Protein AF-A0A162DDJ5-F1 (afdb_monomer_lite)

Radius of gyration: 38.47 Å; chains: 1; bounding box: 105×90×120 Å

Foldseek 3Di:
DVVVVVVVVVPVVDDDPVVQWDDDPVQQWIAGNVQRDIWHWDQDPVPRDIDTDPVVVVVVSVVVVCVVDDDDDDDPVPPVVPPPDDDDDDDDDDDDDDDDDDDDDDDDDDDDDDDDDDDDDDDDDDDDDDDDDDDDDDDDDDDDDDPDDDDDDDCPDPVNVVVVVVVVVQPDPPFDAPLVVVVVVVVLVVVLVVDVVSVVVVVVVVVVVVVVVVVVVPPPDDVFQDALVVLQVVQLVVPSVDDLVPQDQPQVLLVLVLLLCCQQVHPVSSVVCCSRSPSRHDDNVVSVVVLCVLQPQAFAQGFQLVVVVVVCVVVVADLEWAKEKEKAFFFQAWFADFVQCFIAFWAADADLLLTHDRVLGRFLFLLSVLCCLLPTHGFGIKMWMWIGGLFWLGAIFTTHMGGHVPPDALSSVLSNLVNNQVSSVVVVRAHAAYEYQQDVSVLLNLLVQFLAQPDDPDQVQDPDGDVLPVLQGTGHDPSRHQYAYALLSLLLLLLLQQLQLLAWAALFLATRHLLLVVQLPLVDPCVQLVDDQCLSPNVPSNPSVSSVSLLDPSNLVSSLARPPRCLRNSVSSLLSNLSRLLQQALLDFLLVSLLSLLLSLLLLLLSVLLLVVAPQRDCLRHPGAPSSNSNSSSNSNSSVVSLVVCVVVVNNLSSRSNSNYNVSVVVLLQQLLSSDRPPDQQSGHGRCCCSPPRVSSSSSSSVSVSCCVVNNHDDPVSLCVSCVNHDISVSVPPGDRDDPVSSSVSSVVSNVVSVVSSVVSNSDDPDDPCPSSHDDSVPRDDPDPVVCVVPDPDDPNPDDDDPDPDDDDDDDPDPVSVVVSVVLLVVVLADDADFCPVVQVVPPDDDDDDRPVVDSCSSGQWHWHQHPVRDTGIGGPRVSSVVSRPDDDIDDSHPVPDDDDDDDPVVCSVPFDPAKFQFWDFQQFWFKFADDPPDPDPAGIKIWGFHAKAFQDDDPVRRSDGDGIHGPPLPCQGMFTQTSIWDFDQDPPVLFTDFWIDGDRDSDRPRHGPNRTQITFGAFDADPPPRTTGDDPNSRVRVSVSCVVVDDD

Organism: NCBI:txid35525

pLDDT: mean 70.68, std 22.0, range [21.98, 98.5]

Secondary structure (DSSP, 8-state):
-HHHHHHHHT-TTS---GGGEEEEGGGTEEEETTT--EEEEEEETTTTEEEE-SHHHHHHHHHHHGGGS------GGGGGGS---PPP------------------------------------PPPPP-----------------------S-TT-HHHHHHHHHHHTS--TT---HHHHHHHHHHHHHHHHH-HHHHHHHHHHHHHHHHHHHHTTSS--------HHHHHHHHHHHHHTS-GGG-----HHHHHHHHHHHHHSHHHHHHHHHHHSTTTSPPHHHHHHHHTTS-----TT---HHHHHHHHHHTT--SEEEEEEEEEE-----EEETTTTEEESB-PPBPTTS-B-GGGGB-SSHHHHHHHHHHSPBPSEEEEEEEEESSSSPPPEEEEEEEE-S---HHHHHHHHHHHHHHHHTTT-EEEEEEES--HHHHHHHHHHTTTT---S-STT-SS-TTSSTT------TTPPEEEE-HHHHHHHHHHHHT-TTS-EEETTEEE-SHHHHHHHHHS-HHHH---GGGG-TT-TT-HHHHHHHT-HHHHHHHHHH-TT-HHHHHHHHHHHHHHHHHH-SSS-HHHHHHHHHHHHHHHHHHHHHHHH-SSS-HHHHS--HHHHHHHHHHHHHHHHHHHHHHHHT-GGG--GGGSSSHHHHHHHHHHHH-PPTT-------HHHIIIIIHHHHHHHHHHHHHHHHTT---HHHHHHHGGGTS-GGGGTTPPPPPHHHHHHHHHHHHHHHHHHHHHHT----S-HHHHTSPPGGGS--S-GGGHHHH-S-----PPPP-----------SHHHHHHHHHHHHHHHSS-PPP-HHHHHGGGSSS----TTSS-GGGTTEEEEE-TTS-EEEEEHHHHHHHHT-S-----S-------PPPPGGGGGG----S-B---EETT-EEEEEPPTT-SSS-SEEEEEEEEEEESS--HHHHTS---EE---S--TTEEEEEEEEE--EETTTTEE-SEEEE---S----EEGGGEEEEEPPPEEPTTT--EE--HHHHHHHHHHHHTTS--

Sequence (1049 aa):
MTILTEWLEKHEEINFDKTKWTFDESKGFVNCGQCKVKINISLNEQSGQFRISNVTRHLSNMHNKTKENSQGRGKGSKLLMERFATKQQTGENTKNTSMDSAEGSSYIEEVDLLDSAEIPAEITPMQPMQTMDPLSKGFLIADGPSPYGSISKNWNSREIRRKIKLCNSASDVSQTTIEMYFDAIDQFSQLAKTNVILSNQLLALCEKYRSLKAIANNSPTSEEAGSLLKKMLQQSISHSKKKAKGYRYMDEGLNNFCLNTYILGGRRMYEIFHANFKGVFPSPRTMGERLAKFQTFVPEGCVNVNGLVDYLLSHKLPMVVSLSEDATAIVGKREYNSTSNSIYGFSLPLKSNGLPNWEDSVMKNTLDAVRMFSTYKRATVIIVVMAQPLGDGIPPMRICSFGSDNSFTATDVKNRLDTIVSLLKEKGISVLTYSADGDSRELKSMRVMLQLGYVQRNNADKVFPGNTCPWFVATIAKDAPIPVQDTIHEGAKMRTRLLKDHRPMPFGNKIACRENLETLCGLVTKDQHLLQERDLLPEDKMNYDAVSRLIRPGLRELLKKHVPGSEGTIFYLKLMEYATTSFLDKQMSPLERIFRLWFAVFSVRYWRYWMMCDQAYPLAKHFFTSNAYQCLELNAHSLVLTELRLQEAKMTEMFLPWCFGSQQCESYFKALRSFTPVGSTQTNFTVGEVITSRGWKVDANLIATAEGDTHGIIYPRHIAQLERCGGTKRAMEDVEHPSKSQIVSIIKRALQEAKSELNQLGVLVNAADSECFKYDPRLAVTSTLSELENIAGPIVDDCDEPDIEGVSEIDDQLDERDRQDIEMLNLLFDAEFTDFTNRLSASKTNKKTLDPLSVPLELTPFVKIADKNSRLRVVKKSAIIWFLEHGVRRLSNDRTYRVRATSPYVQRQHLIVKTVEKRIVRIGDWCIFKTDEDCPLPNKFLLGRVLSFSLRVGSKKELGKRVLEWAYDGDQNNLGALCIWYEVVWNSTKKEIQSELKDIIVSSHGFHPCETYVCSIPPPTIDPSNSRLFLLRHIISDLYSFVNELLPS

Structure (mmCIF, N/CA/C/O backbone):
data_AF-A0A162DDJ5-F1
#
_entry.id   AF-A0A162DDJ5-F1
#
loop_
_atom_site.group_PDB
_atom_site.id
_atom_site.type_symbol
_atom_site.label_atom_id
_atom_site.label_alt_id
_atom_site.label_comp_id
_atom_site.label_asym_id
_atom_site.label_entity_id
_atom_site.label_seq_id
_atom_site.pdbx_PDB_ins_code
_atom_site.Cartn_x
_atom_site.Cartn_y
_atom_site.Cartn_z
_atom_site.occupancy
_atom_site.B_iso_or_equiv
_atom_site.auth_seq_id
_atom_site.auth_comp_id
_atom_site.auth_asym_id
_atom_site.auth_atom_id
_atom_site.pdbx_PDB_model_num
ATOM 1 N N . MET A 1 1 ? 18.548 -56.552 25.429 1.00 55.31 1 MET A N 1
ATOM 2 C CA . MET A 1 1 ? 17.127 -56.853 25.105 1.00 55.31 1 MET A CA 1
ATOM 3 C C . MET A 1 1 ? 16.174 -56.734 26.300 1.00 55.31 1 MET A C 1
ATOM 5 O O . MET A 1 1 ? 15.207 -55.995 26.180 1.00 55.31 1 MET A O 1
ATOM 9 N N . THR A 1 2 ? 16.419 -57.403 27.435 1.00 60.97 2 THR A N 1
ATOM 10 C CA . THR A 1 2 ? 15.464 -57.570 28.562 1.00 60.97 2 THR A CA 1
ATOM 11 C C . THR A 1 2 ? 14.771 -56.287 29.040 1.00 60.97 2 THR A C 1
ATOM 13 O O . THR A 1 2 ? 13.551 -56.254 29.120 1.00 60.97 2 THR A O 1
ATOM 16 N N . ILE A 1 3 ? 15.508 -55.192 29.242 1.00 63.19 3 ILE A N 1
ATOM 17 C CA . ILE A 1 3 ? 14.940 -53.910 29.707 1.00 63.19 3 ILE A CA 1
ATOM 18 C C . ILE A 1 3 ? 13.917 -53.320 28.714 1.00 63.19 3 ILE A C 1
ATOM 20 O O . ILE A 1 3 ? 12.920 -52.733 29.128 1.00 63.19 3 ILE A O 1
ATOM 24 N N . LEU A 1 4 ? 14.120 -53.492 27.399 1.00 61.75 4 LEU A N 1
ATOM 25 C CA . LEU A 1 4 ? 13.131 -53.072 26.397 1.00 61.75 4 LEU A CA 1
ATOM 26 C C . LEU A 1 4 ? 11.903 -53.992 26.415 1.00 61.75 4 LEU A C 1
ATOM 28 O O . LEU A 1 4 ? 10.790 -53.510 26.239 1.00 61.75 4 LEU A O 1
ATOM 32 N N . THR A 1 5 ? 12.103 -55.289 26.660 1.00 61.19 5 THR A N 1
ATOM 33 C CA . THR A 1 5 ? 11.022 -56.266 26.838 1.00 61.19 5 THR A CA 1
ATOM 34 C C . THR A 1 5 ? 10.127 -55.882 28.017 1.00 61.19 5 THR A C 1
ATOM 36 O O . THR A 1 5 ? 8.938 -55.672 27.811 1.00 61.19 5 THR A O 1
ATOM 39 N N . GLU A 1 6 ? 10.691 -55.666 29.207 1.00 63.25 6 GLU A N 1
ATOM 40 C CA . GLU A 1 6 ? 9.943 -55.230 30.399 1.00 63.25 6 GLU A CA 1
ATOM 41 C C . GLU A 1 6 ? 9.261 -53.866 30.213 1.00 63.25 6 GLU A C 1
ATOM 43 O O . GLU A 1 6 ? 8.170 -53.627 30.737 1.00 63.25 6 GLU A O 1
ATOM 48 N N . TRP A 1 7 ? 9.894 -52.948 29.473 1.00 64.06 7 TRP A N 1
ATOM 49 C CA . TRP A 1 7 ? 9.300 -51.650 29.163 1.00 64.06 7 TRP A CA 1
ATOM 50 C C . TRP A 1 7 ? 8.090 -51.789 28.231 1.00 64.06 7 TRP A C 1
ATOM 52 O O . TRP A 1 7 ? 7.083 -51.122 28.455 1.00 64.06 7 TRP A O 1
ATOM 62 N N . LEU A 1 8 ? 8.158 -52.661 27.220 1.00 59.47 8 LEU A N 1
ATOM 63 C CA . LEU A 1 8 ? 7.054 -52.920 26.290 1.00 59.47 8 LEU A CA 1
ATOM 64 C C . LEU A 1 8 ? 5.932 -53.747 26.931 1.00 59.47 8 LEU A C 1
ATOM 66 O O . LEU A 1 8 ? 4.766 -53.429 26.737 1.00 59.47 8 LEU A O 1
ATOM 70 N N . GLU A 1 9 ? 6.262 -54.737 27.759 1.00 57.81 9 GLU A N 1
ATOM 71 C CA . GLU A 1 9 ? 5.284 -55.554 28.496 1.00 57.81 9 GLU A CA 1
ATOM 72 C C . GLU A 1 9 ? 4.512 -54.727 29.549 1.00 57.81 9 GLU A C 1
ATOM 74 O O . GLU A 1 9 ? 3.372 -55.050 29.869 1.00 57.81 9 GLU A O 1
ATOM 79 N N . LYS A 1 10 ? 5.058 -53.587 30.005 1.00 55.25 10 LYS A N 1
ATOM 80 C CA . LYS A 1 10 ? 4.334 -52.565 30.796 1.00 55.25 10 LYS A CA 1
ATOM 81 C C . LYS A 1 10 ? 3.438 -51.619 29.973 1.00 55.25 10 LYS A C 1
ATOM 83 O O . LYS A 1 10 ? 2.792 -50.750 30.559 1.00 55.25 10 LYS A O 1
ATOM 88 N N . HIS A 1 11 ? 3.396 -51.747 28.645 1.00 54.66 11 HIS A N 1
ATOM 89 C CA . HIS A 1 11 ? 2.633 -50.886 27.734 1.00 54.66 11 HIS A CA 1
ATOM 90 C C . HIS A 1 11 ? 1.840 -51.732 26.717 1.00 54.66 11 HIS A C 1
ATOM 92 O O . HIS A 1 11 ? 2.175 -51.792 25.534 1.00 54.66 11 HIS A O 1
ATOM 98 N N . GLU A 1 12 ? 0.752 -52.346 27.195 1.00 45.12 12 GLU A N 1
ATOM 99 C CA . GLU A 1 12 ? -0.093 -53.355 26.517 1.00 45.12 12 GLU A CA 1
ATOM 100 C C . GLU A 1 12 ? -0.593 -52.995 25.098 1.00 45.12 12 GLU A C 1
ATOM 102 O O . GLU A 1 12 ? -0.982 -53.878 24.338 1.00 45.12 12 GLU A O 1
ATOM 107 N N . GLU A 1 13 ? -0.566 -51.720 24.697 1.00 49.75 13 GLU A N 1
ATOM 108 C CA . GLU A 1 13 ? -0.973 -51.263 23.357 1.00 49.75 13 GLU A CA 1
ATOM 109 C C . GLU A 1 13 ? 0.053 -51.590 22.241 1.00 49.75 13 GLU A C 1
ATOM 111 O O . GLU A 1 13 ? -0.204 -51.310 21.066 1.00 49.75 13 GLU A O 1
ATOM 116 N N . ILE A 1 14 ? 1.223 -52.165 22.565 1.00 54.22 14 ILE A N 1
ATOM 117 C CA . ILE A 1 14 ? 2.324 -52.398 21.614 1.00 54.22 14 ILE A CA 1
ATOM 118 C C . ILE A 1 14 ? 2.515 -53.899 21.339 1.00 54.22 14 ILE A C 1
ATOM 120 O O . ILE A 1 14 ? 3.109 -54.626 22.130 1.00 54.22 14 ILE A O 1
ATOM 124 N N . ASN A 1 15 ? 2.067 -54.360 20.167 1.00 50.47 15 ASN A N 1
ATOM 125 C CA . ASN A 1 15 ? 2.169 -55.765 19.750 1.00 50.47 15 ASN A CA 1
ATOM 126 C C . ASN A 1 15 ? 3.641 -56.197 19.528 1.00 50.47 15 ASN A C 1
ATOM 128 O O . ASN A 1 15 ? 4.243 -55.902 18.489 1.00 50.47 15 ASN A O 1
ATOM 132 N N . PHE A 1 16 ? 4.232 -56.863 20.527 1.00 54.19 16 PHE A N 1
ATOM 133 C CA . PHE A 1 16 ? 5.673 -57.115 20.613 1.00 54.19 16 PHE A CA 1
ATOM 134 C C . PHE A 1 16 ? 6.094 -58.510 20.123 1.00 54.19 16 PHE A C 1
ATOM 136 O O . PHE A 1 16 ? 6.450 -59.405 20.891 1.00 54.19 16 PHE A O 1
ATOM 143 N N . ASP A 1 17 ? 6.126 -58.675 18.802 1.00 61.16 17 ASP A N 1
ATOM 144 C CA . ASP A 1 17 ? 6.723 -59.848 18.159 1.00 61.16 17 ASP A CA 1
ATOM 145 C C . ASP A 1 17 ? 8.261 -59.825 18.270 1.00 61.16 17 ASP A C 1
ATOM 147 O O . ASP A 1 17 ? 8.955 -59.229 17.438 1.00 61.16 17 ASP A O 1
ATOM 151 N N . LYS A 1 18 ? 8.787 -60.505 19.298 1.00 56.62 18 LYS A N 1
ATOM 152 C CA . LYS A 1 18 ? 10.225 -60.639 19.598 1.00 56.62 18 LYS A CA 1
ATOM 153 C C . LYS A 1 18 ? 11.053 -61.192 18.424 1.00 56.62 18 LYS A C 1
ATOM 155 O O . LYS A 1 18 ? 12.240 -60.887 18.354 1.00 56.62 18 LYS A O 1
ATOM 160 N N . THR A 1 19 ? 10.461 -61.928 17.475 1.00 59.38 19 THR A N 1
ATOM 161 C CA . THR A 1 19 ? 11.192 -62.513 16.327 1.00 59.38 19 THR A CA 1
ATOM 162 C C . THR A 1 19 ? 11.610 -61.481 15.275 1.00 59.38 19 THR A C 1
ATOM 164 O O . THR A 1 19 ? 12.520 -61.730 14.488 1.00 59.38 19 THR A O 1
ATOM 167 N N . LYS A 1 20 ? 10.971 -60.302 15.254 1.00 64.44 20 LYS A N 1
ATOM 168 C CA . LYS A 1 20 ? 11.159 -59.270 14.214 1.00 64.44 20 LYS A CA 1
ATOM 169 C C . LYS A 1 20 ? 12.028 -58.093 14.668 1.00 64.44 20 LYS A C 1
ATOM 171 O O . LYS A 1 20 ? 11.932 -57.004 14.094 1.00 64.44 20 LYS A O 1
ATOM 176 N N . TRP A 1 21 ? 12.883 -58.299 15.671 1.00 65.44 21 TRP A N 1
ATOM 177 C CA . TRP A 1 21 ? 13.825 -57.297 16.177 1.00 65.44 21 TRP A CA 1
ATOM 178 C C . TRP A 1 21 ? 15.245 -57.857 16.254 1.00 65.44 21 TRP A C 1
ATOM 180 O O . TRP A 1 21 ? 15.453 -58.947 16.778 1.00 65.44 21 TRP A O 1
ATOM 190 N N . THR A 1 22 ? 16.229 -57.091 15.781 1.00 70.69 22 THR A N 1
ATOM 191 C CA . THR A 1 22 ? 17.655 -57.432 15.911 1.00 70.69 22 THR A CA 1
ATOM 192 C C . THR A 1 22 ? 18.361 -56.422 16.808 1.00 70.69 22 THR A C 1
ATOM 194 O O . THR A 1 22 ? 18.192 -55.211 16.652 1.00 70.69 22 THR A O 1
ATOM 197 N N . PHE A 1 23 ? 19.134 -56.917 17.774 1.00 70.88 23 PHE A N 1
ATOM 198 C CA . PHE A 1 23 ? 19.874 -56.107 18.742 1.00 70.88 23 PHE A CA 1
ATOM 199 C C . PHE A 1 23 ? 21.347 -56.030 18.328 1.00 70.88 23 PHE A C 1
ATOM 201 O O . PHE A 1 23 ? 21.952 -57.058 18.043 1.00 70.88 23 PHE A O 1
ATOM 208 N N . ASP A 1 24 ? 21.911 -54.822 18.274 1.00 70.56 24 ASP A N 1
ATOM 209 C CA . ASP A 1 24 ? 23.344 -54.597 18.064 1.00 70.56 24 ASP A CA 1
ATOM 210 C C . ASP A 1 24 ? 23.966 -54.194 19.408 1.00 70.56 24 ASP A C 1
ATOM 212 O O . ASP A 1 24 ? 23.951 -53.019 19.790 1.00 70.56 24 ASP A O 1
ATOM 216 N N . GLU A 1 25 ? 24.473 -55.184 20.149 1.00 57.66 25 GLU A N 1
ATOM 217 C CA . GLU A 1 25 ? 25.090 -54.977 21.468 1.00 57.66 25 GLU A CA 1
ATOM 218 C C . GLU A 1 25 ? 26.313 -54.062 21.396 1.00 57.66 25 GLU A C 1
ATOM 220 O O . GLU A 1 25 ? 26.492 -53.222 22.274 1.00 57.66 25 GLU A O 1
ATOM 225 N N . SER A 1 26 ? 27.075 -54.114 20.297 1.00 57.00 26 SER A N 1
ATOM 226 C CA . SER A 1 26 ? 28.247 -53.253 20.091 1.00 57.00 26 SER A CA 1
ATOM 227 C C . SER A 1 26 ? 27.912 -51.762 19.942 1.00 57.00 26 SER A C 1
ATOM 229 O O . SER A 1 26 ? 28.816 -50.930 19.975 1.00 57.00 26 SER A O 1
ATOM 231 N N . LYS A 1 27 ? 26.633 -51.405 19.733 1.00 60.56 27 LYS A N 1
ATOM 232 C CA . LYS A 1 27 ? 26.191 -50.025 19.443 1.00 60.56 27 LYS A CA 1
ATOM 233 C C . LYS A 1 27 ? 24.938 -49.587 20.213 1.00 60.56 27 LYS A C 1
ATOM 235 O O . LYS A 1 27 ? 24.384 -48.529 19.914 1.00 60.56 27 LYS A O 1
ATOM 240 N N . GLY A 1 28 ? 24.470 -50.377 21.181 1.00 64.88 28 GLY A N 1
ATOM 241 C CA . GLY A 1 28 ? 23.385 -49.992 22.091 1.00 64.88 28 GLY A CA 1
ATOM 242 C C . GLY A 1 28 ? 22.040 -49.674 21.419 1.00 64.88 28 GLY A C 1
ATOM 243 O O . GLY A 1 28 ? 21.296 -48.826 21.913 1.00 64.88 28 GLY A O 1
ATOM 244 N N . PHE A 1 29 ? 21.693 -50.307 20.291 1.00 75.31 29 PHE A N 1
ATOM 245 C CA . PHE A 1 29 ? 20.392 -50.085 19.639 1.00 75.31 29 PHE A CA 1
ATOM 246 C C . PHE A 1 29 ? 19.701 -51.372 19.184 1.00 75.31 29 PHE A C 1
ATOM 248 O O . PHE A 1 29 ? 20.336 -52.357 18.812 1.00 75.31 29 PHE A O 1
ATOM 255 N N . VAL A 1 30 ? 18.367 -51.331 19.158 1.00 74.12 30 VAL A N 1
ATOM 256 C CA . VAL A 1 30 ? 17.513 -52.385 18.598 1.00 74.12 30 VAL A CA 1
ATOM 257 C C . VAL A 1 30 ? 16.897 -51.896 17.285 1.00 74.12 30 VAL A C 1
ATOM 259 O O . VAL A 1 30 ? 16.272 -50.834 17.233 1.00 74.12 30 VAL A O 1
ATOM 262 N N . ASN A 1 31 ? 17.062 -52.665 16.211 1.00 74.94 31 ASN A N 1
ATOM 263 C CA . ASN A 1 31 ? 16.365 -52.466 14.941 1.00 74.94 31 ASN A CA 1
ATOM 264 C C . ASN A 1 31 ? 14.994 -53.147 14.986 1.00 74.94 31 ASN A C 1
ATOM 266 O O . ASN A 1 31 ? 14.914 -54.345 15.253 1.00 74.94 31 ASN A O 1
ATOM 270 N N . CYS A 1 32 ? 13.932 -52.436 14.605 1.00 73.50 32 CYS A N 1
ATOM 271 C CA . CYS A 1 32 ? 12.665 -53.078 14.250 1.00 73.50 32 CYS A CA 1
ATOM 272 C C . CYS A 1 32 ? 12.674 -53.504 12.774 1.00 73.50 32 CYS A C 1
ATOM 274 O O . CYS A 1 32 ? 12.679 -52.647 11.888 1.00 73.50 32 CYS A O 1
ATOM 276 N N . GLY A 1 33 ? 12.589 -54.803 12.485 1.00 65.12 33 GLY A N 1
ATOM 277 C CA . GLY A 1 33 ? 12.521 -55.323 11.115 1.00 65.12 33 GLY A CA 1
ATOM 278 C C . GLY A 1 33 ? 11.272 -54.871 10.344 1.00 65.12 33 GLY A C 1
ATOM 279 O O . GLY A 1 33 ? 11.342 -54.650 9.137 1.00 65.12 33 GLY A O 1
ATOM 280 N N . GLN A 1 34 ? 10.144 -54.647 11.031 1.00 68.06 34 GLN A N 1
ATOM 281 C CA . GLN A 1 34 ? 8.873 -54.274 10.387 1.00 68.06 34 GLN A CA 1
ATOM 282 C C . GLN A 1 34 ? 8.834 -52.830 9.855 1.00 68.06 34 GLN A C 1
ATOM 284 O O . GLN A 1 34 ? 8.157 -52.554 8.857 1.00 68.06 34 GLN A O 1
ATOM 289 N N . CYS A 1 35 ? 9.524 -51.892 10.514 1.00 73.25 35 CYS A N 1
ATOM 290 C CA . CYS A 1 35 ? 9.492 -50.463 10.166 1.00 73.25 35 CYS A CA 1
ATOM 291 C C . CYS A 1 35 ? 10.875 -49.814 9.975 1.00 73.25 35 CYS A C 1
ATOM 293 O O . CYS A 1 35 ? 10.943 -48.614 9.715 1.00 73.25 35 CYS A O 1
ATOM 295 N N . LYS A 1 36 ? 11.961 -50.594 10.088 1.00 76.19 36 LYS A N 1
ATOM 296 C CA . LYS A 1 36 ? 13.374 -50.192 9.932 1.00 76.19 36 LYS A CA 1
ATOM 297 C C . LYS A 1 36 ? 13.820 -49.020 10.827 1.00 76.19 36 LYS A C 1
ATOM 299 O O . LYS A 1 36 ? 14.813 -48.356 10.541 1.00 76.19 36 LYS A O 1
ATOM 304 N N . VAL A 1 37 ? 13.110 -48.767 11.931 1.00 77.56 37 VAL A N 1
ATOM 305 C CA . VAL A 1 37 ? 13.485 -47.753 12.933 1.00 77.56 37 VAL A CA 1
ATOM 306 C C . VAL A 1 37 ? 14.495 -48.339 13.923 1.00 77.56 37 VAL A C 1
ATOM 308 O O . VAL A 1 37 ? 14.258 -49.407 14.489 1.00 77.56 37 VAL A O 1
ATOM 311 N N . LYS A 1 38 ? 15.586 -47.599 14.160 1.00 79.50 38 LYS A N 1
ATOM 312 C CA . LYS A 1 38 ? 16.549 -47.830 15.248 1.00 79.50 38 LYS A CA 1
ATOM 313 C C . LYS A 1 38 ? 16.060 -47.189 16.544 1.00 79.50 38 LYS A C 1
ATOM 315 O O . LYS A 1 38 ? 15.889 -45.967 16.599 1.00 79.50 38 LYS A O 1
ATOM 320 N N . ILE A 1 39 ? 15.851 -48.007 17.570 1.00 74.81 39 ILE A N 1
ATOM 321 C CA . ILE A 1 39 ? 15.570 -47.589 18.946 1.00 74.81 39 ILE A CA 1
ATOM 322 C C . ILE A 1 39 ? 16.879 -47.679 19.729 1.00 74.81 39 ILE A C 1
ATOM 324 O O . ILE A 1 39 ? 17.364 -48.778 19.993 1.00 74.81 39 ILE A O 1
ATOM 328 N N . ASN A 1 40 ? 17.462 -46.531 20.076 1.00 75.38 40 ASN A N 1
ATOM 329 C CA . ASN A 1 40 ? 18.722 -46.485 20.820 1.00 75.38 40 ASN A CA 1
ATOM 330 C C . ASN A 1 40 ? 18.424 -46.519 22.325 1.00 75.38 40 ASN A C 1
ATOM 332 O O . ASN A 1 40 ? 17.509 -45.824 22.786 1.00 75.38 40 ASN A O 1
ATOM 336 N N . ILE A 1 41 ? 19.212 -47.291 23.070 1.00 71.94 41 ILE A N 1
ATOM 337 C CA . ILE A 1 41 ? 19.128 -47.484 24.518 1.00 71.94 41 ILE A CA 1
ATOM 338 C C . ILE A 1 41 ? 20.483 -47.080 25.107 1.00 71.94 41 ILE A C 1
ATOM 340 O O . ILE A 1 41 ? 21.471 -47.783 24.921 1.00 71.94 41 ILE A O 1
ATOM 344 N N . SER A 1 42 ? 20.533 -45.955 25.818 1.00 69.56 42 SER A N 1
ATOM 345 C CA . SER A 1 42 ? 21.752 -45.457 26.465 1.00 69.56 42 SER A CA 1
ATOM 346 C C . SER A 1 42 ? 21.564 -45.395 27.978 1.00 69.56 42 SER A C 1
ATOM 348 O O . SER A 1 42 ? 20.571 -44.831 28.442 1.00 69.56 42 SER A O 1
ATOM 350 N N . LEU A 1 43 ? 22.508 -45.918 28.755 1.00 63.09 43 LEU A N 1
ATOM 351 C CA . LEU A 1 43 ? 22.540 -45.690 30.200 1.00 63.09 43 LEU A CA 1
ATOM 352 C C . LEU A 1 43 ? 22.903 -44.222 30.483 1.00 63.09 43 LEU A C 1
ATOM 354 O O . LEU A 1 43 ? 23.774 -43.667 29.820 1.00 63.09 43 LEU A O 1
ATOM 358 N N . ASN A 1 44 ? 22.237 -43.584 31.447 1.00 66.38 44 ASN A N 1
ATOM 359 C CA . ASN A 1 44 ? 22.730 -42.350 32.050 1.00 66.38 44 ASN A CA 1
ATOM 360 C C . ASN A 1 44 ? 23.584 -42.711 33.269 1.00 66.38 44 ASN A C 1
ATOM 362 O O . ASN A 1 44 ? 23.043 -43.040 34.324 1.00 66.38 44 ASN A O 1
ATOM 366 N N . GLU A 1 45 ? 24.901 -42.638 33.119 1.00 59.25 45 GLU A N 1
ATOM 367 C CA . GLU A 1 45 ? 25.883 -42.995 34.151 1.00 59.25 45 GLU A CA 1
ATOM 368 C C . GLU A 1 45 ? 25.694 -42.188 35.447 1.00 59.25 45 GLU A C 1
ATOM 370 O O . GLU A 1 45 ? 25.845 -42.732 36.535 1.00 59.25 45 GLU A O 1
ATOM 375 N N . GLN A 1 46 ? 25.245 -40.930 35.352 1.00 54.78 46 GLN A N 1
ATOM 376 C CA . GLN A 1 46 ? 25.004 -40.064 36.515 1.00 54.78 46 GLN A CA 1
ATOM 377 C C . GLN A 1 46 ? 23.730 -40.402 37.309 1.00 54.78 46 GLN A C 1
ATOM 379 O O . GLN A 1 46 ? 23.550 -39.886 38.410 1.00 54.78 46 GLN A O 1
ATOM 384 N N . SER A 1 47 ? 22.812 -41.214 36.768 1.00 62.28 47 SER A N 1
ATOM 385 C CA . SER A 1 47 ? 21.552 -41.559 37.451 1.00 62.28 47 SER A CA 1
ATOM 386 C C . SER A 1 47 ? 21.200 -43.048 37.453 1.00 62.28 47 SER A C 1
ATOM 388 O O . SER A 1 47 ? 20.147 -43.414 37.972 1.00 62.28 47 SER A O 1
ATOM 390 N N . GLY A 1 48 ? 22.024 -43.905 36.843 1.00 55.53 48 GLY A N 1
ATOM 391 C CA . GLY A 1 48 ? 21.759 -45.338 36.673 1.00 55.53 48 GLY A CA 1
ATOM 392 C C . GLY A 1 48 ? 20.547 -45.669 35.787 1.00 55.53 48 GLY A C 1
ATOM 393 O O . GLY A 1 48 ? 20.143 -46.827 35.706 1.00 55.53 48 GLY A O 1
ATOM 394 N N . GLN A 1 49 ? 19.930 -44.680 35.128 1.00 61.66 49 GLN A N 1
ATOM 395 C CA . GLN A 1 49 ? 18.676 -44.868 34.389 1.00 61.66 49 GLN A CA 1
ATOM 396 C C . GLN A 1 49 ? 18.907 -45.074 32.891 1.00 61.66 49 GLN A C 1
ATOM 398 O O . GLN A 1 49 ? 19.571 -44.277 32.229 1.00 61.66 49 GLN A O 1
ATOM 403 N N . PHE A 1 50 ? 18.284 -46.109 32.328 1.00 60.16 50 PHE A N 1
ATOM 404 C CA . PHE A 1 50 ? 18.288 -46.356 30.887 1.00 60.16 50 PHE A CA 1
ATOM 405 C C . PHE A 1 50 ? 17.346 -45.396 30.152 1.00 60.16 50 PHE A C 1
ATOM 407 O O . PHE A 1 50 ? 16.131 -45.396 30.353 1.00 60.16 50 PHE A O 1
ATOM 414 N N . ARG A 1 51 ? 17.907 -44.603 29.237 1.00 66.12 51 ARG A N 1
ATOM 415 C CA . ARG A 1 51 ? 17.181 -43.713 28.332 1.00 66.12 51 ARG A CA 1
ATOM 416 C C . ARG A 1 51 ? 16.935 -44.420 27.001 1.00 66.12 51 ARG A C 1
ATOM 418 O O . ARG A 1 51 ? 17.861 -44.652 26.227 1.00 66.12 51 ARG A O 1
ATOM 425 N N . ILE A 1 52 ? 15.670 -44.716 26.714 1.00 69.12 52 ILE A N 1
ATOM 426 C CA . ILE A 1 52 ? 15.226 -45.280 25.431 1.00 69.12 52 ILE A CA 1
ATOM 427 C C . ILE A 1 52 ? 14.769 -44.131 24.516 1.00 69.12 52 ILE A C 1
ATOM 429 O O . ILE A 1 52 ? 14.071 -43.216 24.954 1.00 69.12 52 ILE A O 1
ATOM 433 N N . SER A 1 53 ? 15.166 -44.148 23.242 1.00 67.69 53 SER A N 1
ATOM 434 C CA . SER A 1 53 ? 14.900 -43.066 22.278 1.00 67.69 53 SER A CA 1
ATOM 435 C C . SER A 1 53 ? 14.366 -43.578 20.931 1.00 67.69 53 SER A C 1
ATOM 437 O O . SER A 1 53 ? 14.372 -44.773 20.660 1.00 67.69 53 SER A O 1
ATOM 439 N N . ASN A 1 54 ? 13.834 -42.678 20.092 1.00 64.31 54 ASN A N 1
ATOM 440 C CA . ASN A 1 54 ? 13.130 -42.968 18.825 1.00 64.31 54 ASN A CA 1
ATOM 441 C C . ASN A 1 54 ? 11.840 -43.818 18.912 1.00 64.31 54 ASN A C 1
ATOM 443 O O . ASN A 1 54 ? 11.179 -43.996 17.886 1.00 64.31 54 ASN A O 1
ATOM 447 N N . VAL A 1 55 ? 11.413 -44.271 20.098 1.00 64.06 55 VAL A N 1
ATOM 448 C CA . VAL A 1 55 ? 10.197 -45.094 20.284 1.00 64.06 55 VAL A CA 1
ATOM 449 C C . VAL A 1 55 ? 8.955 -44.459 19.643 1.00 64.06 55 VAL A C 1
ATOM 451 O O . VAL A 1 55 ? 8.235 -45.121 18.903 1.00 64.06 55 VAL A O 1
ATOM 454 N N . THR A 1 56 ? 8.742 -43.151 19.811 1.00 62.91 56 THR A N 1
ATOM 455 C CA . THR A 1 56 ? 7.594 -42.430 19.225 1.00 62.91 56 THR A CA 1
ATOM 456 C C . THR A 1 56 ? 7.572 -42.475 17.690 1.00 62.91 56 THR A C 1
ATOM 458 O O . THR A 1 56 ? 6.500 -42.486 17.086 1.00 62.91 56 THR A O 1
ATOM 461 N N . ARG A 1 57 ? 8.744 -42.549 17.038 1.00 64.12 57 ARG A N 1
ATOM 462 C CA . ARG A 1 57 ? 8.864 -42.718 15.578 1.00 64.12 57 ARG A CA 1
ATOM 463 C C . ARG A 1 57 ? 8.5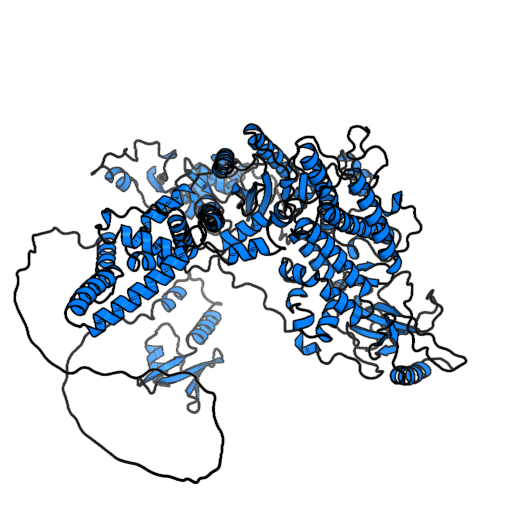37 -44.152 15.158 1.00 64.12 57 ARG A C 1
ATOM 465 O O . ARG A 1 57 ? 7.862 -44.336 14.151 1.00 64.12 57 ARG A O 1
ATOM 472 N N . HIS A 1 58 ? 8.960 -45.149 15.938 1.00 66.38 58 HIS A N 1
ATOM 473 C CA . HIS A 1 58 ? 8.539 -46.538 15.738 1.00 66.38 58 HIS A CA 1
ATOM 474 C C . HIS A 1 58 ? 7.008 -46.664 15.845 1.00 66.38 58 HIS A C 1
ATOM 476 O O . HIS A 1 58 ? 6.380 -47.123 14.894 1.00 66.38 58 HIS A O 1
ATOM 482 N N . LEU A 1 59 ? 6.400 -46.164 16.928 1.00 61.50 59 LEU A N 1
ATOM 483 C CA . LEU A 1 59 ? 4.949 -46.225 17.154 1.00 61.50 59 LEU A CA 1
ATOM 484 C C . LEU A 1 59 ? 4.146 -45.517 16.054 1.00 61.50 59 LEU A C 1
ATOM 486 O O . LEU A 1 59 ? 3.189 -46.086 15.535 1.00 61.50 59 LEU A O 1
ATOM 490 N N . SER A 1 60 ? 4.566 -44.319 15.629 1.00 62.59 60 SER A N 1
ATOM 491 C CA . SER A 1 60 ? 3.927 -43.600 14.515 1.00 62.59 60 SER A CA 1
ATOM 492 C C . SER A 1 60 ? 3.977 -44.392 13.199 1.00 62.59 60 SER A C 1
ATOM 494 O O . SER A 1 60 ? 2.983 -44.472 12.476 1.00 62.59 60 SER A O 1
ATOM 496 N N . ASN A 1 61 ? 5.108 -45.038 12.897 1.00 59.31 61 ASN A N 1
ATOM 497 C CA . ASN A 1 61 ? 5.246 -45.858 11.693 1.00 59.31 61 ASN A CA 1
ATOM 498 C C . ASN A 1 61 ? 4.407 -47.148 11.766 1.00 59.31 61 ASN A C 1
ATOM 500 O O . ASN A 1 61 ? 3.841 -47.555 10.753 1.00 59.31 61 ASN A O 1
ATOM 504 N N . MET A 1 62 ? 4.282 -47.763 12.947 1.00 59.41 62 MET A N 1
ATOM 505 C CA . MET A 1 62 ? 3.428 -48.938 13.160 1.00 59.41 62 MET A CA 1
ATOM 506 C C . MET A 1 62 ? 1.939 -48.584 13.019 1.00 59.41 62 MET A C 1
ATOM 508 O O . MET A 1 62 ? 1.234 -49.227 12.244 1.00 59.41 62 MET A O 1
ATOM 512 N N . HIS A 1 63 ? 1.474 -47.501 13.655 1.00 55.00 63 HIS A N 1
ATOM 513 C CA . HIS A 1 63 ? 0.084 -47.037 13.541 1.00 55.00 63 HIS A CA 1
ATOM 514 C C . HIS A 1 63 ? -0.320 -46.620 12.121 1.00 55.00 63 HIS A C 1
ATOM 516 O O . HIS A 1 63 ? -1.492 -46.733 11.764 1.00 55.00 63 HIS A O 1
ATOM 522 N N . ASN A 1 64 ? 0.612 -46.126 11.301 1.00 47.12 64 ASN A N 1
ATOM 523 C CA . ASN A 1 64 ? 0.310 -45.812 9.904 1.00 47.12 64 ASN A CA 1
ATOM 524 C C . ASN A 1 64 ? 0.255 -47.061 9.007 1.00 47.12 64 ASN A C 1
ATOM 526 O O . ASN A 1 64 ? -0.463 -47.026 8.014 1.00 47.12 64 ASN A O 1
ATOM 530 N N . LYS A 1 65 ? 0.922 -48.169 9.370 1.00 47.31 65 LYS A N 1
ATOM 531 C CA . LYS A 1 65 ? 0.795 -49.456 8.660 1.00 47.31 65 LYS A CA 1
ATOM 532 C C . LYS A 1 65 ? -0.491 -50.222 8.987 1.00 47.31 65 LYS A C 1
ATOM 534 O O . LYS A 1 65 ? -0.951 -50.991 8.157 1.00 47.31 65 LYS A O 1
ATOM 539 N N . THR A 1 66 ? -1.107 -50.003 10.148 1.00 44.53 66 THR A N 1
ATOM 540 C CA . THR A 1 66 ? -2.377 -50.660 10.525 1.00 44.53 66 THR A CA 1
ATOM 541 C C . THR A 1 66 ? -3.638 -49.954 10.000 1.00 44.53 66 THR A C 1
ATOM 543 O O . THR A 1 66 ? -4.746 -50.363 10.330 1.00 44.53 66 THR A O 1
ATOM 546 N N . LYS A 1 67 ? -3.508 -48.890 9.193 1.00 37.16 67 LYS A N 1
ATOM 547 C CA . LYS A 1 67 ? -4.647 -48.074 8.723 1.00 37.16 67 LYS A CA 1
ATOM 548 C C . LYS A 1 67 ? -5.505 -48.694 7.620 1.00 37.16 67 LYS A C 1
ATOM 550 O O . LYS A 1 67 ? -6.598 -48.191 7.390 1.00 37.16 67 LYS A O 1
ATOM 555 N N . GLU A 1 68 ? -5.053 -49.758 6.965 1.00 34.28 68 GLU A N 1
ATOM 556 C CA . GLU A 1 68 ? -5.830 -50.410 5.898 1.00 34.28 68 GLU A CA 1
ATOM 557 C C . GLU A 1 68 ? -6.983 -51.281 6.432 1.00 34.28 68 GLU A C 1
ATOM 559 O O . GLU A 1 68 ? -7.862 -51.648 5.664 1.00 34.28 68 GLU A O 1
ATOM 564 N N . ASN A 1 69 ? -7.034 -51.572 7.742 1.00 33.38 69 ASN A N 1
ATOM 565 C CA . ASN A 1 69 ? -8.104 -52.371 8.352 1.00 33.38 69 ASN A CA 1
ATOM 566 C C . ASN A 1 69 ? -8.525 -51.866 9.747 1.00 33.38 69 ASN A C 1
ATOM 568 O O . ASN A 1 69 ? -8.105 -52.409 10.768 1.00 33.38 69 ASN A O 1
ATOM 572 N N . SER A 1 70 ? -9.376 -50.832 9.803 1.00 32.41 70 SER A N 1
ATOM 573 C CA . SER A 1 70 ? -10.505 -50.723 10.762 1.00 32.41 70 SER A CA 1
ATOM 574 C C . SER A 1 70 ? -11.230 -49.371 10.682 1.00 32.41 70 SER A C 1
ATOM 576 O O . SER A 1 70 ? -10.615 -48.305 10.659 1.00 32.41 70 SER A O 1
ATOM 578 N N . GLN A 1 71 ? -12.566 -49.400 10.719 1.00 37.12 71 GLN A N 1
ATOM 579 C CA . GLN A 1 71 ? -13.381 -48.211 10.983 1.00 37.12 71 GLN A CA 1
ATOM 580 C C . GLN A 1 71 ? -13.496 -48.003 12.503 1.00 37.12 71 GLN A C 1
ATOM 582 O O . GLN A 1 71 ? -14.133 -48.795 13.193 1.00 37.12 71 GLN A O 1
ATOM 587 N N . GLY A 1 72 ? -12.903 -46.934 13.043 1.00 31.84 72 GLY A N 1
ATOM 588 C CA . GLY A 1 72 ? -12.976 -46.624 14.477 1.00 31.84 72 GLY A CA 1
ATOM 589 C C . GLY A 1 72 ? -12.618 -45.170 14.791 1.00 31.84 72 GLY A C 1
ATOM 590 O O . GLY A 1 72 ? -11.608 -44.650 14.320 1.00 31.84 72 GLY A O 1
ATOM 591 N N . ARG A 1 73 ? -13.451 -44.477 15.583 1.00 31.98 73 ARG A N 1
ATOM 592 C CA . ARG A 1 73 ? -13.224 -43.061 15.938 1.00 31.98 73 ARG A CA 1
ATOM 593 C C . ARG A 1 73 ? -12.076 -42.905 16.943 1.00 31.98 73 ARG A C 1
ATOM 595 O O . ARG A 1 73 ? -11.980 -43.638 17.923 1.00 31.98 73 ARG A O 1
ATOM 602 N N . GLY A 1 74 ? -11.229 -41.899 16.724 1.00 38.47 74 GLY A N 1
ATOM 603 C CA . GLY A 1 74 ? -10.001 -41.702 17.496 1.00 38.47 74 GLY A CA 1
ATOM 604 C C . GLY A 1 74 ? -10.199 -41.283 18.960 1.00 38.47 74 GLY A C 1
ATOM 605 O O . GLY A 1 74 ? -10.964 -40.367 19.262 1.00 38.47 74 GLY A O 1
ATOM 606 N N . LYS A 1 75 ? -9.411 -41.900 19.853 1.00 31.84 75 LYS A N 1
ATOM 607 C CA . LYS A 1 75 ? -9.120 -41.423 21.225 1.00 31.84 75 LYS A CA 1
ATOM 608 C C . LYS A 1 75 ? -7.630 -41.504 21.610 1.00 31.84 75 LYS A C 1
ATOM 610 O O . LYS A 1 75 ? -7.165 -40.645 22.354 1.00 31.84 75 LYS A O 1
ATOM 615 N N . GLY A 1 76 ? -6.872 -42.476 21.083 1.00 30.19 76 GLY A N 1
ATOM 616 C CA . GLY A 1 76 ? -5.500 -42.778 21.533 1.00 30.19 76 GLY A CA 1
ATOM 617 C C . GLY A 1 76 ? -4.474 -41.643 21.392 1.00 30.19 76 GLY A C 1
ATOM 618 O O . GLY A 1 76 ? -3.678 -41.417 22.301 1.00 30.19 76 GLY A O 1
ATOM 619 N N . SER A 1 77 ? -4.531 -40.848 20.315 1.00 31.28 77 SER A N 1
ATOM 620 C CA . SER A 1 77 ? -3.528 -39.801 20.030 1.00 31.28 77 SER A CA 1
ATOM 621 C C . SER A 1 77 ? -3.446 -38.672 21.067 1.00 31.28 77 SER A C 1
ATOM 623 O O . SER A 1 77 ? -2.502 -37.883 21.025 1.00 31.28 77 SER A O 1
ATOM 625 N N . LYS A 1 78 ? -4.404 -38.582 22.000 1.00 30.84 78 LYS A N 1
ATOM 626 C CA . LYS A 1 78 ? -4.421 -37.559 23.051 1.00 30.84 78 LYS A CA 1
ATOM 627 C C . LYS A 1 78 ? -3.811 -38.020 24.382 1.00 30.84 78 LYS A C 1
ATOM 629 O O . LYS A 1 78 ? -3.310 -37.176 25.117 1.00 30.84 78 LYS A O 1
ATOM 634 N N . LEU A 1 79 ? -3.793 -39.325 24.679 1.00 31.83 79 LEU A N 1
ATOM 635 C CA . LEU A 1 79 ? -3.267 -39.846 25.955 1.00 31.83 79 LEU A CA 1
ATOM 636 C C . LEU A 1 79 ? -1.732 -39.795 26.039 1.00 31.83 79 LEU A C 1
ATOM 638 O O . LEU A 1 79 ? -1.178 -39.545 27.108 1.00 31.83 79 LEU A O 1
ATOM 642 N N . LEU A 1 80 ? -1.045 -39.991 24.909 1.00 30.34 80 LEU A N 1
ATOM 643 C CA . LEU A 1 80 ? 0.422 -40.078 24.837 1.00 30.34 80 LEU A CA 1
ATOM 644 C C . LEU A 1 80 ? 1.159 -38.762 25.161 1.00 30.34 80 LEU A C 1
ATOM 646 O O . LEU A 1 80 ? 2.355 -38.791 25.434 1.00 30.34 80 LEU A O 1
ATOM 650 N N . MET A 1 81 ? 0.458 -37.621 25.168 1.00 29.14 81 MET A N 1
ATOM 651 C CA . MET A 1 81 ? 1.006 -36.312 25.560 1.00 29.14 81 MET A CA 1
ATOM 652 C C . MET A 1 81 ? 0.883 -36.011 27.066 1.00 29.14 81 MET A C 1
ATOM 654 O O . MET A 1 81 ? 1.590 -35.139 27.562 1.00 29.14 81 MET A O 1
ATOM 658 N N . GLU A 1 82 ? 0.007 -36.698 27.812 1.00 31.02 82 GLU A N 1
ATOM 659 C CA . GLU A 1 82 ? -0.338 -36.320 29.199 1.00 31.02 82 GLU A CA 1
ATOM 660 C C . GLU A 1 82 ? 0.334 -37.188 30.287 1.00 31.02 82 GLU A C 1
ATOM 662 O O . GLU A 1 82 ? 0.127 -36.948 31.475 1.00 31.02 82 GLU A O 1
ATOM 667 N N . ARG A 1 83 ? 1.178 -38.168 29.919 1.00 32.03 83 ARG A N 1
ATOM 668 C CA . ARG A 1 83 ? 1.848 -39.093 30.867 1.00 32.03 83 ARG A CA 1
ATOM 669 C C . ARG A 1 83 ? 3.331 -38.806 31.174 1.00 32.03 83 ARG A C 1
ATOM 671 O O . ARG A 1 83 ? 3.996 -39.648 31.765 1.00 32.03 83 ARG A O 1
ATOM 678 N N . PHE A 1 84 ? 3.834 -37.602 30.888 1.00 28.36 84 PHE A N 1
ATOM 679 C CA . PHE A 1 84 ? 5.159 -37.133 31.348 1.00 28.36 84 PHE A CA 1
ATOM 680 C C . PHE A 1 84 ? 5.067 -36.132 32.515 1.00 28.36 84 PHE A C 1
ATOM 682 O O . PHE A 1 84 ? 5.650 -35.051 32.491 1.00 28.36 84 PHE A O 1
ATOM 689 N N . ALA A 1 85 ? 4.321 -36.508 33.556 1.00 25.84 85 ALA A N 1
ATOM 690 C CA . ALA A 1 85 ? 4.251 -35.786 34.825 1.00 25.84 85 ALA A CA 1
ATOM 691 C C . ALA A 1 85 ? 4.218 -36.785 35.993 1.00 25.84 85 ALA A C 1
ATOM 693 O O . ALA A 1 85 ? 3.151 -37.221 36.432 1.00 25.84 85 ALA A O 1
ATOM 694 N N . THR A 1 86 ? 5.393 -37.175 36.489 1.00 26.80 86 THR A N 1
ATOM 695 C CA . THR A 1 86 ? 5.526 -38.036 37.669 1.00 26.80 86 THR A CA 1
ATOM 696 C C . THR A 1 86 ? 5.017 -37.319 38.919 1.00 26.80 86 THR A C 1
ATOM 698 O O . THR A 1 86 ? 5.481 -36.236 39.275 1.00 26.80 86 THR A O 1
ATOM 701 N N . LYS A 1 87 ? 4.054 -37.936 39.611 1.00 26.55 87 LYS A N 1
ATOM 702 C CA . LYS A 1 87 ? 3.708 -37.567 40.988 1.00 26.55 87 LYS A CA 1
ATOM 703 C C . LYS A 1 87 ? 4.650 -38.261 41.969 1.00 26.55 87 LYS A C 1
ATOM 705 O O . LYS A 1 87 ? 5.155 -39.343 41.693 1.00 26.55 87 LYS A O 1
ATOM 710 N N . GLN A 1 88 ? 4.840 -37.622 43.118 1.00 28.66 88 GLN A N 1
ATOM 711 C CA . GLN A 1 88 ? 5.613 -38.143 44.242 1.00 28.66 88 GLN A CA 1
ATOM 712 C C . GLN A 1 88 ? 5.000 -39.439 44.800 1.00 28.66 88 GLN A C 1
ATOM 714 O O . GLN A 1 88 ? 3.776 -39.572 44.856 1.00 28.66 88 GLN A O 1
ATOM 719 N N . GLN A 1 89 ? 5.855 -40.317 45.323 1.00 26.38 89 GLN A N 1
ATOM 720 C CA . GLN A 1 89 ? 5.522 -41.186 46.452 1.00 26.38 89 GLN A CA 1
ATOM 721 C C . GLN A 1 89 ? 6.390 -40.789 47.649 1.00 26.38 89 GLN A C 1
ATOM 723 O O . GLN A 1 89 ? 7.508 -40.300 47.483 1.00 26.38 89 GLN A O 1
ATOM 728 N N . THR A 1 90 ? 5.845 -40.952 48.849 1.00 25.69 90 THR A N 1
ATOM 729 C CA . THR A 1 90 ? 6.451 -40.523 50.113 1.00 25.69 90 THR A CA 1
ATOM 730 C C . THR A 1 90 ? 6.888 -41.727 50.939 1.00 25.69 90 THR A C 1
ATOM 732 O O . THR A 1 90 ? 6.024 -42.448 51.418 1.00 25.69 90 THR A O 1
ATOM 735 N N . GLY A 1 91 ? 8.209 -41.871 51.095 1.00 25.64 91 GLY A N 1
ATOM 736 C CA . GLY A 1 91 ? 8.952 -42.439 52.232 1.00 25.64 91 GLY A CA 1
ATOM 737 C C . GLY A 1 91 ? 8.492 -43.723 52.939 1.00 25.64 91 GLY A C 1
ATOM 738 O O . GLY A 1 91 ? 7.422 -43.769 53.529 1.00 25.64 91 GLY A O 1
ATOM 739 N N . GLU A 1 92 ? 9.432 -44.662 53.084 1.00 24.22 92 GLU A N 1
ATOM 740 C CA . GLU A 1 92 ? 9.591 -45.453 54.315 1.00 24.22 92 GLU A CA 1
ATOM 741 C C . GLU A 1 92 ? 11.087 -45.777 54.558 1.00 24.22 92 GLU A C 1
ATOM 743 O O . GLU A 1 92 ? 11.929 -45.464 53.713 1.00 24.22 92 GLU A O 1
ATOM 748 N N . ASN A 1 93 ? 11.451 -46.281 55.745 1.00 25.58 93 ASN A N 1
ATOM 749 C CA . ASN A 1 93 ? 12.831 -46.258 56.276 1.00 25.58 93 ASN A CA 1
ATOM 750 C C . ASN A 1 93 ? 13.596 -47.592 56.156 1.00 25.58 93 ASN A C 1
ATOM 752 O O . ASN A 1 93 ? 13.024 -48.605 56.535 1.00 25.58 93 ASN A O 1
ATOM 756 N N . THR A 1 94 ? 14.924 -47.559 55.915 1.00 24.77 94 THR A N 1
ATOM 757 C CA . THR A 1 94 ? 15.911 -48.415 56.641 1.00 24.77 94 THR A CA 1
ATOM 758 C C . THR A 1 94 ? 17.388 -47.962 56.536 1.00 24.77 94 THR A C 1
ATOM 760 O O . THR A 1 94 ? 17.973 -47.957 55.463 1.00 24.77 94 THR A O 1
ATOM 763 N N . LYS A 1 95 ? 17.972 -47.655 57.705 1.00 25.00 95 LYS A N 1
ATOM 764 C CA . LYS A 1 95 ? 19.359 -47.829 58.228 1.00 25.00 95 LYS A CA 1
ATOM 765 C C . LYS A 1 95 ? 20.588 -48.189 57.330 1.00 25.00 95 LYS A C 1
ATOM 767 O O . LYS A 1 95 ? 20.681 -49.306 56.843 1.00 25.00 95 LYS A O 1
ATOM 772 N N . ASN A 1 96 ? 21.632 -47.350 57.488 1.00 23.58 96 ASN A N 1
ATOM 773 C CA . ASN A 1 96 ? 23.034 -47.653 57.914 1.00 23.58 96 ASN A CA 1
ATOM 774 C C . ASN A 1 96 ? 24.173 -48.144 56.963 1.00 23.58 96 ASN A C 1
ATOM 776 O O . ASN A 1 96 ? 23.964 -48.808 55.958 1.00 23.58 96 ASN A O 1
ATOM 780 N N . THR A 1 97 ? 25.406 -47.874 57.459 1.00 24.45 97 THR A N 1
ATOM 781 C CA . THR A 1 97 ? 26.738 -48.526 57.254 1.00 24.45 97 THR A CA 1
ATOM 782 C C . THR A 1 97 ? 27.594 -48.258 55.991 1.00 24.45 97 THR A C 1
ATOM 784 O O . THR A 1 97 ? 27.579 -49.037 55.052 1.00 24.45 97 THR A O 1
ATOM 787 N N . SER A 1 98 ? 28.372 -47.157 56.037 1.00 21.98 98 SER A N 1
ATOM 788 C CA . SER A 1 98 ? 29.864 -47.066 56.160 1.00 21.98 98 SER A CA 1
ATOM 789 C C . SER A 1 98 ? 30.861 -47.969 55.385 1.00 21.98 98 SER A C 1
ATOM 791 O O . SER A 1 98 ? 30.610 -49.156 55.222 1.00 21.98 98 SER A O 1
ATOM 793 N N . MET A 1 99 ? 32.085 -47.418 55.199 1.00 22.97 99 MET A N 1
ATOM 794 C CA . MET A 1 99 ? 33.372 -48.024 54.743 1.00 22.97 99 MET A CA 1
ATOM 795 C C . MET A 1 99 ? 33.513 -48.249 53.218 1.00 22.97 99 MET A C 1
ATOM 797 O O . MET A 1 99 ? 32.517 -48.526 52.560 1.00 22.97 99 MET A O 1
ATOM 801 N N . ASP A 1 100 ? 34.697 -48.188 52.581 1.00 23.45 100 ASP A N 1
ATOM 802 C CA . ASP A 1 100 ? 35.979 -47.489 52.868 1.00 23.45 100 ASP A CA 1
ATOM 803 C C . ASP A 1 100 ? 36.876 -47.469 51.597 1.00 23.45 100 ASP A C 1
ATOM 805 O O . ASP A 1 100 ? 36.776 -48.401 50.807 1.00 23.45 100 ASP A O 1
ATOM 809 N N . SER A 1 101 ? 37.764 -46.457 51.475 1.00 24.16 101 SER A N 1
ATOM 810 C CA . SER A 1 101 ? 39.050 -46.408 50.704 1.00 24.16 101 SER A CA 1
ATOM 811 C C . SER A 1 101 ? 39.073 -46.882 49.207 1.00 24.16 101 SER A C 1
ATOM 813 O O . SER A 1 101 ? 38.030 -47.191 48.645 1.00 24.16 101 SER A O 1
ATOM 815 N N . ALA A 1 102 ? 40.155 -46.848 48.395 1.00 24.34 102 ALA A N 1
ATOM 816 C CA . ALA A 1 102 ? 41.538 -46.335 48.501 1.00 24.34 102 ALA A CA 1
ATOM 817 C C . ALA A 1 102 ? 42.145 -45.963 47.103 1.00 24.34 102 ALA A C 1
ATOM 819 O O . ALA A 1 102 ? 41.703 -46.497 46.093 1.00 24.34 102 ALA A O 1
ATOM 820 N N . GLU A 1 103 ? 43.224 -45.153 47.102 1.00 24.14 103 GLU A N 1
ATOM 821 C CA . GLU A 1 103 ? 44.442 -45.219 46.232 1.00 24.14 103 GLU A CA 1
ATOM 822 C C . GLU A 1 103 ? 44.464 -44.990 44.685 1.00 24.14 103 GLU A C 1
ATOM 824 O O . GLU A 1 103 ? 43.510 -45.236 43.960 1.00 24.14 103 GLU A O 1
ATOM 829 N N . GLY A 1 104 ? 45.655 -44.567 44.191 1.00 24.25 104 GLY A N 1
ATOM 830 C CA . GLY A 1 104 ? 46.132 -44.633 42.783 1.00 24.25 104 GLY A CA 1
ATOM 831 C C . GLY A 1 104 ? 45.832 -43.418 41.874 1.00 24.25 104 GLY A C 1
ATOM 832 O O . GLY A 1 104 ? 44.733 -43.337 41.347 1.00 24.25 104 GLY A O 1
ATOM 833 N N . SER A 1 105 ? 46.671 -42.398 41.609 1.00 24.42 105 SER A N 1
ATOM 834 C CA . SER A 1 105 ? 48.137 -42.147 41.628 1.00 24.42 105 SER A CA 1
ATOM 835 C C . SER A 1 105 ? 48.875 -42.277 40.270 1.00 24.42 105 SER A C 1
ATOM 837 O O . SER A 1 105 ? 48.830 -43.327 39.638 1.00 24.42 105 SER A O 1
ATOM 839 N N . SER A 1 106 ? 49.675 -41.242 39.942 1.00 24.58 106 SER A N 1
ATOM 840 C CA . SER A 1 106 ? 50.860 -41.202 39.038 1.00 24.58 106 SER A CA 1
ATOM 841 C C . SER A 1 106 ? 50.712 -41.066 37.499 1.00 24.58 106 SER A C 1
ATOM 843 O O . SER A 1 106 ? 49.727 -41.540 36.947 1.00 24.58 106 SER A O 1
ATOM 845 N N . TYR A 1 107 ? 51.636 -40.424 36.740 1.00 25.06 107 TYR A N 1
ATOM 846 C CA . TYR A 1 107 ? 52.771 -39.503 37.057 1.00 25.06 107 TYR A CA 1
ATOM 847 C C . TYR A 1 107 ? 53.163 -38.617 35.823 1.00 25.06 107 TYR A C 1
ATOM 849 O O . TYR A 1 107 ? 53.075 -39.082 34.693 1.00 25.06 107 TYR A O 1
ATOM 857 N N . ILE A 1 108 ? 53.568 -37.363 36.095 1.00 26.47 108 ILE A N 1
ATOM 858 C CA . ILE A 1 108 ? 54.661 -36.488 35.556 1.00 26.47 108 ILE A CA 1
ATOM 859 C C . ILE A 1 108 ? 55.284 -36.712 34.142 1.00 26.47 108 ILE A C 1
ATOM 861 O O . ILE A 1 108 ? 55.714 -37.820 33.849 1.00 26.47 108 ILE A O 1
ATOM 865 N N . GLU A 1 109 ? 55.446 -35.625 33.347 1.00 24.56 109 GLU A N 1
ATOM 866 C CA . GLU A 1 109 ? 56.723 -35.067 32.777 1.00 24.56 109 GLU A CA 1
ATOM 867 C C . GLU A 1 109 ? 56.481 -33.851 31.820 1.00 24.56 109 GLU A C 1
ATOM 869 O O . GLU A 1 109 ? 55.366 -33.669 31.333 1.00 24.56 109 GLU A O 1
ATOM 874 N N . GLU A 1 110 ? 57.494 -33.035 31.464 1.00 25.58 110 GLU A N 1
ATOM 875 C CA . GLU A 1 110 ? 57.902 -31.748 32.100 1.00 25.58 110 GLU A CA 1
ATOM 876 C C . GLU A 1 110 ? 58.618 -30.819 31.047 1.00 25.58 110 GLU A C 1
ATOM 878 O O . GLU A 1 110 ? 58.575 -31.133 29.858 1.00 25.58 110 GLU A O 1
ATOM 883 N N . VAL A 1 111 ? 59.307 -29.736 31.472 1.00 24.11 111 VAL A N 1
ATOM 884 C CA . VAL A 1 111 ? 60.358 -28.929 30.766 1.00 24.11 111 VAL A CA 1
ATOM 885 C C . VAL A 1 111 ? 59.942 -27.713 29.877 1.00 24.11 111 VAL A C 1
ATOM 887 O O . VAL A 1 111 ? 59.724 -27.849 28.676 1.00 24.11 111 VAL A O 1
ATOM 890 N N . ASP A 1 112 ? 59.871 -26.507 30.477 1.00 25.09 112 ASP A N 1
ATOM 891 C CA . ASP A 1 112 ? 60.890 -25.407 30.471 1.00 25.09 112 ASP A CA 1
ATOM 892 C C . ASP A 1 112 ? 61.559 -24.887 29.155 1.00 25.09 112 ASP A C 1
ATOM 894 O O . ASP A 1 112 ? 61.788 -25.661 28.234 1.00 25.09 112 ASP A O 1
ATOM 898 N N . LEU A 1 113 ? 62.010 -23.614 28.979 1.00 26.39 113 LEU A N 1
ATOM 899 C CA . LEU A 1 113 ? 62.014 -22.338 29.764 1.00 26.39 113 LEU A CA 1
ATOM 900 C C . LEU A 1 113 ? 62.397 -21.109 28.859 1.00 26.39 113 LEU A C 1
ATOM 902 O O . LEU A 1 113 ? 63.229 -21.283 27.976 1.00 26.39 113 LEU A O 1
ATOM 906 N N . LEU A 1 114 ? 61.909 -19.886 29.194 1.00 25.83 114 LEU A N 1
ATOM 907 C CA . LEU A 1 114 ? 62.482 -18.507 28.964 1.00 25.83 114 LEU A CA 1
ATOM 908 C C . LEU A 1 114 ? 62.788 -18.016 27.509 1.00 25.83 114 LEU A C 1
ATOM 910 O O . LEU A 1 114 ? 63.003 -18.817 26.611 1.00 25.83 114 LEU A O 1
ATOM 914 N N . ASP A 1 115 ? 62.846 -16.718 27.137 1.00 26.53 115 ASP A N 1
ATOM 915 C CA . ASP A 1 115 ? 62.656 -15.375 27.766 1.00 26.53 115 ASP A CA 1
ATOM 916 C C . ASP A 1 115 ? 62.433 -14.313 26.630 1.00 26.53 115 ASP A C 1
ATOM 918 O O . ASP A 1 115 ? 62.544 -14.688 25.463 1.00 26.53 115 ASP A O 1
ATOM 922 N N . SER A 1 116 ? 62.188 -12.990 26.773 1.00 25.38 116 SER A N 1
ATOM 923 C CA . SER A 1 116 ? 61.868 -12.035 27.870 1.00 25.38 116 SER A CA 1
ATOM 924 C C . SER A 1 116 ? 61.210 -10.748 27.275 1.00 25.38 116 SER A C 1
ATOM 926 O O . SER A 1 116 ? 61.238 -10.583 26.058 1.00 25.38 116 SER A O 1
ATOM 928 N N . ALA A 1 117 ? 60.728 -9.817 28.131 1.00 25.14 117 ALA A N 1
ATOM 929 C CA . ALA A 1 117 ? 60.489 -8.361 27.890 1.00 25.14 117 ALA A CA 1
ATOM 930 C C . ALA A 1 117 ? 59.459 -7.901 26.804 1.00 25.14 117 ALA A C 1
ATOM 932 O O . ALA A 1 117 ? 59.334 -8.517 25.756 1.00 25.14 117 ALA A O 1
ATOM 933 N N . GLU A 1 118 ? 58.717 -6.775 26.880 1.00 25.58 118 GLU A N 1
ATOM 934 C CA . GLU A 1 118 ? 58.323 -5.777 27.916 1.00 25.58 118 GLU A CA 1
ATOM 935 C C . GLU A 1 118 ? 57.294 -4.780 27.263 1.00 25.58 118 GLU A C 1
ATOM 937 O O . GLU A 1 118 ? 57.449 -4.474 26.084 1.00 25.58 118 GLU A O 1
ATOM 942 N N . ILE A 1 119 ? 56.244 -4.174 27.866 1.00 26.91 119 ILE A N 1
ATOM 943 C CA . ILE A 1 119 ? 55.517 -4.406 29.139 1.00 26.91 119 ILE A CA 1
ATOM 944 C C . ILE A 1 119 ? 53.966 -4.624 28.897 1.00 26.91 119 ILE A C 1
ATOM 946 O O . ILE A 1 119 ? 53.651 -5.786 28.653 1.00 26.91 119 ILE A O 1
ATOM 950 N N . PRO A 1 120 ? 52.960 -3.682 28.953 1.00 30.94 120 PRO A N 1
ATOM 951 C CA . PRO A 1 120 ? 51.551 -4.085 29.249 1.00 30.94 120 PRO A CA 1
ATOM 952 C C . PRO A 1 120 ? 50.372 -3.456 28.436 1.00 30.94 120 PRO A C 1
ATOM 954 O O . PRO A 1 120 ? 50.398 -2.277 28.092 1.00 30.94 120 PRO A O 1
ATOM 957 N N . ALA A 1 121 ? 49.240 -4.174 28.304 1.00 24.09 121 ALA A N 1
ATOM 958 C CA . ALA A 1 121 ? 47.867 -3.610 28.360 1.00 24.09 121 ALA A CA 1
ATOM 959 C C . ALA A 1 121 ? 46.769 -4.708 28.353 1.00 24.09 121 ALA A C 1
ATOM 961 O O . ALA A 1 121 ? 46.282 -5.085 27.290 1.00 24.09 121 ALA A O 1
ATOM 962 N N . GLU A 1 122 ? 46.306 -5.170 29.522 1.00 24.16 122 GLU A N 1
ATOM 963 C CA . GLU A 1 122 ? 45.157 -6.092 29.631 1.00 24.16 122 GLU A CA 1
ATOM 964 C C . GLU A 1 122 ? 44.210 -5.737 30.789 1.00 24.16 122 GLU A C 1
ATOM 966 O O . GLU A 1 122 ? 44.659 -5.540 31.915 1.00 24.16 122 GLU A O 1
ATOM 971 N N . ILE A 1 123 ? 42.892 -5.753 30.529 1.00 25.56 123 ILE A N 1
ATOM 972 C CA . ILE A 1 123 ? 41.839 -6.036 31.526 1.00 25.56 123 ILE A CA 1
ATOM 973 C C . ILE A 1 123 ? 40.694 -6.788 30.824 1.00 25.56 123 ILE A C 1
ATOM 975 O O . ILE A 1 123 ? 39.897 -6.179 30.111 1.00 25.56 123 ILE A O 1
ATOM 979 N N . THR A 1 124 ? 40.564 -8.096 31.073 1.00 23.66 124 THR A N 1
ATOM 980 C CA . THR A 1 124 ? 39.353 -8.885 30.746 1.00 23.66 124 THR A CA 1
ATOM 981 C C . THR A 1 124 ? 39.109 -9.962 31.840 1.00 23.66 124 THR A C 1
ATOM 983 O O . THR A 1 124 ? 39.761 -9.891 32.881 1.00 23.66 124 THR A O 1
ATOM 986 N N . PRO A 1 125 ? 38.053 -10.802 31.795 1.00 29.03 125 PRO A N 1
ATOM 987 C CA . PRO A 1 125 ? 37.003 -10.765 32.810 1.00 29.03 125 PRO A CA 1
ATOM 988 C C . PRO A 1 125 ? 37.118 -11.847 33.900 1.00 29.03 125 PRO A C 1
ATOM 990 O O . PRO A 1 125 ? 37.487 -12.989 33.632 1.00 29.03 125 PRO A O 1
ATOM 993 N N . MET A 1 126 ? 36.673 -11.533 35.122 1.00 24.05 126 MET A N 1
ATOM 994 C CA . MET A 1 126 ? 36.551 -12.531 36.194 1.00 24.05 126 MET A CA 1
ATOM 995 C C . MET A 1 126 ? 35.340 -13.460 36.008 1.00 24.05 126 MET A C 1
ATOM 997 O O . MET A 1 126 ? 34.223 -13.013 35.739 1.00 24.05 126 MET A O 1
ATOM 1001 N N . GLN A 1 127 ? 35.568 -14.758 36.220 1.00 24.45 127 GLN A N 1
ATOM 1002 C CA . GLN A 1 127 ? 34.545 -15.806 36.318 1.00 24.45 127 GLN A CA 1
ATOM 1003 C C . GLN A 1 127 ? 33.989 -15.955 37.756 1.00 24.45 127 GLN A C 1
ATOM 1005 O O . GLN A 1 127 ? 34.571 -15.411 38.698 1.00 24.45 127 GLN A O 1
ATOM 1010 N N . PRO A 1 128 ? 32.843 -16.643 37.953 1.00 26.39 128 PRO A N 1
ATOM 1011 C CA . PRO A 1 128 ? 32.159 -16.694 39.248 1.00 26.39 128 PRO A CA 1
ATOM 1012 C C . PRO A 1 128 ? 32.826 -17.640 40.259 1.00 26.39 128 PRO A C 1
ATOM 1014 O O . PRO A 1 128 ? 33.221 -18.753 39.918 1.00 26.39 128 PRO A O 1
ATOM 1017 N N . MET A 1 129 ? 32.864 -17.223 41.529 1.00 24.53 129 MET A N 1
ATOM 1018 C CA . MET A 1 129 ? 33.277 -18.075 42.651 1.00 24.53 129 MET A CA 1
ATOM 1019 C C . MET A 1 129 ? 32.140 -18.974 43.166 1.00 24.53 129 MET A C 1
ATOM 1021 O O . MET A 1 129 ? 30.961 -18.747 42.893 1.00 24.53 129 MET A O 1
ATOM 1025 N N . GLN A 1 130 ? 32.528 -20.027 43.886 1.00 25.92 130 GLN A N 1
ATOM 1026 C CA . GLN A 1 130 ? 31.703 -21.201 44.180 1.00 25.92 130 GLN A CA 1
ATOM 1027 C C . GLN A 1 130 ? 30.868 -21.097 45.473 1.00 25.92 130 GLN A C 1
ATOM 1029 O O . GLN A 1 130 ? 30.965 -20.154 46.255 1.00 25.92 130 GLN A O 1
ATOM 1034 N N . THR A 1 131 ? 30.030 -22.115 45.668 1.00 25.80 131 THR A N 1
ATOM 1035 C CA . THR A 1 131 ? 29.166 -22.379 46.828 1.00 25.80 131 THR A CA 1
ATOM 1036 C C . THR A 1 131 ? 29.905 -22.468 48.167 1.00 25.80 131 THR A C 1
ATOM 1038 O O . THR A 1 131 ? 30.996 -23.029 48.237 1.00 25.80 131 THR A O 1
ATOM 1041 N N . MET A 1 132 ? 29.229 -22.069 49.250 1.00 24.88 132 MET A N 1
ATOM 1042 C CA . MET A 1 132 ? 29.518 -22.526 50.617 1.00 24.88 132 MET A CA 1
ATOM 1043 C C . MET A 1 132 ? 28.273 -23.180 51.227 1.00 24.88 132 MET A C 1
ATOM 1045 O O . MET A 1 132 ? 27.166 -22.671 51.050 1.00 24.88 132 MET A O 1
ATOM 1049 N N . ASP A 1 133 ? 28.475 -24.286 51.945 1.00 24.22 133 ASP A N 1
ATOM 1050 C CA . ASP A 1 133 ? 27.434 -25.046 52.654 1.00 24.22 133 ASP A CA 1
ATOM 1051 C C . ASP A 1 133 ? 27.335 -24.640 54.151 1.00 24.22 133 ASP A C 1
ATOM 1053 O O . ASP A 1 133 ? 28.242 -23.984 54.677 1.00 24.22 133 ASP A O 1
ATOM 1057 N N . PRO A 1 134 ? 26.235 -24.968 54.861 1.00 39.97 134 PRO A N 1
ATOM 1058 C CA . PRO A 1 134 ? 25.870 -24.318 56.125 1.00 39.97 134 PRO A CA 1
ATOM 1059 C C . PRO A 1 134 ? 26.390 -25.015 57.396 1.00 39.97 134 PRO A C 1
ATOM 1061 O O . PRO A 1 134 ? 26.373 -26.241 57.499 1.00 39.97 134 PRO A O 1
ATOM 1064 N N . LEU A 1 135 ? 26.709 -24.233 58.442 1.00 24.77 135 LEU A N 1
ATOM 1065 C CA . LEU A 1 135 ? 27.073 -24.765 59.767 1.00 24.77 135 LEU A CA 1
ATOM 1066 C C . LEU A 1 135 ? 26.386 -24.087 60.977 1.00 24.77 135 LEU A C 1
ATOM 1068 O O . LEU A 1 135 ? 26.930 -23.205 61.634 1.00 24.77 135 LEU A O 1
ATOM 1072 N N . SER A 1 136 ? 25.281 -24.717 61.390 1.00 24.98 136 SER A N 1
ATOM 1073 C CA . SER A 1 136 ? 24.911 -24.995 62.795 1.00 24.98 136 SER A CA 1
ATOM 1074 C C . SER A 1 136 ? 24.265 -23.918 63.700 1.00 24.98 136 SER A C 1
ATOM 1076 O O . SER A 1 136 ? 24.696 -22.775 63.767 1.00 24.98 136 SER A O 1
ATOM 1078 N N . LYS A 1 137 ? 23.324 -24.420 64.530 1.00 25.66 137 LYS A N 1
ATOM 1079 C CA . LYS A 1 137 ? 22.711 -23.841 65.753 1.00 25.66 137 LYS A CA 1
ATOM 1080 C C . LYS A 1 137 ? 21.791 -22.612 65.553 1.00 25.66 137 LYS A C 1
ATOM 1082 O O . LYS A 1 137 ? 22.060 -21.749 64.737 1.00 25.66 137 LYS A O 1
ATOM 1087 N N . GLY A 1 138 ? 20.687 -22.463 66.294 1.00 23.67 138 GLY A N 1
ATOM 1088 C CA . GLY A 1 138 ? 20.054 -23.373 67.265 1.00 23.67 138 GLY A CA 1
ATOM 1089 C C . GLY A 1 138 ? 19.411 -22.610 68.431 1.00 23.67 138 GLY A C 1
ATOM 1090 O O . GLY A 1 138 ? 20.100 -21.806 69.049 1.00 23.67 138 GLY A O 1
ATOM 1091 N N . PHE A 1 139 ? 18.143 -22.913 68.759 1.00 23.94 139 PHE A N 1
ATOM 1092 C CA . PHE A 1 139 ? 17.259 -22.122 69.651 1.00 23.94 139 PHE A CA 1
ATOM 1093 C C . PHE A 1 139 ? 16.925 -20.725 69.059 1.00 23.94 139 PHE A C 1
ATOM 1095 O O . PHE A 1 139 ? 17.671 -20.198 68.244 1.00 23.94 139 PHE A O 1
ATOM 1102 N N . LEU A 1 140 ? 15.774 -20.096 69.322 1.00 26.30 140 LEU A N 1
ATOM 1103 C CA . LEU A 1 140 ? 14.827 -20.219 70.442 1.00 26.30 140 LEU A CA 1
ATOM 1104 C C . LEU A 1 140 ? 13.412 -20.671 70.032 1.00 26.30 140 LEU A C 1
ATOM 1106 O O . LEU A 1 140 ? 12.964 -20.435 68.913 1.00 26.30 140 LEU A O 1
ATOM 1110 N N . ILE A 1 141 ? 12.692 -21.248 70.999 1.00 28.12 141 ILE A N 1
ATOM 1111 C CA . ILE A 1 141 ? 11.226 -21.385 71.004 1.00 28.12 141 ILE A CA 1
ATOM 1112 C C . ILE A 1 141 ? 10.671 -20.294 71.932 1.00 28.12 141 ILE A C 1
ATOM 1114 O O . ILE A 1 141 ? 11.241 -20.065 72.998 1.00 28.12 141 ILE A O 1
ATOM 1118 N N . ALA A 1 142 ? 9.568 -19.650 71.549 1.00 26.72 142 ALA A N 1
ATOM 1119 C CA . ALA A 1 142 ? 8.753 -18.822 72.438 1.00 26.72 142 ALA A CA 1
ATOM 1120 C C . ALA A 1 142 ? 7.290 -18.838 71.962 1.00 26.72 142 ALA A C 1
ATOM 1122 O O . ALA A 1 142 ? 7.013 -18.536 70.800 1.00 26.72 142 ALA A O 1
ATOM 1123 N N . ASP A 1 143 ? 6.367 -19.215 72.845 1.00 27.80 143 ASP A N 1
ATOM 1124 C CA . ASP A 1 143 ? 4.952 -19.407 72.515 1.00 27.80 143 ASP A CA 1
ATOM 1125 C C . ASP A 1 143 ? 4.151 -18.096 72.414 1.00 27.80 143 ASP A C 1
ATOM 1127 O O . ASP A 1 143 ? 4.398 -17.122 73.125 1.00 27.80 143 ASP A O 1
ATOM 1131 N N . GLY A 1 144 ? 3.124 -18.095 71.557 1.00 26.17 144 GLY A N 1
ATOM 1132 C CA . GLY A 1 144 ? 2.161 -17.000 71.401 1.00 26.17 144 GLY A CA 1
ATOM 1133 C C . GLY A 1 144 ? 0.852 -17.500 70.763 1.00 26.17 144 GLY A C 1
ATOM 1134 O O . GLY A 1 144 ? 0.907 -18.296 69.825 1.00 26.17 144 GLY A O 1
ATOM 1135 N N . PRO A 1 145 ? -0.337 -17.110 71.265 1.00 29.02 145 PRO A N 1
ATOM 1136 C CA . PRO A 1 145 ? -1.569 -17.867 71.023 1.00 29.02 145 PRO A CA 1
ATOM 1137 C C . PRO A 1 145 ? -2.223 -17.637 69.650 1.00 29.02 145 PRO A C 1
ATOM 1139 O O . PRO A 1 145 ? -2.251 -16.531 69.111 1.00 29.02 145 PRO A O 1
ATOM 1142 N N . SER A 1 146 ? -2.850 -18.695 69.125 1.00 32.50 146 SER A N 1
ATOM 1143 C CA . SER A 1 146 ? -3.621 -18.682 67.873 1.00 32.50 146 SER A CA 1
ATOM 1144 C C . SER A 1 146 ? -5.035 -18.089 68.060 1.00 32.50 146 SER A C 1
ATOM 1146 O O . SER A 1 146 ? -5.806 -18.631 68.857 1.00 32.50 146 SER A O 1
ATOM 1148 N N . PRO A 1 147 ? -5.453 -17.080 67.268 1.00 30.17 147 PRO A N 1
ATOM 1149 C CA . PRO A 1 147 ? -6.816 -16.546 67.276 1.00 30.17 147 PRO A CA 1
ATOM 1150 C C . PRO A 1 147 ? -7.701 -17.166 66.171 1.00 30.17 147 PRO A C 1
ATOM 1152 O O . PRO A 1 147 ? -8.250 -16.458 65.325 1.00 30.17 147 PRO A O 1
ATOM 1155 N N . TYR A 1 148 ? -7.864 -18.495 66.156 1.00 29.22 148 TYR A N 1
ATOM 1156 C CA . TYR A 1 148 ? -8.778 -19.168 65.217 1.00 29.22 148 TYR A CA 1
ATOM 1157 C C . TYR A 1 148 ? -10.246 -19.102 65.677 1.00 29.22 148 TYR A C 1
ATOM 1159 O O . TYR A 1 148 ? -10.816 -20.060 66.194 1.00 29.22 148 TYR A O 1
ATOM 1167 N N . GLY A 1 149 ? -10.881 -17.951 65.438 1.00 29.23 149 GLY A N 1
ATOM 1168 C CA . GLY A 1 149 ? -12.340 -17.824 65.469 1.00 29.23 149 GLY A CA 1
ATOM 1169 C C . GLY A 1 149 ? -13.000 -18.596 64.316 1.00 29.23 149 GLY A C 1
ATOM 1170 O O . GLY A 1 149 ? -12.496 -18.616 63.192 1.00 29.23 149 GLY A O 1
ATOM 1171 N N . SER A 1 150 ? -14.134 -19.246 64.585 1.00 40.91 150 SER A N 1
ATOM 1172 C CA . SER A 1 150 ? -14.792 -20.168 63.649 1.00 40.91 150 SER A CA 1
ATOM 1173 C C . SER A 1 150 ? -15.286 -19.497 62.358 1.00 40.91 150 SER A C 1
ATOM 1175 O O . SER A 1 150 ? -16.101 -18.576 62.411 1.00 40.91 150 SER A O 1
ATOM 1177 N N . ILE A 1 151 ? -14.897 -20.033 61.195 1.00 32.28 151 ILE A N 1
ATOM 1178 C CA . ILE A 1 151 ? -15.469 -19.682 59.881 1.00 32.28 151 ILE A CA 1
ATOM 1179 C C . ILE A 1 151 ? -15.975 -20.952 59.184 1.00 32.28 151 ILE A C 1
ATOM 1181 O O . ILE A 1 151 ? -15.353 -22.012 59.245 1.00 32.28 151 ILE A O 1
ATOM 1185 N N . SER A 1 152 ? -17.141 -20.853 58.545 1.00 35.53 152 SER A N 1
ATOM 1186 C CA . SER A 1 152 ? -17.923 -21.994 58.065 1.00 35.53 152 SER A CA 1
ATOM 1187 C C . SER A 1 152 ? -17.467 -22.584 56.718 1.00 35.53 152 SER A C 1
ATOM 1189 O O . SER A 1 152 ? -16.701 -22.005 55.945 1.00 35.53 152 SER A O 1
ATOM 1191 N N . LYS A 1 153 ? -17.965 -23.797 56.447 1.00 41.75 153 LYS A N 1
ATOM 1192 C CA . LYS A 1 153 ? -17.649 -24.668 55.302 1.00 41.75 153 LYS A CA 1
ATOM 1193 C C . LYS A 1 153 ? -17.838 -23.985 53.931 1.00 41.75 153 LYS A C 1
ATOM 1195 O O . LYS A 1 153 ? -18.944 -24.006 53.400 1.00 41.75 153 LYS A O 1
ATOM 1200 N N . ASN A 1 154 ? -16.768 -23.484 53.297 1.00 40.25 154 ASN A N 1
ATOM 1201 C CA . ASN A 1 154 ? -16.722 -23.322 51.825 1.00 40.25 154 ASN A CA 1
ATOM 1202 C C . ASN A 1 154 ? -15.305 -23.184 51.207 1.00 40.25 154 ASN A C 1
ATOM 1204 O O . ASN A 1 154 ? -15.046 -22.371 50.319 1.00 40.25 154 ASN A O 1
ATOM 1208 N N . TRP A 1 155 ? -14.357 -24.013 51.657 1.00 34.50 155 TRP A N 1
ATOM 1209 C CA . TRP A 1 155 ? -12.925 -23.931 51.303 1.00 34.50 155 TRP A CA 1
ATOM 1210 C C . TRP A 1 155 ? -12.561 -24.156 49.816 1.00 34.50 155 TRP A C 1
ATOM 1212 O O . TRP A 1 155 ? -11.415 -23.947 49.424 1.00 34.50 155 TRP A O 1
ATOM 1222 N N . ASN A 1 156 ? -13.495 -24.598 48.964 1.00 39.97 156 ASN A N 1
ATOM 1223 C CA . ASN A 1 156 ? -13.154 -25.180 47.657 1.00 39.97 156 ASN A CA 1
ATOM 1224 C C . ASN A 1 156 ? -13.265 -24.219 46.448 1.00 39.97 156 ASN A C 1
ATOM 1226 O O . ASN A 1 156 ? -12.951 -24.607 45.317 1.00 39.97 156 ASN A O 1
ATOM 1230 N N . SER A 1 157 ? -13.652 -22.954 46.662 1.00 50.00 157 SER A N 1
ATOM 1231 C CA . SER A 1 157 ? -13.752 -21.947 45.591 1.00 50.00 157 SER A CA 1
ATOM 1232 C C . SER A 1 157 ? -12.424 -21.748 44.840 1.00 50.00 157 SER A C 1
ATOM 1234 O O . SER A 1 157 ? -11.355 -21.557 45.431 1.00 50.00 157 SER A O 1
ATOM 1236 N N . ARG A 1 158 ? -12.500 -21.735 43.500 1.00 41.38 158 ARG A N 1
ATOM 1237 C CA . ARG A 1 158 ? -11.365 -21.441 42.602 1.00 41.38 158 ARG A CA 1
ATOM 1238 C C . ARG A 1 158 ? -10.830 -20.018 42.803 1.00 41.38 158 ARG A C 1
ATOM 1240 O O . ARG A 1 158 ? -9.654 -19.764 42.562 1.00 41.38 158 ARG A O 1
ATOM 1247 N N . GLU A 1 159 ? -11.686 -19.111 43.262 1.00 45.94 159 GLU A N 1
ATOM 1248 C CA . GLU A 1 159 ? -11.369 -17.711 43.532 1.00 45.94 159 GLU A CA 1
ATOM 1249 C C . GLU A 1 159 ? -10.613 -17.550 44.858 1.00 45.94 159 GLU A C 1
ATOM 1251 O O . GLU A 1 159 ? -9.588 -16.872 44.890 1.00 45.94 159 GLU A O 1
ATOM 1256 N N . ILE A 1 160 ? -11.023 -18.272 45.911 1.00 47.06 160 ILE A N 1
ATOM 1257 C CA . ILE A 1 160 ? -10.299 -18.327 47.194 1.00 47.06 160 ILE A CA 1
ATOM 1258 C C . ILE A 1 160 ? -8.890 -18.894 46.983 1.00 47.06 160 ILE A C 1
ATOM 1260 O O . ILE A 1 160 ? -7.916 -18.257 47.377 1.00 47.06 160 ILE A O 1
ATOM 1264 N N . ARG A 1 161 ? -8.750 -20.021 46.269 1.00 47.84 161 ARG A N 1
ATOM 1265 C CA . ARG A 1 161 ? -7.427 -20.586 45.936 1.00 47.84 161 ARG A CA 1
ATOM 1266 C C . ARG A 1 161 ? -6.557 -19.634 45.108 1.00 47.84 161 ARG A C 1
ATOM 1268 O O . ARG A 1 161 ? -5.349 -19.587 45.319 1.00 47.84 161 ARG A O 1
ATOM 1275 N N . ARG A 1 162 ? -7.145 -18.836 44.208 1.00 47.25 162 ARG A N 1
ATOM 1276 C CA . ARG A 1 162 ? -6.418 -17.800 43.449 1.00 47.25 162 ARG A CA 1
ATOM 1277 C C . ARG A 1 162 ? -5.974 -16.639 44.343 1.00 47.25 162 ARG A C 1
ATOM 1279 O O . ARG A 1 162 ? -4.868 -16.143 44.167 1.00 47.25 162 ARG A O 1
ATOM 1286 N N . LYS A 1 163 ? -6.805 -16.243 45.312 1.00 47.53 163 LYS A N 1
ATOM 1287 C CA . LYS A 1 163 ? -6.515 -15.188 46.292 1.00 47.53 163 LYS A CA 1
ATOM 1288 C C . LYS A 1 163 ? -5.403 -15.605 47.258 1.00 47.53 163 LYS A C 1
ATOM 1290 O O . LYS A 1 163 ? -4.458 -14.850 47.425 1.00 47.53 163 LYS A O 1
ATOM 1295 N N . ILE A 1 164 ? -5.456 -16.830 47.789 1.00 49.00 164 ILE A N 1
ATOM 1296 C CA . ILE A 1 164 ? -4.381 -17.418 48.608 1.00 49.00 164 ILE A CA 1
ATOM 1297 C C . ILE A 1 164 ? -3.080 -17.480 47.802 1.00 49.00 164 ILE A C 1
ATOM 1299 O O . ILE A 1 164 ? -2.057 -16.999 48.270 1.00 49.00 164 ILE A O 1
ATOM 1303 N N . LYS A 1 165 ? -3.107 -17.976 46.555 1.00 44.47 165 LYS A N 1
ATOM 1304 C CA . LYS A 1 165 ? -1.882 -18.053 45.742 1.00 44.47 165 LYS A CA 1
ATOM 1305 C C . LYS A 1 165 ? -1.277 -16.676 45.415 1.00 44.47 165 LYS A C 1
ATOM 1307 O O . LYS A 1 165 ? -0.065 -16.597 45.292 1.00 44.47 165 LYS A O 1
ATOM 1312 N N . LEU A 1 166 ? -2.096 -15.621 45.327 1.00 45.62 166 LEU A N 1
ATOM 1313 C CA . LEU A 1 166 ? -1.651 -14.224 45.185 1.00 45.62 166 LEU A CA 1
ATOM 1314 C C . LEU A 1 166 ? -1.117 -13.612 46.491 1.00 45.62 166 LEU A C 1
ATOM 1316 O O . LEU A 1 166 ? -0.209 -12.790 46.440 1.00 45.62 166 LEU A O 1
ATOM 1320 N N . CYS A 1 167 ? -1.663 -13.989 47.651 1.00 45.47 167 CYS A N 1
ATOM 1321 C CA . CYS A 1 167 ? -1.130 -13.570 48.950 1.00 45.47 167 CYS A CA 1
ATOM 1322 C C . CYS A 1 167 ? 0.223 -14.233 49.230 1.00 45.47 167 CYS A C 1
ATOM 1324 O O . CYS A 1 167 ? 1.184 -13.538 49.539 1.00 45.47 167 CYS A O 1
ATOM 1326 N N . ASN A 1 168 ? 0.321 -15.551 49.035 1.00 43.88 168 ASN A N 1
ATOM 1327 C CA . ASN A 1 168 ? 1.547 -16.313 49.270 1.00 43.88 168 ASN A CA 1
ATOM 1328 C C . ASN A 1 168 ? 2.677 -15.935 48.292 1.00 43.88 168 ASN A C 1
ATOM 1330 O O . ASN A 1 168 ? 3.841 -16.101 48.626 1.00 43.88 168 ASN A O 1
ATOM 1334 N N . SER A 1 169 ? 2.360 -15.404 47.102 1.00 43.28 169 SER A N 1
ATOM 1335 C CA . SER A 1 169 ? 3.350 -14.841 46.167 1.00 43.28 169 SER A CA 1
ATOM 1336 C C . SER A 1 169 ? 3.690 -13.366 46.431 1.00 43.28 169 SER A C 1
ATOM 1338 O O . SER A 1 169 ? 4.307 -12.728 45.584 1.00 43.28 169 SER A O 1
ATOM 1340 N N . ALA A 1 170 ? 3.221 -12.793 47.541 1.00 42.22 170 ALA A N 1
ATOM 1341 C CA . ALA A 1 170 ? 3.444 -11.398 47.930 1.00 42.22 170 ALA A CA 1
ATOM 1342 C C . ALA A 1 170 ? 3.923 -11.255 49.389 1.00 42.22 170 ALA A C 1
ATOM 1344 O O . ALA A 1 170 ? 4.010 -10.136 49.897 1.00 42.22 170 ALA A O 1
ATOM 1345 N N . SER A 1 171 ? 4.206 -12.381 50.054 1.00 41.44 171 SER A N 1
ATOM 1346 C CA . SER A 1 171 ? 4.570 -12.489 51.470 1.00 41.44 171 SER A CA 1
ATOM 1347 C C . SER A 1 171 ? 5.909 -13.203 51.678 1.00 41.44 171 SER A C 1
ATOM 1349 O O . SER A 1 171 ? 6.081 -13.899 52.678 1.00 41.44 171 SER A O 1
ATOM 1351 N N . ASP A 1 172 ? 6.832 -13.080 50.724 1.00 43.44 172 ASP A N 1
ATOM 1352 C CA . ASP A 1 172 ? 8.205 -13.536 50.911 1.00 43.44 172 ASP A CA 1
ATOM 1353 C C . ASP A 1 172 ? 9.015 -12.412 51.570 1.00 43.44 172 ASP A C 1
ATOM 1355 O O . ASP A 1 172 ? 9.200 -11.339 50.993 1.00 43.44 172 ASP A O 1
ATOM 1359 N N . VAL A 1 173 ? 9.443 -12.640 52.813 1.00 46.53 173 VAL A N 1
ATOM 1360 C CA . VAL A 1 173 ? 10.145 -11.644 53.644 1.00 46.53 173 VAL A CA 1
ATOM 1361 C C . VAL A 1 173 ? 11.564 -11.374 53.115 1.00 46.53 173 VAL A C 1
ATOM 1363 O O . VAL A 1 173 ? 12.178 -10.374 53.473 1.00 46.53 173 VAL A O 1
ATOM 1366 N N . SER A 1 174 ? 12.068 -12.223 52.212 1.00 45.94 174 SER A N 1
ATOM 1367 C CA . SER A 1 174 ? 13.364 -12.052 51.549 1.00 45.94 174 SER A CA 1
ATOM 1368 C C . SER A 1 174 ? 13.379 -10.993 50.435 1.00 45.94 174 SER A C 1
ATOM 1370 O O . SER A 1 174 ? 14.458 -10.569 50.019 1.00 45.94 174 SER A O 1
ATOM 1372 N N . GLN A 1 175 ? 12.219 -10.552 49.927 1.00 42.25 175 GLN A N 1
ATOM 1373 C CA . GLN A 1 175 ? 12.177 -9.702 48.735 1.00 42.25 175 GLN A CA 1
ATOM 1374 C C . GLN A 1 175 ? 12.332 -8.205 49.058 1.00 42.25 175 GLN A C 1
ATOM 1376 O O . GLN A 1 175 ? 11.378 -7.536 49.460 1.00 42.25 175 GLN A O 1
ATOM 1381 N N . THR A 1 176 ? 13.519 -7.656 48.785 1.00 43.47 176 THR A N 1
ATOM 1382 C CA . THR A 1 176 ? 13.823 -6.224 48.917 1.00 43.47 176 THR A CA 1
ATOM 1383 C C . THR A 1 176 ? 12.921 -5.353 48.040 1.00 43.47 176 THR A C 1
ATOM 1385 O O . THR A 1 176 ? 12.942 -5.416 46.810 1.00 43.47 176 THR A O 1
ATOM 1388 N N . THR A 1 177 ? 12.127 -4.491 48.677 1.00 46.28 177 THR A N 1
ATOM 1389 C CA . THR A 1 177 ? 11.327 -3.468 47.990 1.00 46.28 177 THR A CA 1
ATOM 1390 C C . THR A 1 177 ? 12.095 -2.148 47.876 1.00 46.28 177 THR A C 1
ATOM 1392 O O . THR A 1 177 ? 13.033 -1.882 48.626 1.00 46.28 177 THR A O 1
ATOM 1395 N N . ILE A 1 178 ? 11.645 -1.259 46.983 1.00 46.78 178 ILE A N 1
ATOM 1396 C CA . ILE A 1 178 ? 12.109 0.142 46.952 1.00 46.78 178 ILE A CA 1
ATOM 1397 C C . ILE A 1 178 ? 11.819 0.866 48.283 1.00 46.78 178 ILE A C 1
ATOM 1399 O O . ILE A 1 178 ? 12.545 1.783 48.650 1.00 46.78 178 ILE A O 1
ATOM 1403 N N . GLU A 1 179 ? 10.798 0.439 49.033 1.00 46.38 179 GLU A N 1
ATOM 1404 C CA . GLU A 1 179 ? 10.473 0.990 50.356 1.00 46.38 179 GLU A CA 1
ATOM 1405 C C . GLU A 1 179 ? 11.558 0.620 51.389 1.00 46.38 179 GLU A C 1
ATOM 1407 O O . GLU A 1 179 ? 12.062 1.509 52.072 1.00 46.38 179 GLU A O 1
ATOM 1412 N N . MET A 1 180 ? 12.049 -0.628 51.386 1.00 52.16 180 MET A N 1
ATOM 1413 C CA . MET A 1 180 ? 13.173 -1.069 52.234 1.00 52.16 180 MET A CA 1
ATOM 1414 C C . MET A 1 180 ? 14.493 -0.343 51.922 1.00 52.16 180 MET A C 1
ATOM 1416 O O . MET A 1 180 ? 15.347 -0.219 52.796 1.00 52.16 180 MET A O 1
ATOM 1420 N N . TYR A 1 181 ? 14.667 0.176 50.702 1.00 54.12 181 TYR A N 1
ATOM 1421 C CA . TYR A 1 181 ? 15.808 1.037 50.368 1.00 54.12 181 TYR A CA 1
ATOM 1422 C C . TYR A 1 181 ? 15.754 2.392 51.094 1.00 54.12 181 TYR A C 1
ATOM 1424 O O . TYR A 1 181 ? 16.804 2.952 51.400 1.00 54.12 181 TYR A O 1
ATOM 1432 N N . PHE A 1 182 ? 14.562 2.912 51.411 1.00 52.84 182 PHE A N 1
ATOM 1433 C CA . PHE A 1 182 ? 14.423 4.117 52.235 1.00 52.84 182 PHE A CA 1
ATOM 1434 C C . PHE A 1 182 ? 14.634 3.812 53.724 1.00 52.84 182 PHE A C 1
ATOM 1436 O O . PHE A 1 182 ? 15.340 4.571 54.385 1.00 52.84 182 PHE A O 1
ATOM 1443 N N . ASP A 1 183 ? 14.147 2.671 54.225 1.00 51.56 183 ASP A N 1
ATOM 1444 C CA . ASP A 1 183 ? 14.450 2.214 55.593 1.00 51.56 183 ASP A CA 1
ATOM 1445 C C . ASP A 1 183 ? 15.966 2.012 55.793 1.00 51.56 183 ASP A C 1
ATOM 1447 O O . ASP A 1 183 ? 16.527 2.389 56.824 1.00 51.56 183 ASP A O 1
ATOM 1451 N N . ALA A 1 184 ? 16.657 1.478 54.778 1.00 54.09 184 ALA A N 1
ATOM 1452 C CA . ALA A 1 184 ? 18.113 1.373 54.762 1.00 54.09 184 ALA A CA 1
ATOM 1453 C C . ALA A 1 184 ? 18.798 2.751 54.745 1.00 54.09 184 ALA A C 1
ATOM 1455 O O . ALA A 1 184 ? 19.788 2.935 55.448 1.00 54.09 184 ALA A O 1
ATOM 1456 N N . ILE A 1 185 ? 18.277 3.739 54.005 1.00 57.09 185 ILE A N 1
ATOM 1457 C CA . ILE A 1 185 ? 18.794 5.121 54.020 1.00 57.09 185 ILE A CA 1
ATOM 1458 C C . ILE A 1 185 ? 18.643 5.760 55.409 1.00 57.09 185 ILE A C 1
ATOM 1460 O O . ILE A 1 185 ? 19.571 6.432 55.864 1.00 57.09 185 ILE A O 1
ATOM 1464 N N . ASP A 1 186 ? 17.539 5.525 56.120 1.00 58.53 186 ASP A N 1
ATOM 1465 C CA . ASP A 1 186 ? 17.369 6.014 57.495 1.00 58.53 186 ASP A CA 1
ATOM 1466 C C . ASP A 1 186 ? 18.319 5.304 58.483 1.00 58.53 186 ASP A C 1
ATOM 1468 O O . ASP A 1 186 ? 18.896 5.962 59.351 1.00 58.53 186 ASP A O 1
ATOM 1472 N N . GLN A 1 187 ? 18.585 4.002 58.312 1.00 60.38 187 GLN A N 1
ATOM 1473 C CA . GLN A 1 187 ? 19.606 3.274 59.088 1.00 60.38 187 GLN A CA 1
ATOM 1474 C C . GLN A 1 187 ? 21.031 3.775 58.792 1.00 60.38 187 GLN A C 1
ATOM 1476 O O . GLN A 1 187 ? 21.792 4.056 59.720 1.00 60.38 187 GLN A O 1
ATOM 1481 N N . PHE A 1 188 ? 21.381 3.991 57.519 1.00 59.06 188 PHE A N 1
ATOM 1482 C CA . PHE A 1 188 ? 22.631 4.652 57.122 1.00 59.06 188 PHE A CA 1
ATOM 1483 C C . PHE A 1 188 ? 22.732 6.068 57.707 1.00 59.06 188 PHE A C 1
ATOM 1485 O O . PHE A 1 188 ? 23.810 6.475 58.129 1.00 59.06 188 PHE A O 1
ATOM 1492 N N . SER A 1 189 ? 21.617 6.793 57.818 1.00 59.69 189 SER A N 1
ATOM 1493 C CA . SER A 1 189 ? 21.556 8.133 58.423 1.00 59.69 189 SER A CA 1
ATOM 1494 C C . SER A 1 189 ? 21.656 8.122 59.956 1.00 59.69 189 SER A C 1
ATOM 1496 O O . SER A 1 189 ? 21.888 9.170 60.562 1.00 59.69 189 SER A O 1
ATOM 1498 N N . GLN A 1 190 ? 21.506 6.962 60.604 1.00 66.06 190 GLN A N 1
ATOM 1499 C CA . GLN A 1 190 ? 21.863 6.752 62.011 1.00 66.06 190 GLN A CA 1
ATOM 1500 C C . GLN A 1 190 ? 23.338 6.349 62.150 1.00 66.06 190 GLN A C 1
ATOM 1502 O O . GLN A 1 190 ? 24.056 6.966 62.933 1.00 66.06 190 GLN A O 1
ATOM 1507 N N . LEU A 1 191 ? 23.827 5.410 61.332 1.00 63.59 191 LEU A N 1
ATOM 1508 C CA . LEU A 1 191 ? 25.243 5.007 61.286 1.00 63.59 191 LEU A CA 1
ATOM 1509 C C . LEU A 1 191 ? 26.186 6.169 60.928 1.00 63.59 191 LEU A C 1
ATOM 1511 O O . LEU A 1 191 ? 27.278 6.277 61.477 1.00 63.59 191 LEU A O 1
ATOM 1515 N N . ALA A 1 192 ? 25.756 7.094 60.070 1.00 63.94 192 ALA A N 1
ATOM 1516 C CA . ALA A 1 192 ? 26.502 8.307 59.736 1.00 63.94 192 ALA A CA 1
ATOM 1517 C C . ALA A 1 192 ? 26.630 9.298 60.911 1.00 63.94 192 ALA A C 1
ATOM 1519 O O . ALA A 1 192 ? 27.495 10.169 60.877 1.00 63.94 192 ALA A O 1
ATOM 1520 N N . LYS A 1 193 ? 25.795 9.191 61.956 1.00 69.19 193 LYS A N 1
ATOM 1521 C CA . LYS A 1 193 ? 25.916 10.020 63.172 1.00 69.19 193 LYS A CA 1
ATOM 1522 C C . LYS A 1 193 ? 26.950 9.465 64.151 1.00 69.19 193 LYS A C 1
ATOM 1524 O O . LYS A 1 193 ? 27.458 10.221 64.970 1.00 69.19 193 LYS A O 1
ATOM 1529 N N . THR A 1 194 ? 27.260 8.169 64.072 1.00 71.19 194 THR A N 1
ATOM 1530 C CA . THR A 1 194 ? 28.246 7.496 64.934 1.00 71.19 194 THR A CA 1
ATOM 1531 C C . THR A 1 194 ? 29.581 7.230 64.235 1.00 71.19 194 THR A C 1
ATOM 1533 O O . THR A 1 194 ? 30.602 7.137 64.908 1.00 71.19 194 THR A O 1
ATOM 1536 N N . ASN A 1 195 ? 29.614 7.161 62.900 1.00 75.69 195 ASN A N 1
ATOM 1537 C CA . ASN A 1 195 ? 30.834 6.994 62.109 1.00 75.69 195 ASN A CA 1
ATOM 1538 C C . ASN A 1 195 ? 31.132 8.252 61.273 1.00 75.69 195 ASN A C 1
ATOM 1540 O O . ASN A 1 195 ? 30.535 8.476 60.220 1.00 75.69 195 ASN A O 1
ATOM 1544 N N . VAL A 1 196 ? 32.103 9.051 61.732 1.00 74.25 196 VAL A N 1
ATOM 1545 C CA . VAL A 1 196 ? 32.515 10.323 61.106 1.00 74.25 196 VAL A CA 1
ATOM 1546 C C . VAL A 1 196 ? 33.056 10.133 59.682 1.00 74.25 196 VAL A C 1
ATOM 1548 O O . VAL A 1 196 ? 32.790 10.962 58.815 1.00 74.25 196 VAL A O 1
ATOM 1551 N N . ILE A 1 197 ? 33.763 9.033 59.401 1.00 75.12 197 ILE A N 1
ATOM 1552 C CA . ILE A 1 197 ? 34.319 8.755 58.064 1.00 75.12 197 ILE A CA 1
ATOM 1553 C C . ILE A 1 197 ? 33.180 8.491 57.072 1.00 75.12 197 ILE A C 1
ATOM 1555 O O . ILE A 1 197 ? 33.140 9.098 56.001 1.00 75.12 197 ILE A O 1
ATOM 1559 N N . LEU A 1 198 ? 32.213 7.654 57.463 1.00 69.19 198 LEU A N 1
ATOM 1560 C CA . LEU A 1 198 ? 31.000 7.397 56.684 1.00 69.19 198 LEU A CA 1
ATOM 1561 C C . LEU A 1 198 ? 30.170 8.679 56.500 1.00 69.19 198 LEU A C 1
ATOM 1563 O O . LEU A 1 198 ? 29.683 8.935 55.402 1.00 69.19 198 LEU A O 1
ATOM 1567 N N . SER A 1 199 ? 30.060 9.511 57.541 1.00 69.00 199 SER A N 1
ATOM 1568 C CA . SER A 1 199 ? 29.401 10.823 57.480 1.00 69.00 199 SER A CA 1
ATOM 1569 C C . SER A 1 199 ? 30.032 11.731 56.427 1.00 69.00 199 SER A C 1
ATOM 1571 O O . SER A 1 199 ? 29.336 12.242 55.553 1.00 69.00 199 SER A O 1
ATOM 1573 N N . ASN A 1 200 ? 31.359 11.871 56.447 1.00 71.56 200 ASN A N 1
ATOM 1574 C CA . ASN A 1 200 ? 32.097 12.723 55.516 1.00 71.56 200 ASN A CA 1
ATOM 1575 C C . ASN A 1 200 ? 32.024 12.196 54.072 1.00 71.56 200 ASN A C 1
ATOM 1577 O O . ASN A 1 200 ? 31.874 12.983 53.140 1.00 71.56 200 ASN A O 1
ATOM 1581 N N . GLN A 1 201 ? 32.056 10.875 53.871 1.00 70.94 201 GLN A N 1
ATOM 1582 C CA . GLN A 1 201 ? 31.860 10.261 52.552 1.00 70.94 201 GLN A CA 1
ATOM 1583 C C . GLN A 1 201 ? 30.430 10.460 52.024 1.00 70.94 201 GLN A C 1
ATOM 1585 O O . GLN A 1 201 ? 30.249 10.781 50.849 1.00 70.94 201 GLN A O 1
ATOM 1590 N N . LEU A 1 202 ? 29.412 10.331 52.882 1.00 66.19 202 LEU A N 1
ATOM 1591 C CA . LEU A 1 202 ? 28.018 10.600 52.522 1.00 66.19 202 LEU A CA 1
ATOM 1592 C C . LEU A 1 202 ? 27.768 12.090 52.260 1.00 66.19 202 LEU A C 1
ATOM 1594 O O . LEU A 1 202 ? 27.033 12.413 51.330 1.00 66.19 202 LEU A O 1
ATOM 1598 N N . LEU A 1 203 ? 28.405 12.995 53.008 1.00 66.38 203 LEU A N 1
ATOM 1599 C CA . LEU A 1 203 ? 28.378 14.437 52.751 1.00 66.38 203 LEU A CA 1
ATOM 1600 C C . LEU A 1 203 ? 29.023 14.769 51.402 1.00 66.38 203 LEU A C 1
ATOM 1602 O O . LEU A 1 203 ? 28.375 15.414 50.583 1.00 66.38 203 LEU A O 1
ATOM 1606 N N . ALA A 1 204 ? 30.216 14.243 51.111 1.00 69.69 204 ALA A N 1
ATOM 1607 C CA . ALA A 1 204 ? 30.879 14.420 49.818 1.00 69.69 204 ALA A CA 1
ATOM 1608 C C . ALA A 1 204 ? 30.050 13.854 48.646 1.00 69.69 204 ALA A C 1
ATOM 1610 O O . ALA A 1 204 ? 29.969 14.472 47.585 1.00 69.69 204 ALA A O 1
ATOM 1611 N N . LEU A 1 205 ? 29.370 12.714 48.831 1.00 63.53 205 LEU A N 1
ATOM 1612 C CA . LEU A 1 205 ? 28.411 12.180 47.855 1.00 63.53 205 LEU A CA 1
ATOM 1613 C C . LEU A 1 205 ? 27.168 13.069 47.711 1.00 63.53 205 LEU A C 1
ATOM 1615 O O . LEU A 1 205 ? 26.716 13.303 46.589 1.00 63.53 205 LEU A O 1
ATOM 1619 N N . CYS A 1 206 ? 26.633 13.607 48.809 1.00 60.84 206 CYS A N 1
ATOM 1620 C CA . CYS A 1 206 ? 25.511 14.546 48.786 1.00 60.84 206 CYS A CA 1
ATOM 1621 C C . CYS A 1 206 ? 25.879 15.867 48.108 1.00 60.84 206 CYS A C 1
ATOM 1623 O O . CYS A 1 206 ? 25.052 16.420 47.391 1.00 60.84 206 CYS A O 1
ATOM 1625 N N . GLU A 1 207 ? 27.098 16.368 48.287 1.00 64.44 207 GLU A N 1
ATOM 1626 C CA . GLU A 1 207 ? 27.608 17.553 47.596 1.00 64.44 207 GLU A CA 1
ATOM 1627 C C . GLU A 1 207 ? 27.853 17.271 46.118 1.00 64.44 207 GLU A C 1
ATOM 1629 O O . GLU A 1 207 ? 27.343 18.006 45.279 1.00 64.44 207 GLU A O 1
ATOM 1634 N N . LYS A 1 208 ? 28.494 16.152 45.766 1.00 61.16 208 LYS A N 1
ATOM 1635 C CA . LYS A 1 208 ? 28.663 15.731 44.366 1.00 61.16 208 LYS A CA 1
ATOM 1636 C C . LYS A 1 208 ? 27.312 15.560 43.657 1.00 61.16 208 LYS A C 1
ATOM 1638 O O . LYS A 1 208 ? 27.158 15.994 42.517 1.00 61.16 208 LYS A O 1
ATOM 1643 N N . TYR A 1 209 ? 26.305 15.018 44.347 1.00 53.00 209 TYR A N 1
ATOM 1644 C CA . TYR A 1 209 ? 24.927 14.932 43.856 1.00 53.00 209 TYR A CA 1
ATOM 1645 C C . TYR A 1 209 ? 24.224 16.297 43.791 1.00 53.00 209 TYR A C 1
ATOM 1647 O O . TYR A 1 209 ? 23.526 16.560 42.816 1.00 53.00 209 TYR A O 1
ATOM 1655 N N . ARG A 1 210 ? 24.421 17.199 44.765 1.00 58.84 210 ARG A N 1
ATOM 1656 C CA . ARG A 1 210 ? 23.914 18.585 44.710 1.00 58.84 210 ARG A CA 1
ATOM 1657 C C . ARG A 1 210 ? 24.522 19.354 43.541 1.00 58.84 210 ARG A C 1
ATOM 1659 O O . ARG A 1 210 ? 23.771 20.031 42.854 1.00 58.84 210 ARG A O 1
ATOM 1666 N N . SER A 1 211 ? 25.815 19.204 43.265 1.00 51.84 211 SER A N 1
ATOM 1667 C CA . SER A 1 211 ? 26.493 19.822 42.120 1.00 51.84 211 SER A CA 1
ATOM 1668 C C . SER A 1 211 ? 25.976 19.270 40.792 1.00 51.84 211 SER A C 1
ATOM 1670 O O . SER A 1 211 ? 25.597 20.048 39.922 1.00 51.84 211 SER A O 1
ATOM 1672 N N . LEU A 1 212 ? 25.839 17.945 40.654 1.00 43.91 212 LEU A N 1
ATOM 1673 C CA . LEU A 1 212 ? 25.190 17.328 39.485 1.00 43.91 212 LEU A CA 1
ATOM 1674 C C . LEU A 1 212 ? 23.739 17.807 39.310 1.00 43.91 212 LEU A C 1
ATOM 1676 O O . LEU A 1 212 ? 23.305 18.084 38.195 1.00 43.91 212 LEU A O 1
ATOM 1680 N N . LYS A 1 213 ? 22.994 17.956 40.410 1.00 46.50 213 LYS A N 1
ATOM 1681 C CA . LYS A 1 213 ? 21.615 18.454 40.402 1.00 46.50 213 LYS A CA 1
ATOM 1682 C C . LYS A 1 213 ? 21.528 19.961 40.134 1.00 46.50 213 LYS A C 1
ATOM 1684 O O . LYS A 1 213 ? 20.548 20.394 39.549 1.00 46.50 213 LYS A O 1
ATOM 1689 N N . ALA A 1 214 ? 22.532 20.749 40.511 1.00 47.66 214 ALA A N 1
ATOM 1690 C CA . ALA A 1 214 ? 22.640 22.161 40.160 1.00 47.66 214 ALA A CA 1
ATOM 1691 C C . ALA A 1 214 ? 22.939 22.325 38.664 1.00 47.66 214 ALA A C 1
ATOM 1693 O O . ALA A 1 214 ? 22.266 23.101 38.000 1.00 47.66 214 ALA A O 1
ATOM 1694 N N . ILE A 1 215 ? 23.846 21.521 38.100 1.00 50.75 215 ILE A N 1
ATOM 1695 C CA . ILE A 1 215 ? 24.097 21.464 36.649 1.00 50.75 215 ILE A CA 1
ATOM 1696 C C . ILE A 1 215 ? 22.806 21.083 35.894 1.00 50.75 215 ILE A C 1
ATOM 1698 O O . ILE A 1 215 ? 22.428 21.754 34.936 1.00 50.75 215 ILE A O 1
ATOM 1702 N N . ALA A 1 216 ? 22.068 20.081 36.384 1.00 39.84 216 ALA A N 1
ATOM 1703 C CA . ALA A 1 216 ? 20.783 19.652 35.817 1.00 39.84 216 ALA A CA 1
ATOM 1704 C C . ALA A 1 216 ? 19.583 20.585 36.111 1.00 39.84 216 ALA A C 1
ATOM 1706 O O . ALA A 1 216 ? 18.508 20.374 35.555 1.00 39.84 216 ALA A O 1
ATOM 1707 N N . ASN A 1 217 ? 19.745 21.595 36.974 1.00 41.59 217 ASN A N 1
ATOM 1708 C CA . ASN A 1 217 ? 18.739 22.629 37.259 1.00 41.59 217 ASN A CA 1
ATOM 1709 C C . ASN A 1 217 ? 19.073 23.975 36.584 1.00 41.59 217 ASN A C 1
ATOM 1711 O O . ASN A 1 217 ? 18.172 24.774 36.363 1.00 41.59 217 ASN A O 1
ATOM 1715 N N . ASN A 1 218 ? 20.350 24.222 36.275 1.00 42.88 218 ASN A N 1
ATOM 1716 C CA . ASN A 1 218 ? 20.840 25.407 35.562 1.00 42.88 218 ASN A CA 1
ATOM 1717 C C . ASN A 1 218 ? 20.862 25.199 34.035 1.00 42.88 218 ASN A C 1
ATOM 1719 O O . ASN A 1 218 ? 21.277 26.084 33.289 1.00 42.88 218 ASN A O 1
ATOM 1723 N N . SER A 1 219 ? 20.414 24.031 33.568 1.00 34.41 219 SER A N 1
ATOM 1724 C CA . SER A 1 219 ? 19.966 23.845 32.187 1.00 34.41 219 SER A CA 1
ATOM 1725 C C . SER A 1 219 ? 18.746 24.754 31.952 1.00 34.41 219 SER A C 1
ATOM 1727 O O . SER A 1 219 ? 17.883 24.805 32.832 1.00 34.41 219 SER A O 1
ATOM 1729 N N . PRO A 1 220 ? 18.644 25.489 30.828 1.00 31.75 220 PRO A N 1
ATOM 1730 C CA . PRO A 1 220 ? 17.517 26.392 30.596 1.00 31.75 220 PRO A CA 1
ATOM 1731 C C . PRO A 1 220 ? 16.196 25.617 30.585 1.00 31.75 220 PRO A C 1
ATOM 1733 O O . PRO A 1 220 ? 16.106 24.540 30.001 1.00 31.75 220 PRO A O 1
ATOM 1736 N N . THR A 1 221 ? 15.167 26.164 31.233 1.00 34.66 221 THR A N 1
ATOM 1737 C CA . THR A 1 221 ? 13.871 25.495 31.396 1.00 34.66 221 THR A CA 1
ATOM 1738 C C . THR A 1 221 ? 13.041 25.514 30.112 1.00 34.66 221 THR A C 1
ATOM 1740 O O . THR A 1 221 ? 12.132 26.330 29.958 1.00 34.66 221 THR A O 1
ATOM 1743 N N . SER A 1 222 ? 13.321 24.572 29.216 1.00 31.95 222 SER A N 1
ATOM 1744 C CA . SER A 1 222 ? 12.283 23.942 28.402 1.00 31.95 222 SER A CA 1
ATOM 1745 C C . SER A 1 222 ? 11.333 23.143 29.311 1.00 31.95 222 SER A C 1
ATOM 1747 O O . SER A 1 222 ? 11.714 22.687 30.393 1.00 31.95 222 SER A O 1
ATOM 1749 N N . GLU A 1 223 ? 10.089 22.925 28.880 1.00 39.91 223 GLU A N 1
ATOM 1750 C CA . GLU A 1 223 ? 9.134 22.047 29.581 1.00 39.91 223 GLU A CA 1
ATOM 1751 C C . GLU A 1 223 ? 9.410 20.556 29.289 1.00 39.91 223 GLU A C 1
ATOM 1753 O O . GLU A 1 223 ? 8.505 19.771 29.010 1.00 39.91 223 GLU A O 1
ATOM 1758 N N . GLU A 1 224 ? 10.683 20.149 29.308 1.00 45.75 224 GLU A N 1
ATOM 1759 C CA . GLU A 1 224 ? 11.103 18.816 28.875 1.00 45.75 224 GLU A CA 1
ATOM 1760 C C . GLU A 1 224 ? 10.513 17.704 29.749 1.00 45.75 224 GLU A C 1
ATOM 1762 O O . GLU A 1 224 ? 10.792 17.570 30.950 1.00 45.75 224 GLU A O 1
ATOM 1767 N N . ALA A 1 225 ? 9.684 16.877 29.105 1.00 55.31 225 ALA A N 1
ATOM 1768 C CA . ALA A 1 225 ? 8.968 15.779 29.723 1.00 55.31 225 ALA A CA 1
ATOM 1769 C C . ALA A 1 225 ? 9.950 14.807 30.394 1.00 55.31 225 ALA A C 1
ATOM 1771 O O . ALA A 1 225 ? 10.690 14.065 29.747 1.00 55.31 225 ALA A O 1
ATOM 1772 N N . GLY A 1 226 ? 9.964 14.835 31.729 1.00 59.88 226 GLY A N 1
ATOM 1773 C CA . GLY A 1 226 ? 10.944 14.109 32.529 1.00 59.88 226 GLY A CA 1
ATOM 1774 C C . GLY A 1 226 ? 10.977 12.615 32.207 1.00 59.88 226 GLY A C 1
ATOM 1775 O O . GLY A 1 226 ? 9.927 11.981 32.127 1.00 59.88 226 GLY A O 1
ATOM 1776 N N . SER A 1 227 ? 12.188 12.063 32.072 1.00 77.19 227 SER A N 1
ATOM 1777 C CA . SER A 1 227 ? 12.414 10.679 31.637 1.00 77.19 227 SER A CA 1
ATOM 1778 C C . SER A 1 227 ? 11.574 9.645 32.396 1.00 77.19 227 SER A C 1
ATOM 1780 O O . SER A 1 227 ? 11.244 9.816 33.572 1.00 77.19 227 SER A O 1
ATOM 1782 N N . LEU A 1 228 ? 11.272 8.518 31.743 1.00 83.44 228 LEU A N 1
ATOM 1783 C CA . LEU A 1 228 ? 10.441 7.449 32.310 1.00 83.44 228 LEU A CA 1
ATOM 1784 C C . LEU A 1 228 ? 10.869 7.034 33.734 1.00 83.44 228 LEU A C 1
ATOM 1786 O O . LEU A 1 228 ? 10.020 6.886 34.612 1.00 83.44 228 LEU A O 1
ATOM 1790 N N . LEU A 1 229 ? 12.177 6.928 33.998 1.00 83.00 229 LEU A N 1
ATOM 1791 C CA . LEU A 1 229 ? 12.701 6.624 35.334 1.00 83.00 229 LEU A CA 1
ATOM 1792 C C . LEU A 1 229 ? 12.400 7.740 36.355 1.00 83.00 229 LEU A C 1
ATOM 1794 O O . LEU A 1 229 ? 12.003 7.441 37.480 1.00 83.00 229 LEU A O 1
ATOM 1798 N N . LYS A 1 230 ? 12.524 9.019 35.969 1.00 82.06 230 LYS A N 1
ATOM 1799 C CA . LYS A 1 230 ? 12.164 10.183 36.801 1.00 82.06 230 LYS A CA 1
ATOM 1800 C C . LYS A 1 230 ? 10.672 10.144 37.162 1.00 82.06 230 LYS A C 1
ATOM 1802 O O . LYS A 1 230 ? 10.349 10.241 38.345 1.00 82.06 230 LYS A O 1
ATOM 1807 N N . LYS A 1 231 ? 9.790 9.878 36.188 1.00 85.44 231 LYS A N 1
ATOM 1808 C CA . LYS A 1 231 ? 8.338 9.688 36.397 1.00 85.44 231 LYS A CA 1
ATOM 1809 C C . LYS A 1 231 ? 8.033 8.524 37.348 1.00 85.44 231 LYS A C 1
ATOM 1811 O O . LYS A 1 231 ? 7.268 8.685 38.300 1.00 85.44 231 LYS A O 1
ATOM 1816 N N . MET A 1 232 ? 8.661 7.363 37.137 1.00 87.19 232 MET A N 1
ATOM 1817 C CA . MET A 1 232 ? 8.496 6.181 37.997 1.00 87.19 232 MET A CA 1
ATOM 1818 C C . MET A 1 232 ? 8.924 6.461 39.445 1.00 87.19 232 MET A C 1
ATOM 1820 O O . MET A 1 232 ? 8.171 6.162 40.374 1.00 87.19 232 MET A O 1
ATOM 1824 N N . LEU A 1 233 ? 10.092 7.082 39.645 1.00 83.56 233 LEU A N 1
ATOM 1825 C CA . LEU A 1 233 ? 10.603 7.452 40.967 1.00 83.56 233 LEU A CA 1
ATOM 1826 C C . LEU A 1 233 ? 9.706 8.487 41.658 1.00 83.56 233 LEU A C 1
ATOM 1828 O O . LEU A 1 233 ? 9.354 8.299 42.822 1.00 83.56 233 LEU A O 1
ATOM 1832 N N . GLN A 1 234 ? 9.275 9.536 40.951 1.00 83.81 234 GLN A N 1
ATOM 1833 C CA . GLN A 1 234 ? 8.348 10.543 41.481 1.00 83.81 234 GLN A CA 1
ATOM 1834 C C . GLN A 1 234 ? 7.027 9.910 41.937 1.00 83.81 234 GLN A C 1
ATOM 1836 O O . GLN A 1 234 ? 6.577 10.173 43.055 1.00 83.81 234 GLN A O 1
ATOM 1841 N N . GLN A 1 235 ? 6.436 9.022 41.129 1.00 86.62 235 GLN A N 1
ATOM 1842 C CA . GLN A 1 235 ? 5.206 8.323 41.505 1.00 86.62 235 GLN A CA 1
ATOM 1843 C C . GLN A 1 235 ? 5.428 7.396 42.713 1.00 86.62 235 GLN A C 1
ATOM 1845 O O . GLN A 1 235 ? 4.619 7.424 43.641 1.00 86.62 235 GLN A O 1
ATOM 1850 N N . SER A 1 236 ? 6.548 6.664 42.769 1.00 83.75 236 SER A N 1
ATOM 1851 C CA . SER A 1 236 ? 6.927 5.830 43.922 1.00 83.75 236 SER A CA 1
ATOM 1852 C C . SER A 1 236 ? 7.068 6.645 45.213 1.00 83.75 236 SER A C 1
ATOM 1854 O O . SER A 1 236 ? 6.480 6.294 46.234 1.00 83.75 236 SER A O 1
ATOM 1856 N N . ILE A 1 237 ? 7.792 7.768 45.174 1.00 79.75 237 ILE A N 1
ATOM 1857 C CA . ILE A 1 237 ? 8.000 8.667 46.325 1.00 79.75 237 ILE A CA 1
ATOM 1858 C C . ILE A 1 237 ? 6.674 9.297 46.773 1.00 79.75 237 ILE A C 1
ATOM 1860 O O . ILE A 1 237 ? 6.420 9.438 47.968 1.00 79.75 237 ILE A O 1
ATOM 1864 N N . SER A 1 238 ? 5.775 9.610 45.834 1.00 82.38 238 SER A N 1
ATOM 1865 C CA . SER A 1 238 ? 4.427 10.092 46.156 1.00 82.38 238 SER A CA 1
ATOM 1866 C C . SER A 1 238 ? 3.553 9.039 46.860 1.00 82.38 238 SER A C 1
ATOM 1868 O O . SER A 1 238 ? 2.501 9.382 47.411 1.00 82.38 238 SER A O 1
ATOM 1870 N N . HIS A 1 239 ? 3.953 7.763 46.823 1.00 85.12 239 HIS A N 1
ATOM 1871 C CA . HIS A 1 239 ? 3.172 6.611 47.265 1.00 85.12 239 HIS A CA 1
ATOM 1872 C C . HIS A 1 239 ? 3.761 5.858 48.466 1.00 85.12 239 HIS A C 1
ATOM 1874 O O . HIS A 1 239 ? 2.968 5.282 49.204 1.00 85.12 239 HIS A O 1
ATOM 1880 N N . SER A 1 240 ? 5.066 5.930 48.747 1.00 75.12 240 SER A N 1
ATOM 1881 C CA . SER A 1 240 ? 5.705 5.212 49.871 1.00 75.12 240 SER A CA 1
ATOM 1882 C C . SER A 1 240 ? 5.068 5.496 51.240 1.00 75.12 240 SER A C 1
ATOM 1884 O O . SER A 1 240 ? 4.932 4.606 52.072 1.00 75.12 240 SER A O 1
ATOM 1886 N N . LYS A 1 241 ? 4.580 6.723 51.470 1.00 75.12 241 LYS A N 1
ATOM 1887 C CA . LYS A 1 241 ? 3.874 7.112 52.710 1.00 75.12 241 LYS A CA 1
ATOM 1888 C C . LYS A 1 241 ? 2.370 6.773 52.719 1.00 75.12 241 LYS A C 1
ATOM 1890 O O . LYS A 1 241 ? 1.640 7.249 53.587 1.00 75.12 241 LYS A O 1
ATOM 1895 N N . LYS A 1 242 ? 1.863 5.997 51.752 1.00 81.38 242 LYS A N 1
ATOM 1896 C CA . LYS A 1 242 ? 0.429 5.689 51.580 1.00 81.38 242 LYS A CA 1
ATOM 1897 C C . LYS A 1 242 ? 0.186 4.180 51.551 1.00 81.38 242 LYS A C 1
ATOM 1899 O O . LYS A 1 242 ? 0.847 3.434 50.842 1.00 81.38 242 LYS A O 1
ATOM 1904 N N . LYS A 1 243 ? -0.863 3.723 52.242 1.00 78.75 243 LYS A N 1
ATOM 1905 C CA . LYS A 1 243 ? -1.366 2.343 52.094 1.00 78.75 243 LYS A CA 1
ATOM 1906 C C . LYS A 1 243 ? -1.922 2.153 50.676 1.00 78.75 243 LYS A C 1
ATOM 1908 O O . LYS A 1 243 ? -2.563 3.064 50.160 1.00 78.75 243 LYS A O 1
ATOM 1913 N N . ALA A 1 244 ? -1.780 0.963 50.088 1.00 72.88 244 ALA A N 1
ATOM 1914 C CA . ALA A 1 244 ? -2.068 0.702 48.666 1.00 72.88 244 ALA A CA 1
ATOM 1915 C C . ALA A 1 244 ? -3.470 1.109 48.148 1.00 72.88 244 ALA A C 1
ATOM 1917 O O . ALA A 1 244 ? -3.634 1.377 46.961 1.00 72.88 244 ALA A O 1
ATOM 1918 N N . LYS A 1 245 ? -4.486 1.221 49.020 1.00 74.00 245 LYS A N 1
ATOM 1919 C CA . LYS A 1 245 ? -5.815 1.767 48.661 1.00 74.00 245 LYS A CA 1
ATOM 1920 C C . LYS A 1 245 ? -5.814 3.277 48.346 1.00 74.00 245 LYS A C 1
ATOM 1922 O O . LYS A 1 245 ? -6.811 3.778 47.840 1.00 74.00 245 LYS A O 1
ATOM 1927 N N . GLY A 1 246 ? -4.746 3.997 48.689 1.00 76.56 246 GLY A N 1
ATOM 1928 C CA . GLY A 1 246 ? -4.583 5.442 48.507 1.00 76.56 246 GLY A CA 1
ATOM 1929 C C . GLY A 1 246 ? -3.628 5.843 47.377 1.00 76.56 246 GLY A C 1
ATOM 1930 O O . GLY A 1 246 ? -3.342 7.033 47.239 1.00 76.56 246 GLY A O 1
ATOM 1931 N N . TYR A 1 247 ? -3.120 4.890 46.588 1.00 84.12 247 TYR A N 1
ATOM 1932 C CA . TYR A 1 247 ? -2.319 5.194 45.400 1.00 84.12 247 TYR A CA 1
ATOM 1933 C C . TYR A 1 247 ? -3.185 5.898 44.335 1.00 84.12 247 TYR A C 1
ATOM 1935 O O . TYR A 1 247 ? -4.318 5.492 44.068 1.00 84.12 247 TYR A O 1
ATOM 1943 N N . ARG A 1 248 ? -2.661 6.972 43.737 1.00 83.62 248 ARG A N 1
ATOM 1944 C CA . ARG A 1 248 ? -3.318 7.820 42.731 1.00 83.62 248 ARG A CA 1
ATOM 1945 C C . ARG A 1 248 ? -2.383 8.009 41.536 1.00 83.62 248 ARG A C 1
ATOM 1947 O O . ARG A 1 248 ? -1.434 8.779 41.599 1.00 83.62 248 ARG A O 1
ATOM 1954 N N . TYR A 1 249 ? -2.667 7.291 40.457 1.00 87.31 249 TYR A N 1
ATOM 1955 C CA . TYR A 1 249 ? -1.812 7.210 39.271 1.00 87.31 249 TYR A CA 1
ATOM 1956 C C . TYR A 1 249 ? -2.113 8.354 38.290 1.00 87.31 249 TYR A C 1
ATOM 1958 O O . TYR A 1 249 ? -2.952 8.192 37.400 1.00 87.31 249 TYR A O 1
ATOM 1966 N N . MET A 1 250 ? -1.480 9.513 38.499 1.00 82.25 250 MET A N 1
ATOM 1967 C CA . MET A 1 250 ? -1.840 10.776 37.829 1.00 82.25 250 MET A CA 1
ATOM 1968 C C . MET A 1 250 ? -0.941 11.180 36.649 1.00 82.25 250 MET A C 1
ATOM 1970 O O . MET A 1 250 ? -1.380 11.986 35.841 1.00 82.25 250 MET A O 1
ATOM 1974 N N . ASP A 1 251 ? 0.274 10.638 36.511 1.00 86.88 251 ASP A N 1
ATOM 1975 C CA . ASP A 1 251 ? 1.146 10.966 35.368 1.00 86.88 251 ASP A CA 1
ATOM 1976 C C . ASP A 1 251 ? 0.655 10.260 34.092 1.00 86.88 251 ASP A C 1
ATOM 1978 O O . ASP A 1 251 ? 0.676 9.030 34.012 1.00 86.88 251 ASP A O 1
ATOM 1982 N N . GLU A 1 252 ? 0.179 11.028 33.110 1.00 85.88 252 GLU A N 1
ATOM 1983 C CA . GLU A 1 252 ? -0.450 10.514 31.884 1.00 85.88 252 GLU A CA 1
ATOM 1984 C C . GLU A 1 252 ? 0.521 9.712 31.005 1.00 85.88 252 GLU A C 1
ATOM 1986 O O . GLU A 1 252 ? 0.213 8.589 30.608 1.00 85.88 252 GLU A O 1
ATOM 1991 N N . GLY A 1 253 ? 1.757 10.186 30.845 1.00 86.25 253 GLY A N 1
ATOM 1992 C CA . GLY A 1 253 ? 2.809 9.446 30.147 1.00 86.25 253 GLY A CA 1
ATOM 1993 C C . GLY A 1 253 ? 3.100 8.085 30.780 1.00 86.25 253 GLY A C 1
ATOM 1994 O O . GLY A 1 253 ? 3.093 7.057 30.104 1.00 86.25 253 GLY A O 1
ATOM 1995 N N . LEU A 1 254 ? 3.298 8.035 32.099 1.00 89.00 254 LEU A N 1
ATOM 1996 C CA . LEU A 1 254 ? 3.522 6.779 32.822 1.00 89.00 254 LEU A CA 1
ATOM 1997 C C . LEU A 1 254 ? 2.269 5.881 32.815 1.00 89.00 254 LEU A C 1
ATOM 1999 O O . LEU A 1 254 ? 2.382 4.653 32.810 1.00 89.00 254 LEU A O 1
ATOM 2003 N N . ASN A 1 255 ? 1.074 6.472 32.760 1.00 90.12 255 ASN A N 1
ATOM 2004 C CA . ASN A 1 255 ? -0.188 5.761 32.579 1.00 90.12 255 ASN A CA 1
ATOM 2005 C C . ASN A 1 255 ? -0.291 5.102 31.189 1.00 90.12 255 ASN A C 1
ATOM 2007 O O . ASN A 1 255 ? -0.723 3.947 31.114 1.00 90.12 255 ASN A O 1
ATOM 2011 N N . ASN A 1 256 ? 0.153 5.784 30.132 1.00 89.25 256 ASN A N 1
ATOM 2012 C CA . ASN A 1 256 ? 0.203 5.283 28.757 1.00 89.25 256 ASN A CA 1
ATOM 2013 C C . ASN A 1 256 ? 1.318 4.251 28.553 1.00 89.25 256 ASN A C 1
ATOM 2015 O O . ASN A 1 256 ? 1.076 3.193 27.974 1.00 89.25 256 ASN A O 1
ATOM 2019 N N . PHE A 1 257 ? 2.500 4.466 29.138 1.00 91.38 257 PHE A N 1
ATOM 2020 C CA . PHE A 1 257 ? 3.552 3.450 29.220 1.00 91.38 257 PHE A CA 1
ATOM 2021 C C . PHE A 1 257 ? 3.049 2.170 29.904 1.00 91.38 257 PHE A C 1
ATOM 2023 O O . PHE A 1 257 ? 3.287 1.061 29.420 1.00 91.38 257 PHE A O 1
ATOM 2030 N N . CYS A 1 258 ? 2.300 2.300 31.005 1.00 92.62 258 CYS A N 1
ATOM 2031 C CA . CYS A 1 258 ? 1.665 1.161 31.666 1.00 92.62 258 CYS A CA 1
ATOM 2032 C C . CYS A 1 258 ? 0.646 0.452 30.761 1.00 92.62 258 CYS A C 1
ATOM 2034 O O . CYS A 1 258 ? 0.626 -0.779 30.733 1.00 92.62 258 CYS A O 1
ATOM 2036 N N . LEU A 1 259 ? -0.170 1.198 30.009 1.00 91.31 259 LEU A N 1
ATOM 2037 C CA . LEU A 1 259 ? -1.140 0.636 29.066 1.00 91.31 259 LEU A CA 1
ATOM 2038 C C . LEU A 1 259 ? -0.438 -0.131 27.933 1.00 91.31 259 LEU A C 1
ATOM 2040 O O . LEU A 1 259 ? -0.752 -1.299 27.707 1.00 91.31 259 LEU A O 1
ATOM 2044 N N . ASN A 1 260 ? 0.577 0.460 27.301 1.00 90.62 260 ASN A N 1
ATOM 2045 C CA . ASN A 1 260 ? 1.384 -0.199 26.273 1.00 90.62 260 ASN A CA 1
ATOM 2046 C C . ASN A 1 260 ? 2.123 -1.428 26.810 1.00 90.62 260 ASN A C 1
ATOM 2048 O O . ASN A 1 260 ? 2.122 -2.473 26.163 1.00 90.62 260 ASN A O 1
ATOM 2052 N N . THR A 1 261 ? 2.672 -1.366 28.024 1.00 90.31 261 THR A N 1
ATOM 2053 C CA . THR A 1 261 ? 3.304 -2.524 28.678 1.00 90.31 261 THR A CA 1
ATOM 2054 C C . THR A 1 261 ? 2.289 -3.647 28.933 1.00 90.31 261 THR A C 1
ATOM 2056 O O . THR A 1 261 ? 2.596 -4.821 28.723 1.00 90.31 261 THR A O 1
ATOM 2059 N N . TYR A 1 262 ? 1.058 -3.307 29.334 1.00 90.88 262 TYR A N 1
ATOM 2060 C CA . TYR A 1 262 ? -0.037 -4.264 29.528 1.00 90.88 262 TYR A CA 1
ATOM 2061 C C . TYR A 1 262 ? -0.530 -4.892 28.213 1.00 90.88 262 TYR A C 1
ATOM 2063 O O . TYR A 1 262 ? -0.910 -6.065 28.211 1.00 90.88 262 TYR A O 1
ATOM 2071 N N . ILE A 1 263 ? -0.511 -4.145 27.105 1.00 88.75 263 ILE A N 1
ATOM 2072 C CA . ILE A 1 263 ? -0.903 -4.632 25.774 1.00 88.75 263 ILE A CA 1
ATOM 2073 C C . ILE A 1 263 ? 0.206 -5.504 25.161 1.00 88.75 263 ILE A C 1
ATOM 2075 O O . ILE A 1 263 ? -0.055 -6.655 24.816 1.00 88.75 263 ILE A O 1
ATOM 2079 N N . LEU A 1 264 ? 1.435 -4.985 25.067 1.00 86.12 264 LEU A N 1
ATOM 2080 C CA . LEU A 1 264 ? 2.560 -5.602 24.350 1.00 86.12 264 LEU A CA 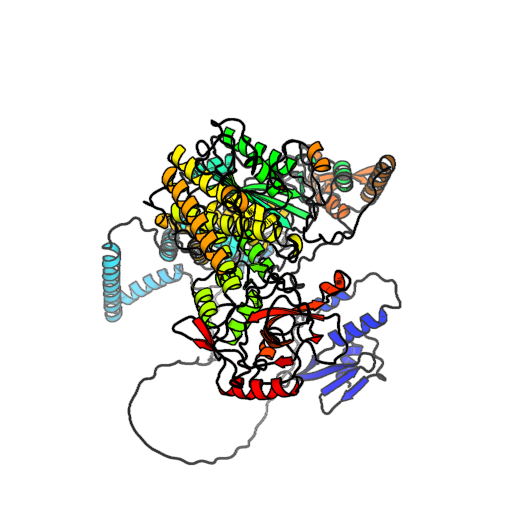1
ATOM 2081 C C . LEU A 1 264 ? 3.205 -6.760 25.129 1.00 86.12 264 LEU A C 1
ATOM 2083 O O . LEU A 1 264 ? 3.425 -7.834 24.575 1.00 86.12 264 LEU A O 1
ATOM 2087 N N . GLY A 1 265 ? 3.480 -6.570 26.424 1.00 83.88 265 GLY A N 1
ATOM 2088 C CA . GLY A 1 265 ? 3.970 -7.638 27.309 1.00 83.88 265 GLY A CA 1
ATOM 2089 C C . GLY A 1 265 ? 2.862 -8.591 27.771 1.00 83.88 265 GLY A C 1
ATOM 2090 O O . GLY A 1 265 ? 3.124 -9.690 28.272 1.00 83.88 265 GLY A O 1
ATOM 2091 N N . GLY A 1 266 ? 1.607 -8.171 27.604 1.00 85.25 266 GLY A N 1
ATOM 2092 C CA . GLY A 1 266 ? 0.426 -8.880 28.059 1.00 85.25 266 GLY A CA 1
ATOM 2093 C C . GLY A 1 266 ? 0.305 -8.963 29.582 1.00 85.25 266 GLY A C 1
ATOM 2094 O O . GLY A 1 266 ? 1.219 -8.687 30.364 1.00 85.25 266 GLY A O 1
ATOM 2095 N N . ARG A 1 267 ? -0.860 -9.445 30.020 1.00 87.25 267 ARG A N 1
ATOM 2096 C CA . ARG A 1 267 ? -1.223 -9.523 31.440 1.00 87.25 267 ARG A CA 1
ATOM 2097 C C . ARG A 1 267 ? -0.200 -10.254 32.324 1.00 87.25 267 ARG A C 1
ATOM 2099 O O . ARG A 1 267 ? -0.026 -9.839 33.461 1.00 87.25 267 ARG A O 1
ATOM 2106 N N . ARG A 1 268 ? 0.474 -11.307 31.836 1.00 87.44 268 ARG A N 1
ATOM 2107 C CA . ARG A 1 268 ? 1.449 -12.072 32.644 1.00 87.44 268 ARG A CA 1
ATOM 2108 C C . ARG A 1 268 ? 2.697 -11.252 32.980 1.00 87.44 268 ARG A C 1
ATOM 2110 O O . ARG A 1 268 ? 3.089 -11.221 34.139 1.00 87.44 268 ARG A O 1
ATOM 2117 N N . MET A 1 269 ? 3.292 -10.574 31.994 1.00 89.12 269 MET A N 1
ATOM 2118 C CA . MET A 1 269 ? 4.444 -9.694 32.225 1.00 89.12 269 MET A CA 1
ATOM 2119 C C . MET A 1 269 ? 4.043 -8.504 33.103 1.00 89.12 269 MET A C 1
ATOM 2121 O O . MET A 1 269 ? 4.743 -8.155 34.049 1.00 89.12 269 MET A O 1
ATOM 2125 N N . TYR A 1 270 ? 2.863 -7.935 32.851 1.00 92.38 270 TYR A N 1
ATOM 2126 C CA . TYR A 1 270 ? 2.352 -6.819 33.638 1.00 92.38 270 TYR A CA 1
ATOM 2127 C C . TYR A 1 270 ? 2.046 -7.191 35.102 1.00 92.38 270 TYR A C 1
ATOM 2129 O O . TYR A 1 270 ? 2.288 -6.393 36.002 1.00 92.38 270 TYR A O 1
ATOM 2137 N N . GLU A 1 271 ? 1.564 -8.411 35.371 1.00 92.06 271 GLU A N 1
ATOM 2138 C CA . GLU A 1 271 ? 1.388 -8.927 36.737 1.00 92.06 271 GLU A CA 1
ATOM 2139 C C . GLU A 1 271 ? 2.732 -9.072 37.480 1.00 92.06 271 GLU A C 1
ATOM 2141 O O . GLU A 1 271 ? 2.774 -8.811 38.681 1.00 92.06 271 GLU A O 1
ATOM 2146 N N . ILE A 1 272 ? 3.836 -9.377 36.780 1.00 91.50 272 ILE A N 1
ATOM 2147 C CA . ILE A 1 272 ? 5.193 -9.360 37.358 1.00 91.50 272 ILE A CA 1
ATOM 2148 C C . ILE A 1 272 ? 5.609 -7.922 37.700 1.00 91.50 272 ILE A C 1
ATOM 2150 O O . ILE A 1 272 ? 6.009 -7.663 38.836 1.00 91.50 272 ILE A O 1
ATOM 2154 N N . PHE A 1 273 ? 5.480 -6.966 36.772 1.00 91.12 273 PHE A N 1
ATOM 2155 C CA . PHE A 1 273 ? 5.850 -5.572 37.053 1.00 91.12 273 PHE A CA 1
ATOM 2156 C C . PHE A 1 273 ? 5.016 -4.960 38.188 1.00 91.12 273 PHE A C 1
ATOM 2158 O O . PHE A 1 273 ? 5.581 -4.326 39.074 1.00 91.12 273 PHE A O 1
ATOM 2165 N N . HIS A 1 274 ? 3.706 -5.216 38.235 1.00 91.38 274 HIS A N 1
ATOM 2166 C CA . HIS A 1 274 ? 2.835 -4.746 39.317 1.00 91.38 274 HIS A CA 1
ATOM 2167 C C . HIS A 1 274 ? 3.200 -5.324 40.697 1.00 91.38 274 HIS A C 1
ATOM 2169 O O . HIS A 1 274 ? 3.078 -4.622 41.699 1.00 91.38 274 HIS A O 1
ATOM 2175 N N . ALA A 1 275 ? 3.665 -6.577 40.766 1.00 88.12 275 ALA A N 1
ATOM 2176 C CA . ALA A 1 275 ? 4.087 -7.195 42.025 1.00 88.12 275 ALA A CA 1
ATOM 2177 C C . ALA A 1 275 ? 5.406 -6.612 42.568 1.00 88.12 275 ALA A C 1
ATOM 2179 O O . ALA A 1 275 ? 5.524 -6.380 43.772 1.00 88.12 275 ALA A O 1
ATOM 2180 N N . ASN A 1 276 ? 6.376 -6.359 41.681 1.00 86.69 276 ASN A N 1
ATOM 2181 C CA . ASN A 1 276 ? 7.725 -5.914 42.047 1.00 86.69 276 ASN A CA 1
ATOM 2182 C C . ASN A 1 276 ? 7.809 -4.387 42.235 1.00 86.69 276 ASN A C 1
ATOM 2184 O O . ASN A 1 276 ? 8.375 -3.905 43.213 1.00 86.69 276 ASN A O 1
ATOM 2188 N N . PHE A 1 277 ? 7.191 -3.610 41.343 1.00 85.44 277 PHE A N 1
ATOM 2189 C CA . PHE A 1 277 ? 7.211 -2.145 41.357 1.00 85.44 277 PHE A CA 1
ATOM 2190 C C . PHE A 1 277 ? 5.939 -1.576 42.010 1.00 85.44 277 PHE A C 1
ATOM 2192 O O . PHE A 1 277 ? 5.133 -0.873 41.381 1.00 85.44 277 PHE A O 1
ATOM 2199 N N . LYS A 1 278 ? 5.759 -1.903 43.298 1.00 80.81 278 LYS A N 1
ATOM 2200 C CA . LYS A 1 278 ? 4.672 -1.393 44.156 1.00 80.81 278 LYS A CA 1
ATOM 2201 C C . LYS A 1 278 ? 4.627 0.140 44.117 1.00 80.81 278 LYS A C 1
ATOM 2203 O O . LYS A 1 278 ? 5.649 0.804 43.984 1.00 80.81 278 LYS A O 1
ATOM 2208 N N . GLY A 1 279 ? 3.423 0.711 44.157 1.00 81.50 279 GLY A N 1
ATOM 2209 C CA . GLY A 1 279 ? 3.200 2.157 44.025 1.00 81.50 279 GLY A CA 1
ATOM 2210 C C . GLY A 1 279 ? 3.416 2.734 42.616 1.00 81.50 279 GLY A C 1
ATOM 2211 O O . GLY A 1 279 ? 2.771 3.725 42.282 1.00 81.50 279 GLY A O 1
ATOM 2212 N N . VAL A 1 280 ? 4.242 2.122 41.760 1.00 86.94 280 VAL A N 1
ATOM 2213 C CA . VAL A 1 280 ? 4.548 2.636 40.412 1.00 86.94 280 VAL A CA 1
ATOM 2214 C C . VAL A 1 280 ? 3.548 2.145 39.369 1.00 86.94 280 VAL A C 1
ATOM 2216 O O . VAL A 1 280 ? 2.954 2.969 38.677 1.00 86.94 280 VAL A O 1
ATOM 2219 N N . PHE A 1 281 ? 3.321 0.830 39.273 1.00 90.75 281 PHE A N 1
ATOM 2220 C CA . PHE A 1 281 ? 2.417 0.250 38.273 1.00 90.75 281 PHE A CA 1
ATOM 2221 C C . PHE A 1 281 ? 0.988 0.084 38.836 1.00 90.75 281 PHE A C 1
ATOM 2223 O O . PHE A 1 281 ? 0.817 -0.523 39.902 1.00 90.75 281 PHE A O 1
ATOM 2230 N N . PRO A 1 282 ? -0.052 0.585 38.138 1.00 91.69 282 PRO A N 1
ATOM 2231 C CA . PRO A 1 282 ? -1.458 0.276 38.403 1.00 91.69 282 PRO A CA 1
ATOM 2232 C C . PRO A 1 282 ? -1.784 -1.222 38.447 1.00 91.69 282 PRO A C 1
ATOM 2234 O O . PRO A 1 282 ? -1.021 -2.064 37.983 1.00 91.69 282 PRO A O 1
ATOM 2237 N N . SER A 1 283 ? -2.971 -1.573 38.952 1.00 90.44 283 SER A N 1
ATOM 2238 C CA . SER A 1 283 ? -3.420 -2.970 38.918 1.00 90.44 283 SER A CA 1
ATOM 2239 C C . SER A 1 283 ? -3.790 -3.424 37.490 1.00 90.44 283 SER A C 1
ATOM 2241 O O . SER A 1 283 ? -4.305 -2.619 36.706 1.00 90.44 283 SER A O 1
ATOM 2243 N N . PRO A 1 284 ? -3.664 -4.724 37.150 1.00 90.12 284 PRO A N 1
ATOM 2244 C CA . PRO A 1 284 ? -4.130 -5.262 35.865 1.00 90.12 284 PRO A CA 1
ATOM 2245 C C . PRO A 1 284 ? -5.629 -5.034 35.608 1.00 90.12 284 PRO A C 1
ATOM 2247 O O . PRO A 1 284 ? -6.059 -4.964 34.459 1.00 90.12 284 PRO A O 1
ATOM 2250 N N . ARG A 1 285 ? -6.437 -4.905 36.673 1.00 90.06 285 ARG A N 1
ATOM 2251 C CA . ARG A 1 285 ? -7.854 -4.527 36.570 1.00 90.06 285 ARG A CA 1
ATOM 2252 C C . ARG A 1 285 ? -7.990 -3.083 36.085 1.00 90.06 285 ARG A C 1
ATOM 2254 O O . ARG A 1 285 ? -8.720 -2.843 35.133 1.00 90.06 285 ARG A O 1
ATOM 2261 N N . THR A 1 286 ? -7.235 -2.164 36.683 1.00 90.25 286 THR A N 1
ATOM 2262 C CA . THR A 1 286 ? -7.197 -0.747 36.299 1.00 90.25 286 THR A CA 1
ATOM 2263 C C . THR A 1 286 ? -6.728 -0.569 34.852 1.00 90.25 286 THR A C 1
ATOM 2265 O O . THR A 1 286 ? -7.224 0.312 34.160 1.00 90.25 286 THR A O 1
ATOM 2268 N N . MET A 1 287 ? -5.817 -1.418 34.354 1.00 90.81 287 MET A N 1
ATOM 2269 C CA . MET A 1 287 ? -5.413 -1.390 32.937 1.00 90.81 287 MET A CA 1
ATOM 2270 C C . MET A 1 287 ? -6.501 -1.925 32.006 1.00 90.81 287 MET A C 1
ATOM 2272 O O . MET A 1 287 ? -6.698 -1.360 30.937 1.00 90.81 287 MET A O 1
ATOM 2276 N N . GLY A 1 288 ? -7.274 -2.932 32.426 1.00 88.06 288 GLY A N 1
ATOM 2277 C CA . GLY A 1 288 ? -8.497 -3.327 31.719 1.00 88.06 288 GLY A CA 1
ATOM 2278 C C . GLY A 1 288 ? -9.548 -2.208 31.677 1.00 88.06 288 GLY A C 1
ATOM 2279 O O . GLY A 1 288 ? -10.108 -1.937 30.622 1.00 88.06 288 GLY A O 1
ATOM 2280 N N . GLU A 1 289 ? -9.764 -1.517 32.799 1.00 88.25 289 GLU A N 1
ATOM 2281 C CA . GLU A 1 289 ? -10.701 -0.387 32.914 1.00 88.25 289 GLU A CA 1
ATOM 2282 C C . GLU A 1 289 ? -10.249 0.844 32.103 1.00 88.25 289 GLU A C 1
ATOM 2284 O O . GLU A 1 289 ? -11.093 1.573 31.589 1.00 88.25 289 GLU A O 1
ATOM 2289 N N . ARG A 1 290 ? -8.936 1.062 31.919 1.00 88.81 290 ARG A N 1
ATOM 2290 C CA . ARG A 1 290 ? -8.408 2.087 30.997 1.00 88.81 290 ARG A CA 1
ATOM 2291 C C . ARG A 1 290 ? -8.476 1.669 29.532 1.00 88.81 290 ARG A C 1
ATOM 2293 O O . ARG A 1 290 ? -8.890 2.479 28.715 1.00 88.81 290 ARG A O 1
ATOM 2300 N N . LEU A 1 291 ? -8.128 0.426 29.198 1.00 87.88 291 LEU A N 1
ATOM 2301 C CA . LEU A 1 291 ? -8.257 -0.102 27.834 1.00 87.88 291 LEU A CA 1
ATOM 2302 C C . LEU A 1 291 ? -9.714 -0.027 27.344 1.00 87.88 291 LEU A C 1
ATOM 2304 O O . LEU A 1 291 ? -9.958 0.305 26.191 1.00 87.88 291 LEU A O 1
ATOM 2308 N N . ALA A 1 292 ? -10.681 -0.239 28.241 1.00 84.44 292 ALA A N 1
ATOM 2309 C CA . ALA A 1 292 ? -12.104 -0.075 27.958 1.00 84.44 292 ALA A CA 1
ATOM 2310 C C . ALA A 1 292 ? -12.534 1.374 27.626 1.00 84.44 292 ALA A C 1
ATOM 2312 O O . ALA A 1 292 ? -13.637 1.556 27.124 1.00 84.44 292 ALA A O 1
ATOM 2313 N N . LYS A 1 293 ? -11.693 2.403 27.827 1.00 80.94 293 LYS A N 1
ATOM 2314 C CA . LYS A 1 293 ? -11.963 3.754 27.292 1.00 80.94 293 LYS A CA 1
ATOM 2315 C C . LYS A 1 293 ? -11.826 3.825 25.769 1.00 80.94 293 LYS A C 1
ATOM 2317 O O . LYS A 1 293 ? -12.531 4.598 25.140 1.00 80.94 293 LYS A O 1
ATOM 2322 N N . PHE A 1 294 ? -10.948 3.004 25.192 1.00 77.31 294 PHE A N 1
ATOM 2323 C CA . PHE A 1 294 ? -10.760 2.872 23.742 1.00 77.31 294 PHE A CA 1
ATOM 2324 C C . PHE A 1 294 ? -11.769 1.888 23.120 1.00 77.31 294 PHE A C 1
ATOM 2326 O O . PHE A 1 294 ? -11.787 1.678 21.909 1.00 77.31 294 PHE A O 1
ATOM 2333 N N . GLN A 1 295 ? -12.632 1.281 23.943 1.00 71.25 295 GLN A N 1
ATOM 2334 C CA . GLN A 1 295 ? -13.714 0.396 23.523 1.00 71.25 295 GLN A CA 1
ATOM 2335 C C . GLN A 1 295 ? -14.961 1.209 23.128 1.00 71.25 295 GLN A C 1
ATOM 2337 O O . GLN A 1 295 ? -16.047 1.036 23.684 1.00 71.25 295 GLN A O 1
ATOM 2342 N N . THR A 1 296 ? -14.826 2.084 22.132 1.00 67.94 296 THR A N 1
ATOM 2343 C CA . THR A 1 296 ? -16.001 2.615 21.430 1.00 67.94 296 THR A CA 1
ATOM 2344 C C . THR A 1 296 ? -16.598 1.470 20.615 1.00 67.94 296 THR A C 1
ATOM 2346 O O . THR A 1 296 ? -15.942 0.914 19.730 1.00 67.94 296 THR A O 1
ATOM 2349 N N . PHE A 1 297 ? -17.826 1.058 20.942 1.00 71.50 297 PHE A N 1
ATOM 2350 C CA . PHE A 1 297 ? -18.513 0.023 20.174 1.00 71.50 297 PHE A CA 1
ATOM 2351 C C . PHE A 1 297 ? -19.010 0.612 18.852 1.00 71.50 297 PHE A C 1
ATOM 2353 O O . PHE A 1 297 ? -19.992 1.350 18.817 1.00 71.50 297 PHE A O 1
ATOM 2360 N N . VAL A 1 298 ? -18.311 0.267 17.774 1.00 83.38 298 VAL A N 1
ATOM 2361 C CA . VAL A 1 298 ? -18.693 0.566 16.393 1.00 83.38 298 VAL A CA 1
ATOM 2362 C C . VAL A 1 298 ? -19.211 -0.742 15.785 1.00 83.38 298 VAL A C 1
ATOM 2364 O O . VAL A 1 298 ? -18.447 -1.714 15.752 1.00 83.38 298 VAL A O 1
ATOM 2367 N N . PRO A 1 299 ? -20.486 -0.820 15.359 1.00 84.81 299 PRO A N 1
ATOM 2368 C CA . PRO A 1 299 ? -21.008 -2.007 14.692 1.00 84.81 299 PRO A CA 1
ATOM 2369 C C . PRO A 1 299 ? -20.354 -2.264 13.330 1.00 84.81 299 PRO A C 1
ATOM 2371 O O . PRO A 1 299 ? -19.674 -1.411 12.759 1.00 84.81 299 PRO A O 1
ATOM 2374 N N . GLU A 1 300 ? -20.596 -3.456 12.795 1.00 89.00 300 GLU A N 1
ATOM 2375 C CA . GLU A 1 300 ? -20.119 -3.865 11.475 1.00 89.00 300 GLU A CA 1
ATOM 2376 C C . GLU A 1 300 ? -20.703 -2.971 10.363 1.00 89.00 300 GLU A C 1
ATOM 2378 O O . GLU A 1 300 ? -21.899 -2.693 10.344 1.00 89.00 300 GLU A O 1
ATOM 2383 N N . GLY A 1 301 ? -19.858 -2.462 9.464 1.00 89.88 301 GLY A N 1
ATOM 2384 C CA . GLY A 1 301 ? -20.280 -1.542 8.395 1.00 89.88 301 GLY A CA 1
ATOM 2385 C C . GLY A 1 301 ? -20.655 -0.120 8.846 1.00 89.88 301 GLY A C 1
ATOM 2386 O O . GLY A 1 301 ? -20.892 0.739 8.000 1.00 89.88 301 GLY A O 1
ATOM 2387 N N . CYS A 1 302 ? -20.675 0.183 10.148 1.00 92.25 302 CYS A N 1
ATOM 2388 C CA . CYS A 1 302 ? -20.930 1.539 10.639 1.00 92.25 302 CYS A CA 1
ATOM 2389 C C . CYS A 1 302 ? -19.671 2.419 10.584 1.00 92.25 302 CYS A C 1
ATOM 2391 O O . CYS A 1 302 ? -18.554 1.947 10.805 1.00 92.25 302 CYS A O 1
ATOM 2393 N N . VAL A 1 303 ? -19.861 3.718 10.326 1.00 95.00 303 VAL A N 1
ATOM 2394 C CA . VAL A 1 303 ? -18.783 4.718 10.253 1.00 95.00 303 VAL A CA 1
ATOM 2395 C C . VAL A 1 303 ? -18.692 5.485 11.575 1.00 95.00 303 VAL A C 1
ATOM 2397 O O . VAL A 1 303 ? -19.651 6.129 11.998 1.00 95.00 303 VAL A O 1
ATOM 2400 N N . ASN A 1 304 ? -17.531 5.453 12.229 1.00 93.94 304 ASN A N 1
ATOM 2401 C CA . ASN A 1 304 ? -17.275 6.109 13.514 1.00 93.94 304 ASN A CA 1
ATOM 2402 C C . ASN A 1 304 ? -16.987 7.617 13.371 1.00 93.94 304 ASN A C 1
ATOM 2404 O O . ASN A 1 304 ? -15.925 8.104 13.761 1.00 93.94 304 ASN A O 1
ATOM 2408 N N . VAL A 1 305 ? -17.932 8.360 12.791 1.00 95.19 305 VAL A N 1
ATOM 2409 C CA . VAL A 1 305 ? -17.777 9.798 12.511 1.00 95.19 305 VAL A CA 1
ATOM 2410 C C . VAL A 1 305 ? -17.535 10.598 13.794 1.00 95.19 305 VAL A C 1
ATOM 2412 O O . VAL A 1 305 ? -16.585 11.370 13.860 1.00 95.19 305 VAL A O 1
ATOM 2415 N N . ASN A 1 306 ? -18.353 10.388 14.832 1.00 93.19 306 ASN A N 1
ATOM 2416 C CA . ASN A 1 306 ? -18.230 11.130 16.092 1.00 93.19 306 ASN A CA 1
ATOM 2417 C C . ASN A 1 306 ? -16.874 10.871 16.770 1.00 93.19 306 ASN A C 1
ATOM 2419 O O . ASN A 1 306 ? -16.225 11.815 17.201 1.00 93.19 306 ASN A O 1
ATOM 2423 N N . GLY A 1 307 ? -16.400 9.618 16.781 1.00 91.31 307 GLY A N 1
ATOM 2424 C CA . GLY A 1 307 ? -15.082 9.296 17.324 1.00 91.31 307 GLY A CA 1
ATOM 2425 C C . GLY A 1 307 ? -13.938 9.976 16.567 1.00 91.31 307 GLY A C 1
ATOM 2426 O O . GLY A 1 307 ? -12.962 10.371 17.197 1.00 91.31 307 GLY A O 1
ATOM 2427 N N . LEU A 1 308 ? -14.057 10.160 15.246 1.00 93.88 308 LEU A N 1
ATOM 2428 C CA . LEU A 1 308 ? -13.073 10.914 14.464 1.00 93.88 308 LEU A CA 1
ATOM 2429 C C . LEU A 1 308 ? -13.134 12.423 14.760 1.00 93.88 308 LEU A C 1
ATOM 2431 O O . LEU A 1 308 ? -12.085 13.052 14.871 1.00 93.88 308 LEU A O 1
ATOM 2435 N N . VAL A 1 309 ? -14.330 12.997 14.941 1.00 95.12 309 VAL A N 1
ATOM 2436 C CA . VAL A 1 309 ? -14.506 14.396 15.382 1.00 95.12 309 VAL A CA 1
ATOM 2437 C C . VAL A 1 309 ? -13.836 14.618 16.743 1.00 95.12 309 VAL A C 1
ATOM 2439 O O . VAL A 1 309 ? -13.019 15.528 16.881 1.00 95.12 309 VAL A O 1
ATOM 2442 N N . ASP A 1 310 ? -14.117 13.756 17.724 1.00 91.88 310 ASP A N 1
ATOM 2443 C CA . ASP A 1 310 ? -13.513 13.814 19.061 1.00 91.88 310 ASP A CA 1
ATOM 2444 C C . ASP A 1 310 ? -11.982 13.651 18.999 1.00 91.88 310 ASP A C 1
ATOM 2446 O O . ASP A 1 310 ? -11.244 14.340 19.711 1.00 91.88 310 ASP A O 1
ATOM 2450 N N . TYR A 1 311 ? -11.484 12.774 18.120 1.00 90.19 311 TYR A N 1
ATOM 2451 C CA . TYR A 1 311 ? -10.053 12.545 17.915 1.00 90.19 311 TYR A CA 1
ATOM 2452 C C . TYR A 1 311 ? -9.342 13.779 17.336 1.00 90.19 311 TYR A C 1
ATOM 2454 O O . TYR A 1 311 ? -8.349 14.239 17.901 1.00 90.19 311 TYR A O 1
ATOM 2462 N N . LEU A 1 312 ? -9.882 14.375 16.268 1.00 92.31 312 LEU A N 1
ATOM 2463 C CA . LEU A 1 312 ? -9.320 15.578 15.644 1.00 92.31 312 LEU A CA 1
ATOM 2464 C C . LEU A 1 312 ? -9.341 16.779 16.605 1.00 92.31 312 LEU A C 1
ATOM 2466 O O . LEU A 1 312 ? -8.325 17.458 16.760 1.00 92.31 312 LEU A O 1
ATOM 2470 N N . LEU A 1 313 ? -10.458 17.005 17.307 1.00 92.38 313 LEU A N 1
ATOM 2471 C CA . LEU A 1 313 ? -10.602 18.115 18.256 1.00 92.38 313 LEU A CA 1
ATOM 2472 C C . LEU A 1 313 ? -9.673 17.981 19.470 1.00 92.38 313 LEU A C 1
ATOM 2474 O O . LEU A 1 313 ? -9.017 18.953 19.844 1.00 92.38 313 LEU A O 1
ATOM 2478 N N . SER A 1 314 ? -9.579 16.791 20.072 1.00 86.31 314 SER A N 1
ATOM 2479 C CA . SER A 1 314 ? -8.700 16.554 21.231 1.00 86.31 314 SER A CA 1
ATOM 2480 C C . SER A 1 314 ? -7.219 16.767 20.905 1.00 86.31 314 SER A C 1
ATOM 2482 O O . SER A 1 314 ? -6.480 17.294 21.736 1.00 86.31 314 SER A O 1
ATOM 2484 N N . HIS A 1 315 ? -6.805 16.441 19.679 1.00 84.25 315 HIS A N 1
ATOM 2485 C CA . HIS A 1 315 ? -5.436 16.621 19.193 1.00 84.25 315 HIS A CA 1
ATOM 2486 C C . HIS A 1 315 ? -5.181 18.012 18.575 1.00 84.25 315 HIS A C 1
ATOM 2488 O O . HIS A 1 315 ? -4.067 18.282 18.128 1.00 84.25 315 HIS A O 1
ATOM 2494 N N . LYS A 1 316 ? -6.181 18.913 18.571 1.00 89.06 316 LYS A N 1
ATOM 2495 C CA . LYS A 1 316 ? -6.134 20.259 17.956 1.00 89.06 316 LYS A CA 1
ATOM 2496 C C . LYS A 1 316 ? -5.791 20.235 16.456 1.00 89.06 316 LYS A C 1
ATOM 2498 O O . LYS A 1 316 ? -5.119 21.132 15.949 1.00 89.06 316 LYS A O 1
ATOM 2503 N N . LEU A 1 317 ? -6.237 19.196 15.756 1.00 89.56 317 LEU A N 1
ATOM 2504 C CA . LEU A 1 317 ? -5.953 18.963 14.343 1.00 89.56 317 LEU A CA 1
ATOM 2505 C C . LEU A 1 317 ? -6.985 19.653 13.434 1.00 89.56 317 LEU A C 1
ATOM 2507 O O . LEU A 1 317 ? -8.128 19.871 13.846 1.00 89.56 317 LEU A O 1
ATOM 2511 N N . PRO A 1 318 ? -6.615 19.980 12.182 1.00 90.31 318 PRO A N 1
ATOM 2512 C CA . PRO A 1 318 ? -7.568 20.460 11.189 1.00 90.31 318 PRO A CA 1
ATOM 2513 C C . PRO A 1 318 ? -8.621 19.392 10.869 1.00 90.31 318 PRO A C 1
ATOM 2515 O O . PRO A 1 318 ? -8.340 18.193 10.896 1.00 90.31 318 PRO A O 1
ATOM 2518 N N . MET A 1 319 ? -9.818 19.826 10.468 1.00 94.12 319 MET A N 1
ATOM 2519 C CA . MET A 1 319 ? -10.901 18.945 10.002 1.00 94.12 319 MET A CA 1
ATOM 2520 C C . MET A 1 319 ? -10.657 18.429 8.570 1.00 94.12 319 MET A C 1
ATOM 2522 O O . MET A 1 319 ? -11.523 18.524 7.702 1.00 94.12 319 MET A O 1
ATOM 2526 N N . VAL A 1 320 ? -9.455 17.908 8.302 1.00 93.94 320 VAL A N 1
ATOM 2527 C CA . VAL A 1 320 ? -9.050 17.348 7.006 1.00 93.94 320 VAL A CA 1
ATOM 2528 C C . VAL A 1 320 ? -8.337 16.016 7.214 1.00 93.94 320 VAL A C 1
ATOM 2530 O O . VAL A 1 320 ? -7.374 15.919 7.978 1.00 93.94 320 VAL A O 1
ATOM 2533 N N . VAL A 1 321 ? -8.799 14.987 6.505 1.00 96.31 321 VAL A N 1
ATOM 2534 C CA . VAL A 1 321 ? -8.227 13.635 6.546 1.00 96.31 321 VAL A CA 1
ATOM 2535 C C . VAL A 1 321 ? -7.958 13.095 5.144 1.00 96.31 321 VAL A C 1
ATOM 2537 O O . VAL A 1 321 ? -8.595 13.493 4.169 1.00 96.31 321 VAL A O 1
ATOM 2540 N N . SER A 1 322 ? -7.032 12.146 5.050 1.00 96.44 322 SER A N 1
ATOM 2541 C CA . SER A 1 322 ? -6.965 11.188 3.942 1.00 96.44 322 SER A CA 1
ATOM 2542 C C . SER A 1 322 ? -7.624 9.884 4.378 1.00 96.44 322 SER A C 1
ATOM 2544 O O . SER A 1 322 ? -7.433 9.450 5.515 1.00 96.44 322 SER A O 1
ATOM 2546 N N . LEU A 1 323 ? -8.413 9.261 3.507 1.00 97.31 323 LEU A N 1
ATOM 2547 C CA . LEU A 1 323 ? -8.977 7.935 3.751 1.00 97.31 323 LEU A CA 1
ATOM 2548 C C . LEU A 1 323 ? -8.123 6.867 3.073 1.00 97.31 323 LEU A C 1
ATOM 2550 O O . LEU A 1 323 ? -7.612 7.077 1.979 1.00 97.31 323 LEU A O 1
ATOM 2554 N N . SER A 1 324 ? -8.027 5.702 3.699 1.00 96.06 324 SER A N 1
ATOM 2555 C CA . SER A 1 324 ? -7.502 4.491 3.072 1.00 96.06 324 SER A CA 1
ATOM 2556 C C . SER A 1 324 ? -8.426 3.315 3.357 1.00 96.06 324 SER A C 1
ATOM 2558 O O . SER A 1 324 ? -9.023 3.232 4.434 1.00 96.06 324 SER A O 1
ATOM 2560 N N . GLU A 1 325 ? -8.556 2.428 2.381 1.00 94.44 325 GLU A N 1
ATOM 2561 C CA . GLU A 1 325 ? -9.339 1.201 2.431 1.00 94.44 325 GLU A CA 1
ATOM 2562 C C . GLU A 1 325 ? -8.475 0.038 1.938 1.00 94.44 325 GLU A C 1
ATOM 2564 O O . GLU A 1 325 ? -7.650 0.197 1.039 1.00 94.44 325 GLU A O 1
ATOM 2569 N N . ASP A 1 326 ? -8.623 -1.118 2.578 1.00 93.62 326 ASP A N 1
ATOM 2570 C CA . ASP A 1 326 ? -7.908 -2.343 2.225 1.00 93.62 326 ASP A CA 1
ATOM 2571 C C . ASP A 1 326 ? -8.657 -3.558 2.810 1.00 93.62 326 ASP A C 1
ATOM 2573 O O . ASP A 1 326 ? -9.441 -3.433 3.764 1.00 93.62 326 ASP A O 1
ATOM 2577 N N . ALA A 1 327 ? -8.398 -4.749 2.273 1.00 91.94 327 ALA A N 1
ATOM 2578 C CA . ALA A 1 327 ? -9.022 -6.005 2.668 1.00 91.94 327 ALA A CA 1
ATOM 2579 C C . ALA A 1 327 ? -7.968 -7.049 3.058 1.00 91.94 327 ALA A C 1
ATOM 2581 O O . ALA A 1 327 ? -6.994 -7.282 2.349 1.00 91.94 327 ALA A O 1
ATOM 2582 N N . THR A 1 328 ? -8.172 -7.759 4.173 1.00 90.31 328 THR A N 1
ATOM 2583 C CA . THR A 1 328 ? -7.203 -8.772 4.617 1.00 90.31 328 THR A CA 1
ATOM 2584 C C . THR A 1 328 ? -7.841 -10.103 4.984 1.00 90.31 328 THR A C 1
ATOM 2586 O O . THR A 1 328 ? -8.883 -10.156 5.636 1.00 90.31 328 THR A O 1
ATOM 2589 N N . ALA A 1 329 ? -7.189 -11.198 4.583 1.00 87.56 329 ALA A N 1
ATOM 2590 C CA . ALA A 1 329 ? -7.672 -12.556 4.812 1.00 87.56 329 ALA A CA 1
ATOM 2591 C C . ALA A 1 329 ? -7.762 -12.907 6.308 1.00 87.56 329 ALA A C 1
ATOM 2593 O O . ALA A 1 329 ? -6.835 -12.637 7.089 1.00 87.56 329 ALA A O 1
ATOM 2594 N N . ILE A 1 330 ? -8.870 -13.558 6.676 1.00 84.00 330 ILE A N 1
ATOM 2595 C CA . ILE A 1 330 ? -9.246 -13.922 8.048 1.00 84.00 330 ILE A CA 1
ATOM 2596 C C . ILE A 1 330 ? -9.471 -15.430 8.212 1.00 84.00 330 ILE A C 1
ATOM 2598 O O . ILE A 1 330 ? -9.661 -16.179 7.255 1.00 84.00 330 ILE A O 1
ATOM 2602 N N . VAL A 1 331 ? -9.535 -15.883 9.465 1.00 81.25 331 VAL A N 1
ATOM 2603 C CA . VAL A 1 331 ? -10.192 -17.149 9.798 1.00 81.25 331 VAL A CA 1
ATOM 2604 C C . VAL A 1 331 ? -11.696 -16.937 9.652 1.00 81.25 331 VAL A C 1
ATOM 2606 O O . VAL A 1 331 ? -12.364 -16.501 10.591 1.00 81.25 331 VAL A O 1
ATOM 2609 N N . GLY A 1 332 ? -12.232 -17.254 8.473 1.00 72.94 332 GLY A N 1
ATOM 2610 C CA . GLY A 1 332 ? -13.672 -17.302 8.244 1.00 72.94 332 GLY A CA 1
ATOM 2611 C C . GLY A 1 332 ? -14.323 -18.282 9.220 1.00 72.94 332 GLY A C 1
ATOM 2612 O O . GLY A 1 332 ? -14.191 -19.499 9.073 1.00 72.94 332 GLY A O 1
ATOM 2613 N N . LYS A 1 333 ? -14.995 -17.751 10.242 1.00 79.44 333 LYS A N 1
ATOM 2614 C CA . LYS A 1 333 ? -15.659 -18.471 11.335 1.00 79.44 333 LYS A CA 1
ATOM 2615 C C . LYS A 1 333 ? -16.813 -17.604 11.821 1.00 79.44 333 LYS A C 1
ATOM 2617 O O . LYS A 1 333 ? -16.596 -16.439 12.147 1.00 79.44 333 LYS A O 1
ATOM 2622 N N . ARG A 1 334 ? -18.000 -18.196 11.928 1.00 84.69 334 ARG A N 1
ATOM 2623 C CA . ARG A 1 334 ? -19.192 -17.530 12.464 1.00 84.69 334 ARG A CA 1
ATOM 2624 C C . ARG A 1 334 ? -19.219 -17.646 13.990 1.00 84.69 334 ARG A C 1
ATOM 2626 O O . ARG A 1 334 ? -18.971 -18.726 14.530 1.00 84.69 334 ARG A O 1
ATOM 2633 N N . GLU A 1 335 ? -19.465 -16.549 14.703 1.00 87.06 335 GLU A N 1
ATOM 2634 C CA . GLU A 1 335 ? -19.483 -16.539 16.170 1.00 87.06 335 GLU A CA 1
ATOM 2635 C C . GLU A 1 335 ? -20.440 -15.509 16.782 1.00 87.06 335 GLU A C 1
ATOM 2637 O O . GLU A 1 335 ? -20.491 -14.351 16.379 1.00 87.06 335 GLU A O 1
ATOM 2642 N N . TYR A 1 336 ? -21.190 -15.943 17.799 1.00 88.31 336 TYR A N 1
ATOM 2643 C CA . TYR A 1 336 ? -22.150 -15.102 18.513 1.00 88.31 336 TYR A CA 1
ATOM 2644 C C . TYR A 1 336 ? -21.469 -14.167 19.520 1.00 88.31 336 TYR A C 1
ATOM 2646 O O . TYR A 1 336 ? -20.723 -14.626 20.394 1.00 88.31 336 TYR A O 1
ATOM 2654 N N . ASN A 1 337 ? -21.817 -12.882 19.477 1.00 87.75 337 ASN A N 1
ATOM 2655 C CA . ASN A 1 337 ? -21.413 -11.880 20.451 1.00 87.75 337 ASN A CA 1
ATOM 2656 C C . ASN A 1 337 ? -22.572 -11.485 21.381 1.00 87.75 337 ASN A C 1
ATOM 2658 O O . ASN A 1 337 ? -23.638 -11.052 20.953 1.00 87.75 337 ASN A O 1
ATOM 2662 N N . SER A 1 338 ? -22.338 -11.587 22.690 1.00 84.69 338 SER A N 1
ATOM 2663 C CA . SER A 1 338 ? -23.339 -11.299 23.726 1.00 84.69 338 SER A CA 1
ATOM 2664 C C . SER A 1 338 ? -23.584 -9.817 24.017 1.00 84.69 338 SER A C 1
ATOM 2666 O O . SER A 1 338 ? -24.503 -9.522 24.772 1.00 84.69 338 SER A O 1
ATOM 2668 N N . THR A 1 339 ? -22.758 -8.911 23.492 1.00 83.12 339 THR A N 1
ATOM 2669 C CA . THR A 1 339 ? -22.858 -7.460 23.717 1.00 83.12 339 THR A CA 1
ATOM 2670 C C . THR A 1 339 ? -23.702 -6.797 22.632 1.00 83.12 339 THR A C 1
ATOM 2672 O O . THR A 1 339 ? -24.549 -5.972 22.949 1.00 83.12 339 THR A O 1
ATOM 2675 N N . SER A 1 340 ? -23.511 -7.193 21.371 1.00 84.06 340 SER A N 1
ATOM 2676 C CA . SER A 1 340 ? -24.310 -6.738 20.223 1.00 84.06 340 SER A CA 1
ATOM 2677 C C . SER A 1 340 ? -25.493 -7.653 19.885 1.00 84.06 340 SER A C 1
ATOM 2679 O O . SER A 1 340 ? -26.237 -7.361 18.955 1.00 84.06 340 SER A O 1
ATOM 2681 N N . ASN A 1 341 ? -25.664 -8.775 20.599 1.00 89.12 341 ASN A N 1
ATOM 2682 C CA . ASN A 1 341 ? -26.685 -9.799 20.317 1.00 89.12 341 ASN A CA 1
ATOM 2683 C C . ASN A 1 341 ? -26.613 -10.354 18.871 1.00 89.12 341 ASN A C 1
ATOM 2685 O O . ASN A 1 341 ? -27.610 -10.813 18.318 1.00 89.12 341 ASN A O 1
ATOM 2689 N N . SER A 1 342 ? -25.429 -10.281 18.254 1.00 91.00 342 SER A N 1
ATOM 2690 C CA . SER A 1 342 ? -25.203 -10.475 16.813 1.00 91.00 342 SER A CA 1
ATOM 2691 C C . SER A 1 342 ? -24.286 -11.666 16.512 1.00 91.00 342 SER A C 1
ATOM 2693 O O . SER A 1 342 ? -23.553 -12.128 17.392 1.00 91.00 342 SER A O 1
ATOM 2695 N N . ILE A 1 343 ? -24.288 -12.152 15.269 1.00 91.62 343 ILE A N 1
ATOM 2696 C CA . ILE A 1 343 ? -23.392 -13.211 14.780 1.00 91.62 343 ILE A CA 1
ATOM 2697 C C . ILE A 1 343 ? -22.368 -12.613 13.804 1.00 91.62 343 ILE A C 1
ATOM 2699 O O . ILE A 1 343 ? -22.689 -12.321 12.657 1.00 91.62 343 ILE A O 1
ATOM 2703 N N . TYR A 1 344 ? -21.114 -12.487 14.236 1.00 92.31 344 TYR A N 1
ATOM 2704 C CA . TYR A 1 344 ? -20.019 -12.018 13.379 1.00 92.31 344 TYR A CA 1
ATOM 2705 C C . TYR A 1 344 ? -19.471 -13.137 12.488 1.00 92.31 344 TYR A C 1
ATOM 2707 O O . TYR A 1 344 ? -19.502 -14.306 12.877 1.00 92.31 344 TYR A O 1
ATOM 2715 N N . GLY A 1 345 ? -18.895 -12.781 11.333 1.00 87.81 345 GLY A N 1
ATOM 2716 C CA . GLY A 1 345 ? -18.211 -13.718 10.424 1.00 87.81 345 GLY A CA 1
ATOM 2717 C C . GLY A 1 345 ? -18.993 -14.121 9.167 1.00 87.81 345 GLY A C 1
ATOM 2718 O O . GLY A 1 345 ? -18.574 -15.042 8.458 1.00 87.81 345 GLY A O 1
ATOM 2719 N N . PHE A 1 346 ? -20.103 -13.441 8.886 1.00 91.06 346 PHE A N 1
ATOM 2720 C CA . PHE A 1 346 ? -20.809 -13.494 7.606 1.00 91.06 346 PHE A CA 1
ATOM 2721 C C . PHE A 1 346 ? -20.259 -12.459 6.614 1.00 91.06 346 PHE A C 1
ATOM 2723 O O . PHE A 1 346 ? -19.748 -11.424 7.027 1.00 91.06 346 PHE A O 1
ATOM 2730 N N . SER A 1 347 ? -20.395 -12.731 5.315 1.00 93.00 347 SER A N 1
ATOM 2731 C CA . SER A 1 347 ? -20.466 -11.691 4.287 1.00 93.00 347 SER A CA 1
ATOM 2732 C C . SER A 1 347 ? -21.921 -11.234 4.243 1.00 93.00 347 SER A C 1
ATOM 2734 O O . SER A 1 347 ? -22.787 -11.966 3.756 1.00 93.00 347 SER A O 1
ATOM 2736 N N . LEU A 1 348 ? -22.206 -10.092 4.865 1.00 94.38 348 LEU A N 1
ATOM 2737 C CA . LEU A 1 348 ? -23.548 -9.512 4.895 1.00 94.38 348 LEU A CA 1
ATOM 2738 C C . LEU A 1 348 ? -23.828 -8.777 3.571 1.00 94.38 348 LEU A C 1
ATOM 2740 O O . LEU A 1 348 ? -22.898 -8.209 2.991 1.00 94.38 348 LEU A O 1
ATOM 2744 N N . PRO A 1 349 ? -25.082 -8.760 3.084 1.00 92.06 349 PRO A N 1
ATOM 2745 C CA . PRO A 1 349 ? -25.426 -8.076 1.843 1.00 92.06 349 PRO A CA 1
ATOM 2746 C C . PRO A 1 349 ? -25.136 -6.576 1.954 1.00 92.06 349 PRO A C 1
ATOM 2748 O O . PRO A 1 349 ? -25.471 -5.934 2.952 1.00 92.06 349 PRO A O 1
ATOM 2751 N N . LEU A 1 350 ? -24.524 -6.010 0.913 1.00 93.38 350 LEU A N 1
ATOM 2752 C CA . LEU A 1 350 ? -24.307 -4.570 0.826 1.00 93.38 350 LEU A CA 1
ATOM 2753 C C . LEU A 1 350 ? -25.625 -3.881 0.452 1.00 93.38 350 LEU A C 1
ATOM 2755 O O . LEU A 1 350 ? -26.309 -4.282 -0.491 1.00 93.38 350 LEU A O 1
ATOM 2759 N N . LYS A 1 351 ? -25.985 -2.832 1.194 1.00 93.25 351 LYS A N 1
ATOM 2760 C CA . LYS A 1 351 ? -27.071 -1.918 0.823 1.00 93.25 351 LYS A CA 1
ATOM 2761 C C . LYS A 1 351 ? -26.634 -1.055 -0.369 1.00 93.25 351 LYS A C 1
ATOM 2763 O O . LYS A 1 351 ? -25.457 -0.987 -0.715 1.00 93.25 351 LYS A O 1
ATOM 2768 N N . SER A 1 352 ? -27.573 -0.313 -0.959 1.00 91.69 352 SER A N 1
ATOM 2769 C CA . SER A 1 352 ? -27.303 0.633 -2.060 1.00 91.69 352 SER A CA 1
ATOM 2770 C C . SER A 1 352 ? -26.224 1.683 -1.747 1.00 91.69 352 SER A C 1
ATOM 2772 O O . SER A 1 352 ? -25.631 2.236 -2.668 1.00 91.69 352 SER A O 1
ATOM 2774 N N . ASN A 1 353 ? -25.932 1.921 -0.465 1.00 92.75 353 ASN A N 1
ATOM 2775 C CA . ASN A 1 353 ? -24.855 2.777 0.036 1.00 92.75 353 ASN A CA 1
ATOM 2776 C C . ASN A 1 353 ? -23.468 2.086 0.099 1.00 92.75 353 ASN A C 1
ATOM 2778 O O . ASN A 1 353 ? -22.545 2.632 0.696 1.00 92.75 353 ASN A O 1
ATOM 2782 N N . GLY A 1 354 ? -23.315 0.876 -0.454 1.00 92.38 354 GLY A N 1
ATOM 2783 C CA . GLY A 1 354 ? -22.054 0.125 -0.509 1.00 92.38 354 GLY A CA 1
ATOM 2784 C C . GLY A 1 354 ? -21.559 -0.453 0.827 1.00 92.38 354 GLY A C 1
ATOM 2785 O O . GLY A 1 354 ? -20.443 -0.978 0.879 1.00 92.38 354 GLY A O 1
ATOM 2786 N N . LEU A 1 355 ? -22.357 -0.365 1.897 1.00 95.44 355 LEU A N 1
ATOM 2787 C CA . LEU A 1 355 ? -22.043 -0.856 3.245 1.00 95.44 355 LEU A CA 1
ATOM 2788 C C . LEU A 1 355 ? -23.045 -1.944 3.685 1.00 95.44 355 LEU A C 1
ATOM 2790 O O . LEU A 1 355 ? -24.218 -1.887 3.304 1.00 95.44 355 LEU A O 1
ATOM 2794 N N . PRO A 1 356 ? -22.624 -2.934 4.493 1.00 95.12 356 PRO A N 1
ATOM 2795 C CA . PRO A 1 356 ? -23.533 -3.937 5.039 1.00 95.12 356 PRO A CA 1
ATOM 2796 C C . PRO A 1 356 ? -24.365 -3.389 6.204 1.00 95.12 356 PRO A C 1
ATOM 2798 O O . PRO A 1 356 ? -24.019 -2.381 6.823 1.00 95.12 356 PRO A O 1
ATOM 2801 N N . ASN A 1 357 ? -25.444 -4.093 6.551 1.00 92.56 357 ASN A N 1
ATOM 2802 C CA . ASN A 1 357 ? -26.265 -3.776 7.716 1.00 92.56 357 ASN A CA 1
ATOM 2803 C C . ASN A 1 357 ? -25.996 -4.747 8.871 1.00 92.56 357 ASN A C 1
ATOM 2805 O O . ASN A 1 357 ? -26.426 -5.895 8.820 1.00 92.56 357 ASN A O 1
ATOM 2809 N N . TRP A 1 358 ? -25.338 -4.301 9.946 1.00 90.31 358 TRP A N 1
ATOM 2810 C CA . TRP A 1 358 ? -25.079 -5.171 11.105 1.00 90.31 358 TRP A CA 1
ATOM 2811 C C . TRP A 1 358 ? -26.360 -5.732 11.749 1.00 90.31 358 TRP A C 1
ATOM 2813 O O . TRP A 1 358 ? -26.319 -6.819 12.324 1.00 90.31 358 TRP A O 1
ATOM 2823 N N . GLU A 1 359 ? -27.492 -5.026 11.645 1.00 91.50 359 GLU A N 1
ATOM 2824 C CA . GLU A 1 359 ? -28.780 -5.475 12.193 1.00 91.50 359 GLU A CA 1
ATOM 2825 C C . GLU A 1 359 ? -29.249 -6.795 11.561 1.00 91.50 359 GLU A C 1
ATOM 2827 O O . GLU A 1 359 ? -29.869 -7.611 12.242 1.00 91.50 359 GLU A O 1
ATOM 2832 N N . ASP A 1 360 ? -28.864 -7.056 10.306 1.00 91.31 360 ASP A N 1
ATOM 2833 C CA . ASP A 1 360 ? -29.156 -8.295 9.572 1.00 91.31 360 ASP A CA 1
ATOM 2834 C C . ASP A 1 360 ? -28.424 -9.511 10.179 1.00 91.31 360 ASP A C 1
ATOM 2836 O O . ASP A 1 360 ? -28.697 -10.650 9.815 1.00 91.31 360 ASP A O 1
ATOM 2840 N N . SER A 1 361 ? -27.510 -9.289 11.135 1.00 91.38 361 SER A N 1
ATOM 2841 C CA . SER A 1 361 ? -26.819 -10.329 11.910 1.00 91.38 361 SER A CA 1
ATOM 2842 C C . SER A 1 361 ? -27.336 -10.493 13.351 1.00 91.38 361 SER A C 1
ATOM 2844 O O . SER A 1 361 ? -26.801 -11.315 14.103 1.00 91.38 361 SER A O 1
ATOM 2846 N N . VAL A 1 362 ? -28.357 -9.727 13.769 1.00 91.38 362 VAL A N 1
ATOM 2847 C CA . VAL A 1 362 ? -28.904 -9.748 15.140 1.00 91.38 362 VAL A CA 1
ATOM 2848 C C . VAL A 1 362 ? -29.805 -10.964 15.351 1.00 91.38 362 VAL A C 1
ATOM 2850 O O . VAL A 1 362 ? -30.915 -11.046 14.831 1.00 91.38 362 VAL A O 1
ATOM 2853 N N . MET A 1 363 ? -29.357 -11.893 16.193 1.00 87.56 363 MET A N 1
ATOM 2854 C CA . MET A 1 363 ? -30.086 -13.118 16.517 1.00 87.56 363 MET A CA 1
ATOM 2855 C C . MET A 1 363 ? -31.077 -12.856 17.658 1.00 87.56 363 MET A C 1
ATOM 2857 O O . MET A 1 363 ? -30.678 -12.805 18.824 1.00 87.56 363 MET A O 1
ATOM 2861 N N . LYS A 1 364 ? -32.378 -12.751 17.369 1.00 84.31 364 LYS A N 1
ATOM 2862 C CA . LYS A 1 364 ? -33.432 -12.665 18.396 1.00 84.31 364 LYS A CA 1
ATOM 2863 C C . LYS A 1 364 ? -33.797 -14.069 18.881 1.00 84.31 364 LYS A C 1
ATOM 2865 O O . LYS A 1 364 ? -33.762 -14.334 20.084 1.00 84.31 364 LYS A O 1
ATOM 2870 N N . ASN A 1 365 ? -34.062 -14.981 17.949 1.00 80.75 365 ASN A N 1
ATOM 2871 C CA . ASN A 1 365 ? -34.498 -16.358 18.180 1.00 80.75 365 ASN A CA 1
ATOM 2872 C C . ASN A 1 365 ? -33.598 -17.396 17.450 1.00 80.75 365 ASN A C 1
ATOM 2874 O O . ASN A 1 365 ? -32.556 -17.054 16.897 1.00 80.75 365 ASN A O 1
ATOM 2878 N N . THR A 1 366 ? -33.961 -18.684 17.499 1.00 72.88 366 THR A N 1
ATOM 2879 C CA . THR A 1 366 ? -33.180 -19.790 16.900 1.00 72.88 366 THR A CA 1
ATOM 2880 C C . THR A 1 366 ? -33.336 -19.900 15.377 1.00 72.88 366 THR A C 1
ATOM 2882 O O . THR A 1 366 ? -32.359 -20.212 14.700 1.00 72.88 366 THR A O 1
ATOM 2885 N N . LEU A 1 367 ? -34.528 -19.620 14.838 1.00 77.56 367 LEU A N 1
ATOM 2886 C CA . LEU A 1 367 ? -34.818 -19.630 13.399 1.00 77.56 367 LEU A CA 1
ATOM 2887 C C . LEU A 1 367 ? -34.009 -18.552 12.667 1.00 77.56 367 LEU A C 1
ATOM 2889 O O . LEU A 1 367 ? -33.495 -18.823 11.587 1.00 77.56 367 LEU A O 1
ATOM 2893 N N . ASP A 1 368 ? -33.813 -17.381 13.286 1.00 83.06 368 ASP A N 1
ATOM 2894 C CA . ASP A 1 368 ? -32.936 -16.326 12.753 1.00 83.06 368 ASP A CA 1
ATOM 2895 C C . ASP A 1 368 ? -31.532 -16.872 12.452 1.00 83.06 368 ASP A C 1
ATOM 2897 O O . ASP A 1 368 ? -30.987 -16.636 11.380 1.00 83.06 368 ASP A O 1
ATOM 2901 N N . ALA A 1 369 ? -30.954 -17.645 13.378 1.00 76.81 369 ALA A N 1
ATOM 2902 C CA . ALA A 1 369 ? -29.613 -18.195 13.210 1.00 76.81 369 ALA A CA 1
ATOM 2903 C C . ALA A 1 369 ? -29.536 -19.283 12.133 1.00 76.81 369 ALA A C 1
ATOM 2905 O O . ALA A 1 369 ? -28.523 -19.353 11.444 1.00 76.81 369 ALA A O 1
ATOM 2906 N N . VAL A 1 370 ? -30.574 -20.112 11.974 1.00 73.25 370 VAL A N 1
ATOM 2907 C CA . VAL A 1 370 ? -30.629 -21.101 10.882 1.00 73.25 370 VAL A CA 1
ATOM 2908 C C . VAL A 1 370 ? -30.694 -20.372 9.537 1.00 73.25 370 VAL A C 1
ATOM 2910 O O . VAL A 1 370 ? -29.788 -20.547 8.724 1.00 73.25 370 VAL A O 1
ATOM 2913 N N . ARG A 1 371 ? -31.638 -19.434 9.384 1.00 80.31 371 ARG A N 1
ATOM 2914 C CA . ARG A 1 371 ? -31.795 -18.595 8.185 1.00 80.31 371 ARG A CA 1
ATOM 2915 C C . ARG A 1 371 ? -30.541 -17.805 7.832 1.00 80.31 371 ARG A C 1
ATOM 2917 O O . ARG A 1 371 ? -30.173 -17.736 6.666 1.00 80.31 371 ARG A O 1
ATOM 2924 N N . MET A 1 372 ? -29.845 -17.226 8.811 1.00 85.50 372 MET A N 1
ATOM 2925 C CA . MET A 1 372 ? -28.565 -16.550 8.565 1.00 85.50 372 MET A CA 1
ATOM 2926 C C . MET A 1 372 ? -27.493 -17.537 8.078 1.00 85.50 372 MET A C 1
ATOM 2928 O O . MET A 1 372 ? -26.700 -17.192 7.208 1.00 85.50 372 MET A O 1
ATOM 2932 N N . PHE A 1 373 ? -27.462 -18.767 8.607 1.00 79.38 373 PHE A N 1
ATOM 2933 C CA . PHE A 1 373 ? -26.497 -19.797 8.209 1.00 79.38 373 PHE A CA 1
ATOM 2934 C C . PHE A 1 373 ? -26.747 -20.381 6.809 1.00 79.38 373 PHE A C 1
ATOM 2936 O O . PHE A 1 373 ? -25.760 -20.790 6.190 1.00 79.38 373 PHE A O 1
ATOM 2943 N N . SER A 1 374 ? -27.997 -20.404 6.328 1.00 74.50 374 SER A N 1
ATOM 2944 C CA . SER A 1 374 ? -28.383 -20.813 4.966 1.00 74.50 374 SER A CA 1
ATOM 2945 C C . SER A 1 374 ? -28.370 -19.655 3.953 1.00 74.50 374 SER A C 1
ATOM 2947 O O . SER A 1 374 ? -28.005 -19.865 2.799 1.00 74.50 374 SER A O 1
ATOM 2949 N N . THR A 1 375 ? -28.677 -18.421 4.372 1.00 82.62 375 THR A N 1
ATOM 2950 C CA . THR A 1 375 ? -28.724 -17.236 3.488 1.00 82.62 375 THR A CA 1
ATOM 2951 C C . THR A 1 375 ? -27.358 -16.577 3.278 1.00 82.62 375 THR A C 1
ATOM 2953 O O . THR A 1 375 ? -27.024 -16.194 2.157 1.00 82.62 375 THR A O 1
ATOM 2956 N N . TYR A 1 376 ? -26.561 -16.395 4.338 1.00 86.56 376 TYR A N 1
ATOM 2957 C CA . TYR A 1 376 ? -25.354 -15.567 4.272 1.00 86.56 376 TYR A CA 1
ATOM 2958 C C . TYR A 1 376 ? -24.074 -16.398 4.164 1.00 86.56 376 TYR A C 1
ATOM 2960 O O . TYR A 1 376 ? -23.766 -17.268 4.988 1.00 86.56 376 TYR A O 1
ATOM 2968 N N . LYS A 1 377 ? -23.269 -16.064 3.152 1.00 84.94 377 LYS A N 1
ATOM 2969 C CA . LYS A 1 377 ? -21.943 -16.648 2.941 1.00 84.94 377 LYS A CA 1
ATOM 2970 C C . LYS A 1 377 ? -21.001 -16.334 4.107 1.00 84.94 377 LYS A C 1
ATOM 2972 O O . LYS A 1 377 ? -21.169 -15.376 4.856 1.00 84.94 377 LYS A O 1
ATOM 2977 N N . ARG A 1 378 ? -19.956 -17.145 4.247 1.00 83.62 378 ARG A N 1
ATOM 2978 C CA . ARG A 1 378 ? -18.872 -16.954 5.223 1.00 83.62 378 ARG A CA 1
ATOM 2979 C C . ARG A 1 378 ? -17.928 -15.843 4.755 1.00 83.62 378 ARG A C 1
ATOM 2981 O O . ARG A 1 378 ? -17.463 -15.899 3.622 1.00 83.62 378 ARG A O 1
ATOM 2988 N N . ALA A 1 379 ? -17.581 -14.900 5.631 1.00 87.25 379 ALA A N 1
ATOM 2989 C CA . ALA A 1 379 ? -16.538 -13.921 5.325 1.00 87.25 379 ALA A CA 1
ATOM 2990 C C . ALA A 1 379 ? -15.165 -14.607 5.179 1.00 87.25 379 ALA A C 1
ATOM 2992 O O . ALA A 1 379 ? -14.770 -15.417 6.025 1.00 87.25 379 ALA A O 1
ATOM 2993 N N . THR A 1 380 ? -14.442 -14.273 4.113 1.00 85.06 380 THR A N 1
ATOM 2994 C CA . THR A 1 380 ? -13.083 -14.744 3.786 1.00 85.06 380 THR A CA 1
ATOM 2995 C C . THR A 1 380 ? -12.035 -13.660 4.047 1.00 85.06 380 THR A C 1
ATOM 2997 O O . THR A 1 380 ? -10.903 -13.970 4.433 1.00 85.06 380 THR A O 1
ATOM 3000 N N . VAL A 1 381 ? -12.435 -12.392 3.925 1.00 90.44 381 VAL A N 1
ATOM 3001 C CA . VAL A 1 381 ? -11.657 -11.193 4.254 1.00 90.44 381 VAL A CA 1
ATOM 3002 C C . VAL A 1 381 ? -12.400 -10.319 5.268 1.00 90.44 381 VAL A C 1
ATOM 3004 O O . VAL A 1 381 ? -13.611 -10.447 5.460 1.00 90.44 381 VAL A O 1
ATOM 3007 N N . ILE A 1 382 ? -11.673 -9.404 5.907 1.00 94.12 382 ILE A N 1
ATOM 3008 C CA . ILE A 1 382 ? -12.244 -8.218 6.551 1.00 94.12 382 ILE A CA 1
ATOM 3009 C C . ILE A 1 382 ? -11.733 -6.972 5.823 1.00 94.12 382 ILE A C 1
ATOM 3011 O O . ILE A 1 382 ? -10.526 -6.823 5.633 1.00 94.12 382 ILE A O 1
ATOM 3015 N N . ILE A 1 383 ? -12.656 -6.105 5.416 1.00 95.12 383 ILE A N 1
ATOM 3016 C CA . ILE A 1 383 ? -12.390 -4.764 4.894 1.00 95.12 383 ILE A CA 1
ATOM 3017 C C . ILE A 1 383 ? -12.270 -3.815 6.087 1.00 95.12 383 ILE A C 1
ATOM 3019 O O . ILE A 1 383 ? -13.058 -3.898 7.037 1.00 95.12 383 ILE A O 1
ATOM 3023 N N . VAL A 1 384 ? -11.286 -2.919 6.057 1.00 95.25 384 VAL A N 1
ATOM 3024 C CA . VAL A 1 384 ? -11.081 -1.879 7.074 1.00 95.25 384 VAL A CA 1
ATOM 3025 C C . VAL A 1 384 ? -10.879 -0.536 6.383 1.00 95.25 384 VAL A C 1
ATOM 3027 O O . VAL A 1 384 ? -10.105 -0.440 5.438 1.00 95.25 384 VAL A O 1
ATOM 3030 N N . VAL A 1 385 ? -11.555 0.500 6.888 1.00 96.00 385 VAL A N 1
ATOM 3031 C CA . VAL A 1 385 ? -11.354 1.889 6.451 1.00 96.00 385 VAL A CA 1
ATOM 3032 C C . VAL A 1 385 ? -10.673 2.669 7.572 1.00 96.00 385 VAL A C 1
ATOM 3034 O O . VAL A 1 385 ? -11.188 2.742 8.697 1.00 96.00 385 VAL A O 1
ATOM 3037 N N . MET A 1 386 ? -9.524 3.259 7.256 1.00 95.88 386 MET A N 1
ATOM 3038 C CA . MET A 1 386 ? -8.705 4.071 8.154 1.00 95.88 386 MET A CA 1
ATOM 3039 C C . MET A 1 386 ? -8.728 5.536 7.700 1.00 95.88 386 MET A C 1
ATOM 3041 O O . MET A 1 386 ? -8.505 5.831 6.527 1.00 95.88 386 MET A O 1
ATOM 3045 N N . ALA A 1 387 ? -8.939 6.460 8.635 1.00 95.94 387 ALA A N 1
ATOM 3046 C CA . ALA A 1 387 ? -8.741 7.890 8.431 1.00 95.94 387 ALA A CA 1
ATOM 3047 C C . ALA A 1 387 ? -7.363 8.305 8.965 1.00 95.94 387 ALA A C 1
ATOM 3049 O O . ALA A 1 387 ? -7.062 8.108 10.142 1.00 95.94 387 ALA A O 1
ATOM 3050 N N . GLN A 1 388 ? -6.535 8.895 8.109 1.00 94.62 388 GLN A N 1
ATOM 3051 C CA . GLN A 1 388 ? -5.254 9.505 8.450 1.00 94.62 388 GLN A CA 1
ATOM 3052 C C . GLN A 1 388 ? -5.438 11.027 8.569 1.00 94.62 388 GLN A C 1
ATOM 3054 O O . GLN A 1 388 ? -5.653 11.688 7.548 1.00 94.62 388 GLN A O 1
ATOM 3059 N N . PRO A 1 389 ? -5.335 11.618 9.773 1.00 92.38 389 PRO A N 1
ATOM 3060 C CA . PRO A 1 389 ? -5.235 13.066 9.918 1.00 92.38 389 PRO A CA 1
ATOM 3061 C C . PRO A 1 389 ? -3.931 13.592 9.313 1.00 92.38 389 PRO A C 1
ATOM 3063 O O . PRO A 1 389 ? -2.900 12.915 9.360 1.00 92.38 389 PRO A O 1
ATOM 3066 N N . LEU A 1 390 ? -3.962 14.812 8.779 1.00 87.62 390 LEU A N 1
ATOM 3067 C CA . LEU A 1 390 ? -2.819 15.435 8.102 1.00 87.62 390 LEU A CA 1
ATOM 3068 C C . LEU A 1 390 ? -1.914 16.204 9.080 1.00 87.62 390 LEU A C 1
ATOM 3070 O O . LEU A 1 390 ? -1.757 17.421 9.010 1.00 87.62 390 LEU A O 1
ATOM 3074 N N . GLY A 1 391 ? -1.314 15.459 10.011 1.00 78.44 391 GLY A N 1
ATOM 3075 C CA . GLY A 1 391 ? -0.334 15.945 10.984 1.00 78.44 391 GLY A CA 1
ATOM 3076 C C . GLY A 1 391 ? 0.871 15.009 11.099 1.00 78.44 391 GLY A C 1
ATOM 3077 O O . GLY A 1 391 ? 0.805 13.849 10.699 1.00 78.44 391 GLY A O 1
ATOM 3078 N N . ASP A 1 392 ? 1.979 15.511 11.644 1.00 69.62 392 ASP A N 1
ATOM 3079 C CA . ASP A 1 392 ? 3.190 14.707 11.841 1.00 69.62 392 ASP A CA 1
ATOM 3080 C C . ASP A 1 392 ? 3.072 13.787 13.056 1.00 69.62 392 ASP A C 1
ATOM 3082 O O . ASP A 1 392 ? 2.476 14.167 14.062 1.00 69.62 392 ASP A O 1
ATOM 3086 N N . GLY A 1 393 ? 3.612 12.572 12.963 1.00 73.81 393 GLY A N 1
ATOM 3087 C CA . GLY A 1 393 ? 3.507 11.543 14.010 1.00 73.81 393 GLY A CA 1
ATOM 3088 C C . GLY A 1 393 ? 2.086 11.030 14.312 1.00 73.81 393 GLY A C 1
ATOM 3089 O O . GLY A 1 393 ? 1.950 9.985 14.947 1.00 73.81 393 GLY A O 1
ATOM 3090 N N . ILE A 1 394 ? 1.029 11.711 13.848 1.00 83.12 394 ILE A N 1
ATOM 3091 C CA . ILE A 1 394 ? -0.365 11.390 14.177 1.00 83.12 394 ILE A CA 1
ATOM 3092 C C . ILE A 1 394 ? -0.754 10.013 13.608 1.00 83.12 394 ILE A C 1
ATOM 3094 O O . ILE A 1 394 ? -0.691 9.811 12.388 1.00 83.12 394 ILE A O 1
ATOM 3098 N N . PRO A 1 395 ? -1.190 9.061 14.452 1.00 86.19 395 PRO A N 1
ATOM 3099 C CA . PRO A 1 395 ? -1.560 7.732 14.001 1.00 86.19 395 PRO A CA 1
ATOM 3100 C C . PRO A 1 395 ? -2.910 7.747 13.262 1.00 86.19 395 PRO A C 1
ATOM 3102 O O . PRO A 1 395 ? -3.799 8.539 13.587 1.00 86.19 395 PRO A O 1
ATOM 3105 N N . PRO A 1 396 ? -3.109 6.844 12.288 1.00 91.19 396 PRO A N 1
ATOM 3106 C CA . PRO A 1 396 ? -4.388 6.694 11.611 1.00 91.19 396 PRO A CA 1
ATOM 3107 C C . PRO A 1 396 ? -5.432 6.052 12.532 1.00 91.19 396 PRO A C 1
ATOM 3109 O O . PRO A 1 396 ? -5.163 5.070 13.227 1.00 91.19 396 PRO A O 1
ATOM 3112 N N . MET A 1 397 ? -6.658 6.565 12.475 1.00 91.50 397 MET A N 1
ATOM 3113 C CA . MET A 1 397 ? -7.802 6.062 13.225 1.00 91.50 397 MET A CA 1
ATOM 3114 C C . MET A 1 397 ? -8.651 5.120 12.366 1.00 91.50 397 MET A C 1
ATOM 3116 O O . MET A 1 397 ? -9.056 5.461 11.257 1.00 91.50 397 MET A O 1
ATOM 3120 N N . ARG A 1 398 ? -8.999 3.950 12.906 1.00 93.56 398 ARG A N 1
ATOM 3121 C CA . ARG A 1 398 ? -9.987 3.049 12.300 1.00 93.56 398 ARG A CA 1
ATOM 3122 C C . ARG A 1 398 ? -11.391 3.647 12.399 1.00 93.56 398 ARG A C 1
ATOM 3124 O O . ARG A 1 398 ? -11.879 3.870 13.508 1.00 93.56 398 ARG A O 1
ATOM 3131 N N . ILE A 1 399 ? -12.055 3.854 11.259 1.00 94.69 399 ILE A N 1
ATOM 3132 C CA . ILE A 1 399 ? -13.408 4.434 11.213 1.00 94.69 399 ILE A CA 1
ATOM 3133 C C . ILE A 1 399 ? -14.499 3.458 10.769 1.00 94.69 399 ILE A C 1
ATOM 3135 O O . ILE A 1 399 ? -15.645 3.654 11.160 1.00 94.69 399 ILE A O 1
ATOM 3139 N N . CYS A 1 400 ? -14.182 2.405 10.011 1.00 94.81 400 CYS A N 1
ATOM 3140 C CA . CYS A 1 400 ? -15.147 1.366 9.629 1.00 94.81 400 CYS A CA 1
ATOM 3141 C C . CYS A 1 400 ? -14.467 -0.010 9.515 1.00 94.81 400 CYS A C 1
ATOM 3143 O O . CYS A 1 400 ? -13.259 -0.102 9.276 1.00 94.81 400 CYS A O 1
ATOM 3145 N N . SER A 1 401 ? -15.219 -1.097 9.703 1.00 95.12 401 SER A N 1
ATOM 3146 C CA . SER A 1 401 ? -14.766 -2.468 9.420 1.00 95.12 401 SER A CA 1
ATOM 3147 C C . SER A 1 401 ? -15.946 -3.399 9.139 1.00 95.12 401 SER A C 1
ATOM 3149 O O . SER A 1 401 ? -16.972 -3.289 9.813 1.00 95.12 401 SER A O 1
ATOM 3151 N N . PHE A 1 402 ? -15.794 -4.335 8.198 1.00 95.31 402 PHE A N 1
ATOM 3152 C CA . PHE A 1 402 ? -16.777 -5.398 7.948 1.00 95.31 402 PHE A CA 1
ATOM 3153 C C . PHE A 1 402 ? -16.193 -6.616 7.223 1.00 95.31 402 PHE A C 1
ATOM 3155 O O . PHE A 1 402 ? -15.223 -6.515 6.474 1.00 95.31 402 PHE A O 1
ATOM 3162 N N . GLY A 1 403 ? -16.770 -7.788 7.473 1.00 94.56 403 GLY A N 1
ATOM 3163 C CA . GLY A 1 403 ? -16.470 -9.036 6.789 1.00 94.56 403 GLY A CA 1
ATOM 3164 C C . GLY A 1 403 ? -17.043 -9.063 5.374 1.00 94.56 403 GLY A C 1
ATOM 3165 O O . GLY A 1 403 ? -18.129 -8.553 5.111 1.00 94.56 403 GLY A O 1
ATOM 3166 N N . SER A 1 404 ? -16.313 -9.692 4.458 1.00 92.75 404 SER A N 1
ATOM 3167 C CA . SER A 1 404 ? -16.775 -9.949 3.094 1.00 92.75 404 SER A CA 1
ATOM 3168 C C . SER A 1 404 ? -16.253 -11.299 2.598 1.00 92.75 404 SER A C 1
ATOM 3170 O O . SER A 1 404 ? -15.214 -11.781 3.049 1.00 92.75 404 SER A O 1
ATOM 3172 N N . ASP A 1 405 ? -16.965 -11.921 1.664 1.00 86.69 405 ASP A N 1
ATOM 3173 C CA . ASP A 1 405 ? -16.505 -13.045 0.838 1.00 86.69 405 ASP A CA 1
ATOM 3174 C C . ASP A 1 405 ? -15.672 -12.578 -0.374 1.00 86.69 405 ASP A C 1
ATOM 3176 O O . ASP A 1 405 ? -15.228 -13.406 -1.164 1.00 86.69 405 ASP A O 1
ATOM 3180 N N . ASN A 1 406 ? -15.416 -11.266 -0.479 1.00 86.81 406 ASN A N 1
ATOM 3181 C CA . ASN A 1 406 ? -14.714 -10.576 -1.565 1.00 86.81 406 ASN A CA 1
ATOM 3182 C C . ASN A 1 406 ? -15.501 -10.496 -2.894 1.00 86.81 406 ASN A C 1
ATOM 3184 O O . ASN A 1 406 ? -14.901 -10.255 -3.939 1.00 86.81 406 ASN A O 1
ATOM 3188 N N . SER A 1 407 ? -16.835 -10.639 -2.888 1.00 86.12 407 SER A N 1
ATOM 3189 C CA . SER A 1 407 ? -17.662 -10.597 -4.113 1.00 86.12 407 SER A CA 1
ATOM 3190 C C . SER A 1 407 ? -18.206 -9.208 -4.502 1.00 86.12 407 SER A C 1
ATOM 3192 O O . SER A 1 407 ? -19.113 -9.125 -5.328 1.00 86.12 407 SER A O 1
ATOM 3194 N N . PHE A 1 408 ? -17.721 -8.121 -3.894 1.00 87.81 408 PHE A N 1
ATOM 3195 C CA . PHE A 1 408 ? -18.204 -6.758 -4.167 1.00 87.81 408 PHE A CA 1
ATOM 3196 C C . PHE A 1 408 ? -17.800 -6.255 -5.566 1.00 87.81 408 PHE A C 1
ATOM 3198 O O . PHE A 1 408 ? -16.866 -6.774 -6.179 1.00 87.81 408 PHE A O 1
ATOM 3205 N N . THR A 1 409 ? -18.472 -5.215 -6.064 1.00 89.31 409 THR A N 1
ATOM 3206 C CA . THR A 1 409 ? -18.229 -4.581 -7.371 1.00 89.31 409 THR A CA 1
ATOM 3207 C C . THR A 1 409 ? -17.579 -3.197 -7.244 1.00 89.31 409 THR A C 1
ATOM 3209 O O . THR A 1 409 ? -17.545 -2.598 -6.170 1.00 89.31 409 THR A O 1
ATOM 3212 N N . ALA A 1 410 ? -17.106 -2.635 -8.364 1.00 88.19 410 ALA A N 1
ATOM 3213 C CA . ALA A 1 410 ? -16.615 -1.251 -8.415 1.00 88.19 410 ALA A CA 1
ATOM 3214 C C . ALA A 1 410 ? -17.698 -0.213 -8.043 1.00 88.19 410 ALA A C 1
ATOM 3216 O O . ALA A 1 410 ? -17.382 0.834 -7.479 1.00 88.19 410 ALA A O 1
ATOM 3217 N N . THR A 1 411 ? -18.973 -0.515 -8.319 1.00 89.06 411 THR A N 1
ATOM 3218 C CA . THR A 1 411 ? -20.115 0.324 -7.929 1.00 89.06 411 THR A CA 1
ATOM 3219 C C . THR A 1 411 ? -20.286 0.341 -6.413 1.00 89.06 411 THR A C 1
ATOM 3221 O O . THR A 1 411 ? -20.503 1.403 -5.839 1.00 89.06 411 THR A O 1
ATOM 3224 N N . ASP A 1 412 ? -20.106 -0.801 -5.744 1.00 91.94 412 ASP A N 1
ATOM 3225 C CA . ASP A 1 412 ? -20.197 -0.883 -4.282 1.00 91.94 412 ASP A CA 1
ATOM 3226 C C . ASP A 1 412 ? -19.069 -0.106 -3.597 1.00 91.94 412 ASP A C 1
ATOM 3228 O O . ASP A 1 412 ? -19.320 0.582 -2.610 1.00 91.94 412 ASP A O 1
ATOM 3232 N N . VAL A 1 413 ? -17.842 -0.169 -4.137 1.00 91.50 413 VAL A N 1
ATOM 3233 C CA . VAL A 1 413 ? -16.709 0.659 -3.675 1.00 91.50 413 VAL A CA 1
ATOM 3234 C C . VAL A 1 413 ? -17.053 2.143 -3.806 1.00 91.50 413 VAL A C 1
ATOM 3236 O O . VAL A 1 413 ? -16.899 2.899 -2.847 1.00 91.50 413 VAL A O 1
ATOM 3239 N N . LYS A 1 414 ? -17.566 2.569 -4.969 1.00 90.88 414 LYS A N 1
ATOM 3240 C CA . LYS A 1 414 ? -17.948 3.968 -5.193 1.00 90.88 414 LYS A CA 1
ATOM 3241 C C . LYS A 1 414 ? -19.044 4.418 -4.225 1.00 90.88 414 LYS A C 1
ATOM 3243 O O . LYS A 1 414 ? -18.873 5.423 -3.545 1.00 90.88 414 LYS A O 1
ATOM 3248 N N . ASN A 1 415 ? -20.140 3.667 -4.122 1.00 93.81 415 ASN A N 1
ATOM 3249 C CA . ASN A 1 415 ? -21.274 4.030 -3.272 1.00 93.81 415 ASN A CA 1
ATOM 3250 C C . ASN A 1 415 ? -20.878 4.067 -1.786 1.00 93.81 415 ASN A C 1
ATOM 3252 O O . ASN A 1 415 ? -21.339 4.945 -1.054 1.00 93.81 415 ASN A O 1
ATOM 3256 N N . ARG A 1 416 ? -19.981 3.167 -1.355 1.00 94.88 416 ARG A N 1
ATOM 3257 C CA . ARG A 1 416 ? -19.384 3.167 -0.014 1.00 94.88 416 ARG A CA 1
ATOM 3258 C C . ARG A 1 416 ? -18.576 4.430 0.246 1.00 94.88 416 ARG A C 1
ATOM 3260 O O . ARG A 1 416 ? -18.784 5.073 1.274 1.00 94.88 416 ARG A O 1
ATOM 3267 N N . LEU A 1 417 ? -17.699 4.811 -0.682 1.00 94.56 417 LEU A N 1
ATOM 3268 C CA . LEU A 1 417 ? -16.900 6.026 -0.558 1.00 94.56 417 LEU A CA 1
ATOM 3269 C C . LEU A 1 417 ? -17.775 7.284 -0.560 1.00 94.56 417 LEU A C 1
ATOM 3271 O O . LEU A 1 417 ? -17.651 8.094 0.357 1.00 94.56 417 LEU A O 1
ATOM 3275 N N . ASP A 1 418 ? -18.691 7.416 -1.523 1.00 93.94 418 ASP A N 1
ATOM 3276 C CA . ASP A 1 418 ? -19.645 8.532 -1.610 1.00 93.94 418 ASP A CA 1
ATOM 3277 C C . ASP A 1 418 ? -20.431 8.678 -0.283 1.00 93.94 418 ASP A C 1
ATOM 3279 O O . ASP A 1 418 ? -20.601 9.786 0.236 1.00 93.94 418 ASP A O 1
ATOM 3283 N N . THR A 1 419 ? -20.833 7.555 0.330 1.00 96.44 419 THR A N 1
ATOM 3284 C CA . THR A 1 419 ? -21.528 7.520 1.631 1.00 96.44 419 THR A CA 1
ATOM 3285 C C . THR A 1 419 ? -20.631 7.954 2.792 1.00 96.44 419 THR A C 1
ATOM 3287 O O . THR A 1 419 ? -21.030 8.810 3.582 1.00 96.44 419 THR A O 1
ATOM 3290 N N . ILE A 1 420 ? -19.416 7.405 2.908 1.00 97.00 420 ILE A N 1
ATOM 3291 C CA . ILE A 1 420 ? -18.467 7.755 3.979 1.00 97.00 420 ILE A CA 1
ATOM 3292 C C . ILE A 1 420 ? -18.101 9.244 3.900 1.00 97.00 420 ILE A C 1
ATOM 3294 O O . ILE A 1 420 ? -18.140 9.941 4.911 1.00 97.00 420 ILE A O 1
ATOM 3298 N N . VAL A 1 421 ? -17.802 9.749 2.701 1.00 96.56 421 VAL A N 1
ATOM 3299 C CA . VAL A 1 421 ? -17.475 11.162 2.457 1.00 96.56 421 VAL A CA 1
ATOM 3300 C C . VAL A 1 421 ? -18.647 12.073 2.822 1.00 96.56 421 VAL A C 1
ATOM 3302 O O . VAL A 1 421 ? -18.426 13.098 3.464 1.00 96.56 421 VAL A O 1
ATOM 3305 N N . SER A 1 422 ? -19.885 11.698 2.484 1.00 96.31 422 SER A N 1
ATOM 3306 C CA . SER A 1 422 ? -21.076 12.479 2.858 1.00 96.31 422 SER A CA 1
ATOM 3307 C C . SER A 1 422 ? -21.233 12.577 4.379 1.00 96.31 422 SER A C 1
ATOM 3309 O O . SER A 1 422 ? -21.331 13.679 4.918 1.00 96.31 422 SER A O 1
ATOM 3311 N N . LEU A 1 423 ? -21.143 11.441 5.080 1.00 96.94 423 LEU A N 1
ATOM 3312 C CA . LEU A 1 423 ? -21.254 11.368 6.542 1.00 96.94 423 LEU A CA 1
ATOM 3313 C C . LEU A 1 423 ? -20.145 12.150 7.274 1.00 96.94 423 LEU A C 1
ATOM 3315 O O . LEU A 1 423 ? -20.375 12.689 8.356 1.00 96.94 423 LEU A O 1
ATOM 3319 N N . LEU A 1 424 ? -18.944 12.235 6.693 1.00 97.12 424 LEU A N 1
ATOM 3320 C CA . LEU A 1 424 ? -17.850 13.068 7.206 1.00 97.12 424 LEU A CA 1
ATOM 3321 C C . LEU A 1 424 ? -18.104 14.564 6.940 1.00 97.12 424 LEU A C 1
ATOM 3323 O O . LEU A 1 424 ? -17.950 15.388 7.849 1.00 97.12 424 LEU A O 1
ATOM 3327 N N . LYS A 1 425 ? -18.574 14.914 5.735 1.00 96.12 425 LYS A N 1
ATOM 3328 C CA . LYS A 1 425 ? -18.895 16.294 5.333 1.00 96.12 425 LYS A CA 1
ATOM 3329 C C . LYS A 1 425 ? -20.029 16.895 6.172 1.00 96.12 425 LYS A C 1
ATOM 3331 O O . LYS A 1 425 ? -19.958 18.072 6.518 1.00 96.12 425 LYS A O 1
ATOM 3336 N N . GLU A 1 426 ? -21.005 16.090 6.599 1.00 96.69 426 GLU A N 1
ATOM 3337 C CA . GLU A 1 426 ? -22.055 16.477 7.561 1.00 96.69 426 GLU A CA 1
ATOM 3338 C C . GLU A 1 426 ? -21.519 16.952 8.926 1.00 96.69 426 GLU A C 1
ATOM 3340 O O . GLU A 1 426 ? -22.210 17.684 9.637 1.00 96.69 426 GLU A O 1
ATOM 3345 N N . LYS A 1 427 ? -20.295 16.562 9.310 1.00 96.69 427 LYS A N 1
ATOM 3346 C CA . LYS A 1 427 ? -19.606 17.049 10.521 1.00 96.69 427 LYS A CA 1
ATOM 3347 C C . LYS A 1 427 ? -18.493 18.058 10.226 1.00 96.69 427 LYS A C 1
ATOM 3349 O O . LYS A 1 427 ? -17.703 18.369 11.111 1.00 96.69 427 LYS A O 1
ATOM 3354 N N . GLY A 1 428 ? -18.432 18.579 9.000 1.00 95.69 428 GLY A N 1
ATOM 3355 C CA . GLY A 1 428 ? -17.413 19.535 8.569 1.00 95.69 428 GLY A CA 1
ATOM 3356 C C . GLY A 1 428 ? -16.031 18.925 8.320 1.00 95.69 428 GLY A C 1
ATOM 3357 O O . GLY A 1 428 ? -15.081 19.680 8.133 1.00 95.69 428 GLY A O 1
ATOM 3358 N N . ILE A 1 429 ? -15.900 17.592 8.298 1.00 96.50 429 ILE A N 1
ATOM 3359 C CA . ILE A 1 429 ? -14.643 16.918 7.959 1.00 96.50 429 ILE A CA 1
ATOM 3360 C C . ILE A 1 429 ? -14.518 16.838 6.436 1.00 96.50 429 ILE A C 1
ATOM 3362 O O . ILE A 1 429 ? -15.343 16.225 5.758 1.00 96.50 429 ILE A O 1
ATOM 3366 N N . SER A 1 430 ? -13.459 17.442 5.903 1.00 95.12 430 SER A N 1
ATOM 3367 C CA . SER A 1 430 ? -13.076 17.334 4.497 1.00 95.12 430 SER A CA 1
ATOM 3368 C C . SER A 1 430 ? -12.209 16.095 4.264 1.00 95.12 430 SER A C 1
ATOM 3370 O O . SER A 1 430 ? -11.325 15.778 5.064 1.00 95.12 430 SER A O 1
ATOM 3372 N N . VAL A 1 431 ? -12.434 15.406 3.146 1.00 96.56 431 VAL A N 1
ATOM 3373 C CA . VAL A 1 431 ? -11.616 14.266 2.715 1.00 96.56 431 VAL A CA 1
ATOM 3374 C C . VAL A 1 431 ? -10.752 14.707 1.536 1.00 96.56 431 VAL A C 1
ATOM 3376 O O . VAL A 1 431 ? -11.260 14.952 0.442 1.00 96.56 431 VAL A O 1
ATOM 3379 N N . LEU A 1 432 ? -9.442 14.822 1.761 1.00 96.12 432 LEU A N 1
ATOM 3380 C CA . LEU A 1 432 ? -8.495 15.276 0.742 1.00 96.12 432 LEU A CA 1
ATOM 3381 C C . LEU A 1 432 ? -8.238 14.185 -0.304 1.00 96.12 432 LEU A C 1
ATOM 3383 O O . LEU A 1 432 ? -8.410 14.430 -1.501 1.00 96.12 432 LEU A O 1
ATOM 3387 N N . THR A 1 433 ? -7.859 12.989 0.157 1.00 96.88 433 THR A N 1
ATOM 3388 C CA . THR A 1 433 ? -7.553 11.829 -0.691 1.00 96.88 433 THR A CA 1
ATOM 3389 C C . THR A 1 433 ? -8.256 10.550 -0.221 1.00 96.88 433 THR A C 1
ATOM 3391 O O . THR A 1 433 ? -8.754 10.475 0.906 1.00 96.88 433 THR A O 1
ATOM 3394 N N . TYR A 1 434 ? -8.310 9.551 -1.104 1.00 96.44 434 TYR A N 1
ATOM 3395 C CA . TYR A 1 434 ? -8.779 8.186 -0.834 1.00 96.44 434 TYR A CA 1
ATOM 3396 C C . TYR A 1 434 ? -7.809 7.172 -1.458 1.00 96.44 434 TYR A C 1
ATOM 3398 O O . TYR A 1 434 ? -7.406 7.374 -2.600 1.00 96.44 434 TYR A O 1
ATOM 3406 N N . SER A 1 435 ? -7.442 6.089 -0.771 1.00 95.81 435 SER A N 1
ATOM 3407 C CA . SER A 1 435 ? -6.424 5.154 -1.275 1.00 95.81 435 SER A CA 1
ATOM 3408 C C . SER A 1 435 ? -6.670 3.675 -0.986 1.00 95.81 435 SER A C 1
ATOM 3410 O O . SER A 1 435 ? -7.369 3.330 -0.036 1.00 95.81 435 SER A O 1
ATOM 3412 N N . ALA A 1 436 ? -6.079 2.808 -1.819 1.00 90.56 436 ALA A N 1
ATOM 3413 C CA . ALA A 1 436 ? -6.141 1.345 -1.714 1.00 90.56 436 ALA A CA 1
ATOM 3414 C C . ALA A 1 436 ? -4.976 0.651 -2.469 1.00 90.56 436 ALA A C 1
ATOM 3416 O O . ALA A 1 436 ? -4.224 1.313 -3.195 1.00 90.56 436 ALA A O 1
ATOM 3417 N N . ASP A 1 437 ? -4.842 -0.677 -2.322 1.00 80.38 437 ASP A N 1
ATOM 3418 C CA . ASP A 1 437 ? -3.819 -1.538 -2.976 1.00 80.38 437 ASP A CA 1
ATOM 3419 C C . ASP A 1 437 ? -4.020 -1.657 -4.511 1.00 80.38 437 ASP A C 1
ATOM 3421 O O . ASP A 1 437 ? -3.119 -2.016 -5.280 1.00 80.38 437 ASP A O 1
ATOM 3425 N N . GLY A 1 438 ? -5.203 -1.287 -5.007 1.00 69.31 438 GLY A N 1
ATOM 3426 C CA . GLY A 1 438 ? -5.487 -1.324 -6.439 1.00 69.31 438 GLY A CA 1
ATOM 3427 C C . GLY A 1 438 ? -5.952 -2.688 -6.901 1.00 69.31 438 GLY A C 1
ATOM 3428 O O . GLY A 1 438 ? -5.529 -3.162 -7.963 1.00 69.31 438 GLY A O 1
ATOM 3429 N N . ASP A 1 439 ? -6.870 -3.281 -6.139 1.00 83.00 439 ASP A N 1
ATOM 3430 C CA . ASP A 1 439 ? -7.813 -4.240 -6.695 1.00 83.00 439 ASP A CA 1
ATOM 3431 C C . ASP A 1 439 ? -8.449 -3.650 -7.971 1.00 83.00 439 ASP A C 1
ATOM 3433 O O . ASP A 1 439 ? -8.679 -2.439 -8.081 1.00 83.00 439 ASP A O 1
ATOM 3437 N N . SER A 1 440 ? -8.732 -4.494 -8.967 1.00 83.62 440 SER A N 1
ATOM 3438 C CA . SER A 1 440 ? -9.245 -4.046 -10.268 1.00 83.62 440 SER A CA 1
ATOM 3439 C C . SER A 1 440 ? -10.540 -3.227 -10.161 1.00 83.62 440 SER A C 1
ATOM 3441 O O . SER A 1 440 ? -10.773 -2.332 -10.976 1.00 83.62 440 SER A O 1
ATOM 3443 N N . ARG A 1 441 ? -11.365 -3.477 -9.139 1.00 88.69 441 ARG A N 1
ATOM 3444 C CA . ARG A 1 441 ? -12.639 -2.793 -8.877 1.00 88.69 441 ARG A CA 1
ATOM 3445 C C . ARG A 1 441 ? -12.429 -1.427 -8.235 1.00 88.69 441 ARG A C 1
ATOM 3447 O O . ARG A 1 441 ? -13.079 -0.462 -8.635 1.00 88.69 441 ARG A O 1
ATOM 3454 N N . GLU A 1 442 ? -11.500 -1.337 -7.289 1.00 89.38 442 GLU A N 1
ATOM 3455 C CA . GLU A 1 442 ? -11.097 -0.082 -6.648 1.00 89.38 442 GLU A CA 1
ATOM 3456 C C . GLU A 1 442 ? -10.435 0.842 -7.669 1.00 89.38 442 GLU A C 1
ATOM 3458 O O . GLU A 1 442 ? -10.868 1.977 -7.849 1.00 89.38 442 GLU A O 1
ATOM 3463 N N . LEU A 1 443 ? -9.462 0.330 -8.427 1.00 89.75 443 LEU A N 1
ATOM 3464 C CA . LEU A 1 443 ? -8.765 1.069 -9.479 1.00 89.75 443 LEU A CA 1
ATOM 3465 C C . LEU A 1 443 ? -9.724 1.538 -10.588 1.00 89.75 443 LEU A C 1
ATOM 3467 O O . LEU A 1 443 ? -9.601 2.663 -11.078 1.00 89.75 443 LEU A O 1
ATOM 3471 N N . LYS A 1 444 ? -10.729 0.722 -10.945 1.00 88.75 444 LYS A N 1
ATOM 3472 C CA . LYS A 1 444 ? -11.814 1.118 -11.858 1.00 88.75 444 LYS A CA 1
ATOM 3473 C C . LYS A 1 444 ? -12.663 2.254 -11.276 1.00 88.75 444 LYS A C 1
ATOM 3475 O O . LYS A 1 444 ? -12.934 3.214 -11.993 1.00 88.75 444 LYS A O 1
ATOM 3480 N N . SER A 1 445 ? -13.037 2.184 -9.996 1.00 89.19 445 SER A N 1
ATOM 3481 C CA . SER A 1 445 ? -13.763 3.260 -9.301 1.00 89.19 445 SER A CA 1
ATOM 3482 C C . SER A 1 445 ? -12.946 4.562 -9.263 1.00 89.19 445 SER A C 1
ATOM 3484 O O . SER A 1 445 ? -13.415 5.612 -9.701 1.00 89.19 445 SER A O 1
ATOM 3486 N N . MET A 1 446 ? -11.674 4.486 -8.868 1.00 92.38 446 MET A N 1
ATOM 3487 C CA . MET A 1 446 ? -10.761 5.631 -8.812 1.00 92.38 446 MET A CA 1
ATOM 3488 C C . MET A 1 446 ? -10.521 6.284 -10.183 1.00 92.38 446 MET A C 1
ATOM 3490 O O . MET A 1 446 ? -10.494 7.511 -10.286 1.00 92.38 446 MET A O 1
ATOM 3494 N N . ARG A 1 447 ? -10.401 5.495 -11.262 1.00 91.00 447 ARG A N 1
ATOM 3495 C CA . ARG A 1 447 ? -10.330 6.031 -12.634 1.00 91.00 447 ARG A CA 1
ATOM 3496 C C . ARG A 1 447 ? -11.580 6.827 -13.004 1.00 91.00 447 ARG A C 1
ATOM 3498 O O . ARG A 1 447 ? -11.442 7.883 -13.617 1.00 91.00 447 ARG A O 1
ATOM 3505 N N . VAL A 1 448 ? -12.769 6.363 -12.608 1.00 88.25 448 VAL A N 1
ATOM 3506 C CA . VAL A 1 448 ? -14.040 7.085 -12.803 1.00 88.25 448 VAL A CA 1
ATOM 3507 C C . VAL A 1 448 ? -14.073 8.384 -11.987 1.00 88.25 448 VAL A C 1
ATOM 3509 O O . VAL A 1 448 ? -14.480 9.412 -12.523 1.00 88.25 448 VAL A O 1
ATOM 3512 N N . MET A 1 449 ? -13.579 8.384 -10.742 1.00 88.75 449 MET A N 1
ATOM 3513 C CA . MET A 1 449 ? -13.476 9.596 -9.907 1.00 88.75 449 MET A CA 1
ATOM 3514 C C . MET A 1 449 ? -12.583 10.685 -10.531 1.00 88.75 449 MET A C 1
ATOM 3516 O O . MET A 1 449 ? -12.922 11.864 -10.451 1.00 88.75 449 MET A O 1
ATOM 3520 N N . LEU A 1 450 ? -11.472 10.292 -11.169 1.00 89.25 450 LEU A N 1
ATOM 3521 C CA . LEU A 1 450 ? -10.578 11.183 -11.928 1.00 89.25 450 LEU A CA 1
ATOM 3522 C C . LEU A 1 450 ? -11.012 11.437 -13.377 1.00 89.25 450 LEU A C 1
ATOM 3524 O O . LEU A 1 450 ? -10.285 12.117 -14.106 1.00 89.25 450 LEU A O 1
ATOM 3528 N N . GLN A 1 451 ? -12.125 10.846 -13.825 1.00 87.94 451 GLN A N 1
ATOM 3529 C CA . GLN A 1 451 ? -12.560 10.852 -15.227 1.00 87.94 451 GLN A CA 1
ATOM 3530 C C . GLN A 1 451 ? -11.379 10.588 -16.187 1.00 87.94 451 GLN A C 1
ATOM 3532 O O . GLN A 1 451 ? -11.187 11.302 -17.170 1.00 87.94 451 GLN A O 1
ATOM 3537 N N . LEU A 1 452 ? -10.505 9.634 -15.842 1.00 88.38 452 LEU A N 1
ATOM 3538 C CA . LEU A 1 452 ? -9.158 9.573 -16.414 1.00 88.38 452 LEU A CA 1
ATOM 3539 C C . LEU A 1 452 ? -9.216 9.284 -17.923 1.00 88.38 452 LEU A C 1
ATOM 3541 O O . LEU A 1 452 ? -9.809 8.293 -18.351 1.00 88.38 452 LEU A O 1
ATOM 3545 N N . GLY A 1 453 ? -8.620 10.163 -18.730 1.00 84.12 453 GLY A N 1
ATOM 3546 C CA . GLY A 1 453 ? -8.673 10.103 -20.194 1.00 84.12 453 GLY A CA 1
ATOM 3547 C C . GLY A 1 453 ? -9.969 10.638 -20.824 1.00 84.12 453 GLY A C 1
ATOM 3548 O O . GLY A 1 453 ? -10.107 10.567 -22.043 1.00 84.12 453 GLY A O 1
ATOM 3549 N N . TYR A 1 454 ? -10.921 11.158 -20.042 1.00 81.56 454 TYR A N 1
ATOM 3550 C CA . TYR A 1 454 ? -12.202 11.655 -20.553 1.00 81.56 454 TYR A CA 1
ATOM 3551 C C . TYR A 1 454 ? -12.049 12.957 -21.356 1.00 81.56 454 TYR A C 1
ATOM 3553 O O . TYR A 1 454 ? -11.369 13.901 -20.945 1.00 81.56 454 TYR A O 1
ATOM 3561 N N . VAL A 1 455 ? -12.731 13.034 -22.502 1.00 70.19 455 VAL A N 1
ATOM 3562 C CA . VAL A 1 455 ? -12.682 14.199 -23.396 1.00 70.19 455 VAL A CA 1
ATOM 3563 C C . VAL A 1 455 ? -13.618 15.297 -22.885 1.00 70.19 455 VAL A C 1
ATOM 3565 O O . VAL A 1 455 ? -14.808 15.336 -23.208 1.00 70.19 455 VAL A O 1
ATOM 3568 N N . GLN A 1 456 ? -13.068 16.218 -22.092 1.00 66.25 456 GLN A N 1
ATOM 3569 C CA . GLN A 1 456 ? -13.789 17.411 -21.650 1.00 66.25 456 GLN A CA 1
ATOM 3570 C C . GLN A 1 456 ? -14.263 18.269 -22.834 1.00 66.25 456 GLN A C 1
ATOM 3572 O O . GLN A 1 456 ? -13.479 18.610 -23.723 1.00 66.25 456 GLN A O 1
ATOM 3577 N N . ARG A 1 457 ? -15.537 18.684 -22.806 1.00 61.44 457 ARG A N 1
ATOM 3578 C CA . ARG A 1 457 ? -16.150 19.517 -23.858 1.00 61.44 457 ARG A CA 1
ATOM 3579 C C . ARG A 1 457 ? -16.001 21.024 -23.616 1.00 61.44 457 ARG A C 1
ATOM 3581 O O . ARG A 1 457 ? -15.947 21.778 -24.581 1.00 61.44 457 ARG A O 1
ATOM 3588 N N . ASN A 1 458 ? -15.886 21.463 -22.360 1.00 63.62 458 ASN A N 1
ATOM 3589 C CA . ASN A 1 458 ? -15.722 22.876 -22.005 1.00 63.62 458 ASN A CA 1
ATOM 3590 C C . ASN A 1 458 ? -14.272 23.183 -21.605 1.00 63.62 458 ASN A C 1
ATOM 3592 O O . ASN A 1 458 ? -13.564 22.327 -21.083 1.00 63.62 458 ASN A O 1
ATOM 3596 N N . ASN A 1 459 ? -13.834 24.434 -21.777 1.00 62.28 459 ASN A N 1
ATOM 3597 C CA . ASN A 1 459 ? -12.535 24.883 -21.255 1.00 62.28 459 ASN A CA 1
ATOM 3598 C C . ASN A 1 459 ? -12.572 25.278 -19.765 1.00 62.28 459 ASN A C 1
ATOM 3600 O O . ASN A 1 459 ? -11.509 25.395 -19.166 1.00 62.28 459 ASN A O 1
ATOM 3604 N N . ALA A 1 460 ? -13.757 25.483 -19.176 1.00 61.81 460 ALA A N 1
ATOM 3605 C CA . ALA A 1 460 ? -13.912 25.852 -17.764 1.00 61.81 460 ALA A CA 1
ATOM 3606 C C . ALA A 1 460 ? -13.627 24.687 -16.797 1.00 61.81 460 ALA A C 1
ATOM 3608 O O . ALA A 1 460 ? -13.203 24.918 -15.670 1.00 61.81 460 ALA A O 1
ATOM 3609 N N . ASP A 1 461 ? -13.807 23.447 -17.261 1.00 62.12 461 ASP A N 1
ATOM 3610 C CA . ASP A 1 461 ? -13.605 22.227 -16.470 1.00 62.12 461 ASP A CA 1
ATOM 3611 C C . ASP A 1 461 ? -12.122 21.770 -16.460 1.00 62.12 461 ASP A C 1
ATOM 3613 O O . ASP A 1 461 ? -11.755 20.793 -15.798 1.00 62.12 461 ASP A O 1
ATOM 3617 N N . LYS A 1 462 ? -11.240 22.472 -17.195 1.00 70.31 462 LYS A N 1
ATOM 3618 C CA . LYS A 1 462 ? -9.825 22.112 -17.370 1.00 70.31 462 LYS A CA 1
ATOM 3619 C C . LYS A 1 462 ? -8.957 22.654 -16.240 1.00 70.31 462 LYS A C 1
ATOM 3621 O O . LYS A 1 462 ? -8.851 23.862 -16.048 1.00 70.31 462 LYS A O 1
ATOM 3626 N N . VAL A 1 463 ? -8.215 21.758 -15.586 1.00 79.69 463 VAL A N 1
ATOM 3627 C CA . VAL A 1 463 ? -7.209 22.097 -14.557 1.00 79.69 463 VAL A CA 1
ATOM 3628 C C . VAL A 1 463 ? -6.107 23.020 -15.108 1.00 79.69 463 VAL A C 1
ATOM 3630 O O . VAL A 1 463 ? -5.614 23.896 -14.395 1.00 79.69 463 VAL A O 1
ATOM 3633 N N . PHE A 1 464 ? -5.761 22.860 -16.391 1.00 80.75 464 PHE A N 1
ATOM 3634 C CA . PHE A 1 464 ? -4.827 23.711 -17.131 1.00 80.75 464 PHE A CA 1
ATOM 3635 C C . PHE A 1 464 ? -5.517 24.299 -18.378 1.00 80.75 464 PHE A C 1
ATOM 3637 O O . PHE A 1 464 ? -6.067 23.529 -19.166 1.00 80.75 464 PHE A O 1
ATOM 3644 N N . PRO A 1 465 ? -5.482 25.626 -18.617 1.00 65.19 465 PRO A N 1
ATOM 3645 C CA . PRO A 1 465 ? -6.194 26.238 -19.742 1.00 65.19 465 PRO A CA 1
ATOM 3646 C C . PRO A 1 465 ? -5.760 25.720 -21.124 1.00 65.19 465 PRO A C 1
ATOM 3648 O O . PRO A 1 465 ? -4.568 25.650 -21.430 1.00 65.19 465 PRO A O 1
ATOM 3651 N N . GLY A 1 466 ? -6.729 25.438 -22.001 1.00 60.97 466 GLY A N 1
ATOM 3652 C CA . GLY A 1 466 ? -6.487 25.115 -23.415 1.00 60.97 466 GLY A CA 1
ATOM 3653 C C . GLY A 1 466 ? -5.544 23.922 -23.634 1.00 60.97 466 GLY A C 1
ATOM 3654 O O . GLY A 1 466 ? -5.642 22.913 -22.943 1.00 60.97 466 GLY A O 1
ATOM 3655 N N . ASN A 1 467 ? -4.617 24.049 -24.589 1.00 66.75 467 ASN A N 1
ATOM 3656 C CA . ASN A 1 467 ? -3.601 23.032 -24.903 1.00 66.75 467 ASN A CA 1
ATOM 3657 C C . ASN A 1 467 ? -2.282 23.255 -24.125 1.00 66.75 467 ASN A C 1
ATOM 3659 O O . ASN A 1 467 ? -1.211 22.874 -24.592 1.00 66.75 467 ASN A O 1
ATOM 3663 N N . THR A 1 468 ? -2.318 23.907 -22.955 1.00 79.75 468 THR A N 1
ATOM 3664 C CA . THR A 1 468 ? -1.097 24.306 -22.220 1.00 79.75 468 THR A CA 1
ATOM 3665 C C . THR A 1 468 ? -0.298 23.108 -21.686 1.00 79.75 468 THR A C 1
ATOM 3667 O O . THR A 1 468 ? 0.939 23.152 -21.669 1.00 79.75 468 THR A O 1
ATOM 3670 N N . CYS A 1 469 ? -1.001 22.042 -21.286 1.00 84.31 469 CYS A N 1
ATOM 3671 C CA . CYS A 1 469 ? -0.451 20.764 -20.829 1.00 84.31 469 CYS A CA 1
ATOM 3672 C C . CYS A 1 469 ? -1.329 19.598 -21.343 1.00 84.31 469 CYS A C 1
ATOM 3674 O O . CYS A 1 469 ? -2.136 19.058 -20.590 1.00 84.31 469 CYS A O 1
ATOM 3676 N N . PRO A 1 470 ? -1.233 19.222 -22.635 1.00 84.25 470 PRO A N 1
ATOM 3677 C CA . PRO A 1 470 ? -2.169 18.285 -23.273 1.00 84.25 470 PRO A CA 1
ATOM 3678 C C . PRO A 1 470 ? -2.026 16.836 -22.779 1.00 84.25 470 PRO A C 1
ATOM 3680 O O . PRO A 1 470 ? -2.879 15.998 -23.052 1.00 84.25 470 PRO A O 1
ATOM 3683 N N . TRP A 1 471 ? -0.946 16.534 -22.058 1.00 87.69 471 TRP A N 1
ATOM 3684 C CA . TRP A 1 471 ? -0.667 15.212 -21.501 1.00 87.69 471 TRP A CA 1
ATOM 3685 C C . TRP A 1 471 ? -1.361 14.953 -20.158 1.00 87.69 471 TRP A C 1
ATOM 3687 O O . TRP A 1 471 ? -1.402 13.797 -19.726 1.00 87.69 471 TRP A O 1
ATOM 3697 N N . PHE A 1 472 ? -1.886 16.009 -19.523 1.00 90.00 472 PHE A N 1
ATOM 3698 C CA . PHE A 1 472 ? -2.663 15.953 -18.291 1.00 90.00 472 PHE A CA 1
ATOM 3699 C C . PHE A 1 472 ? -4.140 15.710 -18.625 1.00 90.00 472 PHE A C 1
ATOM 3701 O O . PHE A 1 472 ? -4.804 16.567 -19.204 1.00 90.00 472 PHE A O 1
ATOM 3708 N N . VAL A 1 473 ? -4.647 14.529 -18.269 1.00 88.12 473 VAL A N 1
ATOM 3709 C CA . VAL A 1 473 ? -5.937 13.987 -18.733 1.00 88.12 473 VAL A CA 1
ATOM 3710 C C . VAL A 1 473 ? -6.876 13.583 -17.588 1.00 88.12 473 VAL A C 1
ATOM 3712 O O . VAL A 1 473 ? -7.743 12.728 -17.764 1.00 88.12 473 VAL A O 1
ATOM 3715 N N . ALA A 1 474 ? -6.700 14.173 -16.404 1.00 89.75 474 ALA A N 1
ATOM 3716 C CA . ALA A 1 474 ? -7.570 13.955 -15.250 1.00 89.75 474 ALA A CA 1
ATOM 3717 C C . ALA A 1 474 ? -8.488 15.157 -14.994 1.00 89.75 474 ALA A C 1
ATOM 3719 O O . ALA A 1 474 ? -8.088 16.314 -15.138 1.00 89.75 474 ALA A O 1
ATOM 3720 N N . THR A 1 475 ? -9.705 14.866 -14.545 1.00 84.56 475 THR A N 1
ATOM 3721 C CA . THR A 1 475 ? -10.729 15.834 -14.138 1.00 84.56 475 THR A CA 1
ATOM 3722 C C . THR A 1 475 ? -11.319 15.365 -12.821 1.00 84.56 475 THR A C 1
ATOM 3724 O O . THR A 1 475 ? -11.608 14.185 -12.677 1.00 84.56 475 THR A O 1
ATOM 3727 N N . ILE A 1 476 ? -11.547 16.253 -11.859 1.00 84.00 476 ILE A N 1
ATOM 3728 C CA . ILE A 1 476 ? -12.178 15.853 -10.600 1.00 84.00 476 ILE A CA 1
ATOM 3729 C C . ILE A 1 476 ? -13.270 16.836 -10.206 1.00 84.00 476 ILE A C 1
ATOM 3731 O O . ILE A 1 476 ? -13.111 18.049 -10.345 1.00 84.00 476 ILE A O 1
ATOM 3735 N N . ALA A 1 477 ? -14.388 16.306 -9.713 1.00 81.69 477 ALA A N 1
ATOM 3736 C CA . ALA A 1 477 ? -15.460 17.129 -9.179 1.00 81.69 477 ALA A CA 1
ATOM 3737 C C . ALA A 1 477 ? -14.960 17.961 -7.987 1.00 81.69 477 ALA A C 1
ATOM 3739 O O . ALA A 1 477 ? -14.127 17.518 -7.185 1.00 81.69 477 ALA A O 1
ATOM 3740 N N . LYS A 1 478 ? -15.492 19.179 -7.858 1.00 76.81 478 LYS A N 1
ATOM 3741 C CA . LYS A 1 478 ? -15.217 20.042 -6.709 1.00 76.81 478 LYS A CA 1
ATOM 3742 C C . LYS A 1 478 ? -15.625 19.322 -5.414 1.00 76.81 478 LYS A C 1
ATOM 3744 O O . LYS A 1 478 ? -16.649 18.648 -5.373 1.00 76.81 478 LYS A O 1
ATOM 3749 N N . ASP A 1 479 ? -14.787 19.438 -4.387 1.00 80.00 479 ASP A N 1
ATOM 3750 C CA . ASP A 1 479 ? -14.881 18.754 -3.086 1.00 80.00 479 ASP A CA 1
ATOM 3751 C C . ASP A 1 479 ? -14.791 17.205 -3.095 1.00 80.00 479 ASP A C 1
ATOM 3753 O O . ASP A 1 479 ? -14.813 16.611 -2.019 1.00 80.00 479 ASP A O 1
ATOM 3757 N N . ALA A 1 480 ? -14.672 16.523 -4.243 1.00 89.81 480 ALA A N 1
ATOM 3758 C CA . ALA A 1 480 ? -14.561 15.056 -4.275 1.00 89.81 480 ALA A CA 1
ATOM 3759 C C . ALA A 1 480 ? -13.131 14.578 -3.926 1.00 89.81 480 ALA A C 1
ATOM 3761 O O . ALA A 1 480 ? -12.178 15.208 -4.402 1.00 89.81 480 ALA A O 1
ATOM 3762 N N . PRO A 1 481 ? -12.939 13.485 -3.151 1.00 94.75 481 PRO A N 1
ATOM 3763 C CA . PRO A 1 481 ? -11.612 12.995 -2.758 1.00 94.75 481 PRO A CA 1
ATOM 3764 C C . PRO A 1 481 ? -10.722 12.662 -3.950 1.00 94.75 481 PRO A C 1
ATOM 3766 O O . PRO A 1 481 ? -11.163 11.991 -4.881 1.00 94.75 481 PRO A O 1
ATOM 3769 N N . ILE A 1 482 ? -9.455 13.069 -3.903 1.00 96.56 482 ILE A N 1
ATOM 3770 C CA . ILE A 1 482 ? -8.473 12.719 -4.934 1.00 96.56 482 ILE A CA 1
ATOM 3771 C C . ILE A 1 482 ? -7.996 11.279 -4.686 1.00 96.56 482 ILE A C 1
ATOM 3773 O O . ILE A 1 482 ? -7.399 11.018 -3.641 1.00 96.56 482 ILE A O 1
ATOM 3777 N N . PRO A 1 483 ? -8.240 10.319 -5.590 1.00 95.69 483 PRO A N 1
ATOM 3778 C CA . PRO A 1 483 ? -7.823 8.948 -5.351 1.00 95.69 483 PRO A CA 1
ATOM 3779 C C . PRO A 1 483 ? -6.309 8.781 -5.535 1.00 95.69 483 PRO A C 1
ATOM 3781 O O . PRO A 1 483 ? -5.727 9.364 -6.447 1.00 95.69 483 PRO A O 1
ATOM 3784 N N . VAL A 1 484 ? -5.670 7.964 -4.704 1.00 95.94 484 VAL A N 1
ATOM 3785 C CA . VAL A 1 484 ? -4.229 7.672 -4.722 1.00 95.94 484 VAL A CA 1
ATOM 3786 C C . VAL A 1 484 ? -4.027 6.159 -4.617 1.00 95.94 484 VAL A C 1
ATOM 3788 O O . VAL A 1 484 ? -4.686 5.478 -3.841 1.00 95.94 484 VAL A O 1
ATOM 3791 N N . GLN A 1 485 ? -3.119 5.612 -5.414 1.00 94.12 485 GLN A N 1
ATOM 3792 C CA . GLN A 1 485 ? -2.766 4.193 -5.423 1.00 94.12 485 GLN A CA 1
ATOM 3793 C C . GLN A 1 485 ? -1.506 3.957 -4.590 1.00 94.12 485 GLN A C 1
ATOM 3795 O O . GLN A 1 485 ? -0.575 4.765 -4.642 1.00 94.12 485 GLN A O 1
ATOM 3800 N N . ASP A 1 486 ? -1.450 2.867 -3.819 1.00 91.06 486 ASP A N 1
ATOM 3801 C CA . ASP A 1 486 ? -0.318 2.647 -2.915 1.00 91.06 486 ASP A CA 1
ATOM 3802 C C . ASP A 1 486 ? 1.005 2.430 -3.671 1.00 91.06 486 ASP A C 1
ATOM 3804 O O . ASP A 1 486 ? 1.221 1.433 -4.363 1.00 91.06 486 ASP A O 1
ATOM 3808 N N . THR A 1 487 ? 1.928 3.375 -3.491 1.00 90.94 487 THR A N 1
ATOM 3809 C CA . THR A 1 487 ? 3.254 3.358 -4.116 1.00 90.94 487 THR A CA 1
ATOM 3810 C C . THR A 1 487 ? 4.158 2.250 -3.581 1.00 90.94 487 THR A C 1
ATOM 3812 O O . THR A 1 487 ? 5.050 1.798 -4.299 1.00 90.94 487 THR A O 1
ATOM 3815 N N . ILE A 1 488 ? 3.918 1.748 -2.364 1.00 90.00 488 ILE A N 1
ATOM 3816 C CA . ILE A 1 488 ? 4.637 0.586 -1.821 1.00 90.00 488 ILE A CA 1
ATOM 3817 C C . ILE A 1 488 ? 4.278 -0.676 -2.609 1.00 90.00 488 ILE A C 1
ATOM 3819 O O . ILE A 1 488 ? 5.165 -1.443 -3.003 1.00 90.00 488 ILE A O 1
ATOM 3823 N N . HIS A 1 489 ? 2.990 -0.856 -2.897 1.00 88.31 489 HIS A N 1
ATOM 3824 C CA . HIS A 1 489 ? 2.499 -1.971 -3.693 1.00 88.31 489 HIS A CA 1
ATOM 3825 C C . HIS A 1 489 ? 2.813 -1.799 -5.185 1.00 88.31 489 HIS A C 1
ATOM 3827 O O . HIS A 1 489 ? 3.203 -2.774 -5.823 1.00 88.31 489 HIS A O 1
ATOM 3833 N N . GLU A 1 490 ? 2.800 -0.579 -5.732 1.00 89.62 490 GLU A N 1
ATOM 3834 C CA . GLU A 1 490 ? 3.296 -0.305 -7.092 1.00 89.62 490 GLU A CA 1
ATOM 3835 C C . GLU A 1 490 ? 4.779 -0.683 -7.249 1.00 89.62 490 GLU A C 1
ATOM 3837 O O . GLU A 1 490 ? 5.139 -1.455 -8.139 1.00 89.62 490 GLU A O 1
ATOM 3842 N N . GLY A 1 491 ? 5.646 -0.268 -6.319 1.00 91.56 491 GLY A N 1
ATOM 3843 C CA . GLY A 1 491 ? 7.054 -0.679 -6.312 1.00 91.56 491 GLY A CA 1
ATOM 3844 C C . GLY A 1 491 ? 7.241 -2.203 -6.234 1.00 91.56 491 GLY A C 1
ATOM 3845 O O . GLY A 1 491 ? 8.145 -2.757 -6.868 1.00 91.56 491 GLY A O 1
ATOM 3846 N N . ALA A 1 492 ? 6.362 -2.907 -5.512 1.00 89.81 492 ALA A N 1
ATOM 3847 C CA . ALA A 1 492 ? 6.346 -4.368 -5.448 1.00 89.81 492 ALA A CA 1
ATOM 3848 C C . ALA A 1 492 ? 5.837 -5.024 -6.750 1.00 89.81 492 ALA A C 1
ATOM 3850 O O . ALA A 1 492 ? 6.403 -6.037 -7.178 1.00 89.81 492 ALA A O 1
ATOM 3851 N N . LYS A 1 493 ? 4.837 -4.435 -7.426 1.00 88.56 493 LYS A N 1
ATOM 3852 C CA . LYS A 1 493 ? 4.357 -4.837 -8.763 1.00 88.56 493 LYS A CA 1
ATOM 3853 C C . LYS A 1 493 ? 5.482 -4.685 -9.799 1.00 88.56 493 LYS A C 1
ATOM 3855 O O . LYS A 1 493 ? 5.784 -5.649 -10.508 1.00 88.56 493 LYS A O 1
ATOM 3860 N N . MET A 1 494 ? 6.190 -3.550 -9.810 1.00 91.12 494 MET A N 1
ATOM 3861 C CA . MET A 1 494 ? 7.356 -3.311 -10.676 1.00 91.12 494 MET A CA 1
ATOM 3862 C C . MET A 1 494 ? 8.516 -4.283 -10.392 1.00 91.12 494 MET A C 1
ATOM 3864 O O . MET A 1 494 ? 9.023 -4.925 -11.313 1.00 91.12 494 MET A O 1
ATOM 3868 N N . ARG A 1 495 ? 8.897 -4.496 -9.120 1.00 91.56 495 ARG A N 1
ATOM 3869 C CA . ARG A 1 495 ? 9.896 -5.525 -8.761 1.00 91.56 495 ARG A CA 1
ATOM 3870 C C . ARG A 1 495 ? 9.469 -6.901 -9.269 1.00 91.56 495 ARG A C 1
ATOM 3872 O O . ARG A 1 495 ? 10.251 -7.574 -9.929 1.00 91.56 495 ARG A O 1
ATOM 3879 N N . THR A 1 496 ? 8.235 -7.318 -8.995 1.00 88.81 496 THR A N 1
ATOM 3880 C CA . THR A 1 496 ? 7.723 -8.633 -9.417 1.00 88.81 496 THR A CA 1
ATOM 3881 C C . THR A 1 496 ? 7.759 -8.786 -10.939 1.00 88.81 496 THR A C 1
ATOM 3883 O O . THR A 1 496 ? 8.048 -9.872 -11.439 1.00 88.81 496 THR A O 1
ATOM 3886 N N . ARG A 1 497 ? 7.542 -7.700 -11.694 1.00 87.44 497 ARG A N 1
ATOM 3887 C CA . ARG A 1 497 ? 7.678 -7.687 -13.154 1.00 87.44 497 ARG A CA 1
ATOM 3888 C C . ARG A 1 497 ? 9.130 -7.879 -13.615 1.00 87.44 497 ARG A C 1
ATOM 3890 O O . ARG A 1 497 ? 9.326 -8.629 -14.570 1.00 87.44 497 ARG A O 1
ATOM 3897 N N . LEU A 1 498 ? 10.120 -7.279 -12.946 1.00 89.50 498 LEU A N 1
ATOM 3898 C CA . LEU A 1 498 ? 11.555 -7.449 -13.243 1.00 89.50 498 LEU A CA 1
ATOM 3899 C C . LEU A 1 498 ? 12.062 -8.885 -13.005 1.00 89.50 498 LEU A C 1
ATOM 3901 O O . LEU A 1 498 ? 12.995 -9.321 -13.673 1.00 89.50 498 LEU A O 1
ATOM 3905 N N . LEU A 1 499 ? 11.438 -9.633 -12.088 1.00 86.44 499 LEU A N 1
ATOM 3906 C CA . LEU A 1 499 ? 11.833 -11.004 -11.729 1.00 86.44 499 LEU A CA 1
ATOM 3907 C C . LEU A 1 499 ? 11.158 -12.112 -12.580 1.00 86.44 499 LEU A C 1
ATOM 3909 O O . LEU A 1 499 ? 11.314 -13.287 -12.252 1.00 86.44 499 LEU A O 1
ATOM 3913 N N . LYS A 1 500 ? 10.405 -11.779 -13.648 1.00 81.31 500 LYS A N 1
ATOM 3914 C CA . LYS A 1 500 ? 9.757 -12.753 -14.563 1.00 81.31 500 LYS A CA 1
ATOM 3915 C C . LYS A 1 500 ? 10.643 -13.056 -15.798 1.00 81.31 500 LYS A C 1
ATOM 3917 O O . LYS A 1 500 ? 10.415 -12.490 -16.864 1.00 81.31 500 LYS A O 1
ATOM 3922 N N . ASP A 1 501 ? 11.589 -13.998 -15.677 1.00 65.94 501 ASP A N 1
ATOM 3923 C CA . ASP A 1 501 ? 12.610 -14.402 -16.685 1.00 65.94 501 ASP A CA 1
ATOM 3924 C C . ASP A 1 501 ? 12.077 -14.550 -18.126 1.00 65.94 501 ASP A C 1
ATOM 3926 O O . ASP A 1 501 ? 12.696 -14.118 -19.096 1.00 65.94 501 ASP A O 1
ATOM 3930 N N . HIS A 1 502 ? 10.908 -15.184 -18.266 1.00 64.88 502 HIS A N 1
ATOM 3931 C CA . HIS A 1 502 ? 10.285 -15.547 -19.545 1.00 64.88 502 HIS A CA 1
ATOM 3932 C C . HIS A 1 502 ? 9.501 -14.389 -20.203 1.00 64.88 502 HIS A C 1
ATOM 3934 O O . HIS A 1 502 ? 8.901 -14.556 -21.268 1.00 64.88 502 HIS A O 1
ATOM 3940 N N . ARG A 1 503 ? 9.478 -13.212 -19.565 1.00 73.00 503 ARG A N 1
ATOM 3941 C CA . ARG A 1 503 ? 8.874 -11.969 -20.061 1.00 73.00 503 ARG A CA 1
ATOM 3942 C C . ARG A 1 503 ? 9.936 -10.853 -20.039 1.00 73.00 503 ARG A C 1
ATOM 3944 O O . ARG A 1 503 ? 9.860 -9.979 -19.176 1.00 73.00 503 ARG A O 1
ATOM 3951 N N . PRO A 1 504 ? 10.932 -10.829 -20.941 1.00 74.56 504 PRO A N 1
ATOM 3952 C CA . PRO A 1 504 ? 11.909 -9.736 -20.974 1.00 74.56 504 PRO A CA 1
ATOM 3953 C C . PRO A 1 504 ? 11.225 -8.380 -21.203 1.00 74.56 504 PRO A C 1
ATOM 3955 O O . PRO A 1 504 ? 10.185 -8.321 -21.865 1.00 74.56 504 PRO A O 1
ATOM 3958 N N . MET A 1 505 ? 11.801 -7.310 -20.645 1.00 88.06 505 MET A N 1
ATOM 3959 C CA . MET A 1 505 ? 11.355 -5.922 -20.825 1.00 88.06 505 MET A CA 1
ATOM 3960 C C . MET A 1 505 ? 12.336 -5.181 -21.747 1.00 88.06 505 MET A C 1
ATOM 3962 O O . MET A 1 505 ? 13.374 -4.716 -21.264 1.00 88.06 505 MET A O 1
ATOM 3966 N N . PRO A 1 506 ? 12.063 -5.109 -23.061 1.00 87.12 506 PRO A N 1
ATOM 3967 C CA . PRO A 1 506 ? 12.928 -4.430 -24.018 1.00 87.12 506 PRO A CA 1
ATOM 3968 C C . PRO A 1 506 ? 12.723 -2.915 -23.956 1.00 87.12 506 PRO A C 1
ATOM 3970 O O . PRO A 1 506 ? 11.597 -2.433 -24.033 1.00 87.12 506 PRO A O 1
ATOM 3973 N N . PHE A 1 507 ? 13.817 -2.171 -23.863 1.00 88.38 507 PHE A N 1
ATOM 3974 C CA . PHE A 1 507 ? 13.894 -0.722 -23.991 1.00 88.38 507 PHE A CA 1
ATOM 3975 C C . PHE A 1 507 ? 14.792 -0.419 -25.187 1.00 88.38 507 PHE A C 1
ATOM 3977 O O . PHE A 1 507 ? 16.000 -0.243 -25.030 1.00 88.38 507 PHE A O 1
ATOM 3984 N N . GLY A 1 508 ? 14.217 -0.421 -26.392 1.00 84.94 508 GLY A N 1
ATOM 3985 C CA . GLY A 1 508 ? 14.996 -0.254 -27.614 1.00 84.94 508 GLY A CA 1
ATOM 3986 C C . GLY A 1 508 ? 15.976 -1.410 -27.755 1.00 84.94 508 GLY A C 1
ATOM 3987 O O . GLY A 1 508 ? 15.578 -2.565 -27.655 1.00 84.94 508 GLY A O 1
ATOM 3988 N N . ASN A 1 509 ? 17.263 -1.093 -27.885 1.00 81.00 509 ASN A N 1
ATOM 3989 C CA . ASN A 1 509 ? 18.365 -2.047 -28.028 1.00 81.00 509 ASN A CA 1
ATOM 3990 C C . ASN A 1 509 ? 18.776 -2.732 -26.712 1.00 81.00 509 ASN A C 1
ATOM 3992 O O . ASN A 1 509 ? 19.585 -3.661 -26.738 1.00 81.00 509 ASN A O 1
ATOM 3996 N N . LYS A 1 510 ? 18.254 -2.294 -25.560 1.00 87.56 510 LYS A N 1
ATOM 3997 C CA . LYS A 1 510 ? 18.647 -2.776 -24.225 1.00 87.56 510 LYS A CA 1
ATOM 3998 C C . LYS A 1 510 ? 17.497 -3.526 -23.550 1.00 87.56 510 LYS A C 1
ATOM 4000 O O . LYS A 1 510 ? 16.336 -3.319 -23.884 1.00 87.56 510 LYS A O 1
ATOM 4005 N N . ILE A 1 511 ? 17.789 -4.391 -22.576 1.00 86.69 511 ILE A N 1
ATOM 4006 C CA . ILE A 1 511 ? 16.762 -5.184 -21.873 1.00 86.69 511 ILE A CA 1
ATOM 4007 C C . ILE A 1 511 ? 16.913 -5.029 -20.358 1.00 86.69 511 ILE A C 1
ATOM 4009 O O . ILE A 1 511 ? 18.011 -5.145 -19.813 1.00 86.69 511 ILE A O 1
ATOM 4013 N N . ALA A 1 512 ? 15.797 -4.786 -19.669 1.00 90.69 512 ALA A N 1
ATOM 4014 C CA . ALA A 1 512 ? 15.723 -4.823 -18.214 1.00 90.69 512 ALA A CA 1
ATOM 4015 C C . ALA A 1 512 ? 15.405 -6.249 -17.732 1.00 90.69 512 ALA A C 1
ATOM 4017 O O . ALA A 1 512 ? 14.348 -6.806 -18.040 1.00 90.69 512 ALA A O 1
ATOM 4018 N N . CYS A 1 513 ? 16.330 -6.835 -16.973 1.00 86.56 513 CYS A N 1
ATOM 4019 C CA . CYS A 1 513 ? 16.259 -8.210 -16.475 1.00 86.56 513 CYS A CA 1
ATOM 4020 C C . CYS A 1 513 ? 16.874 -8.362 -15.068 1.00 86.56 513 CYS A C 1
ATOM 4022 O O . CYS A 1 513 ? 17.593 -7.472 -14.589 1.00 86.56 513 CYS A O 1
ATOM 4024 N N . ARG A 1 514 ? 16.603 -9.499 -14.408 1.00 87.19 514 ARG A N 1
ATOM 4025 C CA . ARG A 1 514 ? 17.160 -9.855 -13.087 1.00 87.19 514 ARG A CA 1
ATOM 4026 C C . ARG A 1 514 ? 18.624 -10.283 -13.185 1.00 87.19 514 ARG A C 1
ATOM 4028 O O . ARG A 1 514 ? 19.397 -10.086 -12.255 1.00 87.19 514 ARG A O 1
ATOM 4035 N N . GLU A 1 515 ? 19.020 -10.821 -14.325 1.00 82.06 515 GLU A N 1
ATOM 4036 C CA . GLU A 1 515 ? 20.322 -11.432 -14.589 1.00 82.06 515 GLU A CA 1
ATOM 4037 C C . GLU A 1 515 ? 21.454 -10.405 -14.467 1.00 82.06 515 GLU A C 1
ATOM 4039 O O . GLU A 1 515 ? 22.550 -10.736 -14.023 1.00 82.06 515 GLU A O 1
ATOM 4044 N N . ASN A 1 516 ? 21.175 -9.130 -14.756 1.00 88.50 516 ASN A N 1
ATOM 4045 C CA . ASN A 1 516 ? 22.082 -8.016 -14.477 1.00 88.50 516 ASN A CA 1
ATOM 4046 C C . ASN A 1 516 ? 22.376 -7.840 -12.974 1.00 88.50 516 ASN A C 1
ATOM 4048 O O . ASN A 1 516 ? 23.508 -7.539 -12.605 1.00 88.50 516 ASN A O 1
ATOM 4052 N N . LEU A 1 517 ? 21.392 -8.085 -12.104 1.00 90.94 517 LEU A N 1
ATOM 4053 C CA . LEU A 1 517 ? 21.541 -8.022 -10.646 1.00 90.94 517 LEU A CA 1
ATOM 4054 C C . LEU A 1 517 ? 22.226 -9.282 -10.092 1.00 90.94 517 LEU A C 1
ATOM 4056 O O . LEU A 1 517 ? 23.111 -9.164 -9.249 1.00 90.94 517 LEU A O 1
ATOM 4060 N N . GLU A 1 518 ? 21.883 -10.470 -10.606 1.00 86.56 518 GLU A N 1
ATOM 4061 C CA . GLU A 1 518 ? 22.592 -11.723 -10.280 1.00 86.56 518 GLU A CA 1
ATOM 4062 C C . GLU A 1 518 ? 24.079 -11.650 -10.672 1.00 86.56 518 GLU A C 1
ATOM 4064 O O . GLU A 1 518 ? 24.948 -12.026 -9.882 1.00 86.56 518 GLU A O 1
ATOM 4069 N N . THR A 1 519 ? 24.376 -11.091 -11.853 1.00 83.50 519 THR A N 1
ATOM 4070 C CA . THR A 1 519 ? 25.748 -10.844 -12.328 1.00 83.50 519 THR A CA 1
ATOM 4071 C C . THR A 1 519 ? 26.481 -9.881 -11.393 1.00 83.50 519 THR A C 1
ATOM 4073 O O . THR A 1 519 ? 27.599 -10.176 -10.978 1.00 83.50 519 THR A O 1
ATOM 4076 N N . LEU A 1 520 ? 25.853 -8.766 -10.991 1.00 88.00 520 LEU A N 1
ATOM 4077 C CA . LEU A 1 520 ? 26.474 -7.816 -10.063 1.00 88.00 520 LEU A CA 1
ATOM 4078 C C . LEU A 1 520 ? 26.804 -8.461 -8.707 1.00 88.00 520 LEU A C 1
ATOM 4080 O O . LEU A 1 520 ? 27.915 -8.296 -8.211 1.00 88.00 520 LEU A O 1
ATOM 4084 N N . CYS A 1 521 ? 25.884 -9.245 -8.138 1.00 86.62 521 CYS A N 1
ATOM 4085 C CA . CYS A 1 521 ? 26.116 -9.997 -6.899 1.00 86.62 521 CYS A CA 1
ATOM 4086 C C . CYS A 1 521 ? 27.185 -11.103 -7.021 1.00 86.62 521 CYS A C 1
ATOM 4088 O O . CYS A 1 521 ? 27.618 -11.636 -6.001 1.00 86.62 521 CYS A O 1
ATOM 4090 N N . GLY A 1 522 ? 27.614 -11.455 -8.237 1.00 82.06 522 GLY A N 1
ATOM 4091 C CA . GLY A 1 522 ? 28.785 -12.300 -8.484 1.00 82.06 522 GLY A CA 1
ATOM 4092 C C . GLY A 1 522 ? 30.104 -11.529 -8.639 1.00 82.06 522 GLY A C 1
ATOM 4093 O O . GLY A 1 522 ? 31.163 -12.137 -8.501 1.00 82.06 522 GLY A O 1
ATOM 4094 N N . LEU A 1 523 ? 30.057 -10.219 -8.920 1.00 81.56 523 LEU A N 1
ATOM 4095 C CA . LEU A 1 523 ? 31.229 -9.388 -9.241 1.00 81.56 523 LEU A CA 1
ATOM 4096 C C . LEU A 1 523 ? 31.652 -8.426 -8.124 1.00 81.56 523 LEU A C 1
ATOM 4098 O O . LEU A 1 523 ? 32.821 -8.047 -8.073 1.00 81.56 523 LEU A O 1
ATOM 4102 N N . VAL A 1 524 ? 30.735 -8.016 -7.242 1.00 86.12 524 VAL A N 1
ATOM 4103 C CA . VAL A 1 524 ? 31.032 -7.122 -6.108 1.00 86.12 524 VAL A CA 1
ATOM 4104 C C . VAL A 1 524 ? 30.544 -7.715 -4.790 1.00 86.12 524 VAL A C 1
ATOM 4106 O O . VAL A 1 524 ? 29.651 -8.561 -4.762 1.00 86.12 524 VAL A O 1
ATOM 4109 N N . THR A 1 525 ? 31.131 -7.279 -3.678 1.00 84.94 525 THR A N 1
ATOM 4110 C CA . THR A 1 525 ? 30.841 -7.840 -2.355 1.00 84.94 525 THR A CA 1
ATOM 4111 C C . THR A 1 525 ? 29.528 -7.314 -1.762 1.00 84.94 525 THR A C 1
ATOM 4113 O O . THR A 1 525 ? 28.987 -6.274 -2.155 1.00 84.94 525 THR A O 1
ATOM 4116 N N . LYS A 1 526 ? 28.983 -8.056 -0.791 1.00 86.75 526 LYS A N 1
ATOM 4117 C CA . LYS A 1 526 ? 27.654 -7.798 -0.214 1.00 86.75 526 LYS A CA 1
ATOM 4118 C C . LYS A 1 526 ? 27.557 -6.478 0.554 1.00 86.75 526 LYS A C 1
ATOM 4120 O O . LYS A 1 526 ? 26.487 -5.881 0.588 1.00 86.75 526 LYS A O 1
ATOM 4125 N N . ASP A 1 527 ? 28.647 -6.017 1.148 1.00 88.69 527 ASP A N 1
ATOM 4126 C CA . ASP A 1 527 ? 28.791 -4.692 1.762 1.00 88.69 527 ASP A CA 1
ATOM 4127 C C . ASP A 1 527 ? 28.670 -3.540 0.747 1.00 88.69 527 ASP A C 1
ATOM 4129 O O . ASP A 1 527 ? 28.239 -2.452 1.122 1.00 88.69 527 ASP A O 1
ATOM 4133 N N . GLN A 1 528 ? 28.959 -3.790 -0.536 1.00 88.56 528 GLN A N 1
ATOM 4134 C CA . GLN A 1 528 ? 28.832 -2.807 -1.616 1.00 88.56 528 GLN A CA 1
ATOM 4135 C C . GLN A 1 528 ? 27.427 -2.835 -2.230 1.00 88.56 528 GLN A C 1
ATOM 4137 O O . GLN A 1 528 ? 26.730 -1.820 -2.231 1.00 88.56 528 GLN A O 1
ATOM 4142 N N . HIS A 1 529 ? 26.968 -3.998 -2.718 1.00 89.25 529 HIS A N 1
ATOM 4143 C CA . HIS A 1 529 ? 25.659 -4.091 -3.381 1.00 89.25 529 HIS A CA 1
ATOM 4144 C C . HIS A 1 529 ? 24.474 -4.055 -2.402 1.00 89.25 529 HIS A C 1
ATOM 4146 O O . HIS A 1 529 ? 23.374 -3.654 -2.776 1.00 89.25 529 HIS A O 1
ATOM 4152 N N . LEU A 1 530 ? 24.666 -4.502 -1.156 1.00 90.56 530 LEU A N 1
ATOM 4153 C CA . LEU A 1 530 ? 23.714 -4.510 -0.029 1.00 90.56 530 LEU A CA 1
ATOM 4154 C C . LEU A 1 530 ? 22.380 -5.263 -0.240 1.00 90.56 530 LEU A C 1
ATOM 4156 O O . LEU A 1 530 ? 21.650 -5.487 0.730 1.00 90.56 530 LEU A O 1
ATOM 4160 N N . LEU A 1 531 ? 22.101 -5.739 -1.459 1.00 90.06 531 LEU A N 1
ATOM 4161 C CA . LEU A 1 531 ? 21.104 -6.769 -1.770 1.00 90.06 531 LEU A CA 1
ATOM 4162 C C . LEU A 1 531 ? 21.299 -8.056 -0.949 1.00 90.06 531 LEU A C 1
ATOM 4164 O O . LEU A 1 531 ? 22.391 -8.404 -0.489 1.00 90.06 531 LEU A O 1
ATOM 4168 N N . GLN A 1 532 ? 20.207 -8.792 -0.802 1.00 86.81 532 GLN A N 1
ATOM 4169 C CA . GLN A 1 532 ? 20.104 -10.090 -0.146 1.00 86.81 532 GLN A CA 1
ATOM 4170 C C . GLN A 1 532 ? 19.604 -11.113 -1.174 1.00 86.81 532 GLN A C 1
ATOM 4172 O O . GLN A 1 532 ? 18.839 -10.756 -2.060 1.00 86.81 532 GLN A O 1
ATOM 4177 N N . GLU A 1 533 ? 19.969 -12.390 -1.040 1.00 79.06 533 GLU A N 1
ATOM 4178 C CA . GLU A 1 533 ? 19.577 -13.459 -1.985 1.00 79.06 533 GLU A CA 1
ATOM 4179 C C . GLU A 1 533 ? 18.054 -13.491 -2.246 1.00 79.06 533 GLU A C 1
ATOM 4181 O O . GLU A 1 533 ? 17.606 -13.535 -3.389 1.00 79.06 533 GLU A O 1
ATOM 4186 N N . ARG A 1 534 ? 17.250 -13.316 -1.186 1.00 82.00 534 ARG A N 1
ATOM 4187 C CA . ARG A 1 534 ? 15.781 -13.208 -1.264 1.00 82.00 534 ARG A CA 1
ATOM 4188 C C . ARG A 1 534 ? 15.242 -11.991 -2.023 1.00 82.00 534 ARG A C 1
ATOM 4190 O O . ARG A 1 534 ? 14.092 -12.012 -2.443 1.00 82.00 534 ARG A O 1
ATOM 4197 N N . ASP A 1 535 ? 16.031 -10.936 -2.209 1.00 86.44 535 ASP A N 1
ATOM 4198 C CA . ASP A 1 535 ? 15.574 -9.727 -2.904 1.00 86.44 535 ASP A CA 1
ATO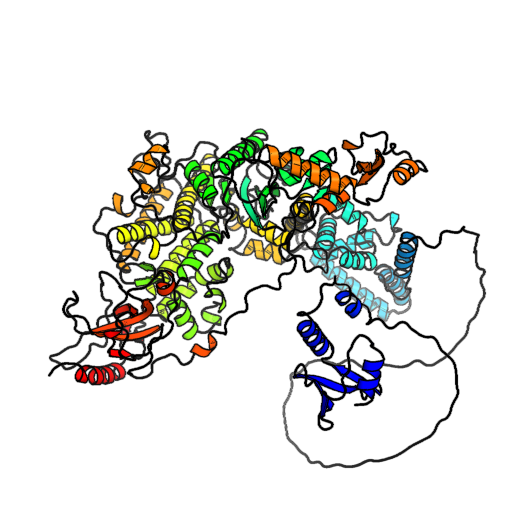M 4199 C C . ASP A 1 535 ? 15.353 -9.996 -4.399 1.00 86.44 535 ASP A C 1
ATOM 4201 O O . ASP A 1 535 ? 14.525 -9.335 -5.028 1.00 86.44 535 ASP A O 1
ATOM 4205 N N . LEU A 1 536 ? 16.024 -11.022 -4.934 1.00 86.44 536 LEU A N 1
ATOM 4206 C CA . LEU A 1 536 ? 15.918 -11.496 -6.313 1.00 86.44 536 LEU A CA 1
ATOM 4207 C C . LEU A 1 536 ? 14.984 -12.721 -6.462 1.00 86.44 536 LEU A C 1
ATOM 4209 O O . LEU A 1 536 ? 14.723 -13.156 -7.581 1.00 86.44 536 LEU A O 1
ATOM 4213 N N . LEU A 1 537 ? 14.429 -13.250 -5.362 1.00 79.81 537 LEU A N 1
ATOM 4214 C CA . LEU A 1 537 ? 13.485 -14.374 -5.388 1.00 79.81 537 LEU A CA 1
ATOM 4215 C C . LEU A 1 537 ? 12.056 -13.919 -5.770 1.00 79.81 537 LEU A C 1
ATOM 4217 O O . LEU A 1 537 ? 11.513 -13.016 -5.114 1.00 79.81 537 LEU A O 1
ATOM 4221 N N . PRO A 1 538 ? 11.422 -14.519 -6.800 1.00 72.38 538 PRO A N 1
ATOM 4222 C CA . PRO A 1 538 ? 10.089 -14.131 -7.270 1.00 72.38 538 PRO A CA 1
ATOM 4223 C C . PRO A 1 538 ? 8.939 -14.596 -6.358 1.00 72.38 538 PRO A C 1
ATOM 4225 O O . PRO A 1 538 ? 7.825 -14.090 -6.483 1.00 72.38 538 PRO A O 1
ATOM 4228 N N . GLU A 1 539 ? 9.178 -15.532 -5.434 1.00 75.06 539 GLU A N 1
ATOM 4229 C CA . GLU A 1 539 ? 8.158 -16.064 -4.519 1.00 75.06 539 GLU A CA 1
ATOM 4230 C C . GLU A 1 539 ? 7.720 -15.026 -3.471 1.00 75.06 539 GLU A C 1
ATOM 4232 O O . GLU A 1 539 ? 6.564 -15.004 -3.048 1.00 75.06 539 GLU A O 1
ATOM 4237 N N . ASP A 1 540 ? 8.628 -14.138 -3.058 1.00 73.69 540 ASP A N 1
ATOM 4238 C CA . ASP A 1 540 ? 8.381 -13.111 -2.040 1.00 73.69 540 ASP A CA 1
ATOM 4239 C C . ASP A 1 540 ? 7.825 -11.824 -2.685 1.00 73.69 540 ASP A C 1
ATOM 4241 O O . ASP A 1 540 ? 8.452 -10.760 -2.644 1.00 73.69 540 ASP A O 1
ATOM 4245 N N . LYS A 1 541 ? 6.663 -11.933 -3.356 1.00 76.56 541 LYS A N 1
ATOM 4246 C CA . LYS A 1 541 ? 6.041 -10.851 -4.156 1.00 76.56 541 LYS A CA 1
ATOM 4247 C C . LYS A 1 541 ? 5.893 -9.527 -3.378 1.00 76.56 541 LYS A C 1
ATOM 4249 O O . LYS A 1 541 ? 6.192 -8.467 -3.916 1.00 76.56 541 LYS A O 1
ATOM 4254 N N . MET A 1 542 ? 5.494 -9.581 -2.102 1.00 72.69 542 MET A N 1
ATOM 4255 C CA . MET A 1 542 ? 5.156 -8.405 -1.268 1.00 72.69 542 MET A CA 1
ATOM 4256 C C . MET A 1 542 ? 6.363 -7.734 -0.571 1.00 72.69 542 MET A C 1
ATOM 4258 O O . MET A 1 542 ? 6.198 -6.946 0.362 1.00 72.69 542 MET A O 1
ATOM 4262 N N . ASN A 1 543 ? 7.599 -8.061 -0.957 1.00 81.81 543 ASN A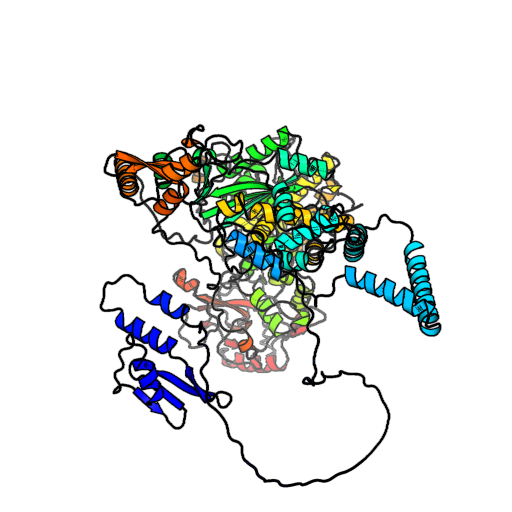 N 1
ATOM 4263 C CA . ASN A 1 543 ? 8.799 -7.596 -0.257 1.00 81.81 543 ASN A CA 1
ATOM 4264 C C . ASN A 1 543 ? 9.226 -6.175 -0.682 1.00 81.81 543 ASN A C 1
ATOM 4266 O O . ASN A 1 543 ? 10.132 -5.997 -1.499 1.00 81.81 543 ASN A O 1
ATOM 4270 N N . TYR A 1 544 ? 8.607 -5.148 -0.089 1.00 86.56 544 TYR A N 1
ATOM 4271 C CA . TYR A 1 544 ? 9.019 -3.750 -0.292 1.00 86.56 544 TYR A CA 1
ATOM 4272 C C . TYR A 1 544 ? 10.433 -3.446 0.238 1.00 86.56 544 TYR A C 1
ATOM 4274 O O . TYR A 1 544 ? 11.131 -2.592 -0.300 1.00 86.56 544 TYR A O 1
ATOM 4282 N N . ASP A 1 545 ? 10.921 -4.179 1.242 1.00 87.38 545 ASP A N 1
ATOM 4283 C CA . ASP A 1 545 ? 12.303 -4.024 1.710 1.00 87.38 545 ASP A CA 1
ATOM 4284 C C . ASP A 1 545 ? 13.325 -4.371 0.608 1.00 87.38 545 ASP A C 1
ATOM 4286 O O . ASP A 1 545 ? 14.385 -3.749 0.535 1.00 87.38 545 ASP A O 1
ATOM 4290 N N . ALA A 1 546 ? 13.007 -5.315 -0.284 1.00 90.69 546 ALA A N 1
ATOM 4291 C CA . ALA A 1 546 ? 13.791 -5.590 -1.485 1.00 90.69 546 ALA A CA 1
ATOM 4292 C C . ALA A 1 546 ? 13.694 -4.442 -2.506 1.00 90.69 546 ALA A C 1
ATOM 4294 O O . ALA A 1 546 ? 14.720 -4.037 -3.046 1.00 90.69 546 ALA A O 1
ATOM 4295 N N . VAL A 1 547 ? 12.501 -3.865 -2.720 1.00 92.31 547 VAL A N 1
ATOM 4296 C CA . VAL A 1 547 ? 12.308 -2.667 -3.569 1.00 92.31 547 VAL A CA 1
ATOM 4297 C C . VAL A 1 547 ? 13.200 -1.523 -3.082 1.00 92.31 547 VAL A C 1
ATOM 4299 O O . VAL A 1 547 ? 13.998 -0.999 -3.852 1.00 92.31 547 VAL A O 1
ATOM 4302 N N . SER A 1 548 ? 13.150 -1.210 -1.784 1.00 90.94 548 SER A N 1
ATOM 4303 C CA . SER A 1 548 ? 13.950 -0.161 -1.141 1.00 90.94 548 SER A CA 1
ATOM 4304 C C . SER A 1 548 ? 15.466 -0.359 -1.298 1.00 90.94 548 SER A C 1
ATOM 4306 O O . SER A 1 548 ? 16.200 0.625 -1.373 1.00 90.94 548 SER A O 1
ATOM 4308 N N . ARG A 1 549 ? 15.957 -1.605 -1.400 1.00 92.38 549 ARG A N 1
ATOM 4309 C CA . ARG A 1 549 ? 17.371 -1.887 -1.714 1.00 92.38 549 ARG A CA 1
ATOM 4310 C C . ARG A 1 549 ? 17.687 -1.791 -3.209 1.00 92.38 549 ARG A C 1
ATOM 4312 O O . ARG A 1 549 ? 18.762 -1.304 -3.548 1.00 92.38 549 ARG A O 1
ATOM 4319 N N . LEU A 1 550 ? 16.766 -2.207 -4.079 1.00 94.12 550 LEU A N 1
ATOM 4320 C CA . LEU A 1 550 ? 16.910 -2.171 -5.540 1.00 94.12 550 LEU A CA 1
ATOM 4321 C C . LEU A 1 550 ? 16.927 -0.742 -6.111 1.00 94.12 550 LEU A C 1
ATOM 4323 O O . LEU A 1 550 ? 17.694 -0.465 -7.026 1.00 94.12 550 LEU A O 1
ATOM 4327 N N . ILE A 1 551 ? 16.131 0.179 -5.561 1.00 92.94 551 ILE A N 1
ATOM 4328 C CA . ILE A 1 551 ? 16.028 1.565 -6.063 1.00 92.94 551 ILE A CA 1
ATOM 4329 C C . ILE A 1 551 ? 17.194 2.482 -5.651 1.00 92.94 551 ILE A C 1
ATOM 4331 O O . ILE A 1 551 ? 17.187 3.665 -5.978 1.00 92.94 551 ILE A O 1
ATOM 4335 N N . ARG A 1 552 ? 18.196 1.980 -4.916 1.00 90.75 552 ARG A N 1
ATOM 4336 C CA . ARG A 1 552 ? 19.288 2.813 -4.380 1.00 90.75 552 ARG A CA 1
ATOM 4337 C C . ARG A 1 552 ? 20.198 3.333 -5.503 1.00 90.75 552 ARG A C 1
ATOM 4339 O O . ARG A 1 552 ? 20.740 2.508 -6.240 1.00 90.75 552 ARG A O 1
ATOM 4346 N N . PRO A 1 553 ? 20.507 4.646 -5.568 1.00 89.44 553 PRO A N 1
ATOM 4347 C CA . PRO A 1 553 ? 21.401 5.207 -6.586 1.00 89.44 553 PRO A CA 1
ATOM 4348 C C . PRO A 1 553 ? 22.748 4.481 -6.711 1.00 89.44 553 PRO A C 1
ATOM 4350 O O . PRO A 1 553 ? 23.163 4.146 -7.815 1.00 89.44 553 PRO A O 1
ATOM 4353 N N . GLY A 1 554 ? 23.386 4.135 -5.586 1.00 92.00 554 GLY A N 1
ATOM 4354 C CA . GLY A 1 554 ? 24.658 3.400 -5.587 1.00 92.00 554 GLY A CA 1
ATOM 4355 C C . GLY A 1 554 ? 24.599 2.015 -6.248 1.00 92.00 554 GLY A C 1
ATOM 4356 O O . GLY A 1 554 ? 25.603 1.568 -6.791 1.00 92.00 554 GLY A O 1
ATOM 4357 N N . LEU A 1 555 ? 23.435 1.351 -6.278 1.00 93.81 555 LEU A N 1
ATOM 4358 C CA . LEU A 1 555 ? 23.279 0.079 -6.991 1.00 93.81 555 LEU A CA 1
ATOM 4359 C C . LEU A 1 555 ? 23.297 0.282 -8.515 1.00 93.81 555 LEU A C 1
ATOM 4361 O O . LEU A 1 555 ? 23.836 -0.556 -9.234 1.00 93.81 555 LEU A O 1
ATOM 4365 N N . ARG A 1 556 ? 22.766 1.411 -9.010 1.00 94.75 556 ARG A N 1
ATOM 4366 C CA . ARG A 1 556 ? 22.837 1.779 -10.433 1.00 94.75 556 ARG A CA 1
ATOM 4367 C C . ARG A 1 556 ? 24.260 2.112 -10.864 1.00 94.75 556 ARG A C 1
ATOM 4369 O O . ARG A 1 556 ? 24.682 1.636 -11.910 1.00 94.75 556 ARG A O 1
ATOM 4376 N N . GLU A 1 557 ? 25.015 2.846 -10.048 1.00 93.88 557 GLU A N 1
ATOM 4377 C CA . GLU A 1 557 ? 26.427 3.126 -10.349 1.00 93.88 557 GLU A CA 1
ATOM 4378 C C . GLU A 1 557 ? 27.283 1.849 -10.316 1.00 93.88 557 GLU A C 1
ATOM 4380 O O . GLU A 1 557 ? 28.158 1.669 -11.162 1.00 93.88 557 GLU A O 1
ATOM 4385 N N . LEU A 1 558 ? 26.991 0.911 -9.405 1.00 93.75 558 LEU A N 1
ATOM 4386 C CA . LEU A 1 558 ? 27.623 -0.412 -9.398 1.00 93.75 558 LEU A CA 1
ATOM 4387 C C . LEU A 1 558 ? 27.267 -1.238 -10.648 1.00 93.75 558 LEU A C 1
ATOM 4389 O O . LEU A 1 558 ? 28.170 -1.810 -11.254 1.00 93.75 558 LEU A O 1
ATOM 4393 N N . LEU A 1 559 ? 25.998 -1.264 -11.080 1.00 93.06 559 LEU A N 1
ATOM 4394 C CA . LEU A 1 559 ? 25.594 -1.885 -12.353 1.00 93.06 559 LEU A CA 1
ATOM 4395 C C . LEU A 1 559 ? 26.351 -1.266 -13.537 1.00 93.06 559 LEU A C 1
ATOM 4397 O O . LEU A 1 559 ? 26.996 -1.987 -14.291 1.00 93.06 559 LEU A O 1
ATOM 4401 N N . LYS A 1 560 ? 26.344 0.067 -13.645 1.00 92.81 560 LYS A N 1
ATOM 4402 C CA . LYS A 1 560 ? 26.986 0.834 -14.723 1.00 92.81 560 LYS A CA 1
ATOM 4403 C C . LYS A 1 560 ? 28.490 0.572 -14.820 1.00 92.81 560 LYS A C 1
ATOM 4405 O O . LYS A 1 560 ? 29.036 0.506 -15.914 1.00 92.81 560 LYS A O 1
ATOM 4410 N N . LYS A 1 561 ? 29.157 0.419 -13.673 1.00 90.06 561 LYS A N 1
ATOM 4411 C CA . LYS A 1 561 ? 30.605 0.196 -13.578 1.00 90.06 561 LYS A CA 1
ATOM 4412 C C . LYS A 1 561 ? 31.026 -1.263 -13.797 1.00 90.06 561 LYS A C 1
ATOM 4414 O O . LYS A 1 561 ? 32.155 -1.493 -14.219 1.00 90.06 561 LYS A O 1
ATOM 4419 N N . HIS A 1 562 ? 30.173 -2.239 -13.473 1.00 86.31 562 HIS A N 1
ATOM 4420 C CA . HIS A 1 562 ? 30.569 -3.655 -13.411 1.00 86.31 562 HIS A CA 1
ATOM 4421 C C . HIS A 1 562 ? 29.783 -4.600 -14.336 1.00 86.31 562 HIS A C 1
ATOM 4423 O O . HIS A 1 562 ? 30.225 -5.729 -14.535 1.00 86.31 562 HIS A O 1
ATOM 4429 N N . VAL A 1 563 ? 28.644 -4.193 -14.907 1.00 83.88 563 VAL A N 1
ATOM 4430 C CA . VAL A 1 563 ? 27.762 -5.073 -15.697 1.00 83.88 563 VAL A CA 1
ATOM 4431 C C . VAL A 1 563 ? 27.438 -4.437 -17.059 1.00 83.88 563 VAL A C 1
ATOM 4433 O O . VAL A 1 563 ? 26.536 -3.601 -17.141 1.00 83.88 563 VAL A O 1
ATOM 4436 N N . PRO A 1 564 ? 28.118 -4.839 -18.150 1.00 79.88 564 PRO A N 1
ATOM 4437 C CA . PRO A 1 564 ? 27.850 -4.304 -19.485 1.00 79.88 564 PRO A CA 1
ATOM 4438 C C . PRO A 1 564 ? 26.472 -4.707 -20.022 1.00 79.88 564 PRO A C 1
ATOM 4440 O O . PRO A 1 564 ? 26.034 -5.848 -19.826 1.00 79.88 564 PRO A O 1
ATOM 4443 N N . GLY A 1 565 ? 25.796 -3.801 -20.733 1.00 81.88 565 GLY A N 1
ATOM 4444 C CA . GLY A 1 565 ? 24.442 -4.036 -21.241 1.00 81.88 565 GLY A CA 1
ATOM 4445 C C . GLY A 1 565 ? 23.362 -3.878 -20.163 1.00 81.88 565 GLY A C 1
ATOM 4446 O O . GLY A 1 565 ? 22.218 -4.284 -20.365 1.00 81.88 565 GLY A O 1
ATOM 4447 N N . SER A 1 566 ? 23.708 -3.342 -18.987 1.00 89.94 566 SER A N 1
ATOM 4448 C CA . SER A 1 566 ? 22.765 -3.172 -17.874 1.00 89.94 566 SER A CA 1
ATOM 4449 C C . SER A 1 566 ? 21.949 -1.883 -17.949 1.00 89.94 566 SER A C 1
ATOM 4451 O O . SER A 1 566 ? 21.101 -1.657 -17.087 1.00 89.94 566 SER A O 1
ATOM 4453 N N . GLU A 1 567 ? 22.134 -1.071 -18.992 1.00 93.31 567 GLU A N 1
ATOM 4454 C CA . GLU A 1 567 ? 21.518 0.255 -19.147 1.00 93.31 567 GLU A CA 1
ATOM 4455 C C . GLU A 1 567 ? 19.980 0.192 -19.080 1.00 93.31 567 GLU A C 1
ATOM 4457 O O . GLU A 1 567 ? 19.354 1.016 -18.414 1.00 93.31 567 GLU A O 1
ATOM 4462 N N . GLY A 1 568 ? 19.371 -0.853 -19.657 1.00 92.81 568 GLY A N 1
ATOM 4463 C CA . GLY A 1 568 ? 17.933 -1.121 -19.530 1.00 92.81 568 GLY A CA 1
ATOM 4464 C C . GLY A 1 568 ? 17.494 -1.413 -18.087 1.00 92.81 568 GLY A C 1
ATOM 4465 O O . GLY A 1 568 ? 16.511 -0.843 -17.614 1.00 92.81 568 GLY A O 1
ATOM 4466 N N . THR A 1 569 ? 18.236 -2.246 -17.343 1.00 94.44 569 THR A N 1
ATOM 4467 C CA . THR A 1 569 ? 17.969 -2.494 -15.911 1.00 94.44 569 THR A CA 1
ATOM 4468 C C . THR A 1 569 ? 18.185 -1.222 -15.080 1.00 94.44 569 THR A C 1
ATOM 4470 O O . THR A 1 569 ? 17.367 -0.924 -14.215 1.00 94.44 569 THR A O 1
ATOM 4473 N N . ILE A 1 570 ? 19.235 -0.439 -15.350 1.00 96.06 570 ILE A N 1
ATOM 4474 C CA . ILE A 1 570 ? 19.523 0.842 -14.680 1.00 96.06 570 ILE A CA 1
ATOM 4475 C C . ILE A 1 570 ? 18.357 1.821 -14.864 1.00 96.06 570 ILE A C 1
ATOM 4477 O O . ILE A 1 570 ? 17.888 2.407 -13.884 1.00 96.06 570 ILE A O 1
ATOM 4481 N N . PHE A 1 571 ? 17.854 1.953 -16.094 1.00 96.50 571 PHE A N 1
ATOM 4482 C CA . PHE A 1 571 ? 16.701 2.789 -16.412 1.00 96.50 571 PHE A CA 1
ATOM 4483 C C . PHE A 1 571 ? 15.425 2.287 -15.725 1.00 96.50 571 PHE A C 1
ATOM 4485 O O . PHE A 1 571 ? 14.725 3.067 -15.084 1.00 96.50 571 PHE A O 1
ATOM 4492 N N . TYR A 1 572 ? 15.157 0.978 -15.742 1.00 95.62 572 TYR A N 1
ATOM 4493 C CA . TYR A 1 572 ? 14.000 0.410 -15.042 1.00 95.62 572 TYR A CA 1
ATOM 4494 C C . TYR A 1 572 ? 14.046 0.659 -13.524 1.00 95.62 572 TYR A C 1
ATOM 4496 O O . TYR A 1 572 ? 13.039 1.031 -12.923 1.00 95.62 572 TYR A O 1
ATOM 4504 N N . LEU A 1 573 ? 15.224 0.544 -12.901 1.00 96.31 573 LEU A N 1
ATOM 4505 C CA . LEU A 1 573 ? 15.421 0.885 -11.488 1.00 96.31 573 LEU A CA 1
ATOM 4506 C C . LEU A 1 573 ? 15.257 2.390 -11.211 1.00 96.31 573 LEU A C 1
ATOM 4508 O O . LEU A 1 573 ? 14.852 2.759 -10.110 1.00 96.31 573 LEU A O 1
ATOM 4512 N N . LYS A 1 574 ? 15.522 3.269 -12.189 1.00 96.94 574 LYS A N 1
ATOM 4513 C CA . LYS A 1 574 ? 15.186 4.703 -12.122 1.00 96.94 574 LYS A CA 1
ATOM 4514 C C . LYS A 1 574 ? 13.678 4.945 -12.203 1.00 96.94 574 LYS A C 1
ATOM 4516 O O . LYS A 1 574 ? 13.171 5.709 -11.388 1.00 96.94 574 LYS A O 1
ATOM 4521 N N . LEU A 1 575 ? 12.950 4.248 -13.079 1.00 96.25 575 LEU A N 1
ATOM 4522 C CA . LEU A 1 575 ? 11.480 4.302 -13.094 1.00 96.25 575 LEU A CA 1
ATOM 4523 C C . LEU A 1 575 ? 10.891 3.847 -11.749 1.00 96.25 575 LEU A C 1
ATOM 4525 O O . LEU A 1 575 ? 10.015 4.522 -11.214 1.00 96.25 575 LEU A O 1
ATOM 4529 N N . MET A 1 576 ? 11.412 2.755 -11.176 1.00 95.56 576 MET A N 1
ATOM 4530 C CA . MET A 1 576 ? 11.013 2.274 -9.848 1.00 95.56 576 MET A CA 1
ATOM 4531 C C . MET A 1 576 ? 11.309 3.299 -8.746 1.00 95.56 576 MET A C 1
ATOM 4533 O O . MET A 1 576 ? 10.414 3.609 -7.966 1.00 95.56 576 MET A O 1
ATOM 4537 N N . GLU A 1 577 ? 12.527 3.859 -8.694 1.00 95.81 577 GLU A N 1
ATOM 4538 C CA . GLU A 1 577 ? 12.878 4.913 -7.730 1.00 95.81 577 GLU A CA 1
ATOM 4539 C C . GLU A 1 577 ? 11.915 6.097 -7.843 1.00 95.81 577 GLU A C 1
ATOM 4541 O O . GLU A 1 577 ? 11.400 6.578 -6.835 1.00 95.81 577 GLU A O 1
ATOM 4546 N N . TYR A 1 578 ? 11.655 6.572 -9.060 1.00 97.31 578 TYR A N 1
ATOM 4547 C CA . TYR A 1 578 ? 10.859 7.770 -9.301 1.00 97.31 578 TYR A CA 1
ATOM 4548 C C . TYR A 1 578 ? 9.373 7.549 -8.992 1.00 97.31 578 TYR A C 1
ATOM 4550 O O . TYR A 1 578 ? 8.748 8.424 -8.392 1.00 97.31 578 TYR A O 1
ATOM 4558 N N . ALA A 1 579 ? 8.819 6.374 -9.302 1.00 95.44 579 ALA A N 1
ATOM 4559 C CA . ALA A 1 579 ? 7.449 6.013 -8.941 1.00 95.44 579 ALA A CA 1
ATOM 4560 C C . ALA A 1 579 ? 7.238 5.941 -7.415 1.00 95.44 579 ALA A C 1
ATOM 4562 O O . ALA A 1 579 ? 6.213 6.407 -6.916 1.00 95.44 579 ALA A O 1
ATOM 4563 N N . THR A 1 580 ? 8.206 5.405 -6.657 1.00 93.94 580 THR A N 1
ATOM 4564 C CA . THR A 1 580 ? 8.070 5.223 -5.200 1.00 93.94 580 THR A CA 1
ATOM 4565 C C . THR A 1 580 ? 8.489 6.451 -4.386 1.00 93.94 580 THR A C 1
ATOM 4567 O O . THR A 1 580 ? 7.775 6.870 -3.474 1.00 93.94 580 THR A O 1
ATOM 4570 N N . THR A 1 581 ? 9.645 7.056 -4.687 1.00 93.44 581 THR A N 1
ATOM 4571 C CA . THR A 1 581 ? 10.214 8.144 -3.862 1.00 93.44 581 THR A CA 1
ATOM 4572 C C . THR A 1 581 ? 9.389 9.425 -3.929 1.00 93.44 581 THR A C 1
ATOM 4574 O O . THR A 1 581 ? 9.283 10.110 -2.917 1.00 93.44 581 THR A O 1
ATOM 4577 N N . SER A 1 582 ? 8.710 9.695 -5.051 1.00 95.25 582 SER A N 1
ATOM 4578 C CA . SER A 1 582 ? 7.852 10.880 -5.221 1.00 95.25 582 SER A CA 1
ATOM 4579 C C . SER A 1 582 ? 6.748 11.004 -4.162 1.00 95.25 582 SER A C 1
ATOM 4581 O O . SER A 1 582 ? 6.367 12.119 -3.809 1.00 95.25 582 SER A O 1
ATOM 4583 N N . PHE A 1 583 ? 6.264 9.889 -3.603 1.00 93.62 583 PHE A N 1
ATOM 4584 C CA . PHE A 1 583 ? 5.355 9.909 -2.450 1.00 93.62 583 PHE A CA 1
ATOM 4585 C C . PHE A 1 583 ? 6.084 9.690 -1.119 1.00 93.62 583 PHE A C 1
ATOM 4587 O O . PHE A 1 583 ? 5.789 10.374 -0.144 1.00 93.62 583 PHE A O 1
ATOM 4594 N N . LEU A 1 584 ? 7.015 8.735 -1.060 1.00 91.50 584 LEU A N 1
ATOM 4595 C CA . LEU A 1 584 ? 7.495 8.202 0.218 1.00 91.50 584 LEU A CA 1
ATOM 4596 C C . LEU A 1 584 ? 8.637 9.007 0.852 1.00 91.50 584 LEU A C 1
ATOM 4598 O O . LEU A 1 584 ? 8.661 9.138 2.072 1.00 91.50 584 LEU A O 1
ATOM 4602 N N . ASP A 1 585 ? 9.563 9.547 0.056 1.00 89.38 585 ASP A N 1
ATOM 4603 C CA . ASP A 1 585 ? 10.655 10.399 0.549 1.00 89.38 585 ASP A CA 1
ATOM 4604 C C . ASP A 1 585 ? 10.063 11.686 1.137 1.00 89.38 585 ASP A C 1
ATOM 4606 O O . ASP A 1 585 ? 9.278 12.355 0.463 1.00 89.38 585 ASP A O 1
ATOM 4610 N N . LYS A 1 586 ? 10.396 12.050 2.379 1.00 87.44 586 LYS A N 1
ATOM 4611 C CA . LYS A 1 586 ? 9.868 13.268 3.020 1.00 87.44 586 LYS A CA 1
ATOM 4612 C C . LYS A 1 586 ? 10.694 14.530 2.761 1.00 87.44 586 LYS A C 1
ATOM 4614 O O . LYS A 1 586 ? 10.187 15.618 2.995 1.00 87.44 586 LYS A O 1
ATOM 4619 N N . GLN A 1 587 ? 11.926 14.405 2.270 1.00 85.94 587 GLN A N 1
ATOM 4620 C CA . GLN A 1 587 ? 12.838 15.534 2.023 1.00 85.94 587 GLN A CA 1
ATOM 4621 C C . GLN A 1 587 ? 12.669 16.121 0.614 1.00 85.94 587 GLN A C 1
ATOM 4623 O O . GLN A 1 587 ? 13.177 17.198 0.309 1.00 85.94 587 GLN A O 1
ATOM 4628 N N . MET A 1 588 ? 11.948 15.419 -0.262 1.00 90.06 588 MET A N 1
ATOM 4629 C CA . MET A 1 588 ? 11.714 15.840 -1.640 1.00 90.06 588 MET A CA 1
ATOM 4630 C C . MET A 1 588 ? 10.721 17.014 -1.731 1.00 90.06 588 MET A C 1
ATOM 4632 O O . MET A 1 588 ? 9.600 16.941 -1.218 1.00 90.06 588 MET A O 1
ATOM 4636 N N . SER A 1 589 ? 11.093 18.082 -2.440 1.00 92.06 589 SER A N 1
ATOM 4637 C CA . SER A 1 589 ? 10.209 19.233 -2.677 1.00 92.06 589 SER A CA 1
ATOM 4638 C C . SER A 1 589 ? 9.054 18.886 -3.636 1.00 92.06 589 SER A C 1
ATOM 4640 O O . SER A 1 589 ? 9.219 18.010 -4.493 1.00 92.06 589 SER A O 1
ATOM 4642 N N . PRO A 1 590 ? 7.885 19.561 -3.560 1.00 94.69 590 PRO A N 1
ATOM 4643 C CA . PRO A 1 590 ? 6.734 19.249 -4.416 1.00 94.69 590 PRO A CA 1
ATOM 4644 C C . PRO A 1 590 ? 7.062 19.262 -5.917 1.00 94.69 590 PRO A C 1
ATOM 4646 O O . PRO A 1 590 ? 6.613 18.389 -6.659 1.00 94.69 590 PRO A O 1
ATOM 4649 N N . LEU A 1 591 ? 7.907 20.201 -6.359 1.00 95.62 591 LEU A N 1
ATOM 4650 C CA . LEU A 1 591 ? 8.322 20.334 -7.759 1.00 95.62 591 LEU A CA 1
ATOM 4651 C C . LEU A 1 591 ? 9.134 19.122 -8.259 1.00 95.62 591 LEU A C 1
ATOM 4653 O O . LEU A 1 591 ? 8.905 18.653 -9.374 1.00 95.62 591 LEU A O 1
ATOM 4657 N N . GLU A 1 592 ? 10.038 18.583 -7.435 1.00 96.06 592 GLU A N 1
ATOM 4658 C CA . GLU A 1 592 ? 10.855 17.404 -7.768 1.00 96.06 592 GLU A CA 1
ATOM 4659 C C . GLU A 1 592 ? 10.021 16.110 -7.754 1.00 96.06 592 GLU A C 1
ATOM 4661 O O . GLU A 1 592 ? 10.202 15.249 -8.616 1.00 96.06 592 GLU A O 1
ATOM 4666 N N . ARG A 1 593 ? 9.033 15.994 -6.852 1.00 96.94 593 ARG A N 1
ATOM 4667 C CA . ARG A 1 593 ? 8.068 14.875 -6.865 1.00 96.94 593 ARG A CA 1
ATOM 4668 C C . ARG A 1 593 ? 7.271 14.848 -8.169 1.00 96.94 593 ARG A C 1
ATOM 4670 O O . ARG A 1 593 ? 7.116 13.794 -8.783 1.00 96.94 593 ARG A O 1
ATOM 4677 N N . ILE A 1 594 ? 6.785 16.013 -8.610 1.00 97.88 594 ILE A N 1
ATOM 4678 C CA . ILE A 1 594 ? 6.063 16.154 -9.881 1.00 97.88 594 ILE A CA 1
ATOM 4679 C C . ILE A 1 594 ? 6.994 15.813 -11.052 1.00 97.88 594 ILE A C 1
ATOM 4681 O O . ILE A 1 594 ? 6.594 15.038 -11.918 1.00 97.88 594 ILE A O 1
ATOM 4685 N N . PHE A 1 595 ? 8.236 16.315 -11.059 1.00 98.50 595 PHE A N 1
ATOM 4686 C CA . PHE A 1 595 ? 9.233 15.984 -12.083 1.00 98.50 595 PHE A CA 1
ATOM 4687 C C . PHE A 1 595 ? 9.448 14.471 -12.230 1.00 98.50 595 PHE A C 1
ATOM 4689 O O . PHE A 1 595 ? 9.245 13.926 -13.315 1.00 98.50 595 PHE A O 1
ATOM 4696 N N . ARG A 1 596 ? 9.822 13.785 -11.142 1.00 98.12 596 ARG A N 1
ATOM 4697 C CA . ARG A 1 596 ? 10.140 12.348 -11.148 1.00 98.12 596 ARG A CA 1
ATOM 4698 C C . ARG A 1 596 ? 8.966 11.499 -11.606 1.00 98.12 596 ARG A C 1
ATOM 4700 O O . ARG A 1 596 ? 9.119 10.619 -12.453 1.00 98.12 596 ARG A O 1
ATOM 4707 N N . LEU A 1 597 ? 7.786 11.774 -11.064 1.00 97.69 597 LEU A N 1
ATOM 4708 C CA . LEU A 1 597 ? 6.598 10.980 -11.335 1.00 97.69 597 LEU A CA 1
ATOM 4709 C C . LEU A 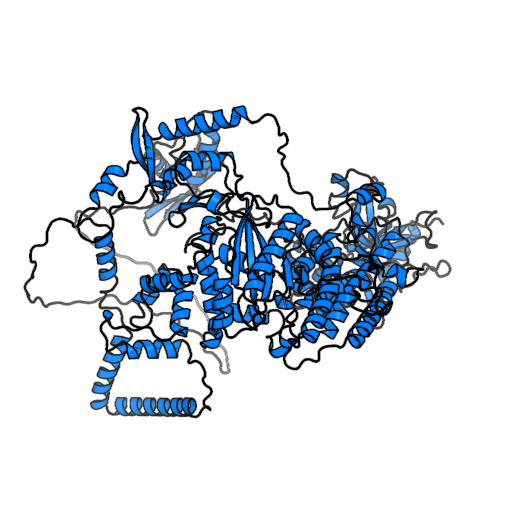1 597 ? 6.089 11.174 -12.773 1.00 97.69 597 LEU A C 1
ATOM 4711 O O . LEU A 1 597 ? 5.704 10.202 -13.424 1.00 97.69 597 LEU A O 1
ATOM 4715 N N . TRP A 1 598 ? 6.176 12.394 -13.315 1.00 98.06 598 TRP A N 1
ATOM 4716 C CA . TRP A 1 598 ? 5.877 12.644 -14.728 1.00 98.06 598 TRP A CA 1
ATOM 4717 C C . TRP A 1 598 ? 6.964 12.124 -15.671 1.00 98.06 598 TRP A C 1
ATOM 4719 O O . TRP A 1 598 ? 6.623 11.622 -16.738 1.00 98.06 598 TRP A O 1
ATOM 4729 N N . PHE A 1 599 ? 8.243 12.132 -15.280 1.00 98.50 599 PHE A N 1
ATOM 4730 C CA . PHE A 1 599 ? 9.312 11.461 -16.033 1.00 98.50 599 PHE A CA 1
ATOM 4731 C C . PHE A 1 599 ? 9.010 9.964 -16.159 1.00 98.50 599 PHE A C 1
ATOM 4733 O O . PHE A 1 599 ? 9.122 9.402 -17.250 1.00 98.50 599 PHE A O 1
ATOM 4740 N N . ALA A 1 600 ? 8.567 9.324 -15.070 1.00 97.50 600 ALA A N 1
ATOM 4741 C CA . ALA A 1 600 ? 8.177 7.918 -15.082 1.00 97.50 600 ALA A CA 1
ATOM 4742 C C . ALA A 1 600 ? 6.977 7.664 -16.015 1.00 97.50 600 ALA A C 1
ATOM 4744 O O . ALA A 1 600 ? 7.059 6.771 -16.858 1.00 97.50 600 ALA A O 1
ATOM 4745 N N . VAL A 1 601 ? 5.915 8.481 -15.943 1.00 96.88 601 VAL A N 1
ATOM 4746 C CA . VAL A 1 601 ? 4.755 8.393 -16.856 1.00 96.88 601 VAL A CA 1
ATOM 4747 C C . VAL A 1 601 ? 5.146 8.605 -18.318 1.00 96.88 601 VAL A C 1
ATOM 4749 O O . VAL A 1 601 ? 4.776 7.793 -19.163 1.00 96.88 601 VAL A O 1
ATOM 4752 N N . PHE A 1 602 ? 5.910 9.647 -18.650 1.00 97.38 602 PHE A N 1
ATOM 4753 C CA . PHE A 1 602 ? 6.311 9.904 -20.036 1.00 97.38 602 PHE A CA 1
ATOM 4754 C C . PHE A 1 602 ? 7.209 8.807 -20.592 1.00 97.38 602 PHE A C 1
ATOM 4756 O O . PHE A 1 602 ? 6.999 8.370 -21.724 1.00 97.38 602 PHE A O 1
ATOM 4763 N N . SER A 1 603 ? 8.141 8.309 -19.777 1.00 96.50 603 SER A N 1
ATOM 4764 C CA . SER A 1 603 ? 8.981 7.170 -20.140 1.00 96.50 603 SER A CA 1
ATOM 4765 C C . SER A 1 603 ? 8.134 5.945 -20.483 1.00 96.50 603 SER A C 1
ATOM 4767 O O . SER A 1 603 ? 8.319 5.299 -21.512 1.00 96.50 603 SER A O 1
ATOM 4769 N N . VAL A 1 604 ? 7.144 5.669 -19.635 1.00 94.62 604 VAL A N 1
ATOM 4770 C CA . VAL A 1 604 ? 6.167 4.598 -19.807 1.00 94.62 604 VAL A CA 1
ATOM 4771 C C . VAL A 1 604 ? 5.319 4.775 -21.069 1.00 94.62 604 VAL A C 1
ATOM 4773 O O . VAL A 1 604 ? 5.187 3.817 -21.828 1.00 94.62 604 VAL A O 1
ATOM 4776 N N . ARG A 1 605 ? 4.766 5.969 -21.333 1.00 93.81 605 ARG A N 1
ATOM 4777 C CA . ARG A 1 605 ? 3.925 6.232 -22.518 1.00 93.81 605 ARG A CA 1
ATOM 4778 C C . ARG A 1 605 ? 4.708 6.045 -23.817 1.00 93.81 605 ARG A C 1
ATOM 4780 O O . ARG A 1 605 ? 4.231 5.352 -24.712 1.00 93.81 605 ARG A O 1
ATOM 4787 N N . TYR A 1 606 ? 5.918 6.596 -23.887 1.00 93.62 606 TYR A N 1
ATOM 4788 C CA . TYR A 1 606 ? 6.780 6.525 -25.069 1.00 93.62 606 TYR A CA 1
ATOM 4789 C C . TYR A 1 606 ? 7.255 5.096 -25.350 1.00 93.62 606 TYR A C 1
ATOM 4791 O O . TYR A 1 606 ? 7.123 4.610 -26.474 1.00 93.62 606 TYR A O 1
ATOM 4799 N N . TRP A 1 607 ? 7.695 4.378 -24.308 1.00 92.44 607 TRP A N 1
ATOM 4800 C CA . TRP A 1 607 ? 7.996 2.945 -24.382 1.00 92.44 607 TRP A CA 1
ATOM 4801 C C . TRP A 1 607 ? 6.794 2.143 -24.899 1.00 92.44 607 TRP A C 1
ATOM 4803 O O . TRP A 1 607 ? 6.929 1.327 -25.810 1.00 92.44 607 TRP A O 1
ATOM 4813 N N . ARG A 1 608 ? 5.594 2.424 -24.377 1.00 90.88 608 ARG A N 1
ATOM 4814 C CA . ARG A 1 608 ? 4.355 1.757 -24.786 1.00 90.88 608 ARG A CA 1
ATOM 4815 C C . ARG A 1 608 ? 3.970 2.032 -26.236 1.00 90.88 608 ARG A C 1
ATOM 4817 O O . ARG A 1 608 ? 3.473 1.130 -26.903 1.00 90.88 608 ARG A O 1
ATOM 4824 N N . TYR A 1 609 ? 4.161 3.263 -26.708 1.00 90.06 609 TYR A N 1
ATOM 4825 C CA . TYR A 1 609 ? 3.882 3.646 -28.090 1.00 90.06 609 TYR A CA 1
ATOM 4826 C C . TYR A 1 609 ? 4.849 2.948 -29.053 1.00 90.06 609 TYR A C 1
ATOM 4828 O O . TYR A 1 609 ? 4.407 2.350 -30.028 1.00 90.06 609 TYR A O 1
ATOM 4836 N N . TRP A 1 610 ? 6.148 2.931 -28.736 1.00 88.88 610 TRP A N 1
ATOM 4837 C CA . TRP A 1 610 ? 7.152 2.171 -29.488 1.00 88.88 610 TRP A CA 1
ATOM 4838 C C . TRP A 1 610 ? 6.782 0.679 -29.584 1.00 88.88 610 TRP A C 1
ATOM 4840 O O . TRP A 1 610 ? 6.701 0.139 -30.684 1.00 88.88 610 TRP A O 1
ATOM 4850 N N . MET A 1 611 ? 6.399 0.052 -28.465 1.00 86.56 611 MET A N 1
ATOM 4851 C CA . MET A 1 611 ? 5.892 -1.331 -28.429 1.00 86.56 611 MET A CA 1
ATOM 4852 C C . MET A 1 611 ? 4.560 -1.564 -29.168 1.00 86.56 611 MET A C 1
ATOM 4854 O O . MET A 1 611 ? 4.165 -2.710 -29.352 1.00 86.56 611 MET A O 1
ATOM 4858 N N . MET A 1 612 ? 3.824 -0.516 -29.552 1.00 83.62 612 MET A N 1
ATOM 4859 C CA . MET A 1 612 ? 2.644 -0.635 -30.420 1.00 83.62 612 MET A CA 1
ATOM 4860 C C . MET A 1 612 ? 2.985 -0.505 -31.909 1.00 83.62 612 MET A C 1
ATOM 4862 O O . MET A 1 612 ? 2.181 -0.912 -32.746 1.00 83.62 612 MET A O 1
ATOM 4866 N N . CYS A 1 613 ? 4.144 0.065 -32.240 1.00 80.44 613 CYS A N 1
ATOM 4867 C CA . CYS A 1 613 ? 4.672 0.132 -33.602 1.00 80.44 613 CYS A CA 1
ATOM 4868 C C . CYS A 1 613 ? 5.492 -1.117 -33.976 1.00 80.44 613 CYS A C 1
ATOM 4870 O O . CYS A 1 613 ? 5.678 -1.387 -35.160 1.00 80.44 613 CYS A O 1
ATOM 4872 N N . ASP A 1 614 ? 5.964 -1.868 -32.980 1.00 68.75 614 ASP A N 1
ATOM 4873 C CA . ASP A 1 614 ? 6.737 -3.103 -33.124 1.00 68.75 614 ASP A CA 1
ATOM 4874 C C . ASP A 1 614 ? 5.832 -4.351 -33.033 1.00 68.75 614 ASP A C 1
ATOM 4876 O O . ASP A 1 614 ? 5.025 -4.487 -32.113 1.00 68.75 614 ASP A O 1
ATOM 4880 N N . GLN A 1 615 ? 5.964 -5.285 -33.983 1.00 63.66 615 GLN A N 1
ATOM 4881 C CA . GLN A 1 615 ? 5.216 -6.550 -33.986 1.00 63.66 615 GLN A CA 1
ATOM 4882 C C . GLN A 1 615 ? 5.919 -7.691 -33.229 1.00 63.66 615 GLN A C 1
ATOM 4884 O O . GLN A 1 615 ? 5.264 -8.665 -32.855 1.00 63.66 615 GLN A O 1
ATOM 4889 N N . ALA A 1 616 ? 7.225 -7.591 -32.969 1.00 67.75 616 ALA A N 1
ATOM 4890 C CA . ALA A 1 616 ? 7.997 -8.630 -32.289 1.00 67.75 616 ALA A CA 1
ATOM 4891 C C . ALA A 1 616 ? 7.756 -8.667 -30.771 1.00 67.75 616 ALA A C 1
ATOM 4893 O O . ALA A 1 616 ? 7.956 -9.707 -30.136 1.00 67.75 616 ALA A O 1
ATOM 4894 N N . TYR A 1 617 ? 7.273 -7.565 -30.184 1.00 71.62 617 TYR A N 1
ATOM 4895 C CA . TYR A 1 617 ? 7.034 -7.445 -28.746 1.00 71.62 617 TYR A CA 1
ATOM 4896 C C . TYR A 1 617 ? 5.563 -7.205 -28.369 1.00 71.62 617 TYR A C 1
ATOM 4898 O O . TYR A 1 617 ? 5.199 -6.106 -27.948 1.00 71.62 617 TYR A O 1
ATOM 4906 N N . PRO A 1 618 ? 4.710 -8.252 -28.390 1.00 77.69 618 PRO A N 1
ATOM 4907 C CA . PRO A 1 618 ? 3.342 -8.175 -27.890 1.00 77.69 618 PRO A CA 1
ATOM 4908 C C . PRO A 1 618 ? 3.259 -7.556 -26.489 1.00 77.69 618 PRO A C 1
ATOM 4910 O O . PRO A 1 618 ? 3.775 -8.106 -25.508 1.00 77.69 618 PRO A O 1
ATOM 4913 N N . LEU A 1 619 ? 2.561 -6.421 -26.403 1.00 80.56 619 LEU A N 1
ATOM 4914 C CA . LEU A 1 619 ? 2.468 -5.569 -25.215 1.00 80.56 619 LEU A CA 1
ATOM 4915 C C . LEU A 1 619 ? 2.098 -6.368 -23.954 1.00 80.56 619 LEU A C 1
ATOM 4917 O O . LEU A 1 619 ? 2.806 -6.282 -22.957 1.00 80.56 619 LEU A O 1
ATOM 4921 N N . ALA A 1 620 ? 1.079 -7.232 -24.011 1.00 76.38 620 ALA A N 1
ATOM 4922 C CA . ALA A 1 620 ? 0.652 -8.059 -22.872 1.00 76.38 620 ALA A CA 1
ATOM 4923 C C . ALA A 1 620 ? 1.752 -8.995 -22.312 1.00 76.38 620 ALA A C 1
ATOM 4925 O O . ALA A 1 620 ? 1.758 -9.313 -21.123 1.00 76.38 620 ALA A O 1
ATOM 4926 N N . LYS A 1 621 ? 2.712 -9.426 -23.144 1.00 76.50 621 LYS A N 1
ATOM 4927 C CA . LYS A 1 621 ? 3.821 -10.300 -22.727 1.00 76.50 621 LYS A CA 1
ATOM 4928 C C . LYS A 1 621 ? 5.044 -9.508 -22.258 1.00 76.50 621 LYS A C 1
ATOM 4930 O O . LYS A 1 621 ? 5.683 -9.924 -21.295 1.00 76.50 621 LYS A O 1
ATOM 4935 N N . HIS A 1 622 ? 5.378 -8.404 -22.926 1.00 80.69 622 HIS A N 1
ATOM 4936 C CA . HIS A 1 622 ? 6.678 -7.735 -22.774 1.00 80.69 622 HIS A CA 1
ATOM 4937 C C . HIS A 1 622 ? 6.630 -6.401 -22.018 1.00 80.69 622 HIS A C 1
ATOM 4939 O O . HIS A 1 622 ? 7.591 -6.063 -21.325 1.00 80.69 622 HIS A O 1
ATOM 4945 N N . PHE A 1 623 ? 5.499 -5.699 -22.036 1.00 85.06 623 PHE A N 1
ATOM 4946 C CA . PHE A 1 623 ? 5.267 -4.510 -21.218 1.00 85.06 623 PHE A CA 1
ATOM 4947 C C . PHE A 1 623 ? 5.056 -4.915 -19.746 1.00 85.06 623 PHE A C 1
ATOM 4949 O O . PHE A 1 623 ? 5.159 -6.089 -19.373 1.00 85.06 623 PHE A O 1
ATOM 4956 N N . PHE A 1 624 ? 4.766 -3.951 -18.881 1.00 78.12 624 PHE A N 1
ATOM 4957 C CA . PHE A 1 624 ? 4.309 -4.200 -17.513 1.00 78.12 624 PHE A CA 1
ATOM 4958 C C . PHE A 1 624 ? 2.767 -4.251 -17.451 1.00 78.12 624 PHE A C 1
ATOM 4960 O O . PHE A 1 624 ? 2.095 -4.069 -18.466 1.00 78.12 624 PHE A O 1
ATOM 4967 N N . THR A 1 625 ? 2.181 -4.593 -16.298 1.00 81.38 625 THR A N 1
ATOM 4968 C CA . THR A 1 625 ? 0.736 -4.884 -16.222 1.00 81.38 625 THR A CA 1
ATOM 4969 C C . THR A 1 625 ? -0.121 -3.627 -16.408 1.00 81.38 625 THR A C 1
ATOM 4971 O O . THR A 1 625 ? 0.253 -2.531 -15.990 1.00 81.38 625 THR A O 1
ATOM 4974 N N . SER A 1 626 ? -1.314 -3.774 -17.002 1.00 80.81 626 SER A N 1
ATOM 4975 C CA . SER A 1 626 ? -2.224 -2.630 -17.199 1.00 80.81 626 SER A CA 1
ATOM 4976 C C . SER A 1 626 ? -2.726 -2.031 -15.876 1.00 80.81 626 SER A C 1
ATOM 4978 O O . SER A 1 626 ? -2.978 -0.830 -15.817 1.00 80.81 626 SER A O 1
ATOM 4980 N N . ASN A 1 627 ? -2.795 -2.841 -14.809 1.00 85.31 627 ASN A N 1
ATOM 4981 C CA . ASN A 1 627 ? -3.043 -2.385 -13.437 1.00 85.31 627 ASN A CA 1
ATOM 4982 C C . ASN A 1 627 ? -1.980 -1.355 -13.017 1.00 85.31 627 ASN A C 1
ATOM 4984 O O . ASN A 1 627 ? -2.313 -0.189 -12.844 1.00 85.31 627 ASN A O 1
ATOM 4988 N N . ALA A 1 628 ? -0.702 -1.749 -13.003 1.00 88.56 628 ALA A N 1
ATOM 4989 C CA . ALA A 1 628 ? 0.423 -0.879 -12.655 1.00 88.56 628 ALA A CA 1
ATOM 4990 C C . ALA A 1 628 ? 0.504 0.393 -13.528 1.00 88.56 628 ALA A C 1
ATOM 4992 O O . ALA A 1 628 ? 0.767 1.488 -13.033 1.00 88.56 628 ALA A O 1
ATOM 4993 N N . TYR A 1 629 ? 0.186 0.297 -14.827 1.00 91.38 629 TYR A N 1
ATOM 4994 C CA . TYR A 1 629 ? 0.134 1.479 -15.702 1.00 91.38 629 TYR A CA 1
ATOM 4995 C C . TYR A 1 629 ? -0.940 2.477 -15.261 1.00 91.38 629 TYR A C 1
ATOM 4997 O O . TYR A 1 629 ? -0.678 3.675 -15.161 1.00 91.38 629 TYR A O 1
ATOM 5005 N N . GLN A 1 630 ? -2.134 1.983 -14.945 1.00 90.62 630 GLN A N 1
ATOM 5006 C CA . GLN A 1 630 ? -3.229 2.812 -14.457 1.00 90.62 630 GLN A CA 1
ATOM 5007 C C . GLN A 1 630 ? -2.942 3.358 -13.046 1.00 90.62 630 GLN A C 1
ATOM 5009 O O . GLN A 1 630 ? -3.317 4.496 -12.777 1.00 90.62 630 GLN A O 1
ATOM 5014 N N . CYS A 1 631 ? -2.223 2.622 -12.189 1.00 93.25 631 CYS A N 1
ATOM 5015 C CA . CYS A 1 631 ? -1.740 3.096 -10.887 1.00 93.25 631 CYS A CA 1
ATOM 5016 C C . CYS A 1 631 ? -0.740 4.260 -11.020 1.00 93.25 631 CYS A C 1
ATOM 5018 O O . CYS A 1 631 ? -0.910 5.292 -10.368 1.00 93.25 631 CYS A O 1
ATOM 5020 N N . LEU A 1 632 ? 0.268 4.129 -11.891 1.00 94.25 632 LEU A N 1
ATOM 5021 C CA . LEU A 1 632 ? 1.285 5.161 -12.128 1.00 94.25 632 LEU A CA 1
ATOM 5022 C C . LEU A 1 632 ? 0.682 6.441 -12.736 1.00 94.25 632 LEU A C 1
ATOM 5024 O O . LEU A 1 632 ? 0.959 7.542 -12.262 1.00 94.25 632 LEU A O 1
ATOM 5028 N N . GLU A 1 633 ? -0.179 6.295 -13.748 1.00 94.19 633 GLU A N 1
ATOM 5029 C CA . GLU A 1 633 ? -0.915 7.403 -14.374 1.00 94.19 633 GLU A CA 1
ATOM 5030 C C . GLU A 1 633 ? -1.806 8.141 -13.369 1.00 94.19 633 GLU A C 1
ATOM 5032 O O . GLU A 1 633 ? -1.749 9.368 -13.272 1.00 94.19 633 GLU A O 1
ATOM 5037 N N . LEU A 1 634 ? -2.602 7.402 -12.591 1.00 94.81 634 LEU A N 1
ATOM 5038 C CA . LEU A 1 634 ? -3.462 7.944 -11.537 1.00 94.81 634 LEU A CA 1
ATOM 5039 C C . LEU A 1 634 ? -2.636 8.757 -10.535 1.00 94.81 634 LEU A C 1
ATOM 5041 O O . LEU A 1 634 ? -2.946 9.923 -10.294 1.00 94.81 634 LEU A O 1
ATOM 5045 N N . ASN A 1 635 ? -1.539 8.195 -10.023 1.00 96.69 635 ASN A N 1
ATOM 5046 C CA . ASN A 1 635 ? -0.688 8.865 -9.043 1.00 96.69 635 ASN A CA 1
ATOM 5047 C C . ASN A 1 635 ? -0.045 10.154 -9.582 1.00 96.69 635 ASN A C 1
ATOM 5049 O O . ASN A 1 635 ? 0.002 11.152 -8.859 1.00 96.69 635 ASN A O 1
ATOM 5053 N N . ALA A 1 636 ? 0.396 10.179 -10.845 1.00 96.94 636 ALA A N 1
ATOM 5054 C CA . ALA A 1 636 ? 0.988 11.369 -11.467 1.00 96.94 636 ALA A CA 1
ATOM 5055 C C . ALA A 1 636 ? 0.009 12.547 -11.586 1.00 96.94 636 ALA A C 1
ATOM 5057 O O . ALA A 1 636 ? 0.390 13.703 -11.376 1.00 96.94 636 ALA A O 1
ATOM 5058 N N . HIS A 1 637 ? -1.260 12.259 -11.883 1.00 96.12 637 HIS A N 1
ATOM 5059 C CA . HIS A 1 637 ? -2.310 13.273 -11.920 1.00 96.12 637 HIS A CA 1
ATOM 5060 C C . HIS A 1 637 ? -2.743 13.684 -10.508 1.00 96.12 637 HIS A C 1
ATOM 5062 O O . HIS A 1 637 ? -2.838 14.876 -10.217 1.00 96.12 637 HIS A O 1
ATOM 5068 N N . SER A 1 638 ? -2.955 12.718 -9.613 1.00 96.62 638 SER A N 1
ATOM 5069 C CA . SER A 1 638 ? -3.423 12.953 -8.245 1.00 96.62 638 SER A CA 1
ATOM 5070 C C . SER A 1 638 ? -2.451 13.756 -7.388 1.00 96.62 638 SER A C 1
ATOM 5072 O O . SER A 1 638 ? -2.896 14.595 -6.605 1.00 96.62 638 SER A O 1
ATOM 5074 N N . LEU A 1 639 ? -1.138 13.580 -7.562 1.00 97.12 639 LEU A N 1
ATOM 5075 C CA . LEU A 1 639 ? -0.135 14.405 -6.883 1.00 97.12 639 LEU A CA 1
ATOM 5076 C C . LEU A 1 639 ? -0.306 15.895 -7.238 1.00 97.12 639 LEU A C 1
ATOM 5078 O O . LEU A 1 639 ? -0.382 16.742 -6.350 1.00 97.12 639 LEU A O 1
ATOM 5082 N N . VAL A 1 640 ? -0.450 16.199 -8.534 1.00 96.44 640 VAL A N 1
ATOM 5083 C CA . VAL A 1 640 ? -0.665 17.564 -9.048 1.00 96.44 640 VAL A CA 1
ATOM 5084 C C . VAL A 1 640 ? -2.022 18.123 -8.608 1.00 96.44 640 VAL A C 1
ATOM 5086 O O . VAL A 1 640 ? -2.097 19.273 -8.184 1.00 96.44 640 VAL A O 1
ATOM 5089 N N . LEU A 1 641 ? -3.094 17.324 -8.652 1.00 95.50 641 LEU A N 1
ATOM 5090 C CA . LEU A 1 641 ? -4.414 17.739 -8.158 1.00 95.50 641 LEU A CA 1
ATOM 5091 C C . LEU A 1 641 ? -4.391 18.075 -6.661 1.00 95.50 641 LEU A C 1
ATOM 5093 O O . LEU A 1 641 ? -5.070 19.010 -6.240 1.00 95.50 641 LEU A O 1
ATOM 5097 N N . THR A 1 642 ? -3.620 17.329 -5.866 1.00 95.31 642 THR A N 1
ATOM 5098 C CA . THR A 1 642 ? -3.551 17.522 -4.411 1.00 95.31 642 THR A CA 1
ATOM 5099 C C . THR A 1 642 ? -2.776 18.786 -4.065 1.00 95.31 642 THR A C 1
ATOM 5101 O O . THR A 1 642 ? -3.269 19.598 -3.287 1.00 95.31 642 THR A O 1
ATOM 5104 N N . GLU A 1 643 ? -1.624 18.999 -4.706 1.00 94.94 643 GLU A N 1
ATOM 5105 C CA . GLU A 1 643 ? -0.834 20.231 -4.591 1.00 94.94 643 GLU A CA 1
ATOM 5106 C C . GLU A 1 643 ? -1.683 21.469 -4.931 1.00 94.94 643 GLU A C 1
ATOM 5108 O O . GLU A 1 643 ? -1.839 22.370 -4.108 1.00 94.94 643 GLU A O 1
ATOM 5113 N N . LEU A 1 644 ? -2.328 21.478 -6.105 1.00 93.81 644 LEU A N 1
ATOM 5114 C CA . LEU A 1 644 ? -3.148 22.611 -6.545 1.00 93.81 644 LEU A CA 1
ATOM 5115 C C . LEU A 1 644 ? -4.357 22.865 -5.636 1.00 93.81 644 LEU A C 1
ATOM 5117 O O . LEU A 1 644 ? -4.685 24.020 -5.368 1.00 93.81 644 LEU A O 1
ATOM 5121 N N . ARG A 1 645 ? -5.004 21.811 -5.126 1.00 92.44 645 ARG A N 1
ATOM 5122 C CA . ARG A 1 645 ? -6.139 21.953 -4.205 1.00 92.44 645 ARG A CA 1
ATOM 5123 C C . ARG A 1 645 ? -5.717 22.522 -2.850 1.00 92.44 645 ARG A C 1
ATOM 5125 O O . ARG A 1 645 ? -6.450 23.334 -2.293 1.00 92.44 645 ARG A O 1
ATOM 5132 N N . LEU A 1 646 ? -4.558 22.125 -2.323 1.00 92.56 646 LEU A N 1
ATOM 5133 C CA . LEU A 1 646 ? -4.046 22.663 -1.061 1.00 92.56 646 LEU A CA 1
ATOM 5134 C C . LEU A 1 646 ? -3.551 24.108 -1.206 1.00 92.56 646 LEU A C 1
ATOM 5136 O O . LEU A 1 646 ? -3.778 24.904 -0.296 1.00 92.56 646 LEU A O 1
ATOM 5140 N N . GLN A 1 647 ? -2.985 24.487 -2.357 1.00 92.38 647 GLN A N 1
ATOM 5141 C CA . GLN A 1 647 ? -2.725 25.895 -2.689 1.00 92.38 647 GLN A CA 1
ATOM 5142 C C . GLN A 1 647 ? -4.024 26.718 -2.729 1.00 92.38 647 GLN A C 1
ATOM 5144 O O . GLN A 1 647 ? -4.115 27.763 -2.086 1.00 92.38 647 GLN A O 1
ATOM 5149 N N . GLU A 1 648 ? -5.055 26.240 -3.436 1.00 91.81 648 GLU A N 1
ATOM 5150 C CA . GLU A 1 648 ? -6.353 26.927 -3.548 1.00 91.81 648 GLU A CA 1
ATOM 5151 C C . GLU A 1 648 ? -7.091 27.031 -2.200 1.00 91.81 648 GLU A C 1
ATOM 5153 O O . GLU A 1 648 ? -7.778 28.023 -1.952 1.00 91.81 648 GLU A O 1
ATOM 5158 N N . ALA A 1 649 ? -6.902 26.058 -1.301 1.00 90.56 649 ALA A N 1
ATOM 5159 C CA . ALA A 1 649 ? -7.422 26.082 0.067 1.00 90.56 649 ALA A CA 1
ATOM 5160 C C . ALA A 1 649 ? -6.563 26.890 1.065 1.00 90.56 649 ALA A C 1
ATOM 5162 O O . ALA A 1 649 ? -7.051 27.207 2.148 1.00 90.56 649 ALA A O 1
ATOM 5163 N N . LYS A 1 650 ? -5.314 27.242 0.712 1.00 91.38 650 LYS A N 1
ATOM 5164 C CA . LYS A 1 650 ? -4.278 27.806 1.608 1.00 91.38 650 LYS A CA 1
ATOM 5165 C C . LYS A 1 650 ? -3.922 26.889 2.791 1.00 91.38 650 LYS A C 1
ATOM 5167 O O . LYS A 1 650 ? -3.849 27.340 3.929 1.00 91.38 650 LYS A O 1
ATOM 5172 N N . MET A 1 651 ? -3.740 25.602 2.502 1.00 90.25 651 MET A N 1
ATOM 5173 C CA . MET A 1 651 ? -3.478 24.520 3.469 1.00 90.25 651 MET A CA 1
ATOM 5174 C C . MET A 1 651 ? -2.273 23.673 3.013 1.00 90.25 651 MET A C 1
ATOM 5176 O O . MET A 1 651 ? -2.284 22.441 3.060 1.00 90.25 651 MET A O 1
ATOM 5180 N N . THR A 1 652 ? -1.252 24.329 2.454 1.00 89.50 652 THR A N 1
ATOM 5181 C CA . THR A 1 652 ? -0.090 23.692 1.806 1.00 89.50 652 THR A CA 1
ATOM 5182 C C . THR A 1 652 ? 0.764 22.880 2.779 1.00 89.50 652 THR A C 1
ATOM 5184 O O . THR A 1 652 ? 1.327 21.858 2.396 1.00 89.50 652 THR A O 1
ATOM 5187 N N . GLU A 1 653 ? 0.750 23.223 4.067 1.00 86.94 653 GLU A N 1
ATOM 5188 C CA . GLU A 1 653 ? 1.359 22.453 5.155 1.00 86.94 653 GLU A CA 1
ATOM 5189 C C . GLU A 1 653 ? 0.713 21.071 5.381 1.00 86.94 653 GLU A C 1
ATOM 5191 O O . GLU A 1 653 ? 1.183 20.302 6.221 1.00 86.94 653 GLU A O 1
ATOM 5196 N N . MET A 1 654 ? -0.363 20.740 4.661 1.00 89.25 654 MET A N 1
ATOM 5197 C CA . MET A 1 654 ? -0.994 19.414 4.645 1.00 89.25 654 MET A CA 1
ATOM 5198 C C . MET A 1 654 ? -0.594 18.571 3.425 1.00 89.25 654 MET A C 1
ATOM 5200 O O . MET A 1 654 ? -1.077 17.445 3.270 1.00 89.25 654 MET A O 1
ATOM 5204 N N . PHE A 1 655 ? 0.306 19.069 2.568 1.00 92.06 655 PHE A N 1
ATOM 5205 C CA . PHE A 1 655 ? 0.873 18.304 1.460 1.00 92.06 655 PHE A CA 1
ATOM 5206 C C . PHE A 1 655 ? 1.909 17.309 2.000 1.00 92.06 655 PHE A C 1
ATOM 5208 O O . PHE A 1 655 ? 3.107 17.575 2.048 1.00 92.06 655 PHE A O 1
ATOM 5215 N N . LEU A 1 656 ? 1.417 16.150 2.442 1.00 90.44 656 LEU A N 1
ATOM 5216 C CA . LEU A 1 656 ? 2.199 15.083 3.070 1.00 90.44 656 LEU A CA 1
ATOM 5217 C C . LEU A 1 656 ? 2.059 13.788 2.242 1.00 90.44 656 LEU A C 1
ATOM 5219 O O . LEU A 1 656 ? 1.313 12.896 2.649 1.00 90.44 656 LEU A O 1
ATOM 5223 N N . PRO A 1 657 ? 2.719 13.644 1.072 1.00 92.31 657 PRO A N 1
ATOM 5224 C CA . PRO A 1 657 ? 2.448 12.539 0.142 1.00 92.31 657 PRO A CA 1
ATOM 5225 C C . PRO A 1 657 ? 2.577 11.130 0.741 1.00 92.31 657 PRO A C 1
ATOM 5227 O O . PRO A 1 657 ? 1.800 10.239 0.401 1.00 92.31 657 PRO A O 1
ATOM 5230 N N . TRP A 1 658 ? 3.475 10.933 1.708 1.00 90.12 658 TRP A N 1
ATOM 5231 C CA . TRP A 1 658 ? 3.641 9.668 2.436 1.00 90.12 658 TRP A CA 1
ATOM 5232 C C . TRP A 1 658 ? 2.430 9.282 3.306 1.00 90.12 658 TRP A C 1
ATOM 5234 O O . TRP A 1 658 ? 2.312 8.126 3.707 1.00 90.12 658 TRP A O 1
ATOM 5244 N N . CYS A 1 659 ? 1.520 10.219 3.591 1.00 89.94 659 CYS A N 1
ATOM 5245 C CA . CYS A 1 659 ? 0.256 9.974 4.285 1.00 89.94 659 CYS A CA 1
ATOM 5246 C C . CYS A 1 659 ? -0.898 9.594 3.338 1.00 89.94 659 CYS A C 1
ATOM 5248 O O . CYS A 1 659 ? -1.950 9.197 3.834 1.00 89.94 659 CYS A O 1
ATOM 5250 N N . PHE A 1 660 ? -0.731 9.698 2.011 1.00 92.62 660 PHE A N 1
ATOM 5251 C CA . PHE A 1 660 ? -1.815 9.491 1.035 1.00 92.62 660 PHE A CA 1
ATOM 5252 C C . PHE A 1 660 ? -1.921 8.052 0.488 1.00 92.62 660 PHE A C 1
ATOM 5254 O O . PHE A 1 660 ? -2.885 7.750 -0.207 1.00 92.62 660 PHE A O 1
ATOM 5261 N N . GLY A 1 661 ? -0.961 7.161 0.771 1.00 90.75 661 GLY A N 1
ATOM 5262 C CA . GLY A 1 661 ? -1.063 5.727 0.437 1.00 90.75 661 GLY A CA 1
ATOM 5263 C C . GLY A 1 661 ? -2.041 4.967 1.348 1.00 90.75 661 GLY A C 1
ATOM 5264 O O . GLY A 1 661 ? -2.685 5.579 2.198 1.00 90.75 661 GLY A O 1
ATOM 5265 N N . SER A 1 662 ? -2.154 3.642 1.186 1.00 91.56 662 SER A N 1
ATOM 5266 C CA . SER A 1 662 ? -2.988 2.774 2.046 1.00 91.56 662 SER A CA 1
ATOM 5267 C C . SER A 1 662 ? -2.193 1.949 3.068 1.00 91.56 662 SER A C 1
ATOM 5269 O O . SER A 1 662 ? -2.770 1.167 3.828 1.00 91.56 662 SER A O 1
ATOM 5271 N N . GLN A 1 663 ? -0.872 2.154 3.168 1.00 87.44 663 GLN A N 1
ATOM 5272 C CA . GLN A 1 663 ? 0.031 1.428 4.074 1.00 87.44 663 GLN A CA 1
ATOM 5273 C C . GLN A 1 663 ? -0.386 1.490 5.562 1.00 87.44 663 GLN A C 1
ATOM 5275 O O . GLN A 1 663 ? 0.030 0.641 6.359 1.00 87.44 663 GLN A O 1
ATOM 5280 N N . GLN A 1 664 ? -1.229 2.443 5.952 1.00 88.19 664 GLN A N 1
ATOM 5281 C CA . GLN A 1 664 ? -1.918 2.512 7.239 1.00 88.19 664 GLN A CA 1
ATOM 5282 C C . GLN A 1 664 ? -2.734 1.239 7.521 1.00 88.19 664 GLN A C 1
ATOM 5284 O O . GLN A 1 664 ? -2.630 0.684 8.617 1.00 88.19 664 GLN A O 1
ATOM 5289 N N . CYS A 1 665 ? -3.481 0.733 6.535 1.00 92.94 665 CYS A N 1
ATOM 5290 C CA . CYS A 1 665 ? -4.306 -0.466 6.667 1.00 92.94 665 CYS A CA 1
ATOM 5291 C C . CYS A 1 665 ? -3.450 -1.728 6.828 1.00 92.94 665 CYS A C 1
ATOM 5293 O O . CYS A 1 665 ? -3.597 -2.447 7.812 1.00 92.94 665 CYS A O 1
ATOM 5295 N N . GLU A 1 666 ? -2.455 -1.954 5.970 1.00 89.06 666 GLU A N 1
ATOM 5296 C CA . GLU A 1 666 ? -1.546 -3.099 6.127 1.00 89.06 666 GLU A CA 1
ATOM 5297 C C . GLU A 1 666 ? -0.639 -2.979 7.378 1.00 89.06 666 GLU A C 1
ATOM 5299 O O . GLU A 1 666 ? -0.247 -3.987 7.972 1.00 89.06 666 GLU A O 1
ATOM 5304 N N . SER A 1 667 ? -0.369 -1.771 7.890 1.00 88.25 667 SER A N 1
ATOM 5305 C CA . SER A 1 667 ? 0.236 -1.602 9.226 1.00 88.25 667 SER A CA 1
ATOM 5306 C C . SER A 1 667 ? -0.724 -2.036 10.340 1.00 88.25 667 SER A C 1
ATOM 5308 O O . SER A 1 667 ? -0.320 -2.736 11.274 1.00 88.25 667 SER A O 1
ATOM 5310 N N . TYR A 1 668 ? -2.009 -1.694 10.216 1.00 92.00 668 TYR A N 1
ATOM 5311 C CA . TYR A 1 668 ? -3.073 -2.137 11.115 1.00 92.00 668 TYR A CA 1
ATOM 5312 C C . TYR A 1 668 ? -3.241 -3.667 11.084 1.00 92.00 668 TYR A C 1
ATOM 5314 O O . TYR A 1 668 ? -3.302 -4.313 12.132 1.00 92.00 668 TYR A O 1
ATOM 5322 N N . PHE A 1 669 ? -3.210 -4.286 9.901 1.00 92.31 669 PHE A N 1
ATOM 5323 C CA . PHE A 1 669 ? -3.271 -5.739 9.739 1.00 92.31 669 PHE A CA 1
ATOM 5324 C C . PHE A 1 669 ? -2.048 -6.444 10.337 1.00 92.31 669 PHE A C 1
ATOM 5326 O O . PHE A 1 669 ? -2.205 -7.435 11.057 1.00 92.31 669 PHE A O 1
ATOM 5333 N N . LYS A 1 670 ? -0.832 -5.922 10.124 1.00 88.31 670 LYS A N 1
ATOM 5334 C CA . LYS A 1 670 ? 0.394 -6.396 10.795 1.00 88.31 670 LYS A CA 1
ATOM 5335 C C . LYS A 1 670 ? 0.260 -6.348 12.324 1.00 88.31 670 LYS A C 1
ATOM 5337 O O . LYS A 1 670 ? 0.674 -7.299 12.997 1.00 88.31 670 LYS A O 1
ATOM 5342 N N . ALA A 1 671 ? -0.366 -5.309 12.879 1.00 88.44 671 ALA A N 1
ATOM 5343 C CA . ALA A 1 671 ? -0.644 -5.213 14.311 1.00 88.44 671 ALA A CA 1
ATOM 5344 C C . ALA A 1 671 ? -1.710 -6.230 14.775 1.00 88.44 671 ALA A C 1
ATOM 5346 O O . ALA A 1 671 ? -1.440 -6.999 15.698 1.00 88.44 671 ALA A O 1
ATOM 5347 N N . LEU A 1 672 ? -2.857 -6.355 14.093 1.00 89.38 672 LEU A N 1
ATOM 5348 C CA . LEU A 1 672 ? -3.885 -7.371 14.397 1.00 89.38 672 LEU A CA 1
ATOM 5349 C C . LEU A 1 672 ? -3.329 -8.810 14.385 1.00 89.38 672 LEU A C 1
ATOM 5351 O O . LEU A 1 672 ? -3.709 -9.637 15.226 1.00 89.38 672 LEU A O 1
ATOM 5355 N N . ARG A 1 673 ? -2.401 -9.104 13.459 1.00 86.31 673 ARG A N 1
ATOM 5356 C CA . ARG A 1 673 ? -1.693 -10.395 13.368 1.00 86.31 673 ARG A CA 1
ATOM 5357 C C . ARG A 1 673 ? -0.671 -10.614 14.485 1.00 86.31 673 ARG A C 1
ATOM 5359 O O . ARG A 1 673 ? -0.367 -11.758 14.818 1.00 86.31 673 ARG A O 1
ATOM 5366 N N . SER A 1 674 ? -0.155 -9.537 15.073 1.00 83.25 674 SER A N 1
ATOM 5367 C CA . SER A 1 674 ? 0.842 -9.575 16.149 1.00 83.25 674 SER A CA 1
ATOM 5368 C C . SER A 1 674 ? 0.211 -9.602 17.548 1.00 83.25 674 SER A C 1
ATOM 5370 O O . SER A 1 674 ? 0.776 -10.198 18.464 1.00 83.25 674 SER A O 1
ATOM 5372 N N . PHE A 1 675 ? -0.975 -9.007 17.727 1.00 80.62 675 PHE A N 1
ATOM 5373 C CA . PHE A 1 675 ? -1.621 -8.764 19.029 1.00 80.62 675 PHE A CA 1
ATOM 5374 C C . PHE A 1 675 ? -2.406 -9.994 19.532 1.00 80.62 675 PHE A C 1
ATOM 5376 O O . PHE A 1 675 ? -3.577 -9.936 19.923 1.00 80.62 675 PHE A O 1
ATOM 5383 N N . THR A 1 676 ? -1.729 -11.140 19.499 1.00 70.56 676 THR A N 1
ATOM 5384 C CA . THR A 1 676 ? -2.235 -12.455 19.906 1.00 70.56 676 THR A CA 1
ATOM 5385 C C . THR A 1 676 ? -2.232 -12.618 21.439 1.00 70.56 676 THR A C 1
ATOM 5387 O O . THR A 1 676 ? -1.577 -11.855 22.156 1.00 70.56 676 THR A O 1
ATOM 5390 N N . PRO A 1 677 ? -2.951 -13.606 22.008 1.00 65.12 677 PRO A N 1
ATOM 5391 C CA . PRO A 1 677 ? -2.805 -13.950 23.422 1.00 65.12 677 PRO A CA 1
ATOM 5392 C C . PRO A 1 677 ? -1.376 -14.432 23.729 1.00 65.12 677 PRO A C 1
ATOM 5394 O O . PRO A 1 677 ? -0.902 -15.368 23.095 1.00 65.12 677 PRO A O 1
ATOM 5397 N N . VAL A 1 678 ? -0.696 -13.843 24.721 1.00 61.09 678 VAL A N 1
ATOM 5398 C CA . VAL A 1 678 ? 0.710 -14.174 25.042 1.00 61.09 678 VAL A CA 1
ATOM 5399 C C . VAL A 1 678 ? 0.916 -15.676 25.277 1.00 61.09 678 VAL A C 1
ATOM 5401 O O . VAL A 1 678 ? 0.297 -16.269 26.166 1.00 61.09 678 VAL A O 1
ATOM 5404 N N . GLY A 1 679 ? 1.821 -16.269 24.491 1.00 58.06 679 GLY A N 1
ATOM 5405 C CA . GLY A 1 679 ? 2.069 -17.715 24.433 1.00 58.06 679 GLY A CA 1
ATOM 5406 C C . GLY A 1 679 ? 1.283 -18.457 23.341 1.00 58.06 679 GLY A C 1
ATOM 5407 O O . GLY A 1 679 ? 1.371 -19.678 23.270 1.00 58.06 679 GLY A O 1
ATOM 5408 N N . SER A 1 680 ? 0.519 -17.749 22.505 1.00 64.06 680 SER A N 1
ATOM 5409 C CA . SER A 1 680 ? -0.164 -18.287 21.326 1.00 64.06 680 SER A CA 1
ATOM 5410 C C . SER A 1 680 ? 0.664 -18.082 20.054 1.00 64.06 680 SER A C 1
ATOM 5412 O O . SER A 1 680 ? 1.297 -17.045 19.882 1.00 64.06 680 SER A O 1
ATOM 5414 N N . THR A 1 681 ? 0.607 -19.041 19.129 1.00 64.81 681 THR A N 1
ATOM 5415 C CA . THR A 1 681 ? 1.133 -18.910 17.755 1.00 64.81 681 THR A CA 1
ATOM 5416 C C . THR A 1 681 ? 0.080 -18.418 16.752 1.00 64.81 681 THR A C 1
ATOM 5418 O O . THR A 1 681 ? 0.377 -18.279 15.568 1.00 64.81 681 THR A O 1
ATOM 5421 N N . GLN A 1 682 ? -1.150 -18.144 17.208 1.00 66.75 682 GLN A N 1
ATOM 5422 C CA . GLN A 1 682 ? -2.320 -17.858 16.368 1.00 66.75 682 GLN A CA 1
ATOM 5423 C C . GLN A 1 682 ? -2.291 -16.441 15.765 1.00 66.75 682 GLN A C 1
ATOM 5425 O O . GLN A 1 682 ? -3.004 -15.541 16.215 1.00 66.75 682 GLN A O 1
ATOM 5430 N N . THR A 1 683 ? -1.477 -16.239 14.726 1.00 77.00 683 THR A N 1
ATOM 5431 C CA . THR A 1 683 ? -1.380 -14.951 14.013 1.00 77.00 683 THR A CA 1
ATOM 5432 C C . THR A 1 683 ? -2.672 -14.567 13.297 1.00 77.00 683 THR A C 1
ATOM 5434 O O . THR A 1 683 ? -2.962 -13.388 13.144 1.00 77.00 683 THR A O 1
ATOM 5437 N N . ASN A 1 684 ? -3.467 -15.544 12.865 1.00 80.06 684 ASN A N 1
ATOM 5438 C CA . ASN A 1 684 ? -4.720 -15.289 12.154 1.00 80.06 684 ASN A CA 1
ATOM 5439 C C . ASN A 1 684 ? -5.847 -14.933 13.148 1.00 80.06 684 ASN A C 1
ATOM 5441 O O . ASN A 1 684 ? -5.753 -15.243 14.341 1.00 80.06 684 ASN A O 1
ATOM 5445 N N . PHE A 1 685 ? -6.893 -14.255 12.667 1.00 85.50 685 PHE A N 1
ATOM 5446 C CA . PHE A 1 685 ? -8.007 -13.746 13.479 1.00 85.50 685 PHE A CA 1
ATOM 5447 C C . PHE A 1 685 ? -9.352 -13.822 12.746 1.00 85.50 685 PHE A C 1
ATOM 5449 O O . PHE A 1 685 ? -9.379 -13.983 11.528 1.00 85.50 685 PHE A O 1
ATOM 5456 N N . THR A 1 686 ? -10.456 -13.696 13.482 1.00 87.50 686 THR A N 1
ATOM 5457 C CA . THR A 1 686 ? -11.841 -13.642 12.966 1.00 87.50 686 THR A CA 1
ATOM 5458 C C . THR A 1 686 ? -12.367 -12.202 12.840 1.00 87.50 686 THR A C 1
ATOM 5460 O O . THR A 1 686 ? -11.776 -11.275 13.397 1.00 87.50 686 THR A O 1
ATOM 5463 N N . VAL A 1 687 ? -13.527 -12.005 12.189 1.00 90.31 687 VAL A N 1
ATOM 5464 C CA . VAL A 1 687 ? -14.255 -10.713 12.210 1.00 90.31 687 VAL A CA 1
ATOM 5465 C C . VAL A 1 687 ? -14.564 -10.281 13.649 1.00 90.31 687 VAL A C 1
ATOM 5467 O O . VAL A 1 687 ? -14.229 -9.166 14.049 1.00 90.31 687 VAL A O 1
ATOM 5470 N N . GLY A 1 688 ? -15.132 -11.187 14.456 1.00 89.00 688 GLY A N 1
ATOM 5471 C CA . GLY A 1 688 ? -15.477 -10.918 15.854 1.00 89.00 688 GLY A CA 1
ATOM 5472 C C . GLY A 1 688 ? -14.263 -10.549 16.710 1.00 89.00 688 GLY A C 1
ATOM 5473 O O . GLY A 1 688 ? -14.349 -9.658 17.553 1.00 89.00 688 GLY A O 1
ATOM 5474 N N . GLU A 1 689 ? -13.094 -11.143 16.458 1.00 88.75 689 GLU A N 1
ATOM 5475 C CA . GLU A 1 689 ? -11.859 -10.737 17.122 1.00 88.75 689 GLU A CA 1
ATOM 5476 C C . GLU A 1 689 ? -11.458 -9.299 16.779 1.00 88.75 689 GLU A C 1
ATOM 5478 O O . GLU A 1 689 ? -11.098 -8.563 17.699 1.00 88.75 689 GLU A O 1
ATOM 5483 N N . VAL A 1 690 ? -11.537 -8.866 15.515 1.00 90.44 690 VAL A N 1
ATOM 5484 C CA . VAL A 1 690 ? -11.204 -7.479 15.133 1.00 90.44 690 VAL A CA 1
ATOM 5485 C C . VAL A 1 690 ? -12.207 -6.491 15.722 1.00 90.44 690 VAL A C 1
ATOM 5487 O O . VAL A 1 690 ? -11.791 -5.531 16.372 1.00 90.44 690 VAL A O 1
ATOM 5490 N N . ILE A 1 691 ? -13.509 -6.743 15.558 1.00 87.75 691 ILE A N 1
ATOM 5491 C CA . ILE A 1 691 ? -14.559 -5.839 16.043 1.00 87.75 691 ILE A CA 1
ATOM 5492 C C . ILE A 1 691 ? -14.559 -5.774 17.577 1.00 87.75 691 ILE A C 1
ATOM 5494 O O . ILE A 1 691 ? -14.723 -4.683 18.115 1.00 87.75 691 ILE A O 1
ATOM 5498 N N . THR A 1 692 ? -14.332 -6.889 18.294 1.00 82.81 692 THR A N 1
ATOM 5499 C CA . THR A 1 692 ? -14.612 -6.960 19.743 1.00 82.81 692 THR A CA 1
ATOM 5500 C C . THR A 1 692 ? -13.458 -7.365 20.671 1.00 82.81 692 THR A C 1
ATOM 5502 O O . THR A 1 692 ? -13.725 -7.684 21.833 1.00 82.81 692 THR A O 1
ATOM 5505 N N . SER A 1 693 ? -12.189 -7.418 20.232 1.00 81.75 693 SER A N 1
ATOM 5506 C CA . SER A 1 693 ? -11.074 -7.665 21.182 1.00 81.75 693 SER A CA 1
ATOM 5507 C C . SER A 1 693 ? -9.642 -7.325 20.739 1.00 81.75 693 SER A C 1
ATOM 5509 O O . SER A 1 693 ? -8.842 -6.914 21.584 1.00 81.75 693 SER A O 1
ATOM 5511 N N . ARG A 1 694 ? -9.269 -7.555 19.474 1.00 87.38 694 ARG A N 1
ATOM 5512 C CA . ARG A 1 694 ? -7.935 -7.267 18.924 1.00 87.38 694 ARG A CA 1
ATOM 5513 C C . ARG A 1 694 ? -7.865 -5.837 18.400 1.00 87.38 694 ARG A C 1
ATOM 5515 O O . ARG A 1 694 ? -6.913 -5.151 18.755 1.00 87.38 694 ARG A O 1
ATOM 5522 N N . GLY A 1 695 ? -8.884 -5.379 17.663 1.00 88.81 695 GLY A N 1
ATOM 5523 C CA . GLY A 1 695 ? -8.923 -4.033 17.080 1.00 88.81 695 GLY A CA 1
ATOM 5524 C C . GLY A 1 695 ? -8.686 -2.942 18.120 1.00 88.81 695 GLY A C 1
ATOM 5525 O O . GLY A 1 695 ? -7.669 -2.267 18.062 1.00 88.81 695 GLY A O 1
ATOM 5526 N N . TRP A 1 696 ? -9.505 -2.889 19.175 1.00 85.44 696 TRP A N 1
ATOM 5527 C CA . TRP A 1 696 ? -9.365 -1.895 20.254 1.00 85.44 696 TRP A CA 1
ATOM 5528 C C . TRP A 1 696 ? -8.001 -1.889 20.967 1.00 85.44 696 TRP A C 1
ATOM 5530 O O . TRP A 1 696 ? -7.619 -0.875 21.541 1.00 85.44 696 TRP A O 1
ATOM 5540 N N . LYS A 1 697 ? -7.243 -2.998 20.953 1.00 88.75 697 LYS A N 1
ATOM 5541 C CA . LYS A 1 697 ? -5.871 -3.022 21.496 1.00 88.75 697 LYS A CA 1
ATOM 5542 C C . LYS A 1 697 ? -4.862 -2.416 20.531 1.00 88.75 697 LYS A C 1
ATOM 5544 O O . LYS A 1 697 ? -3.899 -1.815 20.993 1.00 88.75 697 LYS A O 1
ATOM 5549 N N . VAL A 1 698 ? -5.060 -2.612 19.227 1.00 90.94 698 VAL A N 1
ATOM 5550 C CA . VAL A 1 698 ? -4.271 -1.952 18.184 1.00 90.94 698 VAL A CA 1
ATOM 5551 C C . VAL A 1 698 ? -4.594 -0.460 18.193 1.00 90.94 698 VAL A C 1
ATOM 5553 O O . VAL A 1 698 ? -3.671 0.331 18.330 1.00 90.94 698 VAL A O 1
ATOM 5556 N N . ASP A 1 699 ? -5.880 -0.090 18.181 1.00 88.75 699 ASP A N 1
ATOM 5557 C CA . ASP A 1 699 ? -6.357 1.297 18.286 1.00 88.75 699 ASP A CA 1
ATOM 5558 C C . ASP A 1 699 ? -5.713 2.007 19.500 1.00 88.75 699 ASP A C 1
ATOM 5560 O O . ASP A 1 699 ? -5.058 3.038 19.355 1.00 88.75 699 ASP A O 1
ATOM 5564 N N . ALA A 1 700 ? -5.813 1.404 20.694 1.00 89.00 700 ALA A N 1
ATOM 5565 C CA . ALA A 1 700 ? -5.241 1.952 21.925 1.00 89.00 700 ALA A CA 1
ATOM 5566 C C . ALA A 1 700 ? -3.704 2.005 21.930 1.00 89.00 700 ALA A C 1
ATOM 5568 O O . ALA A 1 700 ? -3.137 2.936 22.498 1.00 89.00 700 ALA A O 1
ATOM 5569 N N . ASN A 1 701 ? -3.014 1.025 21.331 1.00 89.94 701 ASN A N 1
ATOM 5570 C CA . ASN A 1 701 ? -1.552 1.056 21.254 1.00 89.94 701 ASN A CA 1
ATOM 5571 C C . ASN A 1 701 ? -1.052 2.110 20.262 1.00 89.94 701 ASN A C 1
ATOM 5573 O O . ASN A 1 701 ? -0.100 2.806 20.590 1.00 89.94 701 ASN A O 1
ATOM 5577 N N . LEU A 1 702 ? -1.674 2.244 19.087 1.00 87.31 702 LEU A N 1
ATOM 5578 C CA . LEU A 1 702 ? -1.279 3.244 18.092 1.00 87.31 702 LEU A CA 1
ATOM 5579 C C . LEU A 1 702 ? -1.325 4.654 18.694 1.00 87.31 702 LEU A C 1
ATOM 5581 O O . LEU A 1 702 ? -0.339 5.383 18.605 1.00 87.31 702 LEU A O 1
ATOM 5585 N N . ILE A 1 703 ? -2.417 4.981 19.392 1.00 85.88 703 ILE A N 1
ATOM 5586 C CA . ILE A 1 703 ? -2.581 6.252 20.109 1.00 85.88 703 ILE A CA 1
ATOM 5587 C C . ILE A 1 703 ? -1.542 6.379 21.237 1.00 85.88 703 ILE A C 1
ATOM 5589 O O . ILE A 1 703 ? -0.705 7.276 21.198 1.00 85.88 703 ILE A O 1
ATOM 5593 N N . ALA A 1 704 ? -1.498 5.440 22.190 1.00 86.62 704 ALA A N 1
ATOM 5594 C CA . ALA A 1 704 ? -0.607 5.536 23.355 1.00 86.62 704 ALA A CA 1
ATOM 5595 C C . ALA A 1 704 ? 0.901 5.406 23.029 1.00 86.62 704 ALA A C 1
ATOM 5597 O O . ALA A 1 704 ? 1.743 5.682 23.888 1.00 86.62 704 ALA A O 1
ATOM 5598 N N . THR A 1 705 ? 1.270 4.927 21.835 1.00 86.56 705 THR A N 1
ATOM 5599 C CA . THR A 1 705 ? 2.652 4.932 21.323 1.00 86.56 705 THR A CA 1
ATOM 5600 C C . THR A 1 705 ? 3.003 6.249 20.632 1.00 86.56 705 THR A C 1
ATOM 5602 O O . THR A 1 705 ? 4.100 6.738 20.879 1.00 86.56 705 THR A O 1
ATOM 5605 N N . ALA A 1 706 ? 2.104 6.852 19.846 1.00 81.75 706 ALA A N 1
ATOM 5606 C CA . ALA A 1 706 ? 2.337 8.175 19.252 1.00 81.75 706 ALA A CA 1
ATOM 5607 C C . ALA A 1 706 ? 2.336 9.296 20.308 1.00 81.75 706 ALA A C 1
ATOM 5609 O O . ALA A 1 706 ? 3.200 10.168 20.308 1.00 81.75 706 ALA A O 1
ATOM 5610 N N . GLU A 1 707 ? 1.464 9.192 21.314 1.00 83.56 707 GLU A N 1
ATOM 5611 C CA . GLU A 1 707 ? 1.537 9.980 22.553 1.00 83.56 707 GLU A CA 1
ATOM 5612 C C . GLU A 1 707 ? 2.807 9.678 23.384 1.00 83.56 707 GLU A C 1
ATOM 5614 O O . GLU A 1 707 ? 2.978 10.226 24.468 1.00 83.56 707 GLU A O 1
ATOM 5619 N N . GLY A 1 708 ? 3.711 8.798 22.942 1.00 81.56 708 GLY A N 1
ATOM 5620 C CA . GLY A 1 708 ? 5.000 8.581 23.598 1.00 81.56 708 GLY A CA 1
ATOM 5621 C C . GLY A 1 708 ? 5.887 9.819 23.559 1.00 81.56 708 GLY A C 1
ATOM 5622 O O . GLY A 1 708 ? 6.430 10.220 24.591 1.00 81.56 708 GLY A O 1
ATOM 5623 N N . ASP A 1 709 ? 5.978 10.455 22.393 1.00 74.25 709 ASP A N 1
ATOM 5624 C CA . ASP A 1 709 ? 6.937 11.530 22.141 1.00 74.25 709 ASP A CA 1
ATOM 5625 C C . ASP A 1 709 ? 6.566 12.808 22.914 1.00 74.25 709 ASP A C 1
ATOM 5627 O O . ASP A 1 709 ? 7.426 13.411 23.557 1.00 74.25 709 ASP A O 1
ATOM 5631 N N . THR A 1 710 ? 5.272 13.150 22.991 1.00 77.38 710 THR A N 1
ATOM 5632 C CA . THR A 1 710 ? 4.763 14.260 23.828 1.00 77.38 710 THR A CA 1
ATOM 5633 C C . THR A 1 710 ? 4.995 14.040 25.326 1.00 77.38 710 THR A C 1
ATOM 5635 O O . THR A 1 710 ? 5.072 14.996 26.096 1.00 77.38 710 THR A O 1
ATOM 5638 N N . HIS A 1 711 ? 5.143 12.784 25.754 1.00 80.88 711 HIS A N 1
ATOM 5639 C CA . HIS A 1 711 ? 5.367 12.398 27.144 1.00 80.88 711 HIS A CA 1
ATOM 5640 C C . HIS A 1 711 ? 6.835 12.089 27.491 1.00 80.88 711 HIS A C 1
ATOM 5642 O O . HIS A 1 711 ? 7.106 11.700 28.634 1.00 80.88 711 HIS A O 1
ATOM 5648 N N . GLY A 1 712 ? 7.779 12.251 26.554 1.00 77.25 712 GLY A N 1
ATOM 5649 C CA . GLY A 1 712 ? 9.201 11.940 26.764 1.00 77.25 712 GLY A CA 1
ATOM 5650 C C . GLY A 1 712 ? 9.502 10.436 26.849 1.00 77.25 712 GLY A C 1
ATOM 5651 O O . GLY A 1 712 ? 10.433 10.018 27.544 1.00 77.25 712 GLY A O 1
ATOM 5652 N N . ILE A 1 713 ? 8.689 9.601 26.194 1.00 83.81 713 ILE A N 1
ATOM 5653 C CA . ILE A 1 713 ? 8.764 8.135 26.233 1.00 83.81 713 ILE A CA 1
ATOM 5654 C C . ILE A 1 713 ? 9.161 7.613 24.852 1.00 83.81 713 ILE A C 1
ATOM 5656 O O . ILE A 1 713 ? 8.330 7.375 23.981 1.00 83.81 713 ILE A O 1
ATOM 5660 N N . ILE A 1 714 ? 10.463 7.391 24.695 1.00 83.00 714 ILE A N 1
ATOM 5661 C CA . ILE A 1 714 ? 11.081 6.879 23.471 1.00 83.00 714 ILE A CA 1
ATOM 5662 C C . ILE A 1 714 ? 10.582 5.452 23.187 1.00 83.00 714 ILE A C 1
ATOM 5664 O O . ILE A 1 714 ? 10.875 4.521 23.941 1.00 83.00 714 ILE A O 1
ATOM 5668 N N . TYR A 1 715 ? 9.900 5.260 22.054 1.00 85.25 715 TYR A N 1
ATOM 5669 C CA . TYR A 1 715 ? 9.578 3.944 21.491 1.00 85.25 715 TYR A CA 1
ATOM 5670 C C . TYR A 1 715 ? 10.434 3.702 20.228 1.00 85.25 715 TYR A C 1
ATOM 5672 O O . TYR A 1 715 ? 10.018 4.084 19.134 1.00 85.25 715 TYR A O 1
ATOM 5680 N N . PRO A 1 716 ? 11.609 3.037 20.306 1.00 83.06 716 PRO A N 1
ATOM 5681 C CA . PRO A 1 716 ? 12.591 3.044 19.210 1.00 83.06 716 PRO A CA 1
ATOM 5682 C C . PRO A 1 716 ? 12.083 2.515 17.860 1.00 83.06 716 PRO A C 1
ATOM 5684 O O . PRO A 1 716 ? 12.522 2.974 16.813 1.00 83.06 716 PRO A O 1
ATOM 5687 N N . ARG A 1 717 ? 11.132 1.568 17.863 1.00 80.00 717 ARG A N 1
ATOM 5688 C CA . ARG A 1 717 ? 10.510 1.056 16.625 1.00 80.00 717 ARG A CA 1
ATOM 5689 C C . ARG A 1 717 ? 9.517 2.031 15.987 1.00 80.00 717 ARG A C 1
ATOM 5691 O O . ARG A 1 717 ? 9.310 1.939 14.786 1.00 80.00 717 ARG A O 1
ATOM 5698 N N . HIS A 1 718 ? 8.899 2.911 16.774 1.00 81.88 718 HIS A N 1
ATOM 5699 C CA . HIS A 1 718 ? 7.997 3.947 16.272 1.00 81.88 718 HIS A CA 1
ATOM 5700 C C . HIS A 1 718 ? 8.808 5.046 15.583 1.00 81.88 718 HIS A C 1
ATOM 5702 O O . HIS A 1 718 ? 8.588 5.313 14.408 1.00 81.88 718 HIS A O 1
ATOM 5708 N N . ILE A 1 719 ? 9.835 5.558 16.267 1.00 79.50 719 ILE A N 1
ATOM 5709 C CA . ILE A 1 719 ? 10.769 6.565 15.741 1.00 79.50 719 ILE A CA 1
ATOM 5710 C C . ILE A 1 719 ? 11.430 6.063 14.447 1.00 79.50 719 ILE A C 1
ATOM 5712 O O . ILE A 1 719 ? 11.265 6.680 13.399 1.00 79.50 719 ILE A O 1
ATOM 5716 N N . ALA A 1 720 ? 12.024 4.863 14.457 1.00 78.81 720 ALA A N 1
ATOM 5717 C CA . ALA A 1 720 ? 12.624 4.271 13.257 1.00 78.81 720 ALA A CA 1
ATOM 5718 C C . ALA A 1 720 ? 11.615 3.960 12.124 1.00 78.81 720 ALA A C 1
ATOM 5720 O O . ALA A 1 720 ? 12.020 3.756 10.979 1.00 78.81 720 ALA A O 1
ATOM 5721 N N . GLN A 1 721 ? 10.307 3.900 12.413 1.00 76.69 721 GLN A N 1
ATOM 5722 C CA . GLN A 1 721 ? 9.258 3.798 11.393 1.00 76.69 721 GLN A CA 1
ATOM 5723 C C . GLN A 1 721 ? 8.874 5.177 10.836 1.00 76.69 721 GLN A C 1
ATOM 5725 O O . GLN A 1 721 ? 8.664 5.286 9.628 1.00 76.69 721 GLN A O 1
ATOM 5730 N N . LEU A 1 722 ? 8.830 6.222 11.670 1.00 73.94 722 LEU A N 1
ATOM 5731 C CA . LEU A 1 722 ? 8.642 7.607 11.230 1.00 73.94 722 LEU A CA 1
ATOM 5732 C C . LEU A 1 722 ? 9.808 8.062 10.340 1.00 73.94 722 LEU A C 1
ATOM 5734 O O . LEU A 1 722 ? 9.572 8.638 9.281 1.00 73.94 722 LEU A O 1
ATOM 5738 N N . GLU A 1 723 ? 11.045 7.744 10.720 1.00 73.19 723 GLU A N 1
ATOM 5739 C CA . GLU A 1 723 ? 12.277 8.126 10.014 1.00 73.19 723 GLU A CA 1
ATOM 5740 C C . GLU A 1 723 ? 12.541 7.326 8.726 1.00 73.19 723 GLU A C 1
ATOM 5742 O O . GLU A 1 723 ? 13.381 7.732 7.922 1.00 73.19 723 GLU A O 1
ATOM 5747 N N . ARG A 1 724 ? 11.827 6.208 8.502 1.00 66.50 724 ARG A N 1
ATOM 5748 C CA . ARG A 1 724 ? 12.134 5.182 7.479 1.00 66.50 724 ARG A CA 1
ATOM 5749 C C . ARG A 1 724 ? 12.257 5.704 6.041 1.00 66.50 724 ARG A C 1
ATOM 5751 O O . ARG A 1 724 ? 12.875 5.035 5.218 1.00 66.50 724 ARG A O 1
ATOM 5758 N N . CYS A 1 725 ? 11.678 6.867 5.745 1.00 60.38 725 CYS A N 1
ATOM 5759 C CA . CYS A 1 725 ? 11.759 7.529 4.440 1.00 60.38 725 CYS A CA 1
ATOM 5760 C C . CYS A 1 725 ? 12.261 8.989 4.534 1.00 60.38 725 CYS A C 1
ATOM 5762 O O . CYS A 1 725 ? 11.828 9.846 3.771 1.00 60.38 725 CYS A O 1
ATOM 5764 N N . GLY A 1 726 ? 13.168 9.278 5.475 1.0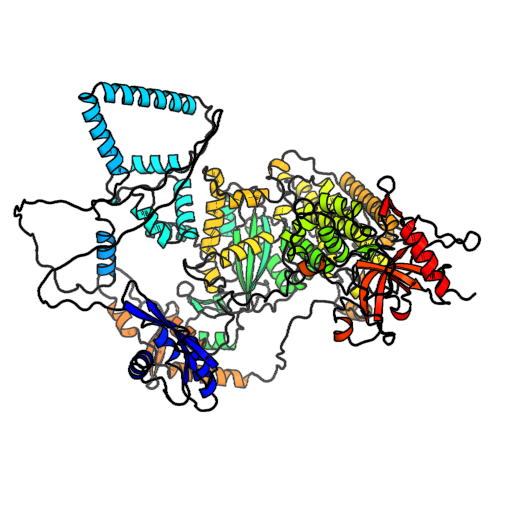0 53.94 726 GLY A N 1
ATOM 5765 C CA . GLY A 1 726 ? 13.921 10.538 5.516 1.00 53.94 726 GLY A CA 1
ATOM 5766 C C . GLY A 1 726 ? 13.322 11.632 6.403 1.00 53.94 726 GLY A C 1
ATOM 5767 O O . GLY A 1 726 ? 12.979 12.702 5.918 1.00 53.94 726 GLY A O 1
ATOM 5768 N N . GLY A 1 727 ? 13.271 11.418 7.720 1.00 54.62 727 GLY A N 1
ATOM 5769 C CA . GLY A 1 727 ? 12.953 12.476 8.693 1.00 54.62 727 GLY A CA 1
ATOM 5770 C C . GLY A 1 727 ? 11.462 12.646 9.015 1.00 54.62 727 GLY A C 1
ATOM 5771 O O . GLY A 1 727 ? 10.703 11.675 9.064 1.00 54.62 727 GLY A O 1
ATOM 5772 N N . THR A 1 728 ? 11.048 13.881 9.298 1.00 63.12 728 THR A N 1
ATOM 5773 C CA . THR A 1 728 ? 9.740 14.263 9.873 1.00 63.12 728 THR A CA 1
ATOM 5774 C C . THR A 1 728 ? 9.072 15.363 9.030 1.00 63.12 728 THR A C 1
ATOM 5776 O O . THR A 1 728 ? 9.658 15.804 8.042 1.00 63.12 728 THR A O 1
ATOM 5779 N N . LYS A 1 729 ? 7.864 15.835 9.381 1.00 64.81 729 LYS A N 1
ATOM 5780 C CA . LYS A 1 729 ? 7.182 16.937 8.660 1.00 64.81 729 LYS A CA 1
ATOM 5781 C C . LYS A 1 729 ? 8.029 18.209 8.590 1.00 64.81 729 LYS A C 1
ATOM 5783 O O . LYS A 1 729 ? 7.908 18.943 7.617 1.00 64.81 729 LYS A O 1
ATOM 5788 N N . ARG A 1 730 ? 8.945 18.411 9.543 1.00 63.69 730 ARG A N 1
ATOM 5789 C CA . ARG A 1 730 ? 9.923 19.513 9.539 1.00 63.69 730 ARG A CA 1
ATOM 5790 C C . ARG A 1 730 ? 10.804 19.566 8.286 1.00 63.69 730 ARG A C 1
ATOM 5792 O O . ARG A 1 730 ? 11.326 20.620 7.965 1.00 63.69 730 ARG A O 1
ATOM 5799 N N . ALA A 1 731 ? 10.943 18.460 7.549 1.00 62.72 731 ALA A N 1
ATOM 5800 C CA . ALA A 1 731 ? 11.610 18.444 6.244 1.00 62.72 731 ALA A CA 1
ATOM 5801 C C . ALA A 1 731 ? 10.797 19.126 5.117 1.00 62.72 731 ALA A C 1
ATOM 5803 O O . ALA A 1 731 ? 11.323 19.327 4.026 1.00 62.72 731 ALA A O 1
ATOM 5804 N N . MET A 1 732 ? 9.529 19.468 5.375 1.00 68.88 732 MET A N 1
ATOM 5805 C CA . MET A 1 732 ? 8.638 20.228 4.490 1.00 68.88 732 MET A CA 1
ATOM 5806 C C . MET A 1 732 ? 8.084 21.511 5.135 1.00 68.88 732 MET A C 1
ATOM 5808 O O . MET A 1 732 ? 7.212 22.159 4.560 1.00 68.88 732 MET A O 1
ATOM 5812 N N . GLU A 1 733 ? 8.587 21.902 6.308 1.00 67.94 733 GLU A N 1
ATOM 5813 C CA . GLU A 1 733 ? 8.376 23.257 6.830 1.00 67.94 733 GLU A CA 1
ATOM 5814 C C . GLU A 1 733 ? 9.188 24.246 5.962 1.00 67.94 733 GLU A C 1
ATOM 5816 O O . GLU A 1 733 ? 10.281 23.923 5.500 1.00 67.94 733 GLU A O 1
ATOM 5821 N N . ASP A 1 734 ? 8.606 25.412 5.664 1.00 68.94 734 ASP A N 1
ATOM 5822 C CA . ASP A 1 734 ? 9.165 26.487 4.817 1.00 68.94 734 ASP A CA 1
ATOM 5823 C C . ASP A 1 734 ? 9.572 26.124 3.362 1.00 68.94 734 ASP A C 1
ATOM 5825 O O . ASP A 1 734 ? 10.279 26.886 2.699 1.00 68.94 734 ASP A O 1
ATOM 5829 N N . VAL A 1 735 ? 9.094 25.002 2.805 1.00 80.38 735 VAL A N 1
ATOM 5830 C CA . VAL A 1 735 ? 9.354 24.617 1.400 1.00 80.38 735 VAL A CA 1
ATOM 5831 C C . VAL A 1 735 ? 8.488 25.413 0.408 1.00 80.38 735 VAL A C 1
ATOM 5833 O O . VAL A 1 735 ? 7.281 25.553 0.588 1.00 80.38 735 VAL A O 1
ATOM 5836 N N . GLU A 1 736 ? 9.086 25.902 -0.689 1.00 86.94 736 GLU A N 1
ATOM 5837 C CA . GLU A 1 736 ? 8.360 26.619 -1.753 1.00 86.94 736 GLU A CA 1
ATOM 5838 C C . GLU A 1 736 ? 7.398 25.689 -2.521 1.00 86.94 736 GLU A C 1
ATOM 5840 O O . GLU A 1 736 ? 7.796 24.659 -3.078 1.00 86.94 736 GLU A O 1
ATOM 5845 N N . HIS A 1 737 ? 6.125 26.089 -2.592 1.00 91.69 737 HIS A N 1
ATOM 5846 C CA . HIS A 1 737 ? 5.069 25.381 -3.316 1.00 91.69 737 HIS A CA 1
ATOM 5847 C C . HIS A 1 737 ? 4.930 25.898 -4.765 1.00 91.69 737 HIS A C 1
ATOM 5849 O O . HIS A 1 737 ? 4.764 27.103 -4.973 1.00 91.69 737 HIS A O 1
ATOM 5855 N N . PRO A 1 738 ? 4.996 25.025 -5.791 1.00 94.25 738 PRO A N 1
ATOM 5856 C CA . PRO A 1 738 ? 5.160 25.444 -7.179 1.00 94.25 738 PRO A CA 1
ATOM 5857 C C . PRO A 1 738 ? 3.860 25.932 -7.825 1.00 94.25 738 PRO A C 1
ATOM 5859 O O . PRO A 1 738 ? 2.855 25.225 -7.881 1.00 94.25 738 PRO A O 1
ATOM 5862 N N . SER A 1 739 ? 3.904 27.120 -8.422 1.00 93.56 739 SER A N 1
ATOM 5863 C CA . SER A 1 739 ? 2.791 27.689 -9.185 1.00 93.56 739 SER A CA 1
ATOM 5864 C C . SER A 1 739 ? 2.386 26.837 -10.401 1.00 93.56 739 SER A C 1
ATOM 5866 O O . SER A 1 739 ? 3.174 26.063 -10.954 1.00 93.56 739 SER A O 1
ATOM 5868 N N . LYS A 1 740 ? 1.158 27.043 -10.904 1.00 92.38 740 LYS A N 1
ATOM 5869 C CA . LYS A 1 740 ? 0.632 26.350 -12.100 1.00 92.38 740 LYS A CA 1
ATOM 5870 C C . LYS A 1 740 ? 1.550 26.466 -13.333 1.00 92.38 740 LYS A C 1
ATOM 5872 O O . LYS A 1 740 ? 1.567 25.546 -14.147 1.00 92.38 740 LYS A O 1
ATOM 5877 N N . SER A 1 741 ? 2.342 27.534 -13.474 1.00 92.88 741 SER A N 1
ATOM 5878 C CA . SER A 1 741 ? 3.330 27.677 -14.558 1.00 92.88 741 SER A CA 1
ATOM 5879 C C . SER A 1 741 ? 4.623 26.885 -14.310 1.00 92.88 741 SER A C 1
ATOM 5881 O O . SER A 1 741 ? 5.106 26.251 -15.249 1.00 92.88 741 SER A O 1
ATOM 5883 N N . GLN A 1 742 ? 5.142 26.845 -13.074 1.00 95.94 742 GLN A N 1
ATOM 5884 C CA . GLN A 1 742 ? 6.264 25.971 -12.680 1.00 95.94 742 GLN A CA 1
ATOM 5885 C C . GLN A 1 742 ? 5.902 24.483 -12.859 1.00 95.94 742 GLN A C 1
ATOM 5887 O O . GLN A 1 742 ? 6.715 23.700 -13.346 1.00 95.94 742 GLN A O 1
ATOM 5892 N N . ILE A 1 743 ? 4.660 24.090 -12.557 1.00 96.19 743 ILE A N 1
ATOM 5893 C CA . ILE A 1 743 ? 4.167 22.721 -12.793 1.00 96.19 743 ILE A CA 1
ATOM 5894 C C . ILE A 1 743 ? 4.132 22.397 -14.298 1.00 96.19 743 ILE A C 1
ATOM 5896 O O . ILE A 1 743 ? 4.591 21.337 -14.718 1.00 96.19 743 ILE A O 1
ATOM 5900 N N . VAL A 1 744 ? 3.657 23.314 -15.147 1.00 95.62 744 VAL A N 1
ATOM 5901 C CA . VAL A 1 744 ? 3.660 23.107 -16.608 1.00 95.62 744 VAL A CA 1
ATOM 5902 C C . VAL A 1 744 ? 5.082 23.032 -17.179 1.00 95.62 744 VAL A C 1
ATOM 5904 O O . VAL A 1 744 ? 5.321 22.233 -18.088 1.00 95.62 744 VAL A O 1
ATOM 5907 N N . SER A 1 745 ? 6.031 23.834 -16.685 1.00 96.12 745 SER A N 1
ATOM 5908 C CA . SER A 1 745 ? 7.416 23.787 -17.169 1.00 96.12 745 SER A CA 1
ATOM 5909 C C . SER A 1 745 ? 8.150 22.526 -16.708 1.00 96.12 745 SER A C 1
ATOM 5911 O O . SER A 1 745 ? 8.855 21.925 -17.519 1.00 96.12 745 SER A O 1
ATOM 5913 N N . ILE A 1 746 ? 7.934 22.055 -15.473 1.00 97.56 746 ILE A N 1
ATOM 5914 C CA . ILE A 1 746 ? 8.580 20.833 -14.974 1.00 97.56 746 ILE A CA 1
ATOM 5915 C C . ILE A 1 746 ? 8.061 19.571 -15.672 1.00 97.56 746 ILE A C 1
ATOM 5917 O O . ILE A 1 746 ? 8.851 18.689 -15.997 1.00 97.56 746 ILE A O 1
ATOM 5921 N N . ILE A 1 747 ? 6.761 19.513 -15.992 1.00 96.56 747 ILE A N 1
ATOM 5922 C CA . ILE A 1 747 ? 6.169 18.423 -16.784 1.00 96.56 747 ILE A CA 1
ATOM 5923 C C . ILE A 1 747 ? 6.753 18.428 -18.209 1.00 96.56 747 ILE A C 1
ATOM 5925 O O . ILE A 1 747 ? 7.112 17.375 -18.733 1.00 96.56 747 ILE A O 1
ATOM 5929 N N . LYS A 1 748 ? 6.947 19.603 -18.826 1.00 95.38 748 LYS A N 1
ATOM 5930 C CA . LYS A 1 748 ? 7.620 19.711 -20.137 1.00 95.38 748 LYS A CA 1
ATOM 5931 C C . LYS A 1 748 ? 9.087 19.268 -20.082 1.00 95.38 748 LYS A C 1
ATOM 5933 O O . LYS A 1 748 ? 9.525 18.565 -20.990 1.00 95.38 748 LYS A O 1
ATOM 5938 N N . ARG A 1 749 ? 9.816 19.605 -19.010 1.00 97.25 749 ARG A N 1
ATOM 5939 C CA . ARG A 1 749 ? 11.194 19.134 -18.773 1.00 97.25 749 ARG A CA 1
ATOM 5940 C C . ARG A 1 749 ? 11.243 17.607 -18.645 1.00 97.25 749 ARG A C 1
ATOM 5942 O O . ARG A 1 749 ? 12.030 16.957 -19.324 1.00 97.25 749 ARG A O 1
ATOM 5949 N N . ALA A 1 750 ? 10.334 17.035 -17.854 1.00 97.94 750 ALA A N 1
ATOM 5950 C CA . ALA A 1 750 ? 10.210 15.594 -17.649 1.00 97.94 750 ALA A CA 1
ATOM 5951 C C . ALA A 1 750 ? 9.959 14.814 -18.952 1.00 97.94 750 ALA A C 1
ATOM 5953 O O . ALA A 1 750 ? 10.550 13.754 -19.140 1.00 97.94 750 ALA A O 1
ATOM 5954 N N . LEU A 1 751 ? 9.141 15.346 -19.871 1.00 96.00 751 LEU A N 1
ATOM 5955 C CA . LEU A 1 751 ? 8.936 14.759 -21.203 1.00 96.00 751 LEU A CA 1
ATOM 5956 C C . LEU A 1 751 ? 10.226 14.772 -22.033 1.00 96.00 751 LEU A C 1
ATOM 5958 O O . LEU A 1 751 ? 10.588 13.756 -22.624 1.00 96.00 751 LEU A O 1
ATOM 5962 N N . GLN A 1 752 ? 10.926 15.910 -22.071 1.00 95.94 752 GLN A N 1
ATOM 5963 C CA . GLN A 1 752 ? 12.159 16.073 -22.849 1.00 95.94 752 GLN A CA 1
ATOM 5964 C C . GLN A 1 752 ? 13.279 15.145 -22.355 1.00 95.94 752 GLN A C 1
ATOM 5966 O O . GLN A 1 752 ? 13.933 14.488 -23.165 1.00 95.94 752 GLN A O 1
ATOM 5971 N N . GLU A 1 753 ? 13.467 15.045 -21.037 1.00 97.69 753 GLU A N 1
ATOM 5972 C CA . GLU A 1 753 ? 14.454 14.146 -20.428 1.00 97.69 753 GLU A CA 1
ATOM 5973 C C . GLU A 1 753 ? 14.082 12.668 -20.637 1.00 97.69 753 GLU A C 1
ATOM 5975 O O . GLU A 1 753 ? 14.926 11.890 -21.084 1.00 97.69 753 GLU A O 1
ATOM 5980 N N . ALA A 1 754 ? 12.812 12.288 -20.434 1.00 97.00 754 ALA A N 1
ATOM 5981 C CA . ALA A 1 754 ? 12.333 10.926 -20.686 1.00 97.00 754 ALA A CA 1
ATOM 5982 C C . ALA A 1 754 ? 12.536 10.497 -22.151 1.00 97.00 754 ALA A C 1
ATOM 5984 O O . ALA A 1 754 ? 13.009 9.389 -22.410 1.00 97.00 754 ALA A O 1
ATOM 5985 N N . LYS A 1 755 ? 12.242 11.385 -23.114 1.00 95.50 755 LYS A N 1
ATOM 5986 C CA . LYS A 1 755 ? 12.504 11.146 -24.543 1.00 95.50 755 LYS A CA 1
ATOM 5987 C C . LYS A 1 755 ? 13.997 10.977 -24.823 1.00 95.50 755 LYS A C 1
ATOM 5989 O O . LYS A 1 755 ? 14.380 10.079 -25.566 1.00 95.50 755 LYS A O 1
ATOM 5994 N N . SER A 1 756 ? 14.834 11.833 -24.234 1.00 95.69 756 SER A N 1
ATOM 5995 C CA . SER A 1 756 ? 16.287 11.808 -24.426 1.00 95.69 756 SER A CA 1
ATOM 5996 C C . SER A 1 756 ? 16.906 10.494 -23.946 1.00 95.69 756 SER A C 1
ATOM 5998 O O . SER A 1 756 ? 17.653 9.862 -24.692 1.00 95.69 756 SER A O 1
ATOM 6000 N N . GLU A 1 757 ? 16.564 10.041 -22.738 1.00 96.06 757 GLU A N 1
ATOM 6001 C CA . GLU A 1 757 ? 17.101 8.794 -22.178 1.00 96.06 757 GLU A CA 1
ATOM 6002 C C . GLU A 1 757 ? 16.579 7.551 -22.909 1.00 96.06 757 GLU A C 1
ATOM 6004 O O . GLU A 1 757 ? 17.354 6.643 -23.202 1.00 96.06 757 GLU A O 1
ATOM 6009 N N . LEU A 1 758 ? 15.300 7.516 -23.294 1.00 93.94 758 LEU A N 1
ATOM 6010 C CA . LEU A 1 758 ? 14.760 6.389 -24.061 1.00 93.94 758 LEU A CA 1
ATOM 6011 C C . LEU A 1 758 ? 15.327 6.314 -25.484 1.00 93.94 758 LEU A C 1
ATOM 6013 O O . LEU A 1 758 ? 15.637 5.218 -25.953 1.00 93.94 758 LEU A O 1
ATOM 6017 N N . ASN A 1 759 ? 15.567 7.455 -26.135 1.00 93.25 759 ASN A N 1
ATOM 6018 C CA . ASN A 1 759 ? 16.283 7.492 -27.410 1.00 93.25 759 ASN A CA 1
ATOM 6019 C C . ASN A 1 759 ? 17.720 6.950 -27.278 1.00 93.25 759 ASN A C 1
ATOM 6021 O O . ASN A 1 759 ? 18.168 6.232 -28.168 1.00 93.25 759 ASN A O 1
ATOM 6025 N N . GLN A 1 760 ? 18.424 7.229 -26.171 1.00 91.44 760 GLN A N 1
ATOM 6026 C CA . GLN A 1 760 ? 19.767 6.680 -25.901 1.00 91.44 760 GLN A CA 1
ATOM 6027 C C . GLN A 1 760 ? 19.759 5.153 -25.707 1.00 91.44 760 GLN A C 1
ATOM 6029 O O . GLN A 1 760 ? 20.731 4.489 -26.057 1.00 91.44 760 GLN A O 1
ATOM 6034 N N . LEU A 1 761 ? 18.659 4.581 -25.207 1.00 89.81 761 LEU A N 1
ATOM 6035 C CA . LEU A 1 761 ? 18.458 3.127 -25.147 1.00 89.81 761 LEU A CA 1
ATOM 6036 C C . LEU A 1 761 ? 18.046 2.520 -26.505 1.00 89.81 761 LEU A C 1
ATOM 6038 O O . LEU A 1 761 ? 18.080 1.302 -26.666 1.00 89.81 761 LEU A O 1
ATOM 6042 N N . GLY A 1 762 ? 17.689 3.340 -27.499 1.00 87.62 762 GLY A N 1
ATOM 6043 C CA . GLY A 1 762 ? 17.256 2.911 -28.835 1.00 87.62 762 GLY A CA 1
ATOM 6044 C C . GLY A 1 762 ? 15.736 2.851 -29.039 1.00 87.62 762 GLY A C 1
ATOM 6045 O O . GLY A 1 762 ? 15.283 2.315 -30.047 1.00 87.62 762 GLY A O 1
ATOM 6046 N N . VAL A 1 763 ? 14.931 3.389 -28.116 1.00 88.38 763 VAL A N 1
ATOM 6047 C CA . VAL A 1 763 ? 13.471 3.541 -28.284 1.00 88.38 763 VAL A CA 1
ATOM 6048 C C . VAL A 1 763 ? 13.217 4.730 -29.211 1.00 88.38 763 VAL A C 1
ATOM 6050 O O . VAL A 1 763 ? 12.963 5.847 -28.770 1.00 88.38 763 VAL A O 1
ATOM 6053 N N . LEU A 1 764 ? 13.360 4.506 -30.516 1.00 87.62 764 LEU A N 1
ATOM 6054 C CA . LEU A 1 764 ? 13.229 5.542 -31.540 1.00 87.62 764 LEU A CA 1
ATOM 6055 C C . LEU A 1 764 ? 11.832 5.498 -32.167 1.00 87.62 764 LEU A C 1
ATOM 6057 O O . LEU A 1 764 ? 11.397 4.461 -32.665 1.00 87.62 764 LEU A O 1
ATOM 6061 N N . VAL A 1 765 ? 11.126 6.632 -32.147 1.00 84.81 765 VAL A N 1
ATOM 6062 C CA . VAL A 1 765 ? 9.747 6.749 -32.641 1.00 84.81 765 VAL A CA 1
ATOM 6063 C C . VAL A 1 765 ? 9.629 7.916 -33.621 1.00 84.81 765 VAL A C 1
ATOM 6065 O O . VAL A 1 765 ? 9.767 9.079 -33.243 1.00 84.81 765 VAL A O 1
ATOM 6068 N N . ASN A 1 766 ? 9.286 7.611 -34.874 1.00 79.75 766 ASN A N 1
ATOM 6069 C CA . ASN A 1 766 ? 9.071 8.597 -35.939 1.00 79.75 766 ASN A CA 1
ATOM 6070 C C . ASN A 1 766 ? 7.646 9.192 -35.894 1.00 79.75 766 ASN A C 1
ATOM 6072 O O . ASN A 1 766 ? 6.905 9.137 -36.872 1.00 79.75 766 ASN A O 1
ATOM 6076 N N . ALA A 1 767 ? 7.252 9.743 -34.742 1.00 82.31 767 ALA A N 1
ATOM 6077 C CA . ALA A 1 767 ? 5.952 10.382 -34.521 1.00 82.31 767 ALA A CA 1
ATOM 6078 C C . ALA A 1 767 ? 6.087 11.678 -33.703 1.00 82.31 767 ALA A C 1
ATOM 6080 O O . ALA A 1 767 ? 7.072 11.891 -32.995 1.00 82.31 767 ALA A O 1
ATOM 6081 N N . ALA A 1 768 ? 5.077 12.547 -33.792 1.00 83.50 768 ALA A N 1
ATOM 6082 C CA . ALA A 1 768 ? 5.024 13.794 -33.033 1.00 83.50 768 ALA A CA 1
ATOM 6083 C C . ALA A 1 768 ? 4.767 13.552 -31.533 1.00 83.50 768 ALA A C 1
ATOM 6085 O O . ALA A 1 768 ? 4.009 12.654 -31.159 1.00 83.50 768 ALA A O 1
ATOM 6086 N N . ASP A 1 769 ? 5.314 14.424 -30.677 1.00 83.69 769 ASP A N 1
ATOM 6087 C CA . ASP A 1 769 ? 5.207 14.324 -29.208 1.00 83.69 769 ASP A CA 1
ATOM 6088 C C . ASP A 1 769 ? 3.764 14.434 -28.674 1.00 83.69 769 ASP A C 1
ATOM 6090 O O . ASP A 1 769 ? 3.470 14.040 -27.544 1.00 83.69 769 ASP A O 1
ATOM 6094 N N . SER A 1 770 ? 2.840 14.942 -29.493 1.00 79.00 770 SER A N 1
ATOM 6095 C CA . SER A 1 770 ? 1.400 14.947 -29.216 1.00 79.00 770 SER A CA 1
ATOM 6096 C C . SER A 1 770 ? 0.748 13.564 -29.317 1.00 79.00 770 SER A C 1
ATOM 6098 O O . SER A 1 770 ? -0.294 13.352 -28.704 1.00 79.00 770 SER A O 1
ATOM 6100 N N . GLU A 1 771 ? 1.342 12.630 -30.068 1.00 83.44 771 GLU A N 1
ATOM 6101 C CA . GLU A 1 771 ? 0.834 11.266 -30.255 1.00 83.44 771 GLU A CA 1
ATOM 6102 C C . GLU A 1 771 ? 1.629 10.234 -29.444 1.00 83.44 771 GLU A C 1
ATOM 6104 O O . GLU A 1 771 ? 1.023 9.411 -28.762 1.00 83.44 771 GLU A O 1
ATOM 6109 N N . CYS A 1 772 ? 2.965 10.292 -29.426 1.00 86.50 772 CYS A N 1
ATOM 6110 C CA . CYS A 1 772 ? 3.770 9.277 -28.727 1.00 86.50 772 CYS A CA 1
ATOM 6111 C C . CYS A 1 772 ? 3.819 9.430 -27.191 1.00 86.50 772 CYS A C 1
ATOM 6113 O O . CYS A 1 772 ? 4.129 8.464 -26.497 1.00 86.50 772 CYS A O 1
ATOM 6115 N N . PHE A 1 773 ? 3.430 10.592 -26.643 1.00 89.69 773 PHE A N 1
ATOM 6116 C CA . PHE A 1 773 ? 3.214 10.811 -25.198 1.00 89.69 773 PHE A CA 1
ATOM 6117 C C . PHE A 1 773 ? 1.726 10.951 -24.817 1.00 89.69 773 PHE A C 1
ATOM 6119 O O . PHE A 1 773 ? 1.384 11.394 -23.712 1.00 89.69 773 PHE A O 1
ATOM 6126 N N . LYS A 1 774 ? 0.819 10.591 -25.728 1.00 86.31 774 LYS A N 1
ATOM 6127 C CA . LYS A 1 774 ? -0.634 10.624 -25.526 1.00 86.31 774 LYS A CA 1
ATOM 6128 C C . LYS A 1 774 ? -1.066 9.533 -24.544 1.00 86.31 774 LYS A C 1
ATOM 6130 O O . LYS A 1 774 ? -0.512 8.435 -24.537 1.00 86.31 774 LYS A O 1
ATOM 6135 N N . TYR A 1 775 ? -2.068 9.824 -23.720 1.00 86.75 775 TYR A N 1
ATOM 6136 C CA . TYR A 1 775 ? -2.742 8.788 -22.936 1.00 86.75 775 TYR A CA 1
ATOM 6137 C C . TYR A 1 775 ? -3.527 7.862 -23.882 1.00 86.75 775 TYR A C 1
ATOM 6139 O O . TYR A 1 775 ? -4.144 8.354 -24.826 1.00 86.75 775 TYR A O 1
ATOM 6147 N N . ASP A 1 776 ? -3.511 6.542 -23.661 1.00 81.88 776 ASP A N 1
ATOM 6148 C CA . ASP A 1 776 ? -4.187 5.598 -24.568 1.00 81.88 776 ASP A CA 1
ATOM 6149 C C . ASP A 1 776 ? -5.717 5.740 -24.454 1.00 81.88 776 ASP A C 1
ATOM 6151 O O . ASP A 1 776 ? -6.263 5.440 -23.387 1.00 81.88 776 ASP A O 1
ATOM 6155 N N . PRO A 1 777 ? -6.438 6.127 -25.527 1.00 76.88 777 PRO A N 1
ATOM 6156 C CA . PRO A 1 777 ? -7.890 6.294 -25.478 1.00 76.88 777 PRO A CA 1
ATOM 6157 C C . PRO A 1 777 ? -8.650 5.017 -25.096 1.00 76.88 777 PRO A C 1
ATOM 6159 O O . PRO A 1 777 ? -9.729 5.104 -24.520 1.00 76.88 777 PRO A O 1
ATOM 6162 N N . ARG A 1 778 ? -8.083 3.825 -25.333 1.00 76.38 778 ARG A N 1
ATOM 6163 C CA . ARG A 1 778 ? -8.678 2.534 -24.930 1.00 76.38 778 ARG A CA 1
ATOM 6164 C C . ARG A 1 778 ? -8.657 2.311 -23.415 1.00 76.38 778 ARG A C 1
ATOM 6166 O O . ARG A 1 778 ? -9.318 1.403 -22.924 1.00 76.38 778 ARG A O 1
ATOM 6173 N N . LEU A 1 779 ? -7.887 3.115 -22.678 1.00 80.62 779 LEU A N 1
ATOM 6174 C CA . LEU A 1 779 ? -7.848 3.129 -21.214 1.00 80.62 779 LEU A CA 1
ATOM 6175 C C . LEU A 1 779 ? -8.617 4.320 -20.620 1.00 80.62 779 LEU A C 1
ATOM 6177 O O . LEU A 1 779 ? -8.683 4.451 -19.395 1.00 80.62 779 LEU A O 1
ATOM 6181 N N . ALA A 1 780 ? -9.225 5.173 -21.450 1.00 80.44 780 ALA A N 1
ATOM 6182 C CA . ALA A 1 780 ? -10.096 6.238 -20.971 1.00 80.44 780 ALA A CA 1
ATOM 6183 C C . ALA A 1 780 ? -11.336 5.673 -20.255 1.00 80.44 780 ALA A C 1
ATOM 6185 O O . ALA A 1 780 ? -11.697 4.502 -20.399 1.00 80.44 780 ALA A O 1
ATOM 6186 N N . VAL A 1 781 ? -12.001 6.509 -19.460 1.00 73.06 781 VAL A N 1
ATOM 6187 C CA . VAL A 1 781 ? -13.315 6.182 -18.894 1.00 73.06 781 VAL A CA 1
ATOM 6188 C C . VAL A 1 781 ? -14.394 6.387 -19.962 1.00 73.06 781 VAL A C 1
ATOM 6190 O O . VAL A 1 781 ? -14.821 7.513 -20.212 1.00 73.06 781 VAL A O 1
ATOM 6193 N N . THR A 1 782 ? -14.851 5.298 -20.582 1.00 58.09 782 THR A N 1
ATOM 6194 C CA . THR A 1 782 ? -16.044 5.294 -21.443 1.00 58.09 782 THR A CA 1
ATOM 6195 C C . THR A 1 782 ? -17.312 5.456 -20.605 1.00 58.09 782 THR A C 1
ATOM 6197 O O . THR A 1 782 ? -17.494 4.783 -19.591 1.00 58.09 782 THR A O 1
ATOM 6200 N N . SER A 1 783 ? -18.218 6.331 -21.042 1.00 42.31 783 SER A N 1
ATOM 6201 C CA . SER A 1 783 ? -19.489 6.628 -20.361 1.00 42.31 783 SER A CA 1
ATOM 6202 C C . SER A 1 783 ? -20.584 5.575 -20.567 1.00 42.31 783 SER A C 1
ATOM 6204 O O . SER A 1 783 ? -21.642 5.666 -19.946 1.00 42.31 783 SER A O 1
ATOM 6206 N N . THR A 1 784 ? -20.364 4.612 -21.463 1.00 39.31 784 THR A N 1
ATOM 6207 C CA . THR A 1 784 ? -21.452 3.917 -22.159 1.00 39.31 784 THR A CA 1
ATOM 6208 C C . THR A 1 784 ? -21.143 2.426 -22.296 1.00 39.31 784 THR A C 1
ATOM 6210 O O . THR A 1 784 ? -20.185 2.038 -22.962 1.00 39.31 784 THR A O 1
ATOM 6213 N N . LEU A 1 785 ? -21.970 1.574 -21.677 1.00 38.28 785 LEU A N 1
ATOM 6214 C CA . LEU A 1 785 ? -21.809 0.110 -21.699 1.00 38.28 785 LEU A CA 1
ATOM 6215 C C . LEU A 1 785 ? -21.843 -0.484 -23.122 1.00 38.28 785 LEU A C 1
ATOM 6217 O O . LEU A 1 785 ? -21.147 -1.457 -23.385 1.00 38.28 785 LEU A O 1
ATOM 6221 N N . SER A 1 786 ? -22.590 0.132 -24.042 1.00 31.97 786 SER A N 1
ATOM 6222 C CA . SER A 1 786 ? -22.795 -0.324 -25.427 1.00 31.97 786 SER A CA 1
ATOM 6223 C C . SER A 1 786 ? -21.652 -0.008 -26.404 1.00 31.97 786 SER A C 1
ATOM 6225 O O . SER A 1 786 ? -21.648 -0.500 -27.531 1.00 31.97 786 SER A O 1
ATOM 6227 N N . GLU A 1 787 ? -20.680 0.826 -26.022 1.00 34.50 787 GLU A N 1
ATOM 6228 C CA . GLU A 1 787 ? -19.535 1.161 -26.890 1.00 34.50 787 GLU A CA 1
ATOM 6229 C C . GLU A 1 787 ? -18.364 0.179 -26.717 1.00 34.50 787 GLU A C 1
ATOM 6231 O O . GLU A 1 787 ? -17.515 0.064 -27.601 1.00 34.50 787 GLU A O 1
ATOM 6236 N N . LEU A 1 788 ? -18.349 -0.583 -25.615 1.00 38.66 788 LEU A N 1
ATOM 6237 C CA . LEU A 1 788 ? -17.344 -1.616 -25.348 1.00 38.66 788 LEU A CA 1
ATOM 6238 C C . LEU A 1 788 ? -17.371 -2.749 -26.384 1.00 38.66 788 LEU A C 1
ATOM 6240 O O . LEU A 1 788 ? -16.314 -3.259 -26.738 1.00 38.66 788 LEU A O 1
ATOM 6244 N N . GLU A 1 789 ? -18.541 -3.105 -26.913 1.00 32.97 789 GLU A N 1
ATOM 6245 C CA . GLU A 1 789 ? -18.690 -4.202 -27.882 1.00 32.97 789 GLU A CA 1
ATOM 6246 C C . GLU A 1 789 ? -18.199 -3.828 -29.292 1.00 32.97 789 GLU A C 1
ATOM 6248 O O . GLU A 1 789 ? -17.710 -4.683 -30.023 1.00 32.97 789 GLU A O 1
ATOM 6253 N N . ASN A 1 790 ? -18.266 -2.544 -29.666 1.00 31.64 790 ASN A N 1
ATOM 6254 C CA . ASN A 1 790 ? -17.960 -2.076 -31.027 1.00 31.64 790 ASN A CA 1
ATOM 6255 C C . ASN A 1 790 ? -16.504 -1.611 -31.227 1.00 31.64 790 ASN A C 1
ATOM 6257 O O . ASN A 1 790 ? -16.089 -1.356 -32.356 1.00 31.64 790 ASN A O 1
ATOM 6261 N N . ILE A 1 791 ? -15.722 -1.488 -30.147 1.00 35.50 791 ILE A N 1
ATOM 6262 C CA . ILE A 1 791 ? -14.308 -1.057 -30.182 1.00 35.50 791 ILE A CA 1
ATOM 6263 C C . ILE A 1 791 ? -13.360 -2.188 -29.720 1.00 35.50 791 ILE A C 1
ATOM 6265 O O . ILE A 1 791 ? -12.147 -2.125 -29.939 1.00 35.50 791 ILE A O 1
ATOM 6269 N N . ALA A 1 792 ? -13.890 -3.262 -29.122 1.00 30.42 792 ALA A N 1
ATOM 6270 C CA . ALA A 1 792 ? -13.108 -4.385 -28.613 1.00 30.42 792 ALA A CA 1
ATOM 6271 C C . ALA A 1 792 ? -12.603 -5.341 -29.713 1.00 30.42 792 ALA A C 1
ATOM 6273 O O . ALA A 1 792 ? -13.095 -6.455 -29.888 1.00 30.42 792 ALA A O 1
ATOM 6274 N N . GLY A 1 793 ? -11.481 -4.973 -30.339 1.00 32.62 793 GLY A N 1
ATOM 6275 C CA . GLY A 1 793 ? -10.449 -5.984 -30.600 1.00 32.62 793 GLY A CA 1
ATOM 6276 C C . GLY A 1 793 ? -10.053 -6.664 -29.273 1.00 32.62 793 GLY A C 1
ATOM 6277 O O . GLY A 1 793 ? -10.127 -6.010 -28.228 1.00 32.62 793 GLY A O 1
ATOM 6278 N N . PRO A 1 794 ? -9.670 -7.955 -29.268 1.00 25.44 794 PRO A N 1
ATOM 6279 C CA . PRO A 1 794 ? -9.681 -8.792 -28.067 1.00 25.44 794 PRO A CA 1
ATOM 6280 C C . PRO A 1 794 ? -8.882 -8.194 -26.902 1.00 25.44 794 PRO A C 1
ATOM 6282 O O . PRO A 1 794 ? -7.650 -8.136 -26.924 1.00 25.44 794 PRO A O 1
ATOM 6285 N N . ILE A 1 795 ? -9.606 -7.777 -25.860 1.00 35.31 795 ILE A N 1
ATOM 6286 C CA . ILE A 1 795 ? -9.033 -7.298 -24.603 1.00 35.31 795 ILE A CA 1
ATOM 6287 C C . ILE A 1 795 ? -8.505 -8.517 -23.846 1.00 35.31 795 ILE A C 1
ATOM 6289 O O . ILE A 1 795 ? -9.238 -9.193 -23.127 1.00 35.31 795 ILE A O 1
ATOM 6293 N N . VAL A 1 796 ? -7.216 -8.809 -24.025 1.00 28.44 796 VAL A N 1
ATOM 6294 C CA . VAL A 1 796 ? -6.502 -9.791 -23.203 1.00 28.44 796 VAL A CA 1
ATOM 6295 C C . VAL A 1 796 ? -6.211 -9.146 -21.848 1.00 28.44 796 VAL A C 1
ATOM 6297 O O . VAL A 1 796 ? -5.142 -8.570 -21.634 1.00 28.44 796 VAL A O 1
ATOM 6300 N N . ASP A 1 797 ? -7.197 -9.194 -20.953 1.00 27.62 797 ASP A N 1
ATOM 6301 C CA . ASP A 1 797 ? -7.056 -8.752 -19.566 1.00 27.62 797 ASP A CA 1
ATOM 6302 C C . ASP A 1 797 ? -6.197 -9.778 -18.805 1.00 27.62 797 ASP A C 1
ATOM 6304 O O . ASP A 1 797 ? -6.698 -10.739 -18.225 1.00 27.62 797 ASP A O 1
ATOM 6308 N N . ASP A 1 798 ? -4.869 -9.622 -18.899 1.00 32.53 798 ASP A N 1
ATOM 6309 C CA . ASP A 1 798 ? -3.848 -10.497 -18.293 1.00 32.53 798 ASP A CA 1
ATOM 6310 C C . ASP A 1 798 ? -3.764 -10.261 -16.767 1.00 32.53 798 ASP A C 1
ATOM 6312 O O . ASP A 1 798 ? -2.717 -9.911 -16.212 1.00 32.53 798 ASP A O 1
ATOM 6316 N N . CYS A 1 799 ? -4.901 -10.409 -16.079 1.00 31.25 799 CYS A N 1
ATOM 6317 C CA . CYS A 1 799 ? -4.943 -10.655 -14.644 1.00 31.25 799 CYS A CA 1
ATOM 6318 C C . CYS A 1 799 ? -4.194 -11.965 -14.339 1.00 31.25 799 CYS A C 1
ATOM 6320 O O . CYS A 1 799 ? -4.352 -12.947 -15.064 1.00 31.25 799 CYS A O 1
ATOM 6322 N N . ASP A 1 800 ? -3.403 -12.001 -13.255 1.00 28.81 800 ASP A N 1
ATOM 6323 C CA . ASP A 1 800 ? -2.905 -13.276 -12.708 1.00 28.81 800 ASP A CA 1
ATOM 6324 C C . ASP A 1 800 ? -4.150 -14.165 -12.438 1.00 28.81 800 ASP A C 1
ATOM 6326 O O . ASP A 1 800 ? -5.076 -13.711 -11.759 1.00 28.81 800 ASP A O 1
ATOM 6330 N N . GLU A 1 801 ? -4.198 -15.392 -12.983 1.00 23.80 801 GLU A N 1
ATOM 6331 C CA . GLU A 1 801 ? -5.335 -16.313 -12.793 1.00 23.80 801 GLU A CA 1
ATOM 6332 C C . GLU A 1 801 ? -5.610 -16.508 -11.288 1.00 23.80 801 GLU A C 1
ATOM 6334 O O . GLU A 1 801 ? -4.707 -16.930 -10.557 1.00 23.80 801 GLU A O 1
ATOM 6339 N N . PRO A 1 802 ? -6.828 -16.223 -10.789 1.00 27.28 802 PRO A N 1
ATOM 6340 C CA . PRO A 1 802 ? -7.214 -16.669 -9.461 1.00 27.28 802 PRO A CA 1
ATOM 6341 C C . PRO A 1 802 ? -7.385 -18.194 -9.483 1.00 27.28 802 PRO A C 1
ATOM 6343 O O . PRO A 1 802 ? -8.049 -18.724 -10.374 1.00 27.28 802 PRO A O 1
ATOM 6346 N N . ASP A 1 803 ? -6.836 -18.892 -8.482 1.00 24.72 803 ASP A N 1
ATOM 6347 C CA . ASP A 1 803 ? -7.036 -20.335 -8.264 1.00 24.72 803 ASP A CA 1
ATOM 6348 C C . ASP A 1 803 ? -8.506 -20.631 -7.885 1.00 24.72 803 ASP A C 1
ATOM 6350 O O . ASP A 1 803 ? -8.846 -20.884 -6.726 1.00 24.72 803 ASP A O 1
ATOM 6354 N N . ILE A 1 804 ? -9.408 -20.563 -8.867 1.00 25.30 804 ILE A N 1
ATOM 6355 C CA . ILE A 1 804 ? -10.824 -20.904 -8.727 1.00 25.30 804 ILE A CA 1
ATOM 6356 C C . ILE A 1 804 ? -10.980 -22.405 -9.003 1.00 25.30 804 ILE A C 1
ATOM 6358 O O . ILE A 1 804 ? -11.336 -22.825 -10.104 1.00 25.30 804 ILE A O 1
ATOM 6362 N N . GLU A 1 805 ? -10.755 -23.229 -7.974 1.00 25.55 805 GLU A N 1
ATOM 6363 C CA . GLU A 1 805 ? -11.430 -24.531 -7.916 1.00 25.55 805 GLU A CA 1
ATOM 6364 C C . GLU A 1 805 ? -12.944 -24.255 -7.868 1.00 25.55 805 GLU A C 1
ATOM 6366 O O . GLU A 1 805 ? -13.445 -23.582 -6.964 1.00 25.55 805 GLU A O 1
ATOM 6371 N N . GLY A 1 806 ? -13.644 -24.664 -8.927 1.00 27.83 806 GLY A N 1
ATOM 6372 C CA . GLY A 1 806 ? -14.924 -24.071 -9.305 1.00 27.83 806 GLY A CA 1
ATOM 6373 C C . GLY A 1 806 ? -16.131 -24.469 -8.456 1.00 27.83 806 GLY A C 1
ATOM 6374 O O . GLY A 1 806 ? -16.210 -25.568 -7.910 1.00 27.83 806 GLY A O 1
ATOM 6375 N N . VAL A 1 807 ? -17.126 -23.579 -8.455 1.00 26.08 807 VAL A N 1
ATOM 6376 C CA . VAL A 1 807 ? -18.531 -23.909 -8.194 1.00 26.08 807 VAL A CA 1
ATOM 6377 C C . VAL A 1 807 ? -19.368 -23.205 -9.260 1.00 26.08 807 VAL A C 1
ATOM 6379 O O . VAL A 1 807 ? -19.460 -21.978 -9.266 1.00 26.08 807 VAL A O 1
ATOM 6382 N N . SER A 1 808 ? -19.947 -23.982 -10.170 1.00 26.62 808 SER A N 1
ATOM 6383 C CA . SER A 1 808 ? -20.987 -23.542 -11.101 1.00 26.62 808 SER A CA 1
ATOM 6384 C C . SER A 1 808 ? -22.356 -24.062 -10.655 1.00 26.62 808 SER A C 1
ATOM 6386 O O . SER A 1 808 ? -22.432 -24.965 -9.827 1.00 26.62 808 SER A O 1
ATOM 6388 N N . GLU A 1 809 ? -23.396 -23.502 -11.276 1.00 28.41 809 GLU A N 1
ATOM 6389 C CA . GLU A 1 809 ? -24.818 -23.882 -11.204 1.00 28.41 809 GLU A CA 1
ATOM 6390 C C . GLU A 1 809 ? -25.646 -23.246 -10.070 1.00 28.41 809 GLU A C 1
ATOM 6392 O O . GLU A 1 809 ? -25.535 -23.549 -8.884 1.00 28.41 809 GLU A O 1
ATOM 6397 N N . ILE A 1 810 ? -26.525 -22.343 -10.514 1.00 30.08 810 ILE A N 1
ATOM 6398 C CA . ILE A 1 810 ? -27.707 -21.820 -9.833 1.00 30.08 810 ILE A CA 1
ATOM 6399 C C . ILE A 1 810 ? -28.819 -21.875 -10.883 1.00 30.08 810 ILE A C 1
ATOM 6401 O O . ILE A 1 810 ? -28.712 -21.173 -11.886 1.00 30.08 810 ILE A O 1
ATOM 6405 N N . ASP A 1 811 ? -29.850 -22.689 -10.659 1.00 30.02 811 ASP A N 1
ATOM 6406 C CA . ASP A 1 811 ? -31.185 -22.164 -10.338 1.00 30.02 811 ASP A CA 1
ATOM 6407 C C . ASP A 1 811 ? -32.028 -23.247 -9.616 1.00 30.02 811 ASP A C 1
ATOM 6409 O O . ASP A 1 811 ? -31.458 -24.215 -9.106 1.00 30.02 811 ASP A O 1
ATOM 6413 N N . ASP A 1 812 ? -33.349 -23.063 -9.510 1.00 31.72 812 ASP A N 1
ATOM 6414 C CA . ASP A 1 812 ? -34.359 -24.014 -8.994 1.00 31.72 812 ASP A CA 1
ATOM 6415 C C . ASP A 1 812 ? -34.311 -24.330 -7.477 1.00 31.72 812 ASP A C 1
ATOM 6417 O O . ASP A 1 812 ? -34.852 -25.330 -7.008 1.00 31.72 812 ASP A O 1
ATOM 6421 N N . GLN A 1 813 ? -33.732 -23.448 -6.651 1.00 32.59 813 GLN A N 1
ATOM 6422 C CA . GLN A 1 813 ? -33.555 -23.689 -5.203 1.00 32.59 813 GLN A CA 1
ATOM 6423 C C . GLN A 1 813 ? -34.562 -22.990 -4.263 1.00 32.59 813 GLN A C 1
ATOM 6425 O O . GLN A 1 813 ? -34.182 -22.599 -3.159 1.00 32.59 813 GLN A O 1
ATOM 6430 N N . LEU A 1 814 ? -35.824 -22.744 -4.633 1.00 34.00 814 LEU A N 1
ATOM 6431 C CA . LEU A 1 814 ? -36.783 -22.142 -3.679 1.00 34.00 814 LEU A CA 1
ATOM 6432 C C . LEU A 1 814 ? -37.353 -23.166 -2.678 1.00 34.00 814 LEU A C 1
ATOM 6434 O O . LEU A 1 814 ? -37.120 -23.002 -1.482 1.00 34.00 814 LEU A O 1
ATOM 6438 N N . ASP A 1 815 ? -37.978 -24.252 -3.139 1.00 41.84 815 ASP A N 1
ATOM 6439 C CA . ASP A 1 815 ? -38.630 -25.236 -2.251 1.00 41.84 815 ASP A CA 1
ATOM 6440 C C . ASP A 1 815 ? -37.650 -26.043 -1.372 1.00 41.84 815 ASP A C 1
ATOM 6442 O O . ASP A 1 815 ? -37.979 -26.430 -0.247 1.00 41.84 815 ASP A O 1
ATOM 6446 N N . GLU A 1 816 ? -36.426 -26.298 -1.849 1.00 43.94 816 GLU A N 1
ATOM 6447 C CA . GLU A 1 816 ? -35.478 -27.173 -1.138 1.00 43.94 816 GLU A CA 1
ATOM 6448 C C . GLU A 1 816 ? -34.783 -26.477 0.049 1.00 43.94 816 GLU A C 1
ATOM 6450 O O . GLU A 1 816 ? -34.355 -27.139 0.998 1.00 43.94 816 GLU A O 1
ATOM 6455 N N . ARG A 1 817 ? -34.722 -25.134 0.055 1.00 39.72 817 ARG A N 1
ATOM 6456 C CA . ARG A 1 817 ? -34.163 -24.362 1.182 1.00 39.72 817 ARG A CA 1
ATOM 6457 C C . ARG A 1 817 ? -35.026 -24.471 2.435 1.00 39.72 817 ARG A C 1
ATOM 6459 O O . ARG A 1 817 ? -34.481 -24.700 3.512 1.00 39.72 817 ARG A O 1
ATOM 6466 N N . ASP A 1 818 ? -36.350 -24.391 2.300 1.00 40.50 818 ASP A N 1
ATOM 6467 C CA . ASP A 1 818 ? -37.261 -24.545 3.442 1.00 40.50 818 ASP A CA 1
ATOM 6468 C C . ASP A 1 818 ? -37.170 -25.956 4.052 1.00 40.50 818 ASP A C 1
ATOM 6470 O O . ASP A 1 818 ? -37.194 -26.103 5.276 1.00 40.50 818 ASP A O 1
ATOM 6474 N N . ARG A 1 819 ? -36.968 -27.001 3.233 1.00 46.03 819 ARG A N 1
ATOM 6475 C CA . ARG A 1 819 ? -36.699 -28.364 3.734 1.00 46.03 819 ARG A CA 1
ATOM 6476 C C . ARG A 1 819 ? -35.404 -28.436 4.542 1.00 46.03 819 ARG A C 1
ATOM 6478 O O . ARG A 1 819 ? -35.403 -29.023 5.624 1.00 46.03 819 ARG A O 1
ATOM 6485 N N . GLN A 1 820 ? -34.323 -27.835 4.044 1.00 45.97 820 GLN A N 1
ATOM 6486 C CA . GLN A 1 820 ? -33.017 -27.861 4.708 1.00 45.97 820 GLN A CA 1
ATOM 6487 C C . GLN A 1 820 ? -33.008 -27.054 6.020 1.00 45.97 820 GLN A C 1
ATOM 6489 O O . GLN A 1 820 ? -32.453 -27.515 7.021 1.00 45.97 820 GLN A O 1
ATOM 6494 N N . ASP A 1 821 ? -33.676 -25.896 6.057 1.00 45.56 821 ASP A N 1
ATOM 6495 C CA . ASP A 1 821 ? -33.892 -25.119 7.285 1.00 45.56 821 ASP A CA 1
ATOM 6496 C C . ASP A 1 821 ? -34.708 -25.937 8.314 1.00 45.56 821 ASP A C 1
ATOM 6498 O O . ASP A 1 821 ? -34.345 -25.983 9.493 1.00 45.56 821 ASP A O 1
ATOM 6502 N N . ILE A 1 822 ? -35.760 -26.653 7.885 1.00 54.59 822 ILE A N 1
ATOM 6503 C CA . ILE A 1 822 ? -36.559 -27.546 8.749 1.00 54.59 822 ILE A CA 1
ATOM 6504 C C . ILE A 1 822 ? -35.725 -28.724 9.285 1.00 54.59 822 ILE A C 1
ATOM 6506 O O . ILE A 1 822 ? -35.800 -29.028 10.479 1.00 54.59 822 ILE A O 1
ATOM 6510 N N . GLU A 1 823 ? -34.905 -29.377 8.458 1.00 52.75 823 GLU A N 1
ATOM 6511 C CA . GLU A 1 823 ? -34.021 -30.465 8.903 1.00 52.75 823 GLU A CA 1
ATOM 6512 C C . GLU A 1 823 ? -33.012 -29.972 9.954 1.00 52.75 823 GLU A C 1
ATOM 6514 O O . GLU A 1 823 ? -32.865 -30.581 11.017 1.00 52.75 823 GLU A O 1
ATOM 6519 N N . MET A 1 824 ? -32.381 -28.818 9.719 1.00 55.88 824 MET A N 1
ATOM 6520 C CA . MET A 1 824 ? -31.436 -28.208 10.659 1.00 55.88 824 MET A CA 1
ATOM 6521 C C . MET A 1 824 ? -32.094 -27.759 11.972 1.00 55.88 824 MET A C 1
ATOM 6523 O O . MET A 1 824 ? -31.468 -27.846 13.033 1.00 55.88 824 MET A O 1
ATOM 6527 N N . LEU A 1 825 ? -33.359 -27.327 11.940 1.00 56.84 825 LEU A N 1
ATOM 6528 C CA . LEU A 1 825 ? -34.147 -27.050 13.145 1.00 56.84 825 LEU A CA 1
ATOM 6529 C C . LEU A 1 825 ? -34.458 -28.331 13.925 1.00 56.84 825 LEU A C 1
ATOM 6531 O O . LEU A 1 825 ? -34.278 -28.350 15.142 1.00 56.84 825 LEU A O 1
ATOM 6535 N N . ASN A 1 826 ? -34.840 -29.415 13.246 1.00 57.53 826 ASN A N 1
ATOM 6536 C CA . ASN A 1 826 ? -35.063 -30.714 13.883 1.00 57.53 826 ASN A CA 1
ATOM 6537 C C . ASN A 1 826 ? -33.777 -31.234 14.549 1.00 57.53 826 ASN A C 1
ATOM 6539 O O . ASN A 1 826 ? -33.796 -31.578 15.730 1.00 57.53 826 ASN A O 1
ATOM 6543 N N . LEU A 1 827 ? -32.630 -31.162 13.864 1.00 62.38 827 LEU A N 1
ATOM 6544 C CA . LEU A 1 827 ? -31.317 -31.496 14.433 1.00 62.38 827 LEU A CA 1
ATOM 6545 C C . LEU A 1 827 ? -30.940 -30.622 15.649 1.00 62.38 827 LEU A C 1
ATOM 6547 O O . LEU A 1 827 ? -30.257 -31.096 16.560 1.00 62.38 827 LEU A O 1
ATOM 6551 N N . LEU A 1 828 ? -31.399 -29.365 15.706 1.00 61.38 828 LEU A N 1
ATOM 6552 C CA . LEU A 1 828 ? -31.232 -28.479 16.866 1.00 61.38 828 LEU A CA 1
ATOM 6553 C C . LEU A 1 828 ? -32.176 -28.813 18.035 1.00 61.38 828 LEU A C 1
ATOM 6555 O O . LEU A 1 828 ? -31.763 -28.690 19.191 1.00 61.38 828 LEU A O 1
ATOM 6559 N N . PHE A 1 829 ? -33.418 -29.230 17.772 1.00 65.31 829 PHE A N 1
ATOM 6560 C CA . PHE A 1 829 ? -34.351 -29.693 18.810 1.00 65.31 829 PHE A CA 1
ATOM 6561 C C . PHE A 1 829 ? -33.893 -31.027 19.425 1.00 65.31 829 PHE A C 1
ATOM 6563 O O . PHE A 1 829 ? -33.981 -31.212 20.645 1.00 65.31 829 PHE A O 1
ATOM 6570 N N . ASP A 1 830 ? -33.314 -31.901 18.599 1.00 57.84 830 ASP A N 1
ATOM 6571 C CA . ASP A 1 830 ? -32.707 -33.184 18.967 1.00 57.84 830 ASP A CA 1
ATOM 6572 C C . ASP A 1 830 ? -31.458 -33.057 19.857 1.00 57.84 830 ASP A C 1
ATOM 6574 O O . ASP A 1 830 ? -31.105 -34.004 20.562 1.00 57.84 830 ASP A O 1
ATOM 6578 N N . ALA A 1 831 ? -30.786 -31.904 19.859 1.00 58.06 831 ALA A N 1
ATOM 6579 C CA . ALA A 1 831 ? -29.507 -31.730 20.540 1.00 58.06 831 ALA A CA 1
ATOM 6580 C C . ALA A 1 831 ? -29.610 -31.627 22.082 1.00 58.06 831 ALA A C 1
ATOM 6582 O O . ALA A 1 831 ? -30.481 -30.963 22.667 1.00 58.06 831 ALA A O 1
ATOM 6583 N N . GLU A 1 832 ? -28.635 -32.228 22.773 1.00 62.19 832 GLU A N 1
ATOM 6584 C CA . GLU A 1 832 ? -28.475 -32.156 24.233 1.00 62.19 832 GLU A CA 1
ATOM 6585 C C . GLU A 1 832 ? -27.795 -30.850 24.687 1.00 62.19 832 GLU A C 1
ATOM 6587 O O . GLU A 1 832 ? -26.640 -30.811 25.115 1.00 62.19 832 GLU A O 1
ATOM 6592 N N . PHE A 1 833 ? -28.527 -29.738 24.619 1.00 68.12 833 PHE A N 1
ATOM 6593 C CA . PHE A 1 833 ? -28.077 -28.469 25.191 1.00 68.12 833 PHE A CA 1
ATOM 6594 C C . PHE A 1 833 ? -28.294 -28.397 26.712 1.00 68.12 833 PHE A C 1
ATOM 6596 O O . PHE A 1 833 ? -29.345 -28.779 27.228 1.00 68.12 833 PHE A O 1
ATOM 6603 N N . THR A 1 834 ? -27.324 -27.822 27.438 1.00 68.88 834 THR A N 1
ATOM 6604 C CA . THR A 1 834 ? -27.485 -27.479 28.863 1.00 68.88 834 THR A CA 1
ATOM 6605 C C . THR A 1 834 ? -28.585 -26.434 29.045 1.00 68.88 834 THR A C 1
ATOM 6607 O O . THR A 1 834 ? -28.455 -25.317 28.543 1.00 68.88 834 THR A O 1
ATOM 6610 N N . ASP A 1 835 ? -29.617 -26.767 29.820 1.00 76.19 835 ASP A N 1
ATOM 6611 C CA . ASP A 1 835 ? -30.650 -25.817 30.232 1.00 76.19 835 ASP A CA 1
ATOM 6612 C C . ASP A 1 835 ? -30.134 -24.851 31.319 1.00 76.19 835 ASP A C 1
ATOM 6614 O O . ASP A 1 835 ? -29.472 -25.242 32.287 1.00 76.19 835 ASP A O 1
ATOM 6618 N N . PHE A 1 836 ? -30.442 -23.566 31.155 1.00 73.06 836 PHE A N 1
ATOM 6619 C CA . PHE A 1 836 ? -30.094 -22.484 32.074 1.00 73.06 836 PHE A CA 1
ATOM 6620 C C . PHE A 1 836 ? -31.294 -21.943 32.865 1.00 73.06 836 PHE A C 1
ATOM 6622 O O . PHE A 1 836 ? -31.079 -21.089 33.727 1.00 73.06 836 PHE A O 1
ATOM 6629 N N . THR A 1 837 ? -32.516 -22.449 32.651 1.00 73.00 837 THR A N 1
ATOM 6630 C CA . THR A 1 837 ? -33.749 -21.980 33.319 1.00 73.00 837 THR A CA 1
ATOM 6631 C C . THR A 1 837 ? -33.574 -21.875 34.837 1.00 73.00 837 THR A C 1
ATOM 6633 O O . THR A 1 837 ? -33.717 -20.794 35.410 1.00 73.00 837 THR A O 1
ATOM 6636 N N . ASN A 1 838 ? -33.118 -22.960 35.474 1.00 65.00 838 ASN A N 1
ATOM 6637 C CA . ASN A 1 838 ? -32.880 -23.028 36.923 1.00 65.00 838 ASN A CA 1
ATOM 6638 C C . ASN A 1 838 ? -31.708 -22.162 37.426 1.00 65.00 838 ASN A C 1
ATOM 6640 O O . ASN A 1 838 ? -31.586 -21.927 38.624 1.00 65.00 838 ASN A O 1
ATOM 6644 N N . ARG A 1 839 ? -30.818 -21.691 36.541 1.00 61.56 839 ARG A N 1
ATOM 6645 C CA . ARG A 1 839 ? -29.701 -20.798 36.904 1.00 61.56 839 ARG A CA 1
ATOM 6646 C C . ARG A 1 839 ? -30.078 -19.324 36.812 1.00 61.56 839 ARG A C 1
ATOM 6648 O O . ARG A 1 839 ? -29.550 -18.530 37.584 1.00 61.56 839 ARG A O 1
ATOM 6655 N N . LEU A 1 840 ? -30.973 -18.968 35.893 1.00 63.62 840 LEU A N 1
ATOM 6656 C CA . LEU A 1 840 ? -31.492 -17.607 35.762 1.00 63.62 840 LEU A CA 1
ATOM 6657 C C . LEU A 1 840 ? -32.474 -17.297 36.901 1.00 63.62 840 LEU A C 1
ATOM 6659 O O . LEU A 1 840 ? -32.322 -16.278 37.572 1.00 63.62 840 LEU A O 1
ATOM 6663 N N . SER A 1 841 ? -33.393 -18.220 37.212 1.00 60.41 841 SER A N 1
ATOM 6664 C CA . SER A 1 841 ? -34.331 -18.075 38.336 1.00 60.41 841 SER A CA 1
ATOM 6665 C C . SER A 1 841 ? -33.644 -18.034 39.710 1.00 60.41 841 SER A C 1
ATOM 6667 O O . SER A 1 841 ? -34.095 -17.316 40.602 1.00 60.41 841 SER A O 1
ATOM 6669 N N . ALA A 1 842 ? -32.516 -18.736 39.876 1.00 49.47 842 ALA A N 1
ATOM 6670 C CA . ALA A 1 842 ? -31.723 -18.736 41.108 1.00 49.47 842 ALA A CA 1
ATOM 6671 C C . ALA A 1 842 ? -30.917 -17.441 41.354 1.00 49.47 842 ALA A C 1
ATOM 6673 O O . ALA A 1 842 ? -30.343 -17.281 42.430 1.00 49.47 842 ALA A O 1
ATOM 6674 N N . SER A 1 843 ? -30.885 -16.489 40.412 1.00 50.19 843 SER A N 1
ATOM 6675 C CA . SER A 1 843 ? -30.118 -15.237 40.544 1.00 50.19 843 SER A CA 1
ATOM 6676 C C . SER A 1 843 ? -30.717 -14.219 41.538 1.00 50.19 843 SER A C 1
ATOM 6678 O O . SER A 1 843 ? -30.219 -13.098 41.642 1.00 50.19 843 SER A O 1
ATOM 6680 N N . LYS A 1 844 ? -31.788 -14.572 42.261 1.00 47.41 844 LYS A N 1
ATOM 6681 C CA . LYS A 1 844 ? -32.611 -13.647 43.067 1.00 47.41 844 LYS A CA 1
ATOM 6682 C C . LYS A 1 844 ? -32.015 -13.205 44.410 1.00 47.41 844 LYS A C 1
ATOM 6684 O O . LYS A 1 844 ? -32.664 -12.447 45.126 1.00 47.41 844 LYS A O 1
ATOM 6689 N N . THR A 1 845 ? -30.808 -13.638 44.780 1.00 47.44 845 THR A N 1
ATOM 6690 C CA . THR A 1 845 ? -30.225 -13.350 46.103 1.00 47.44 845 THR A CA 1
ATOM 6691 C C . THR A 1 845 ? -29.036 -12.376 46.070 1.00 47.44 845 THR A C 1
ATOM 6693 O O . THR A 1 845 ? -28.007 -12.611 45.444 1.00 47.44 845 THR A O 1
ATOM 6696 N N . ASN A 1 846 ? -29.157 -11.314 46.879 1.00 43.44 846 ASN A N 1
ATOM 6697 C CA . ASN A 1 846 ? -28.072 -10.490 47.443 1.00 43.44 846 ASN A CA 1
ATOM 6698 C C . ASN A 1 846 ? -27.472 -9.305 46.646 1.00 43.44 846 ASN A C 1
ATOM 6700 O O . ASN A 1 846 ? -26.410 -8.814 47.043 1.00 43.44 846 ASN A O 1
ATOM 6704 N N . LYS A 1 847 ? -28.163 -8.735 45.641 1.00 41.72 847 LYS A N 1
ATOM 6705 C CA . LYS A 1 847 ? -28.081 -7.280 45.325 1.00 41.72 847 LYS A CA 1
ATOM 6706 C C . LYS A 1 847 ? -29.188 -6.785 44.384 1.00 41.72 847 LYS A C 1
ATOM 6708 O O . LYS A 1 847 ? -29.825 -7.577 43.704 1.00 41.72 847 LYS A O 1
ATOM 6713 N N . LYS A 1 848 ? -29.405 -5.459 44.360 1.00 43.47 848 LYS A N 1
ATOM 6714 C CA . LYS A 1 848 ? -30.330 -4.779 43.433 1.00 43.47 848 LYS A CA 1
ATOM 6715 C C . LYS A 1 848 ? -29.814 -4.882 41.989 1.00 43.47 848 LYS A C 1
ATOM 6717 O O . LYS A 1 848 ? -29.006 -4.063 41.562 1.00 43.47 848 LYS A O 1
ATOM 6722 N N . THR A 1 849 ? -30.309 -5.867 41.254 1.00 43.38 849 THR A N 1
ATOM 6723 C CA . THR A 1 849 ? -30.168 -6.034 39.799 1.00 43.38 849 THR A CA 1
ATOM 6724 C C . THR A 1 849 ? -31.509 -6.507 39.243 1.00 43.38 849 THR A C 1
ATOM 6726 O O . THR A 1 849 ? -32.217 -7.229 39.944 1.00 43.38 849 THR A O 1
ATOM 6729 N N . LEU A 1 850 ? -31.872 -6.095 38.022 1.00 45.41 850 LEU A N 1
ATOM 6730 C CA . LEU A 1 850 ? -33.108 -6.548 37.366 1.00 45.41 850 LEU A CA 1
ATOM 6731 C C . LEU A 1 850 ? -33.151 -8.081 37.257 1.00 45.41 850 LEU A C 1
ATOM 6733 O O . LEU A 1 850 ? -32.107 -8.727 37.143 1.00 45.41 850 LEU A O 1
ATOM 6737 N N . ASP A 1 851 ? -34.359 -8.649 37.268 1.00 48.16 851 ASP A N 1
ATOM 6738 C CA . ASP A 1 851 ? -34.560 -10.075 37.013 1.00 48.16 851 ASP A CA 1
ATOM 6739 C C . ASP A 1 851 ? -34.147 -10.375 35.553 1.00 48.16 851 ASP A C 1
ATOM 6741 O O . ASP A 1 851 ? -34.680 -9.745 34.635 1.00 48.16 851 ASP A O 1
ATOM 6745 N N . PRO A 1 852 ? -33.221 -11.317 35.287 1.00 46.47 852 PRO A N 1
ATOM 6746 C CA . PRO A 1 852 ? -32.847 -11.684 33.920 1.00 46.47 852 PRO A CA 1
ATOM 6747 C C . PRO A 1 852 ? -34.018 -12.182 33.057 1.00 46.47 852 PRO A C 1
ATOM 6749 O O . PRO A 1 852 ? -33.879 -12.251 31.839 1.00 46.47 852 PRO A O 1
ATOM 6752 N N . LEU A 1 853 ? -35.151 -12.539 33.675 1.00 52.81 853 LEU A N 1
ATOM 6753 C CA . LEU A 1 853 ? -36.388 -12.954 33.012 1.00 52.81 853 LEU A CA 1
ATOM 6754 C C . LEU A 1 853 ? -37.442 -11.833 32.901 1.00 52.81 853 LEU A C 1
ATOM 6756 O O . LEU A 1 853 ? -38.470 -12.060 32.268 1.00 52.81 853 LEU A O 1
ATOM 6760 N N . SER A 1 854 ? -37.212 -10.634 33.460 1.00 52.56 854 SER A N 1
ATOM 6761 C CA . SER A 1 854 ? -38.077 -9.458 33.223 1.00 52.56 854 SER A CA 1
ATOM 6762 C C . SER A 1 854 ? -37.676 -8.647 31.985 1.00 52.56 854 SER A C 1
ATOM 6764 O O . SER A 1 854 ? -38.341 -7.672 31.650 1.00 52.56 854 SER A O 1
ATOM 6766 N N . VAL A 1 855 ? -36.585 -9.025 31.313 1.00 58.62 855 VAL A N 1
ATOM 6767 C CA . VAL A 1 855 ? -36.183 -8.501 30.000 1.00 58.62 855 VAL A CA 1
ATOM 6768 C C . VAL A 1 855 ? -36.598 -9.524 28.932 1.00 58.62 855 VAL A C 1
ATOM 6770 O O . VAL A 1 855 ? -36.385 -10.720 29.153 1.00 58.62 855 VAL A O 1
ATOM 6773 N N . PRO A 1 856 ? -37.160 -9.113 27.776 1.00 71.69 856 PRO A N 1
ATOM 6774 C CA . PRO A 1 856 ? -37.457 -10.032 26.680 1.00 71.69 856 PRO A CA 1
ATOM 6775 C C . PRO A 1 856 ? -36.224 -10.853 26.285 1.00 71.69 856 PRO A C 1
ATOM 6777 O O . PRO A 1 856 ? -35.192 -10.291 25.919 1.00 71.69 856 PRO A O 1
ATOM 6780 N N . LEU A 1 857 ? -36.332 -12.186 26.352 1.00 73.44 857 LEU A N 1
ATOM 6781 C CA . LEU A 1 857 ? -35.215 -13.119 26.121 1.00 73.44 857 LEU A CA 1
ATOM 6782 C C . LEU A 1 857 ? -34.520 -12.900 24.768 1.00 73.44 857 LEU A C 1
ATOM 6784 O O . LEU A 1 857 ? -33.310 -13.086 24.671 1.00 73.44 857 LEU A O 1
ATOM 6788 N N . GLU A 1 858 ? -35.257 -12.430 23.764 1.00 73.06 858 GLU A N 1
ATOM 6789 C CA . GLU A 1 858 ? -34.752 -12.033 22.445 1.00 73.06 858 GLU A CA 1
ATOM 6790 C C . GLU A 1 858 ? -33.585 -11.038 22.503 1.00 73.06 858 GLU A C 1
ATOM 6792 O O . GLU A 1 858 ? -32.657 -11.146 21.703 1.00 73.06 858 GLU A O 1
ATOM 6797 N N . LEU A 1 859 ? -33.587 -10.126 23.481 1.00 74.06 859 LEU A N 1
ATOM 6798 C CA . LEU A 1 859 ? -32.543 -9.119 23.717 1.00 74.06 859 LEU A CA 1
ATOM 6799 C C . LEU A 1 859 ? -31.375 -9.648 24.572 1.00 74.06 859 LEU A C 1
ATOM 6801 O O . LEU A 1 859 ? -30.455 -8.902 24.900 1.00 74.06 859 LEU A O 1
ATOM 6805 N N . THR A 1 860 ? -31.408 -10.921 24.976 1.00 79.50 860 THR A N 1
ATOM 6806 C CA . THR A 1 860 ? -30.431 -11.526 25.893 1.00 79.50 860 THR A CA 1
ATOM 6807 C C . THR A 1 860 ? -29.516 -12.539 25.188 1.00 79.50 860 THR A C 1
ATOM 6809 O O . THR A 1 860 ? -29.847 -13.036 24.111 1.00 79.50 860 THR A O 1
ATOM 6812 N N . PRO A 1 861 ? -28.402 -12.969 25.818 1.00 79.19 861 PRO A N 1
ATOM 6813 C CA . PRO A 1 861 ? -27.560 -14.072 25.331 1.00 79.19 861 PRO A CA 1
ATOM 6814 C C . PRO A 1 861 ? -28.200 -15.475 25.335 1.00 79.19 861 PRO A C 1
ATOM 6816 O O . PRO A 1 861 ? -27.495 -16.469 25.123 1.00 79.19 861 PRO A O 1
ATOM 6819 N N . PHE A 1 862 ? -29.501 -15.576 25.610 1.00 82.62 862 PHE A N 1
ATOM 6820 C CA . PHE A 1 862 ? -30.249 -16.819 25.765 1.00 82.62 862 PHE A CA 1
ATOM 6821 C C . PHE A 1 862 ? -31.476 -16.843 24.849 1.00 82.62 862 PHE A C 1
ATOM 6823 O O . PHE A 1 862 ? -31.995 -15.805 24.456 1.00 82.62 862 PHE A O 1
ATOM 6830 N N . VAL A 1 863 ? -31.958 -18.038 24.526 1.00 81.88 863 VAL A N 1
ATOM 6831 C CA . VAL A 1 863 ? -33.164 -18.263 23.721 1.00 81.88 863 VAL A CA 1
ATOM 6832 C C . VAL A 1 863 ? -33.887 -19.516 24.220 1.00 81.88 863 VAL A C 1
ATOM 6834 O O . VAL A 1 863 ? -33.271 -20.396 24.827 1.00 81.88 863 VAL A O 1
ATOM 6837 N N . LYS A 1 864 ? -35.204 -19.590 24.006 1.00 79.69 864 LYS A N 1
ATOM 6838 C CA . LYS A 1 864 ? -36.001 -20.790 24.294 1.00 79.69 864 LYS A CA 1
ATOM 6839 C C . LYS A 1 864 ? -35.909 -21.778 23.129 1.00 79.69 864 LYS A C 1
ATOM 6841 O O . LYS A 1 864 ? -36.047 -21.379 21.978 1.00 79.69 864 LYS A O 1
ATOM 6846 N N . ILE A 1 865 ? -35.721 -23.057 23.438 1.00 76.19 865 ILE A N 1
ATOM 6847 C CA . ILE A 1 865 ? -35.743 -24.174 22.485 1.00 76.19 865 ILE A CA 1
ATOM 6848 C C . ILE A 1 865 ? -36.679 -25.248 23.050 1.00 76.19 865 ILE A C 1
ATOM 6850 O O . ILE A 1 865 ? -36.556 -25.601 24.223 1.00 76.19 865 ILE A O 1
ATOM 6854 N N . ALA A 1 866 ? -37.604 -25.769 22.244 1.00 71.81 866 ALA A N 1
ATOM 6855 C CA . ALA A 1 866 ? -38.400 -26.937 22.621 1.00 71.81 866 ALA A CA 1
ATOM 6856 C C . ALA A 1 866 ? -37.547 -28.219 22.549 1.00 71.81 866 ALA A C 1
ATOM 6858 O O . ALA A 1 866 ? -36.709 -28.362 21.662 1.00 71.81 866 ALA A O 1
ATOM 6859 N N . ASP A 1 867 ? -37.720 -29.151 23.484 1.00 63.44 867 ASP A N 1
ATOM 6860 C CA . ASP A 1 867 ? -37.233 -30.525 23.321 1.00 63.44 867 ASP A CA 1
ATOM 6861 C C . ASP A 1 867 ? -38.241 -31.392 22.538 1.00 63.44 867 ASP A C 1
ATOM 6863 O O . ASP A 1 867 ? -39.340 -30.945 22.198 1.00 63.44 867 ASP A O 1
ATOM 6867 N N . LYS A 1 868 ? -37.887 -32.662 22.299 1.00 57.16 868 LYS A N 1
ATOM 6868 C CA . LYS A 1 868 ? -38.759 -33.673 21.666 1.00 57.16 868 LYS A CA 1
ATOM 6869 C C . LYS A 1 868 ? -40.117 -33.880 22.354 1.00 57.16 868 LYS A C 1
ATOM 6871 O O . LYS A 1 868 ? -41.014 -34.459 21.757 1.00 57.16 868 LYS A O 1
ATOM 6876 N N . ASN A 1 869 ? -40.265 -33.422 23.596 1.00 63.78 869 ASN A N 1
ATOM 6877 C CA . ASN A 1 869 ? -41.469 -33.526 24.419 1.00 63.78 869 ASN A CA 1
ATOM 6878 C C . ASN A 1 869 ? -42.182 -32.162 24.551 1.00 63.78 869 ASN A C 1
ATOM 6880 O O . ASN A 1 869 ? -42.942 -31.947 25.498 1.00 63.78 869 ASN A O 1
ATOM 6884 N N . SER A 1 870 ? -41.871 -31.212 23.659 1.00 64.06 870 SER A N 1
ATOM 6885 C CA . SER A 1 870 ? -42.346 -29.820 23.658 1.00 64.06 870 SER A CA 1
ATOM 6886 C C . SER A 1 870 ? -42.001 -29.007 24.918 1.00 64.06 870 SER A C 1
ATOM 6888 O O . SER A 1 870 ? -42.564 -27.932 25.140 1.00 64.06 870 SER A O 1
ATOM 6890 N N . ARG A 1 871 ? -41.052 -29.457 25.750 1.00 68.38 871 ARG A N 1
ATOM 6891 C CA . ARG A 1 871 ? -40.615 -28.734 26.955 1.00 68.38 871 ARG A CA 1
ATOM 6892 C C . ARG A 1 871 ? -39.626 -27.636 26.583 1.00 68.38 871 ARG A C 1
ATOM 6894 O O . ARG A 1 871 ? -38.602 -27.887 25.952 1.00 68.38 871 ARG A O 1
ATOM 6901 N N . LEU A 1 872 ? -39.912 -26.410 27.013 1.00 72.75 872 LEU A N 1
ATOM 6902 C CA . LEU A 1 872 ? -39.073 -25.243 26.737 1.00 72.75 872 LEU A CA 1
ATOM 6903 C C . LEU A 1 872 ? -37.824 -25.231 27.635 1.00 72.75 872 LEU A C 1
ATOM 6905 O O . LEU A 1 872 ? -37.914 -24.957 28.830 1.00 72.75 872 LEU A O 1
ATOM 6909 N N . ARG A 1 873 ? -36.653 -25.474 27.038 1.00 76.69 873 ARG A N 1
ATOM 6910 C CA . ARG A 1 873 ? -35.319 -25.294 27.635 1.00 76.69 873 ARG A CA 1
ATOM 6911 C C . ARG A 1 873 ? -34.797 -23.888 27.317 1.00 76.69 873 ARG A C 1
ATOM 6913 O O . ARG A 1 873 ? -35.023 -23.387 26.215 1.00 76.69 873 ARG A O 1
ATOM 6920 N N . VAL A 1 874 ? -34.061 -23.253 28.230 1.00 78.81 874 VAL A N 1
ATOM 6921 C CA . VAL A 1 874 ? -33.387 -21.965 27.982 1.00 78.81 874 VAL A CA 1
ATOM 6922 C C . VAL A 1 874 ? -31.909 -22.215 27.698 1.00 78.81 874 VAL A C 1
ATOM 6924 O O . VAL A 1 874 ? -31.142 -22.600 28.580 1.00 78.81 874 VAL A O 1
ATOM 6927 N N . VAL A 1 875 ? -31.499 -21.980 26.454 1.00 76.44 875 VAL A N 1
ATOM 6928 C CA . VAL A 1 875 ? -30.174 -22.318 25.916 1.00 76.44 875 VAL A CA 1
ATOM 6929 C C . VAL A 1 875 ? -29.406 -21.042 25.570 1.00 76.44 875 VAL A C 1
ATOM 6931 O O . VAL A 1 875 ? -29.994 -20.014 25.240 1.00 76.44 875 VAL A O 1
ATOM 6934 N N . LYS A 1 876 ? -28.071 -21.074 25.651 1.00 78.69 876 LYS A N 1
ATOM 6935 C CA . LYS A 1 876 ? -27.224 -19.954 25.211 1.00 78.69 876 LYS A CA 1
ATOM 6936 C C . LYS A 1 876 ? -27.151 -19.883 23.690 1.00 78.69 876 LYS A C 1
ATOM 6938 O O . LYS A 1 876 ? -26.781 -20.871 23.060 1.00 78.69 876 LYS A O 1
ATOM 6943 N N . LYS A 1 877 ? -27.342 -18.690 23.121 1.00 82.69 877 LYS A N 1
ATOM 6944 C CA . LYS A 1 877 ? -27.210 -18.442 21.673 1.00 82.69 877 LYS A CA 1
ATOM 6945 C C . LYS A 1 877 ? -25.849 -18.895 21.123 1.00 82.69 877 LYS A C 1
ATOM 6947 O O . LYS A 1 877 ? -25.781 -19.568 20.101 1.00 82.69 877 LYS A O 1
ATOM 6952 N N . SER A 1 878 ? -24.764 -18.686 21.873 1.00 78.69 878 SER A N 1
ATOM 6953 C CA . SER A 1 878 ? -23.426 -19.168 21.493 1.00 78.69 878 SER A CA 1
ATOM 6954 C C . SER A 1 878 ? -23.252 -20.694 21.446 1.00 78.69 878 SER A C 1
ATOM 6956 O O . SER A 1 878 ? -22.335 -21.155 20.772 1.00 78.69 878 SER A O 1
ATOM 6958 N N . ALA A 1 879 ? -24.103 -21.488 22.108 1.00 69.25 879 ALA A N 1
ATOM 6959 C CA . ALA A 1 879 ? -24.079 -22.950 21.984 1.00 69.25 879 ALA A CA 1
ATOM 6960 C C . ALA A 1 879 ? -24.726 -23.420 20.668 1.00 69.25 879 ALA A C 1
ATOM 6962 O O . ALA A 1 879 ? -24.240 -24.364 20.051 1.00 69.25 879 ALA A O 1
ATOM 6963 N N . ILE A 1 880 ? -25.762 -22.711 20.211 1.00 73.06 880 ILE A N 1
ATOM 6964 C CA . ILE A 1 880 ? -26.438 -22.939 18.925 1.00 73.06 880 ILE A CA 1
ATOM 6965 C C . ILE A 1 880 ? -25.479 -22.614 17.780 1.00 73.06 880 ILE A C 1
ATOM 6967 O O . ILE A 1 880 ? -25.251 -23.449 16.913 1.00 73.06 880 ILE A O 1
ATOM 6971 N N . ILE A 1 881 ? -24.823 -21.448 17.824 1.00 75.31 881 ILE A N 1
ATOM 6972 C CA . ILE A 1 881 ? -23.848 -21.063 16.789 1.00 75.31 881 ILE A CA 1
ATOM 6973 C C . ILE A 1 881 ? -22.631 -22.000 16.792 1.00 75.31 881 ILE A C 1
ATOM 6975 O O . ILE A 1 881 ? -22.092 -22.309 15.737 1.00 75.31 881 ILE A O 1
ATOM 6979 N N . TRP A 1 882 ? -22.224 -22.521 17.956 1.00 65.38 882 TRP A N 1
ATOM 6980 C CA . TRP A 1 882 ? -21.193 -23.562 18.033 1.00 65.38 882 TRP A CA 1
ATOM 6981 C C . TRP A 1 882 ? -21.635 -24.872 17.361 1.00 65.38 882 TRP A C 1
ATOM 6983 O O . TRP A 1 882 ? -20.828 -25.476 16.657 1.00 65.38 882 TRP A O 1
ATOM 6993 N N . PHE A 1 883 ? -22.895 -25.291 17.527 1.00 64.06 883 PHE A N 1
ATOM 6994 C CA . PHE A 1 883 ? -23.471 -26.471 16.869 1.00 64.06 883 PHE A CA 1
ATOM 6995 C C . PHE A 1 883 ? -23.540 -26.292 15.342 1.00 64.06 883 PHE A C 1
ATOM 6997 O O . PHE A 1 883 ? -22.953 -27.090 14.616 1.00 64.06 883 PHE A O 1
ATOM 7004 N N . LEU A 1 884 ? -24.139 -25.192 14.867 1.00 64.31 884 LEU A N 1
ATOM 7005 C CA . LEU A 1 884 ? -24.279 -24.854 13.439 1.00 64.31 884 LEU A CA 1
ATOM 7006 C C . LEU A 1 884 ? -22.934 -24.684 12.693 1.00 64.31 884 LEU A C 1
ATOM 7008 O O . LEU A 1 884 ? -22.883 -24.727 11.468 1.00 64.31 884 LEU A O 1
ATOM 7012 N N . GLU A 1 885 ? -21.830 -24.483 13.416 1.00 64.81 885 GLU A N 1
ATOM 7013 C CA . GLU A 1 885 ? -20.482 -24.250 12.875 1.00 64.81 885 GLU A CA 1
ATOM 7014 C C . GLU A 1 885 ? -19.582 -25.514 12.902 1.00 64.81 885 GLU A C 1
ATOM 7016 O O . GLU A 1 885 ? -18.353 -25.428 12.758 1.00 64.81 885 GLU A O 1
ATOM 7021 N N . HIS A 1 886 ? -20.171 -26.704 13.087 1.00 49.22 886 HIS A N 1
ATOM 7022 C CA . HIS A 1 886 ? -19.476 -27.993 12.961 1.00 49.22 886 HIS A CA 1
ATOM 7023 C C . HIS A 1 886 ? -19.290 -28.450 11.504 1.00 49.22 886 HIS A C 1
ATOM 7025 O O . HIS A 1 886 ? -20.029 -28.070 10.606 1.00 49.22 886 HIS A O 1
ATOM 7031 N N . GLY A 1 887 ? -18.264 -29.276 11.269 1.00 38.22 887 GLY A N 1
ATOM 7032 C CA . GLY A 1 887 ? -18.001 -29.946 9.984 1.00 38.22 887 GLY A CA 1
ATOM 7033 C C . GLY A 1 887 ? -17.106 -29.197 8.985 1.00 38.22 887 GLY A C 1
ATOM 7034 O O . GLY A 1 887 ? -16.445 -29.836 8.172 1.00 38.22 887 GLY A O 1
ATOM 7035 N N . VAL A 1 888 ? -17.014 -27.866 9.056 1.00 39.66 888 VAL A N 1
ATOM 7036 C CA . VAL A 1 888 ? -16.351 -27.057 8.011 1.00 39.66 888 VAL A CA 1
ATOM 7037 C C . VAL A 1 888 ? -14.812 -27.098 8.099 1.00 39.66 888 VAL A C 1
ATOM 7039 O O . VAL A 1 888 ? -14.239 -26.903 9.176 1.00 39.66 888 VAL A O 1
ATOM 7042 N N . ARG A 1 889 ? -14.125 -27.287 6.954 1.00 32.66 889 ARG A N 1
ATOM 7043 C CA . ARG A 1 889 ? -12.662 -27.092 6.823 1.00 32.66 889 ARG A CA 1
ATOM 7044 C C . ARG A 1 889 ? -12.290 -25.660 7.233 1.00 32.66 889 ARG A C 1
ATOM 7046 O O . ARG A 1 889 ? -12.897 -24.702 6.769 1.00 32.66 889 ARG A O 1
ATOM 7053 N N . ARG A 1 890 ? -11.264 -25.504 8.072 1.00 41.75 890 ARG A N 1
ATOM 7054 C CA . ARG A 1 890 ? -10.759 -24.193 8.517 1.00 41.75 890 ARG A CA 1
ATOM 7055 C C . ARG A 1 890 ? -9.351 -23.964 7.982 1.00 41.75 890 ARG A C 1
ATOM 7057 O O . ARG A 1 890 ? -8.551 -24.898 7.962 1.00 41.75 890 ARG A O 1
ATOM 7064 N N . LEU A 1 891 ? -9.047 -22.718 7.613 1.00 35.16 891 LEU A N 1
ATOM 7065 C CA . LEU A 1 891 ? -7.669 -22.262 7.424 1.00 35.16 891 LEU A CA 1
ATOM 7066 C C . LEU A 1 891 ? -6.842 -22.581 8.678 1.00 35.16 891 LEU A C 1
ATOM 7068 O O . LEU A 1 891 ? -7.345 -22.499 9.802 1.00 35.16 891 LEU A O 1
ATOM 7072 N N . SER A 1 892 ? -5.576 -22.954 8.484 1.00 39.28 892 SER A N 1
ATOM 7073 C CA . SER A 1 892 ? -4.685 -23.264 9.601 1.00 39.28 892 SER A CA 1
ATOM 7074 C C . SER A 1 892 ? -4.493 -22.040 10.498 1.00 39.28 892 SER A C 1
ATOM 7076 O O . SER A 1 892 ? -4.232 -20.931 10.028 1.00 39.28 892 SER A O 1
ATOM 7078 N N . ASN A 1 893 ? -4.559 -22.264 11.810 1.00 43.06 893 ASN A N 1
ATOM 7079 C CA . ASN A 1 893 ? -4.168 -21.276 12.815 1.00 43.06 893 ASN A CA 1
ATOM 7080 C C . ASN A 1 893 ? -2.644 -21.243 13.052 1.00 43.06 893 ASN A C 1
ATOM 7082 O O . ASN A 1 893 ? -2.181 -20.446 13.865 1.00 43.06 893 ASN A O 1
ATOM 7086 N N . ASP A 1 894 ? -1.884 -22.117 12.387 1.00 36.03 894 ASP A N 1
ATOM 7087 C CA . ASP A 1 894 ? -0.431 -22.242 12.503 1.00 36.03 894 ASP A CA 1
ATOM 7088 C C . ASP A 1 894 ? 0.285 -21.873 11.191 1.00 36.03 894 ASP A C 1
ATOM 7090 O O . ASP A 1 894 ? -0.180 -22.193 10.093 1.00 36.03 894 ASP A O 1
ATOM 7094 N N . ARG A 1 895 ? 1.436 -21.207 11.328 1.00 40.06 895 ARG A N 1
ATOM 7095 C CA . ARG A 1 895 ? 2.219 -20.553 10.263 1.00 40.06 895 ARG A CA 1
ATOM 7096 C C . ARG A 1 895 ? 3.279 -21.475 9.634 1.00 40.06 895 ARG A C 1
ATOM 7098 O O . ARG A 1 895 ? 4.051 -21.031 8.788 1.00 40.06 895 ARG A O 1
ATOM 7105 N N . THR A 1 896 ? 3.337 -22.741 10.047 1.00 37.34 896 THR A N 1
ATOM 7106 C CA . THR A 1 896 ? 4.378 -23.714 9.661 1.00 37.34 896 THR A CA 1
ATOM 7107 C C . THR A 1 896 ? 4.396 -24.089 8.178 1.00 37.34 896 THR A C 1
ATOM 7109 O O . THR A 1 896 ? 5.442 -24.498 7.679 1.00 37.34 896 THR A O 1
ATOM 7112 N N . TYR A 1 897 ? 3.306 -23.871 7.435 1.00 32.59 897 TYR A N 1
ATOM 7113 C CA . TYR A 1 897 ? 3.315 -23.929 5.969 1.00 32.59 897 TYR A CA 1
ATOM 7114 C C . TYR A 1 897 ? 3.746 -22.589 5.355 1.00 32.59 897 TYR A C 1
ATOM 7116 O O . TYR A 1 897 ? 2.951 -21.850 4.776 1.00 32.59 897 TYR A O 1
ATOM 7124 N N . ARG A 1 898 ? 5.049 -22.297 5.442 1.00 31.08 898 ARG A N 1
ATOM 7125 C CA . ARG A 1 898 ? 5.735 -21.453 4.455 1.00 31.08 898 ARG A CA 1
ATOM 7126 C C . ARG A 1 898 ? 6.763 -22.292 3.703 1.00 31.08 898 ARG A C 1
ATOM 7128 O O . ARG A 1 898 ? 7.524 -23.032 4.314 1.00 31.08 898 ARG A O 1
ATOM 7135 N N . VAL A 1 899 ? 6.697 -22.163 2.378 1.00 29.06 899 VAL A N 1
ATOM 7136 C CA . VAL A 1 899 ? 7.558 -22.712 1.317 1.00 29.06 899 VAL A CA 1
ATOM 7137 C C . VAL A 1 899 ? 8.889 -23.298 1.806 1.00 29.06 899 VAL A C 1
ATOM 7139 O O . VAL A 1 899 ? 9.720 -22.592 2.377 1.00 29.06 899 VAL A O 1
ATOM 7142 N N . ARG A 1 900 ? 9.131 -24.580 1.494 1.00 24.62 900 ARG A N 1
ATOM 7143 C CA . ARG A 1 900 ? 10.488 -25.147 1.517 1.00 24.62 900 ARG A CA 1
ATOM 7144 C C . ARG A 1 900 ? 11.314 -24.402 0.471 1.00 24.62 900 ARG A C 1
ATOM 7146 O O . ARG A 1 900 ? 11.046 -24.565 -0.716 1.00 24.62 900 ARG A O 1
ATOM 7153 N N . ALA A 1 901 ? 12.284 -23.602 0.900 1.00 27.33 901 ALA A N 1
ATOM 7154 C CA . ALA A 1 901 ? 13.215 -22.973 -0.026 1.00 27.33 901 ALA A CA 1
ATOM 7155 C C . ALA A 1 901 ? 13.973 -24.052 -0.818 1.00 27.33 901 ALA A C 1
ATOM 7157 O O . ALA A 1 901 ? 14.486 -25.011 -0.236 1.00 27.33 901 ALA A O 1
ATOM 7158 N N . THR A 1 902 ? 14.033 -23.893 -2.138 1.00 27.58 902 THR A N 1
ATOM 7159 C CA . THR A 1 902 ? 14.998 -24.599 -2.987 1.00 27.58 902 THR A CA 1
ATOM 7160 C C . THR A 1 902 ? 16.424 -24.142 -2.667 1.00 27.58 902 THR A C 1
ATOM 7162 O O . THR A 1 902 ? 16.624 -23.091 -2.058 1.00 27.58 902 THR A O 1
ATOM 7165 N N . SER A 1 903 ? 17.412 -24.962 -3.031 1.00 26.25 903 SER A N 1
ATOM 7166 C CA . SER A 1 903 ? 18.806 -24.825 -2.591 1.00 26.25 903 SER A CA 1
ATOM 7167 C C . SER A 1 903 ? 19.458 -23.466 -2.927 1.00 26.25 903 SER A C 1
ATOM 7169 O O . SER A 1 903 ? 19.085 -22.859 -3.932 1.00 26.25 903 SER A O 1
ATOM 7171 N N . PRO A 1 904 ? 20.454 -23.004 -2.137 1.00 30.56 904 PRO A N 1
ATOM 7172 C CA . PRO A 1 904 ? 21.064 -21.681 -2.310 1.00 30.56 904 PRO A CA 1
ATOM 7173 C C . PRO A 1 904 ? 21.803 -21.477 -3.639 1.00 30.56 904 PRO A C 1
ATOM 7175 O O . PRO A 1 904 ? 22.404 -22.400 -4.192 1.00 30.56 904 PRO A O 1
ATOM 7178 N N . TYR A 1 905 ? 21.877 -20.218 -4.068 1.00 39.84 905 TYR A N 1
ATOM 7179 C CA . TYR A 1 905 ? 22.588 -19.717 -5.254 1.00 39.84 905 TYR A CA 1
ATOM 7180 C C . TYR A 1 905 ? 24.103 -20.015 -5.256 1.00 39.84 905 TYR A C 1
ATOM 7182 O O . TYR A 1 905 ? 24.749 -20.000 -6.303 1.00 39.84 905 TYR A O 1
ATOM 7190 N N . VAL A 1 906 ? 24.680 -20.312 -4.087 1.00 34.47 906 VAL A N 1
ATOM 7191 C CA . VAL A 1 906 ? 26.132 -20.399 -3.821 1.00 34.47 906 VAL A CA 1
ATOM 7192 C C . VAL A 1 906 ? 26.883 -21.407 -4.712 1.00 34.47 906 VAL A C 1
ATOM 7194 O O . VAL A 1 906 ? 28.073 -21.228 -4.955 1.00 34.47 906 VAL A O 1
ATOM 7197 N N . GLN A 1 907 ? 26.213 -22.408 -5.296 1.00 40.66 907 GLN A N 1
ATOM 7198 C CA . GLN A 1 907 ? 26.840 -23.342 -6.251 1.00 40.66 907 GLN A CA 1
ATOM 7199 C C . GLN A 1 907 ? 27.256 -22.700 -7.598 1.00 40.66 907 GLN A C 1
ATOM 7201 O O . GLN A 1 907 ? 27.898 -23.355 -8.417 1.00 40.66 907 GLN A O 1
ATOM 7206 N N . ARG A 1 908 ? 26.940 -21.419 -7.842 1.00 42.59 908 ARG A N 1
ATOM 7207 C CA . ARG A 1 908 ? 27.223 -20.706 -9.102 1.00 42.59 908 ARG A CA 1
ATOM 7208 C C . ARG A 1 908 ? 28.590 -20.006 -9.203 1.00 42.59 908 ARG A C 1
ATOM 7210 O O . ARG A 1 908 ? 28.854 -19.352 -10.207 1.00 42.59 908 ARG A O 1
ATOM 7217 N N . GLN A 1 909 ? 29.502 -20.145 -8.239 1.00 36.28 909 GLN A N 1
ATOM 7218 C CA . GLN A 1 909 ? 30.825 -19.489 -8.327 1.00 36.28 909 GLN A CA 1
ATOM 7219 C C . GLN A 1 909 ? 31.796 -20.109 -9.362 1.00 36.28 909 GLN A C 1
ATOM 7221 O O . GLN A 1 909 ? 32.875 -19.571 -9.590 1.00 36.28 909 GLN A O 1
ATOM 7226 N N . HIS A 1 910 ? 31.404 -21.187 -10.052 1.00 42.59 910 HIS A N 1
ATOM 7227 C CA . HIS A 1 910 ? 32.192 -21.834 -11.114 1.00 42.59 910 HIS A CA 1
ATOM 7228 C C . HIS A 1 910 ? 31.853 -21.366 -12.550 1.00 42.59 910 HIS A C 1
ATOM 7230 O O . HIS A 1 910 ? 32.264 -22.014 -13.508 1.00 42.59 910 HIS A O 1
ATOM 7236 N N . LEU A 1 911 ? 31.068 -20.294 -12.733 1.00 46.25 911 LEU A N 1
ATOM 7237 C CA . LEU A 1 911 ? 30.435 -19.998 -14.032 1.00 46.25 911 LEU A CA 1
ATOM 7238 C C . LEU A 1 911 ? 31.307 -19.303 -15.093 1.00 46.25 911 LEU A C 1
ATOM 7240 O O . LEU A 1 911 ? 31.080 -19.531 -16.281 1.00 46.25 911 LEU A O 1
ATOM 7244 N N . ILE A 1 912 ? 32.266 -18.454 -14.710 1.00 48.22 912 ILE A N 1
ATOM 7245 C CA . ILE A 1 912 ? 32.944 -17.555 -15.663 1.00 48.22 912 ILE A CA 1
ATOM 7246 C C . ILE A 1 912 ? 33.815 -18.347 -16.654 1.00 48.22 912 ILE A C 1
ATOM 7248 O O . ILE A 1 912 ? 34.774 -19.005 -16.249 1.00 48.22 912 ILE A O 1
ATOM 7252 N N . VAL A 1 913 ? 33.501 -18.233 -17.950 1.00 51.66 913 VAL A N 1
ATOM 7253 C CA . VAL A 1 913 ? 34.344 -18.683 -19.073 1.00 51.66 913 VAL A CA 1
ATOM 7254 C C . VAL A 1 913 ? 35.719 -18.005 -18.973 1.00 51.66 913 VAL A C 1
ATOM 7256 O O . VAL A 1 913 ? 35.789 -16.779 -18.891 1.00 51.66 913 VAL A O 1
ATOM 7259 N N . LYS A 1 914 ? 36.813 -18.779 -18.971 1.00 54.75 914 LYS A N 1
ATOM 7260 C CA . LYS A 1 914 ? 38.195 -18.251 -18.852 1.00 54.75 914 LYS A CA 1
ATOM 7261 C C . LYS A 1 914 ? 39.005 -18.294 -20.150 1.00 54.75 914 LYS A C 1
ATOM 7263 O O . LYS A 1 914 ? 39.990 -17.576 -20.265 1.00 54.75 914 LYS A O 1
ATOM 7268 N N . THR A 1 915 ? 38.574 -19.106 -21.105 1.00 68.00 915 THR A N 1
ATOM 7269 C CA . THR A 1 915 ? 39.187 -19.351 -22.419 1.00 68.00 915 THR A CA 1
ATOM 7270 C C . THR A 1 915 ? 38.069 -19.562 -23.436 1.00 68.00 915 THR A C 1
ATOM 7272 O O . THR A 1 915 ? 36.966 -19.931 -23.040 1.00 68.00 915 THR A O 1
ATOM 7275 N N . VAL A 1 916 ? 38.312 -19.335 -24.729 1.00 72.81 916 VAL A N 1
ATOM 7276 C CA . VAL A 1 916 ? 37.298 -19.606 -25.766 1.00 72.81 916 VAL A CA 1
ATOM 7277 C C . VAL A 1 916 ? 37.030 -21.116 -25.836 1.00 72.81 916 VAL A C 1
ATOM 7279 O O . VAL A 1 916 ? 37.960 -21.896 -26.027 1.00 72.81 916 VAL A O 1
ATOM 7282 N N . GLU A 1 917 ? 35.777 -21.537 -25.646 1.00 75.38 917 GLU A N 1
ATOM 7283 C CA . GLU A 1 917 ? 35.404 -22.955 -25.522 1.00 75.38 917 GLU A CA 1
ATOM 7284 C C . GLU A 1 917 ? 33.997 -23.254 -26.080 1.00 75.38 917 GLU A C 1
ATOM 7286 O O . GLU A 1 917 ? 33.102 -22.408 -26.039 1.00 75.38 917 GLU A O 1
ATOM 7291 N N . LYS A 1 918 ? 33.772 -24.479 -26.579 1.00 75.19 918 LYS A N 1
ATOM 7292 C CA . LYS A 1 918 ? 32.422 -25.034 -26.805 1.00 75.19 918 LYS A CA 1
ATOM 7293 C C . LYS A 1 918 ? 31.992 -25.779 -25.544 1.00 75.19 918 LYS A C 1
ATOM 7295 O O . LYS A 1 918 ? 32.689 -26.695 -25.112 1.00 75.19 918 LYS A O 1
ATOM 7300 N N . ARG A 1 919 ? 30.859 -25.393 -24.952 1.00 73.31 919 ARG A N 1
ATOM 7301 C CA . ARG A 1 919 ? 30.395 -25.916 -23.655 1.00 73.31 919 ARG A CA 1
ATOM 7302 C C . ARG A 1 919 ? 28.872 -25.903 -23.523 1.00 73.31 919 ARG A C 1
ATOM 7304 O O . ARG A 1 919 ? 28.168 -25.418 -24.400 1.00 73.31 919 ARG A O 1
ATOM 7311 N N . ILE A 1 920 ? 28.378 -26.389 -22.383 1.00 71.38 920 ILE A N 1
ATOM 7312 C CA . ILE A 1 920 ? 27.005 -26.137 -21.926 1.00 71.38 920 ILE A CA 1
ATOM 7313 C C . ILE A 1 920 ? 26.847 -24.627 -21.696 1.00 71.38 920 ILE A C 1
ATOM 7315 O O . ILE A 1 920 ? 27.495 -24.063 -20.811 1.00 71.38 920 ILE A O 1
ATOM 7319 N N . VAL A 1 921 ? 25.997 -23.981 -22.492 1.00 73.44 921 VAL A N 1
ATOM 7320 C CA . VAL A 1 921 ? 25.757 -22.536 -22.447 1.00 73.44 921 VAL A CA 1
ATOM 7321 C C . VAL A 1 921 ? 24.790 -22.211 -21.317 1.00 73.44 921 VAL A C 1
ATOM 7323 O O . VAL A 1 921 ? 23.752 -22.861 -21.166 1.00 73.44 921 VAL A O 1
ATOM 7326 N N . ARG A 1 922 ? 25.103 -21.189 -20.521 1.00 67.56 922 ARG A N 1
ATOM 7327 C CA . ARG A 1 922 ? 24.295 -20.780 -19.367 1.00 67.56 922 ARG A CA 1
ATOM 7328 C C . ARG A 1 922 ? 23.809 -19.344 -19.485 1.00 67.56 922 ARG A C 1
ATOM 7330 O O . ARG A 1 922 ? 24.405 -18.513 -20.166 1.00 67.56 922 ARG A O 1
ATOM 7337 N N . ILE A 1 923 ? 22.725 -19.040 -18.774 1.00 63.84 923 ILE A N 1
ATOM 7338 C CA . ILE A 1 923 ? 22.269 -17.658 -18.598 1.00 63.84 923 ILE A CA 1
ATOM 7339 C C . ILE A 1 923 ? 23.403 -16.832 -17.967 1.00 63.84 923 ILE A C 1
ATOM 7341 O O . ILE A 1 923 ? 23.937 -17.199 -16.920 1.00 63.84 923 ILE A O 1
ATOM 7345 N N . GLY A 1 924 ? 23.762 -15.722 -18.615 1.00 60.59 924 GLY A N 1
ATOM 7346 C CA . GLY A 1 924 ? 24.891 -14.858 -18.269 1.00 60.59 924 GLY A CA 1
ATOM 7347 C C . GLY A 1 924 ? 26.151 -15.058 -19.122 1.00 60.59 924 GLY A C 1
ATOM 7348 O O . GLY A 1 924 ? 26.983 -14.147 -19.144 1.00 60.59 924 GLY A O 1
ATOM 7349 N N . ASP A 1 925 ? 26.292 -16.180 -19.840 1.00 74.12 925 ASP A N 1
ATOM 7350 C CA . ASP A 1 925 ? 27.461 -16.446 -20.691 1.00 74.12 925 ASP A CA 1
ATOM 7351 C C . ASP A 1 925 ? 27.501 -15.515 -21.919 1.00 74.12 925 ASP A C 1
ATOM 7353 O O . ASP A 1 925 ? 26.472 -15.110 -22.469 1.00 74.12 925 ASP A O 1
ATOM 7357 N N . TRP A 1 926 ? 28.714 -15.202 -22.378 1.00 79.00 926 TRP A N 1
ATOM 7358 C CA . TRP A 1 926 ? 28.964 -14.474 -23.624 1.00 79.00 926 TRP A CA 1
ATOM 7359 C C . TRP A 1 926 ? 29.277 -15.477 -24.731 1.00 79.00 926 TRP A C 1
ATOM 7361 O O . TRP A 1 926 ? 30.165 -16.314 -24.573 1.00 79.00 926 TRP A O 1
ATOM 7371 N N . CYS A 1 927 ? 28.526 -15.429 -25.829 1.00 86.12 927 CYS A N 1
ATOM 7372 C CA . CYS A 1 927 ? 28.554 -16.452 -26.871 1.00 86.12 927 CYS A CA 1
ATOM 7373 C C . CYS A 1 927 ? 28.513 -15.845 -28.273 1.00 86.12 927 CYS A C 1
ATOM 7375 O O . CYS A 1 927 ? 27.814 -14.862 -28.518 1.00 86.12 927 CYS A O 1
ATOM 7377 N N . ILE A 1 928 ? 29.242 -16.456 -29.202 1.00 85.12 928 ILE A N 1
ATOM 7378 C CA . ILE A 1 928 ? 29.197 -16.118 -30.624 1.00 85.12 928 ILE A CA 1
ATOM 7379 C C . ILE A 1 928 ? 28.103 -16.950 -31.290 1.00 85.12 928 ILE A C 1
ATOM 7381 O O . ILE A 1 928 ? 28.022 -18.162 -31.081 1.00 85.12 928 ILE A O 1
ATOM 7385 N N . PHE A 1 929 ? 27.290 -16.296 -32.114 1.00 82.81 929 PHE A N 1
ATOM 7386 C CA . PHE A 1 929 ? 26.251 -16.912 -32.933 1.00 82.81 929 PHE A CA 1
ATOM 7387 C C . PHE A 1 929 ? 26.472 -16.545 -34.403 1.00 82.81 929 PHE A C 1
ATOM 7389 O O . PHE A 1 929 ? 26.912 -15.435 -34.716 1.00 82.81 929 PHE A O 1
ATOM 7396 N N . LYS A 1 930 ? 26.169 -17.472 -35.311 1.00 78.25 930 LYS A N 1
ATOM 7397 C CA . LYS A 1 930 ? 26.124 -17.223 -36.756 1.00 78.25 930 LYS A CA 1
ATOM 7398 C C . LYS A 1 930 ? 24.829 -16.478 -37.121 1.00 78.25 930 LYS A C 1
ATOM 7400 O O . LYS A 1 930 ? 23.800 -16.655 -36.467 1.00 78.25 930 LYS A O 1
ATOM 7405 N N . THR A 1 931 ? 24.876 -15.666 -38.173 1.00 69.50 931 THR A N 1
ATOM 7406 C CA . THR A 1 931 ? 23.684 -15.109 -38.831 1.00 69.50 931 THR A CA 1
ATOM 7407 C C . THR A 1 931 ? 23.183 -16.022 -39.951 1.00 69.50 931 THR A C 1
ATOM 7409 O O . THR A 1 931 ? 23.986 -16.593 -40.695 1.00 69.50 931 THR A O 1
ATOM 7412 N N . ASP A 1 932 ? 21.864 -16.107 -40.111 1.00 60.69 932 ASP A N 1
ATOM 7413 C CA . ASP A 1 932 ? 21.233 -16.698 -41.297 1.00 60.69 932 ASP A CA 1
ATOM 7414 C C . ASP A 1 932 ? 21.401 -15.791 -42.530 1.00 60.69 932 ASP A C 1
ATOM 7416 O O . ASP A 1 932 ? 21.686 -14.599 -42.397 1.00 60.69 932 ASP A O 1
ATOM 7420 N N . GLU A 1 933 ? 21.227 -16.339 -43.735 1.00 52.19 933 GLU A N 1
ATOM 7421 C CA . GLU A 1 933 ? 21.445 -15.593 -44.989 1.00 52.19 933 GLU A CA 1
ATOM 7422 C C . GLU A 1 933 ? 20.384 -14.501 -45.235 1.00 52.19 933 GLU A C 1
ATOM 7424 O O . GLU A 1 933 ? 20.694 -13.481 -45.845 1.00 52.19 933 GLU A O 1
ATOM 7429 N N . ASP A 1 934 ? 19.183 -14.650 -44.664 1.00 46.44 934 ASP A N 1
ATOM 7430 C CA . ASP A 1 934 ? 18.108 -13.641 -44.666 1.00 46.44 934 ASP A CA 1
ATOM 7431 C C . ASP A 1 934 ? 18.251 -12.578 -43.547 1.00 46.44 934 ASP A C 1
ATOM 7433 O O . ASP A 1 934 ? 17.353 -11.759 -43.325 1.00 46.44 934 ASP A O 1
ATOM 7437 N N . CYS A 1 935 ? 19.350 -12.577 -42.783 1.00 45.47 935 CYS A N 1
ATOM 7438 C CA . CYS A 1 935 ? 19.530 -11.635 -41.677 1.00 45.47 935 CYS A CA 1
ATOM 7439 C C . CYS A 1 935 ? 19.801 -10.201 -42.193 1.00 45.47 935 CYS A C 1
ATOM 7441 O O . CYS A 1 935 ? 20.756 -9.992 -42.939 1.00 45.47 935 CYS A O 1
ATOM 7443 N N . PRO A 1 936 ? 19.058 -9.163 -41.751 1.00 44.03 936 PRO A N 1
ATOM 7444 C CA . PRO A 1 936 ? 19.232 -7.783 -42.228 1.00 44.03 936 PRO A CA 1
ATOM 7445 C C . PRO A 1 936 ? 20.496 -7.072 -41.690 1.00 44.03 936 PRO A C 1
ATOM 7447 O O . PRO A 1 936 ? 20.619 -5.853 -41.814 1.00 44.03 936 PRO A O 1
ATOM 7450 N N . LEU A 1 937 ? 21.428 -7.806 -41.073 1.00 48.47 937 LEU A N 1
ATOM 7451 C CA . LEU A 1 937 ? 22.700 -7.301 -40.556 1.00 48.47 937 LEU A CA 1
ATOM 7452 C C . LEU A 1 937 ? 23.851 -7.785 -41.461 1.00 48.47 937 LEU A C 1
ATOM 7454 O O . LEU A 1 937 ? 23.955 -8.983 -41.704 1.00 48.47 937 LEU A O 1
ATOM 7458 N N . PRO A 1 938 ? 24.770 -6.911 -41.916 1.00 46.31 938 PRO A N 1
ATOM 7459 C CA . PRO A 1 938 ? 25.782 -7.250 -42.931 1.00 46.31 938 PRO A CA 1
ATOM 7460 C C . PRO A 1 938 ? 26.953 -8.122 -42.424 1.00 46.31 938 PRO A C 1
ATOM 7462 O O . PRO A 1 938 ? 27.971 -8.249 -43.105 1.00 46.31 938 PRO A O 1
ATOM 7465 N N . ASN A 1 939 ? 26.849 -8.696 -41.223 1.00 56.75 939 ASN A N 1
ATOM 7466 C CA . ASN A 1 939 ? 27.950 -9.310 -40.480 1.00 56.75 939 ASN A CA 1
ATOM 7467 C C . ASN A 1 939 ? 27.709 -10.813 -40.283 1.00 56.75 939 ASN A C 1
ATOM 7469 O O . ASN A 1 939 ? 26.682 -11.189 -39.738 1.00 56.75 939 ASN A O 1
ATOM 7473 N N . LYS A 1 940 ? 28.681 -11.670 -40.640 1.00 64.31 940 LYS A N 1
ATOM 7474 C CA . LYS A 1 940 ? 28.551 -13.149 -40.579 1.00 64.31 940 LYS A CA 1
ATOM 7475 C C . LYS A 1 940 ? 28.362 -13.740 -39.168 1.00 64.31 940 LYS A C 1
ATOM 7477 O O . LYS A 1 940 ? 27.975 -14.903 -39.041 1.00 64.31 940 LYS A O 1
ATOM 7482 N N . PHE A 1 941 ? 28.698 -12.980 -38.125 1.00 76.00 941 PHE A N 1
ATOM 7483 C CA . PHE A 1 941 ? 28.675 -13.416 -36.728 1.00 76.00 941 PHE A CA 1
ATOM 7484 C C . PHE A 1 941 ? 28.243 -12.274 -35.803 1.00 76.00 941 PHE A C 1
ATOM 7486 O O . PHE A 1 941 ? 28.574 -11.111 -36.043 1.00 76.00 941 PHE A O 1
ATOM 7493 N N . LEU A 1 942 ? 27.563 -12.627 -34.713 1.00 78.31 942 LEU A N 1
ATOM 7494 C CA . LEU A 1 942 ? 27.117 -11.721 -33.654 1.00 78.31 942 LEU A CA 1
ATOM 7495 C C . LEU A 1 942 ? 27.657 -12.196 -32.302 1.00 78.31 942 LEU A C 1
ATOM 7497 O O . LEU A 1 942 ? 27.658 -13.397 -32.023 1.00 78.31 942 LEU A O 1
ATOM 7501 N N . LEU A 1 943 ? 28.054 -11.263 -31.434 1.00 83.06 943 LEU A N 1
ATOM 7502 C CA . LEU A 1 943 ? 28.339 -11.563 -30.030 1.00 83.06 943 LEU A CA 1
ATOM 7503 C C . LEU A 1 943 ? 27.088 -11.292 -29.191 1.00 83.06 943 LEU A C 1
ATOM 7505 O O . LEU A 1 943 ? 26.633 -10.154 -29.095 1.00 83.06 943 LEU A O 1
ATOM 7509 N N . GLY A 1 944 ? 26.540 -12.339 -28.579 1.00 79.88 944 GLY A N 1
ATOM 7510 C CA . GLY A 1 944 ? 25.383 -12.274 -27.694 1.00 79.88 944 GLY A CA 1
ATOM 7511 C C . GLY A 1 944 ? 25.758 -12.543 -26.238 1.00 79.88 944 GLY A C 1
ATOM 7512 O O . GLY A 1 944 ? 26.339 -13.584 -25.931 1.00 79.88 944 GLY A O 1
ATOM 7513 N N . ARG A 1 945 ? 25.378 -11.653 -25.314 1.00 77.94 945 ARG A N 1
ATOM 7514 C CA . ARG A 1 945 ? 25.326 -11.987 -23.878 1.00 77.94 945 ARG A CA 1
ATOM 7515 C C . ARG A 1 945 ? 23.967 -12.611 -23.567 1.00 77.94 945 ARG A C 1
ATOM 7517 O O . ARG A 1 945 ? 22.959 -11.908 -23.652 1.00 77.94 945 ARG A O 1
ATOM 7524 N N . VAL A 1 946 ? 23.943 -13.891 -23.200 1.00 74.31 946 VAL A N 1
ATOM 7525 C CA . VAL A 1 946 ? 22.713 -14.671 -22.985 1.00 74.31 946 VAL A CA 1
ATOM 7526 C C . VAL A 1 946 ? 21.968 -14.182 -21.740 1.00 74.31 946 VAL A C 1
ATOM 7528 O O . VAL A 1 946 ? 22.520 -14.170 -20.640 1.00 74.31 946 VAL A O 1
ATOM 7531 N N . LEU A 1 947 ? 20.698 -13.809 -21.902 1.00 62.38 947 LEU A N 1
ATOM 7532 C CA . LEU A 1 947 ? 19.804 -13.358 -20.830 1.00 62.38 947 LEU A CA 1
ATOM 7533 C C . LEU A 1 947 ? 18.769 -14.415 -20.431 1.00 62.38 947 LEU A C 1
ATOM 7535 O O . LEU A 1 947 ? 18.460 -14.552 -19.253 1.00 62.38 947 LEU A O 1
ATOM 7539 N N . SER A 1 948 ? 18.206 -15.155 -21.386 1.00 65.50 948 SER A N 1
ATOM 7540 C CA . SER A 1 948 ? 17.283 -16.256 -21.094 1.00 65.50 948 SER A CA 1
ATOM 7541 C C . SER A 1 948 ? 17.152 -17.214 -22.274 1.00 65.50 948 SER A C 1
ATOM 7543 O O . SER A 1 948 ? 17.482 -16.877 -23.409 1.00 65.50 948 SER A O 1
ATOM 7545 N N . PHE A 1 949 ? 16.646 -18.414 -22.000 1.00 72.25 949 PHE A N 1
ATOM 7546 C CA . PHE A 1 949 ? 16.275 -19.400 -23.009 1.00 72.25 949 PHE A CA 1
ATOM 7547 C C . PHE A 1 949 ? 14.753 -19.565 -23.040 1.00 72.25 949 PHE A C 1
ATOM 7549 O O . PHE A 1 949 ? 14.094 -19.497 -21.997 1.00 72.25 949 PHE A O 1
ATOM 7556 N N . SER A 1 950 ? 14.187 -19.824 -24.216 1.00 68.94 950 SER A N 1
ATOM 7557 C CA . SER A 1 950 ? 12.783 -20.222 -24.357 1.00 68.94 950 SER A CA 1
ATOM 7558 C C . SER A 1 950 ? 12.590 -21.123 -25.575 1.00 68.94 950 SER A C 1
ATOM 7560 O O . SER A 1 950 ? 13.380 -21.092 -26.519 1.00 68.94 950 SER A O 1
ATOM 7562 N N . LEU A 1 951 ? 11.537 -21.941 -25.545 1.00 70.56 951 LEU A N 1
ATOM 7563 C CA . LEU A 1 951 ? 11.124 -22.728 -26.704 1.00 70.56 951 LEU A CA 1
ATOM 7564 C C . LEU A 1 951 ? 10.474 -21.803 -27.743 1.00 70.56 951 LEU A C 1
ATOM 7566 O O . LEU A 1 951 ? 9.715 -20.900 -27.389 1.00 70.56 951 LEU A O 1
ATOM 7570 N N . ARG A 1 952 ? 10.761 -22.030 -29.026 1.00 65.81 952 ARG A N 1
ATOM 7571 C CA . ARG A 1 952 ? 10.219 -21.251 -30.152 1.00 65.81 952 ARG A CA 1
ATOM 7572 C C . ARG A 1 952 ? 8.770 -21.660 -30.457 1.00 65.81 952 ARG A C 1
ATOM 7574 O O . ARG A 1 952 ? 7.953 -20.812 -30.803 1.00 65.81 952 ARG A O 1
ATOM 7581 N N . VAL A 1 953 ? 8.441 -22.938 -30.257 1.00 64.75 953 VAL A N 1
ATOM 7582 C CA . VAL A 1 953 ? 7.120 -23.555 -30.456 1.00 64.75 953 VAL A CA 1
ATOM 7583 C C . VAL A 1 953 ? 6.794 -24.481 -29.275 1.00 64.75 953 VAL A C 1
ATOM 7585 O O . VAL A 1 953 ? 7.634 -25.268 -28.842 1.00 64.75 953 VAL A O 1
ATOM 7588 N N . GLY A 1 954 ? 5.567 -24.423 -28.750 1.00 60.84 954 GLY A N 1
ATOM 7589 C CA . GLY A 1 954 ? 5.100 -25.304 -27.671 1.00 60.84 954 GLY A CA 1
ATOM 7590 C C . GLY A 1 954 ? 3.795 -24.823 -27.032 1.00 60.84 954 GLY A C 1
ATOM 7591 O O . GLY A 1 954 ? 3.293 -23.747 -27.362 1.00 60.84 954 GLY A O 1
ATOM 7592 N N . SER A 1 955 ? 3.231 -25.594 -26.097 1.00 52.47 955 SER A N 1
ATOM 7593 C CA . SER A 1 955 ? 2.049 -25.151 -25.342 1.00 52.47 955 SER A CA 1
ATOM 7594 C C . SER A 1 955 ? 2.389 -24.031 -24.342 1.00 52.47 955 SER A C 1
ATOM 7596 O O . SER A 1 955 ? 3.535 -23.908 -23.903 1.00 52.47 955 SER A O 1
ATOM 7598 N N . LYS A 1 956 ? 1.391 -23.247 -23.886 1.00 53.38 956 LYS A N 1
ATOM 7599 C CA . LYS A 1 956 ? 1.573 -22.216 -22.829 1.00 53.38 956 LYS A CA 1
ATOM 7600 C C . LYS A 1 956 ? 2.349 -22.744 -21.606 1.00 53.38 956 LYS A C 1
ATOM 7602 O O . LYS A 1 956 ? 3.167 -22.027 -21.038 1.00 53.38 956 LYS A O 1
ATOM 7607 N N . LYS A 1 957 ? 2.102 -24.001 -21.215 1.00 52.34 957 LYS A N 1
ATOM 7608 C CA . LYS A 1 957 ? 2.706 -24.658 -20.041 1.00 52.34 957 LYS A CA 1
ATOM 7609 C C . LYS A 1 957 ? 4.153 -25.116 -20.276 1.00 52.34 957 LYS A C 1
ATOM 7611 O O . LYS A 1 957 ? 4.873 -25.381 -19.319 1.00 52.34 957 LYS A O 1
ATOM 7616 N N . GLU A 1 958 ? 4.585 -25.198 -21.531 1.00 55.38 958 GLU A N 1
ATOM 7617 C CA . GLU A 1 958 ? 5.942 -25.586 -21.931 1.00 55.38 958 GLU A CA 1
ATOM 7618 C C . GLU A 1 958 ? 6.807 -24.374 -22.250 1.00 55.38 958 GLU A C 1
ATOM 7620 O O . GLU A 1 958 ? 7.941 -24.315 -21.788 1.00 55.38 958 GLU A O 1
ATOM 7625 N N . LEU A 1 959 ? 6.241 -23.361 -22.910 1.00 56.22 959 LEU A N 1
ATOM 7626 C CA . LEU A 1 959 ? 6.853 -22.038 -23.082 1.00 56.22 959 LEU A CA 1
ATOM 7627 C C . LEU A 1 959 ? 7.189 -21.368 -21.732 1.00 56.22 959 LEU A C 1
ATOM 7629 O O . LEU A 1 959 ? 8.096 -20.543 -21.654 1.00 56.22 959 LEU A O 1
ATOM 7633 N N . GLY A 1 960 ? 6.472 -21.738 -20.662 1.00 49.19 960 GLY A N 1
ATOM 7634 C CA . GLY A 1 960 ? 6.746 -21.329 -19.282 1.00 49.19 960 GLY A CA 1
ATOM 7635 C C . GLY A 1 960 ? 7.761 -22.194 -18.512 1.00 49.19 960 GLY A C 1
ATOM 7636 O O . GLY A 1 960 ? 8.060 -21.867 -17.362 1.00 49.19 960 GLY A O 1
ATOM 7637 N N . LYS A 1 961 ? 8.296 -23.287 -19.082 1.00 56.50 961 LYS A N 1
ATOM 7638 C CA . LYS A 1 961 ? 9.346 -24.092 -18.427 1.00 56.50 961 LYS A CA 1
ATOM 7639 C C . LYS A 1 961 ? 10.663 -23.311 -18.426 1.00 56.50 961 LYS A C 1
ATOM 7641 O O . LYS A 1 961 ? 11.153 -22.893 -19.470 1.00 56.50 961 LYS A O 1
ATOM 7646 N N . ARG A 1 962 ? 11.260 -23.141 -17.244 1.00 58.69 962 ARG A N 1
ATOM 7647 C CA . ARG A 1 962 ? 12.525 -22.417 -17.065 1.00 58.69 962 ARG A CA 1
ATOM 7648 C C . ARG A 1 962 ? 13.714 -23.284 -17.492 1.00 58.69 962 ARG A C 1
ATOM 7650 O O . ARG A 1 962 ? 14.105 -24.187 -16.756 1.00 58.69 962 ARG A O 1
ATOM 7657 N N . VAL A 1 963 ? 14.303 -22.980 -18.645 1.00 62.66 963 VAL A N 1
ATOM 7658 C CA . VAL A 1 963 ? 15.593 -23.536 -19.082 1.00 62.66 963 VAL A CA 1
ATOM 7659 C C . VAL A 1 963 ? 16.711 -22.646 -18.526 1.00 62.66 963 VAL A C 1
ATOM 7661 O O . VAL A 1 963 ? 16.729 -21.445 -18.782 1.00 62.66 963 VAL A O 1
ATOM 7664 N N . LEU A 1 964 ? 17.599 -23.218 -17.707 1.00 57.62 964 LEU A N 1
ATOM 7665 C CA . LEU A 1 964 ? 18.699 -22.502 -17.031 1.00 57.62 964 LEU A CA 1
ATOM 7666 C C . LEU A 1 964 ? 20.043 -22.647 -17.754 1.00 57.62 964 LEU A C 1
ATOM 7668 O O . LEU A 1 964 ? 20.887 -21.751 -17.705 1.00 57.62 964 LEU A O 1
ATOM 7672 N N . GLU A 1 965 ? 20.231 -23.793 -18.397 1.00 69.12 965 GLU A N 1
ATOM 7673 C CA . GLU A 1 965 ? 21.418 -24.167 -19.147 1.00 69.12 965 GLU A CA 1
ATOM 7674 C C . GLU A 1 965 ? 21.002 -25.014 -20.350 1.00 69.12 965 GLU A C 1
ATOM 7676 O O . GLU A 1 965 ? 19.997 -25.726 -20.292 1.00 69.12 965 GLU A O 1
ATOM 7681 N N . TRP A 1 966 ? 21.761 -24.912 -21.435 1.00 74.38 966 TRP A N 1
ATOM 7682 C CA . TRP A 1 966 ? 21.539 -25.640 -22.677 1.00 74.38 966 TRP A CA 1
ATOM 7683 C C . TRP A 1 966 ? 22.828 -26.360 -23.076 1.00 74.38 966 TRP A C 1
ATOM 7685 O O . TRP A 1 966 ? 23.887 -25.744 -23.204 1.00 74.38 966 TRP A O 1
ATOM 7695 N N . ALA A 1 967 ? 22.747 -27.678 -23.243 1.00 70.25 967 ALA A N 1
ATOM 7696 C CA . ALA A 1 967 ? 23.844 -28.476 -23.766 1.00 70.25 967 ALA A CA 1
ATOM 7697 C C . ALA A 1 967 ? 23.799 -28.468 -25.298 1.00 70.25 967 ALA A C 1
ATOM 7699 O O . ALA A 1 967 ? 22.751 -28.726 -25.882 1.00 70.25 967 ALA A O 1
ATOM 7700 N N . TYR A 1 968 ? 24.941 -28.212 -25.937 1.00 66.69 968 TYR A N 1
ATOM 7701 C CA . TYR A 1 968 ? 25.099 -28.379 -27.381 1.00 66.69 968 TYR A CA 1
ATOM 7702 C C . TYR A 1 968 ? 25.131 -29.882 -27.714 1.00 66.69 968 TYR A C 1
ATOM 7704 O O . TYR A 1 968 ? 26.194 -30.500 -27.748 1.00 66.69 968 TYR A O 1
ATOM 7712 N N . ASP A 1 969 ? 23.949 -30.478 -27.877 1.00 61.59 969 ASP A N 1
ATOM 7713 C CA . ASP A 1 969 ? 23.732 -31.887 -28.238 1.00 61.59 969 ASP A CA 1
ATOM 7714 C C . ASP A 1 969 ? 23.470 -32.092 -29.742 1.00 61.59 969 ASP A C 1
ATOM 7716 O O . ASP A 1 969 ? 23.724 -33.174 -30.266 1.00 61.59 969 ASP A O 1
ATOM 7720 N N . GLY A 1 970 ? 23.054 -31.032 -30.441 1.00 54.75 970 GLY A N 1
ATOM 7721 C CA . GLY A 1 970 ? 22.935 -30.969 -31.900 1.00 54.75 970 GLY A CA 1
ATOM 7722 C C . GLY A 1 970 ? 21.545 -31.271 -32.468 1.00 54.75 970 GLY A C 1
ATOM 7723 O O . GLY A 1 970 ? 21.409 -31.256 -33.687 1.00 54.75 970 GLY A O 1
ATOM 7724 N N . ASP A 1 971 ? 20.531 -31.511 -31.627 1.00 47.50 971 ASP A N 1
ATOM 7725 C CA . ASP A 1 971 ? 19.241 -32.091 -32.056 1.00 47.50 971 ASP A CA 1
ATOM 7726 C C . ASP A 1 971 ? 18.013 -31.348 -31.466 1.00 47.50 971 ASP A C 1
ATOM 7728 O O . ASP A 1 971 ? 17.020 -31.948 -31.054 1.00 47.50 971 ASP A O 1
ATOM 7732 N N . GLN A 1 972 ? 18.094 -30.010 -31.346 1.00 59.22 972 GLN A N 1
ATOM 7733 C CA . GLN A 1 972 ? 17.059 -29.171 -30.706 1.00 59.22 972 GLN A CA 1
ATOM 7734 C C . GLN A 1 972 ? 16.780 -27.825 -31.418 1.00 59.22 972 GLN A C 1
ATOM 7736 O O . GLN A 1 972 ? 16.857 -26.752 -30.814 1.00 59.22 972 GLN A O 1
ATOM 7741 N N . ASN A 1 973 ? 16.339 -27.866 -32.680 1.00 58.19 973 ASN A N 1
ATOM 7742 C CA . ASN A 1 973 ? 15.975 -26.699 -33.521 1.00 58.19 973 ASN A CA 1
ATOM 7743 C C . ASN A 1 973 ? 14.867 -25.784 -32.923 1.00 58.19 973 ASN A C 1
ATOM 7745 O O . ASN A 1 973 ? 14.572 -24.694 -33.425 1.00 58.19 973 ASN A O 1
ATOM 7749 N N . ASN A 1 974 ? 14.215 -26.230 -31.844 1.00 71.19 974 ASN A N 1
ATOM 7750 C CA . ASN A 1 974 ? 13.097 -25.555 -31.188 1.00 71.19 974 ASN A CA 1
ATOM 7751 C C . ASN A 1 974 ? 13.497 -24.715 -29.952 1.00 71.19 974 ASN A C 1
ATOM 7753 O O . ASN A 1 974 ? 12.626 -24.115 -29.324 1.00 71.19 974 ASN A O 1
ATOM 7757 N N . LEU A 1 975 ? 14.779 -24.635 -29.578 1.00 75.81 975 LEU A N 1
ATOM 7758 C CA . LEU A 1 975 ? 15.242 -23.731 -28.514 1.00 75.81 975 LEU A CA 1
ATOM 7759 C C . LEU A 1 975 ? 15.849 -22.449 -29.106 1.00 75.81 975 LEU A C 1
ATOM 7761 O O . LEU A 1 975 ? 16.561 -22.490 -30.109 1.00 75.81 975 LEU A O 1
ATOM 7765 N N . GLY A 1 976 ? 15.583 -21.306 -28.473 1.00 78.50 976 GLY A N 1
ATOM 7766 C CA . GLY A 1 976 ? 16.242 -20.041 -28.791 1.00 78.50 976 GLY A CA 1
ATOM 7767 C C . GLY A 1 976 ? 16.770 -19.319 -27.550 1.00 78.50 976 GLY A C 1
ATOM 7768 O O . GLY A 1 976 ? 16.234 -19.463 -26.445 1.00 78.50 976 GLY A O 1
ATOM 7769 N N . ALA A 1 977 ? 17.816 -18.522 -27.753 1.00 77.38 977 ALA A N 1
ATOM 7770 C CA . ALA A 1 977 ? 18.468 -17.693 -26.750 1.00 77.38 977 ALA A CA 1
ATOM 7771 C C . ALA A 1 977 ? 18.116 -16.213 -26.963 1.00 77.38 977 ALA A C 1
ATOM 7773 O O . ALA A 1 977 ? 18.253 -15.665 -28.057 1.00 77.38 977 ALA A O 1
ATOM 7774 N N . LEU A 1 978 ? 17.673 -15.549 -25.901 1.00 75.88 978 LEU A N 1
ATOM 7775 C CA . LEU A 1 978 ? 17.557 -14.098 -25.845 1.00 75.88 978 LEU A CA 1
ATOM 7776 C C . LEU A 1 978 ? 18.911 -13.515 -25.441 1.00 75.88 978 LEU A C 1
ATOM 7778 O O . LEU A 1 978 ? 19.416 -13.856 -24.370 1.00 75.88 978 LEU A O 1
ATOM 7782 N N . CYS A 1 979 ? 19.453 -12.590 -26.232 1.00 76.19 979 CYS A N 1
ATOM 7783 C CA . CYS A 1 979 ? 20.731 -11.938 -25.946 1.00 76.19 979 CYS A CA 1
ATOM 7784 C C . CYS A 1 979 ? 20.657 -10.410 -26.076 1.00 76.19 979 CYS A C 1
ATOM 7786 O O . CYS A 1 979 ? 19.776 -9.872 -26.747 1.00 76.19 979 CYS A O 1
ATOM 7788 N N . ILE A 1 980 ? 21.633 -9.717 -25.481 1.00 68.19 980 ILE A N 1
ATOM 7789 C CA . ILE A 1 980 ? 22.041 -8.368 -25.918 1.00 68.19 980 ILE A CA 1
ATOM 7790 C C . ILE A 1 980 ? 23.148 -8.541 -26.961 1.00 68.19 980 ILE A C 1
ATOM 7792 O O . ILE A 1 980 ? 24.075 -9.320 -26.720 1.00 68.19 980 ILE A O 1
ATOM 7796 N N . TRP A 1 981 ? 23.029 -7.847 -28.095 1.00 78.62 981 TRP A N 1
ATOM 7797 C CA . TRP A 1 981 ? 23.819 -8.085 -29.305 1.00 78.62 981 TRP A CA 1
ATOM 7798 C C . TRP A 1 981 ? 24.875 -7.009 -29.566 1.00 78.62 981 TRP A C 1
ATOM 7800 O O . TRP A 1 981 ? 24.580 -5.813 -29.546 1.00 78.62 981 TRP A O 1
ATOM 7810 N N . TYR A 1 982 ? 26.088 -7.461 -29.881 1.00 77.12 982 TYR A N 1
ATOM 7811 C CA . TYR A 1 982 ? 27.255 -6.624 -30.142 1.00 77.12 982 TYR A CA 1
ATOM 7812 C C . TYR A 1 982 ? 27.923 -6.987 -31.473 1.00 77.12 982 TYR A C 1
ATOM 7814 O O . TYR A 1 982 ? 28.005 -8.159 -31.854 1.00 77.12 982 TYR A O 1
ATOM 7822 N N . GLU A 1 983 ? 28.420 -5.966 -32.170 1.00 75.31 983 GLU A N 1
ATOM 7823 C CA . GLU A 1 983 ? 29.137 -6.091 -33.435 1.00 75.31 983 GLU A CA 1
ATOM 7824 C C . GLU A 1 983 ? 30.573 -6.560 -33.196 1.00 75.31 983 GLU A C 1
ATOM 7826 O O . GLU A 1 983 ? 31.339 -5.921 -32.472 1.00 75.31 983 GLU A O 1
ATOM 7831 N N . VAL A 1 984 ? 30.945 -7.649 -33.870 1.00 73.31 984 VAL A N 1
ATOM 7832 C CA . VAL A 1 984 ? 32.319 -8.150 -33.951 1.00 73.31 984 VAL A CA 1
ATOM 7833 C C . VAL A 1 984 ? 32.852 -7.817 -35.344 1.00 73.31 984 VAL A C 1
ATOM 7835 O O . VAL A 1 984 ? 32.665 -8.579 -36.292 1.00 73.31 984 VAL A O 1
ATOM 7838 N N . VAL A 1 985 ? 33.487 -6.650 -35.494 1.00 70.19 985 VAL A N 1
ATOM 7839 C CA . VAL A 1 985 ? 34.002 -6.204 -36.799 1.00 70.19 985 VAL A CA 1
ATOM 7840 C C . VAL A 1 985 ? 35.200 -7.060 -37.208 1.00 70.19 985 VAL A C 1
ATOM 7842 O O . VAL A 1 985 ? 36.300 -6.923 -36.664 1.00 70.19 985 VAL A O 1
ATOM 7845 N N . TRP A 1 986 ? 34.988 -7.919 -38.202 1.00 69.50 986 TRP A N 1
ATOM 7846 C CA . TRP A 1 986 ? 36.007 -8.800 -38.764 1.00 69.50 986 TRP A CA 1
ATOM 7847 C C . TRP A 1 986 ? 36.689 -8.148 -39.971 1.00 69.50 986 TRP A C 1
ATOM 7849 O O . TRP A 1 986 ? 36.073 -7.957 -41.021 1.00 69.50 986 TRP A O 1
ATOM 7859 N N . ASN A 1 987 ? 37.978 -7.828 -39.861 1.00 64.88 987 ASN A N 1
ATOM 7860 C CA . ASN A 1 987 ? 38.747 -7.282 -40.975 1.00 64.88 987 ASN A CA 1
ATOM 7861 C C . ASN A 1 987 ? 39.324 -8.422 -41.829 1.00 64.88 987 ASN A C 1
ATOM 7863 O O . ASN A 1 987 ? 40.402 -8.949 -41.548 1.00 64.88 987 ASN A O 1
ATOM 7867 N N . SER A 1 988 ? 38.603 -8.796 -42.889 1.00 57.59 988 SER A N 1
ATOM 7868 C CA . SER A 1 988 ? 38.998 -9.862 -43.822 1.00 57.59 988 SER A CA 1
ATOM 7869 C C . SER A 1 988 ? 40.342 -9.600 -44.512 1.00 57.59 988 SER A C 1
ATOM 7871 O O . SER A 1 988 ? 41.111 -10.537 -44.713 1.00 57.59 988 SER A O 1
ATOM 7873 N N . THR A 1 989 ? 40.667 -8.341 -44.819 1.00 55.97 989 THR A N 1
ATOM 7874 C CA . THR A 1 989 ? 41.928 -7.945 -45.469 1.00 55.97 989 THR A CA 1
ATOM 7875 C C . THR A 1 989 ? 43.134 -7.981 -44.530 1.00 55.97 989 THR A C 1
ATOM 7877 O O . THR A 1 989 ? 44.253 -8.182 -44.997 1.00 55.97 989 THR A O 1
ATOM 7880 N N . LYS A 1 990 ? 42.932 -7.783 -43.221 1.00 57.09 990 LYS A N 1
ATOM 7881 C CA . LYS A 1 990 ? 43.995 -7.804 -42.199 1.00 57.09 990 LYS A CA 1
ATOM 7882 C C . LYS A 1 990 ? 44.083 -9.094 -41.388 1.00 57.09 990 LYS A C 1
ATOM 7884 O O . LYS A 1 990 ? 45.071 -9.261 -40.682 1.00 57.09 990 LYS A O 1
ATOM 7889 N N . LYS A 1 991 ? 43.089 -9.988 -41.480 1.00 61.28 991 LYS A N 1
ATOM 7890 C CA . LYS A 1 991 ? 42.977 -11.188 -40.629 1.00 61.28 991 LYS A CA 1
ATOM 7891 C C . LYS A 1 991 ? 42.956 -10.836 -39.131 1.00 61.28 991 LYS A C 1
ATOM 7893 O O . LYS A 1 991 ? 43.648 -11.441 -38.321 1.00 61.28 991 LYS A O 1
ATOM 7898 N N . GLU A 1 992 ? 42.165 -9.821 -38.781 1.00 68.12 992 GLU A N 1
ATOM 7899 C CA . GLU A 1 992 ? 42.140 -9.201 -37.450 1.00 68.12 992 GLU A CA 1
ATOM 7900 C C . GLU A 1 992 ? 40.697 -8.884 -37.017 1.00 68.12 992 GLU A C 1
ATOM 7902 O O . GLU A 1 992 ? 39.887 -8.421 -37.824 1.00 68.12 992 GLU A O 1
ATOM 7907 N N . ILE A 1 993 ? 40.376 -9.108 -35.739 1.00 71.62 993 ILE A N 1
ATOM 7908 C CA . ILE A 1 993 ? 39.101 -8.709 -35.118 1.00 71.62 993 ILE A CA 1
ATOM 7909 C C . ILE A 1 993 ? 39.323 -7.378 -34.394 1.00 71.62 993 ILE A C 1
ATOM 7911 O O . ILE A 1 993 ? 40.290 -7.247 -33.642 1.00 71.62 993 ILE A O 1
ATOM 7915 N N . GLN A 1 994 ? 38.438 -6.394 -34.580 1.00 74.12 994 GLN A N 1
ATOM 7916 C CA . GLN A 1 994 ? 38.524 -5.147 -33.811 1.00 74.12 994 GLN A CA 1
ATOM 7917 C C . GLN A 1 994 ? 38.300 -5.419 -32.317 1.00 74.12 994 GLN A C 1
ATOM 7919 O O . GLN A 1 994 ? 37.366 -6.122 -31.937 1.00 74.12 994 GLN A O 1
ATOM 7924 N N . SER A 1 995 ? 39.152 -4.850 -31.460 1.00 71.19 995 SER A N 1
ATOM 7925 C CA . SER A 1 995 ? 39.033 -5.046 -30.012 1.00 71.19 995 SER A CA 1
ATOM 7926 C C . SER A 1 995 ? 37.850 -4.303 -29.399 1.00 71.19 995 SER A C 1
ATOM 7928 O O . SER A 1 995 ? 37.377 -4.725 -28.352 1.00 71.19 995 SER A O 1
ATOM 7930 N N . GLU A 1 996 ? 37.400 -3.207 -30.016 1.00 76.50 996 GLU A N 1
ATOM 7931 C CA . GLU A 1 996 ? 36.232 -2.427 -29.595 1.00 76.50 996 GLU A CA 1
ATOM 7932 C C . GLU A 1 996 ? 34.934 -3.076 -30.098 1.00 76.50 996 GLU A C 1
ATOM 7934 O O . GLU A 1 996 ? 34.754 -3.265 -31.301 1.00 76.50 996 GLU A O 1
ATOM 7939 N N . LEU A 1 997 ? 34.021 -3.382 -29.176 1.00 75.06 997 LEU A N 1
ATOM 7940 C CA . LEU A 1 997 ? 32.683 -3.890 -29.468 1.00 75.06 997 LEU A CA 1
ATOM 7941 C C . LEU A 1 997 ? 31.685 -2.730 -29.536 1.00 75.06 997 LEU A C 1
ATOM 7943 O O . LEU A 1 997 ? 31.641 -1.889 -28.635 1.00 75.06 997 LEU A O 1
ATOM 7947 N N . LYS A 1 998 ? 30.838 -2.716 -30.569 1.00 70.44 998 LYS A N 1
ATOM 7948 C CA . LYS A 1 998 ? 29.757 -1.727 -30.727 1.00 70.44 998 LYS A CA 1
ATOM 7949 C C . LYS A 1 998 ? 28.401 -2.360 -30.431 1.00 70.44 998 LYS A C 1
ATOM 7951 O O . LYS A 1 998 ? 28.185 -3.523 -30.760 1.00 70.44 998 LYS A O 1
ATOM 7956 N N . ASP A 1 999 ? 27.482 -1.593 -29.851 1.00 63.75 999 ASP A N 1
ATOM 7957 C CA . ASP A 1 999 ? 26.072 -1.992 -29.749 1.00 63.75 999 ASP A CA 1
ATOM 7958 C C . ASP A 1 999 ? 25.457 -2.135 -31.153 1.00 63.75 999 ASP A C 1
ATOM 7960 O O . ASP A 1 999 ? 25.642 -1.260 -32.003 1.00 63.75 999 ASP A O 1
ATOM 7964 N N . ILE A 1 1000 ? 24.688 -3.201 -31.389 1.00 67.44 1000 ILE A N 1
ATOM 7965 C CA . ILE A 1 1000 ? 23.891 -3.349 -32.616 1.00 67.44 1000 ILE A CA 1
ATOM 7966 C C . ILE A 1 1000 ? 22.487 -2.790 -32.387 1.00 67.44 1000 ILE A C 1
ATOM 7968 O O . ILE A 1 1000 ? 21.829 -3.105 -31.394 1.00 67.44 1000 ILE A O 1
ATOM 7972 N N . ILE A 1 1001 ? 22.000 -2.006 -33.352 1.00 57.53 1001 ILE A N 1
ATOM 7973 C CA . ILE A 1 1001 ? 20.584 -1.644 -33.435 1.00 57.53 1001 ILE A CA 1
ATOM 7974 C C . ILE A 1 1001 ? 19.834 -2.828 -34.053 1.00 57.53 1001 ILE A C 1
ATOM 7976 O O . ILE A 1 1001 ? 19.915 -3.050 -35.261 1.00 57.53 1001 ILE A O 1
ATOM 7980 N N . VAL A 1 1002 ? 19.134 -3.606 -33.228 1.00 55.94 1002 VAL A N 1
ATOM 7981 C CA . VAL A 1 1002 ? 18.307 -4.734 -33.683 1.00 55.94 1002 VAL A CA 1
ATOM 7982 C C . VAL A 1 1002 ? 16.843 -4.317 -33.764 1.00 55.94 1002 VAL A C 1
ATOM 7984 O O . VAL A 1 1002 ? 16.308 -3.716 -32.837 1.00 55.94 1002 VAL A O 1
ATOM 7987 N N . SER A 1 1003 ? 16.173 -4.673 -34.861 1.00 43.50 1003 SER A N 1
ATOM 7988 C CA . SER A 1 1003 ? 14.730 -4.446 -35.026 1.00 43.50 1003 SER A CA 1
ATOM 7989 C C . SER A 1 1003 ? 13.883 -5.293 -34.074 1.00 43.50 1003 SER A C 1
ATOM 7991 O O . SER A 1 1003 ? 12.758 -4.915 -33.779 1.00 43.50 1003 SER A O 1
ATOM 7993 N N . SER A 1 1004 ? 14.419 -6.412 -33.572 1.00 51.19 1004 SER A N 1
ATOM 7994 C CA . SER A 1 1004 ? 13.921 -7.102 -32.380 1.00 51.19 1004 SER A CA 1
ATOM 7995 C C . SER A 1 1004 ? 14.983 -8.031 -31.785 1.00 51.19 1004 SER A C 1
ATOM 7997 O O . SER A 1 1004 ? 15.795 -8.608 -32.510 1.00 51.19 1004 SER A O 1
ATOM 7999 N N . HIS A 1 1005 ? 14.943 -8.248 -30.470 1.00 56.62 1005 HIS A N 1
ATOM 8000 C CA . HIS A 1 1005 ? 15.696 -9.302 -29.777 1.00 56.62 1005 HIS A CA 1
ATOM 8001 C C . HIS A 1 1005 ? 14.803 -10.540 -29.691 1.00 56.62 1005 HIS A C 1
ATOM 8003 O O . HIS A 1 1005 ? 14.430 -11.001 -28.610 1.00 56.62 1005 HIS A O 1
ATOM 8009 N N . GLY A 1 1006 ? 14.409 -11.065 -30.853 1.00 62.94 1006 GLY A N 1
ATOM 8010 C CA . GLY A 1 1006 ? 13.793 -12.386 -30.923 1.00 62.94 1006 GLY A CA 1
ATOM 8011 C C . GLY A 1 1006 ? 14.686 -13.439 -30.253 1.00 62.94 1006 GLY A C 1
ATOM 8012 O O . GLY A 1 1006 ? 15.901 -13.262 -30.147 1.00 62.94 1006 GLY A O 1
ATOM 8013 N N . PHE A 1 1007 ? 14.090 -14.543 -29.794 1.00 70.81 1007 PHE A N 1
ATOM 8014 C CA . PHE A 1 1007 ? 14.861 -15.689 -29.304 1.00 70.81 1007 PHE A CA 1
ATOM 8015 C C . PHE A 1 1007 ? 15.638 -16.295 -30.480 1.00 70.81 1007 PHE A C 1
ATOM 8017 O O . PHE A 1 1007 ? 15.073 -17.047 -31.278 1.00 70.81 1007 PHE A O 1
ATOM 8024 N N . HIS A 1 1008 ? 16.915 -15.924 -30.602 1.00 76.19 1008 HIS A N 1
ATOM 8025 C CA . HIS A 1 1008 ? 17.778 -16.304 -31.717 1.00 76.19 1008 HIS A CA 1
ATOM 8026 C C . HIS A 1 1008 ? 18.077 -17.803 -31.644 1.00 76.19 1008 HIS A C 1
ATOM 8028 O O . HIS A 1 1008 ? 18.260 -18.317 -30.534 1.00 76.19 1008 HIS A O 1
ATOM 8034 N N . PRO A 1 1009 ? 18.084 -18.543 -32.762 1.00 78.38 1009 PRO A N 1
ATOM 8035 C CA . PRO A 1 1009 ? 18.037 -19.996 -32.697 1.00 78.38 1009 PRO A CA 1
ATOM 8036 C C . PRO A 1 1009 ? 19.319 -20.581 -32.101 1.00 78.38 1009 PRO A C 1
ATOM 8038 O O . PRO A 1 1009 ? 20.417 -20.264 -32.562 1.00 78.38 1009 PRO A O 1
ATOM 8041 N N . CYS A 1 1010 ? 19.201 -21.455 -31.095 1.00 82.12 1010 CYS A N 1
ATOM 8042 C CA . CYS A 1 1010 ? 20.375 -22.037 -30.433 1.00 82.12 1010 CYS A CA 1
ATOM 8043 C C . CYS A 1 1010 ? 21.239 -22.868 -31.401 1.00 82.12 1010 CYS A C 1
ATOM 8045 O O . CYS A 1 1010 ? 22.457 -22.901 -31.258 1.00 82.12 1010 CYS A O 1
ATOM 8047 N N . GLU A 1 1011 ? 20.631 -23.439 -32.446 1.00 76.88 1011 GLU A N 1
ATOM 8048 C CA . GLU A 1 1011 ? 21.296 -24.102 -33.584 1.00 76.88 1011 GLU A CA 1
ATOM 8049 C C . GLU A 1 1011 ? 22.380 -23.243 -34.282 1.00 76.88 1011 GLU A C 1
ATOM 8051 O O . GLU A 1 1011 ? 23.284 -23.793 -34.904 1.00 76.88 1011 GLU A O 1
ATOM 8056 N N . THR A 1 1012 ? 22.362 -21.912 -34.126 1.00 79.00 1012 THR A N 1
ATOM 8057 C CA . THR A 1 1012 ? 23.376 -20.993 -34.689 1.00 79.00 1012 THR A CA 1
ATOM 8058 C C . THR A 1 1012 ? 24.601 -20.749 -33.789 1.00 79.00 1012 THR A C 1
ATOM 8060 O O . THR A 1 1012 ? 25.503 -20.001 -34.177 1.00 79.00 1012 THR A O 1
ATOM 8063 N N . TYR A 1 1013 ? 24.658 -21.329 -32.584 1.00 85.56 1013 TYR A N 1
ATOM 8064 C CA . TYR A 1 1013 ? 25.762 -21.141 -31.631 1.00 85.56 1013 TYR A CA 1
ATOM 8065 C C . TYR A 1 1013 ? 27.107 -21.666 -32.159 1.00 85.56 1013 TYR A C 1
ATOM 8067 O O . TYR A 1 1013 ? 27.214 -22.783 -32.662 1.00 85.56 1013 TYR A O 1
ATOM 8075 N N . VAL A 1 1014 ? 28.159 -20.864 -31.973 1.00 82.31 1014 VAL A N 1
ATOM 8076 C CA . VAL A 1 1014 ? 29.531 -21.161 -32.408 1.00 82.31 1014 VAL A CA 1
ATOM 8077 C C . VAL A 1 1014 ? 30.428 -21.539 -31.228 1.00 82.31 1014 VAL A C 1
ATOM 8079 O O . VAL A 1 1014 ? 31.031 -22.613 -31.234 1.00 82.31 1014 VAL A O 1
ATOM 8082 N N . CYS A 1 1015 ? 30.546 -20.660 -30.231 1.00 82.12 1015 CYS A N 1
ATOM 8083 C CA . CYS A 1 1015 ? 31.390 -20.850 -29.049 1.00 82.12 1015 CYS A CA 1
ATOM 8084 C C . CYS A 1 1015 ? 31.003 -19.888 -27.919 1.00 82.12 1015 CYS A C 1
ATOM 8086 O O . CYS A 1 1015 ? 30.315 -18.887 -28.136 1.00 82.12 1015 CYS A O 1
ATOM 8088 N N . SER A 1 1016 ? 31.481 -20.175 -26.711 1.00 83.56 1016 SER A N 1
ATOM 8089 C CA . SER A 1 1016 ? 31.439 -19.277 -25.559 1.00 83.56 1016 SER A CA 1
ATOM 8090 C C . SER A 1 1016 ? 32.802 -18.606 -25.370 1.00 83.56 1016 SER A C 1
ATOM 8092 O O . SER A 1 1016 ? 33.843 -19.233 -25.571 1.00 83.56 1016 SER A O 1
ATOM 8094 N N . ILE A 1 1017 ? 32.801 -17.332 -24.978 1.00 83.06 1017 ILE A N 1
ATOM 8095 C CA . ILE A 1 1017 ? 34.008 -16.519 -24.777 1.00 83.06 1017 ILE A CA 1
ATOM 8096 C C . ILE A 1 1017 ? 34.049 -15.921 -23.359 1.00 83.06 1017 ILE A C 1
ATOM 8098 O O . ILE A 1 1017 ? 32.997 -15.763 -22.731 1.00 83.06 1017 ILE A O 1
ATOM 8102 N N . PRO A 1 1018 ? 35.234 -15.553 -22.835 1.00 72.81 1018 PRO A N 1
ATOM 8103 C CA . PRO A 1 1018 ? 35.330 -14.790 -21.594 1.00 72.81 1018 PRO A CA 1
ATOM 8104 C C . PRO A 1 1018 ? 34.643 -13.419 -21.723 1.00 72.81 1018 PRO A C 1
ATOM 8106 O O . PRO A 1 1018 ? 34.624 -12.844 -22.816 1.00 72.81 1018 PRO A O 1
ATOM 8109 N N . PRO A 1 1019 ? 34.089 -12.865 -20.629 1.00 64.25 1019 PRO A N 1
ATOM 8110 C CA . PRO A 1 1019 ? 33.371 -11.596 -20.678 1.00 64.25 1019 PRO A CA 1
ATOM 8111 C C . PRO A 1 1019 ? 34.290 -10.430 -21.110 1.00 64.25 1019 PRO A C 1
ATOM 8113 O O . PRO A 1 1019 ? 35.406 -10.314 -20.594 1.00 64.25 1019 PRO A O 1
ATOM 8116 N N . PRO A 1 1020 ? 33.839 -9.539 -22.016 1.00 65.12 1020 PRO A N 1
ATOM 8117 C CA . PRO A 1 1020 ? 34.573 -8.335 -22.394 1.00 65.12 1020 PRO A CA 1
ATOM 8118 C C . PRO A 1 1020 ? 34.730 -7.362 -21.219 1.00 65.12 1020 PRO A C 1
ATOM 8120 O O . PRO A 1 1020 ? 33.923 -7.315 -20.290 1.00 65.12 1020 PRO A O 1
ATOM 8123 N N . THR A 1 1021 ? 35.787 -6.556 -21.285 1.00 60.75 1021 THR A N 1
ATOM 8124 C CA . THR A 1 1021 ? 36.156 -5.567 -20.262 1.00 60.75 1021 THR A CA 1
ATOM 8125 C C . THR A 1 1021 ? 35.552 -4.201 -20.600 1.00 60.75 1021 THR A C 1
ATOM 8127 O O . THR A 1 1021 ? 35.467 -3.847 -21.773 1.00 60.75 1021 THR A O 1
ATOM 8130 N N . ILE A 1 1022 ? 35.152 -3.419 -19.593 1.00 54.00 1022 ILE A N 1
ATOM 8131 C CA . ILE A 1 1022 ? 34.719 -2.022 -19.777 1.00 54.00 1022 ILE A CA 1
ATOM 8132 C C . ILE A 1 1022 ? 35.945 -1.103 -19.688 1.00 54.00 1022 ILE A C 1
ATOM 8134 O O . ILE A 1 1022 ? 36.711 -1.202 -18.729 1.00 54.00 1022 ILE A O 1
ATOM 8138 N N . ASP A 1 1023 ? 36.108 -0.182 -20.637 1.00 59.72 1023 ASP A N 1
ATOM 8139 C CA . ASP A 1 1023 ? 37.063 0.928 -20.523 1.00 59.72 1023 ASP A CA 1
ATOM 8140 C C . ASP A 1 1023 ? 36.537 1.980 -19.518 1.00 59.72 1023 ASP A C 1
ATOM 8142 O O . ASP A 1 1023 ? 35.483 2.584 -19.760 1.00 59.72 1023 ASP A O 1
ATOM 8146 N N . PRO A 1 1024 ? 37.251 2.251 -18.403 1.00 41.50 1024 PRO A N 1
ATOM 8147 C CA . PRO A 1 1024 ? 36.798 3.192 -17.375 1.00 41.50 1024 PRO A CA 1
ATOM 8148 C C . PRO A 1 1024 ? 36.617 4.642 -17.849 1.00 41.50 1024 PRO A C 1
ATOM 8150 O O . PRO A 1 1024 ? 35.958 5.418 -17.160 1.00 41.50 1024 PRO A O 1
ATOM 8153 N N . SER A 1 1025 ? 37.218 5.031 -18.979 1.00 39.66 1025 SER A N 1
ATOM 8154 C CA . SER A 1 1025 ? 37.231 6.411 -19.479 1.00 39.66 1025 SER A CA 1
ATOM 8155 C C . SER A 1 1025 ? 36.033 6.765 -20.363 1.00 39.66 1025 SER A C 1
ATOM 8157 O O . SER A 1 1025 ? 35.608 7.918 -20.389 1.00 39.66 1025 SER A O 1
ATOM 8159 N N . ASN A 1 1026 ? 35.480 5.785 -21.085 1.00 52.75 1026 ASN A N 1
ATOM 8160 C CA . ASN A 1 1026 ? 34.446 5.999 -22.105 1.00 52.75 1026 ASN A CA 1
ATOM 8161 C C . ASN A 1 1026 ? 33.286 4.985 -22.046 1.00 52.75 1026 ASN A C 1
ATOM 8163 O O . ASN A 1 1026 ? 32.341 5.104 -22.823 1.00 52.75 1026 ASN A O 1
ATOM 8167 N N . SER A 1 1027 ? 33.327 4.024 -21.113 1.00 49.31 1027 SER A N 1
ATOM 8168 C CA . SER A 1 1027 ? 32.320 2.967 -20.919 1.00 49.31 1027 SER A CA 1
ATOM 8169 C C . SER A 1 1027 ? 32.094 2.030 -22.118 1.00 49.31 1027 SER A C 1
ATOM 8171 O O . SER A 1 1027 ? 31.104 1.300 -22.134 1.00 49.31 1027 SER A O 1
ATOM 8173 N N . ARG A 1 1028 ? 32.991 2.008 -23.116 1.00 60.38 1028 ARG A N 1
ATOM 8174 C CA . ARG A 1 1028 ? 32.918 1.057 -24.236 1.00 60.38 1028 ARG A CA 1
ATOM 8175 C C . ARG A 1 1028 ? 33.446 -0.318 -23.836 1.00 60.38 1028 ARG A C 1
ATOM 8177 O O . ARG A 1 1028 ? 34.217 -0.461 -22.885 1.00 60.38 1028 ARG A O 1
ATOM 8184 N N . LEU A 1 1029 ? 33.007 -1.331 -24.578 1.00 66.62 1029 LEU A N 1
ATOM 8185 C CA . LEU A 1 1029 ? 33.366 -2.726 -24.358 1.00 66.62 1029 LEU A CA 1
ATOM 8186 C C . LEU A 1 1029 ? 34.562 -3.136 -25.210 1.00 66.62 1029 LEU A C 1
ATOM 8188 O O . LEU A 1 1029 ? 34.598 -2.865 -26.409 1.00 66.62 1029 LEU A O 1
ATOM 8192 N N . PHE A 1 1030 ? 35.501 -3.851 -24.595 1.00 76.06 1030 PHE A N 1
ATOM 8193 C CA . PHE A 1 1030 ? 36.715 -4.319 -25.246 1.00 76.06 1030 PHE A CA 1
ATOM 8194 C C . PHE A 1 1030 ? 36.988 -5.807 -25.004 1.00 76.06 1030 PHE A C 1
ATOM 8196 O O . PHE A 1 1030 ? 36.945 -6.296 -23.872 1.00 76.06 1030 PHE A O 1
ATOM 8203 N N . LEU A 1 1031 ? 37.335 -6.523 -26.074 1.00 75.75 1031 LEU A N 1
ATOM 8204 C CA . LEU A 1 1031 ? 37.919 -7.862 -25.997 1.00 75.75 1031 LEU A CA 1
ATOM 8205 C C . LEU A 1 1031 ? 39.421 -7.767 -25.692 1.00 75.75 1031 LEU A C 1
ATOM 8207 O O . LEU A 1 1031 ? 40.143 -6.944 -26.258 1.00 75.75 1031 LEU A O 1
ATOM 8211 N N . LEU A 1 1032 ? 39.910 -8.637 -24.806 1.00 75.69 1032 LEU A N 1
ATOM 8212 C CA . LEU A 1 1032 ? 41.338 -8.732 -24.491 1.00 75.69 1032 LEU A CA 1
ATOM 8213 C C . LEU A 1 1032 ? 42.098 -9.406 -25.644 1.00 75.69 1032 LEU A C 1
ATOM 8215 O O . LEU A 1 1032 ? 41.585 -10.321 -26.286 1.00 75.69 1032 LEU A O 1
ATOM 8219 N N . ARG A 1 1033 ? 43.353 -8.997 -25.882 1.00 72.12 1033 ARG A N 1
ATOM 8220 C CA . ARG A 1 1033 ? 44.151 -9.453 -27.043 1.00 72.12 1033 ARG A CA 1
ATOM 8221 C C . ARG A 1 1033 ? 44.306 -10.976 -27.163 1.00 72.12 1033 ARG A C 1
ATOM 8223 O O . ARG A 1 1033 ? 44.369 -11.470 -28.282 1.00 72.12 1033 ARG A O 1
ATOM 8230 N N . HIS A 1 1034 ? 44.347 -11.714 -26.050 1.00 72.94 1034 HIS A N 1
ATOM 8231 C CA . HIS A 1 1034 ? 44.389 -13.181 -26.095 1.00 72.94 1034 HIS A CA 1
ATOM 8232 C C . HIS A 1 1034 ? 43.050 -13.765 -26.577 1.00 72.94 1034 HIS A C 1
ATOM 8234 O O . HIS A 1 1034 ? 43.050 -14.540 -27.523 1.00 72.94 1034 HIS A O 1
ATOM 8240 N N . ILE A 1 1035 ? 41.913 -13.280 -26.054 1.00 76.94 1035 ILE A N 1
ATOM 8241 C CA . ILE A 1 1035 ? 40.565 -13.680 -26.502 1.00 76.94 1035 ILE A CA 1
ATOM 8242 C C . ILE A 1 1035 ? 40.402 -13.442 -28.008 1.00 76.94 1035 ILE A C 1
ATOM 8244 O O . ILE A 1 1035 ? 39.833 -14.277 -28.698 1.00 76.94 1035 ILE A O 1
ATOM 8248 N N . ILE A 1 1036 ? 40.924 -12.324 -28.526 1.00 76.88 1036 ILE A N 1
ATOM 8249 C CA . ILE A 1 1036 ? 40.916 -12.012 -29.964 1.00 76.88 1036 ILE A CA 1
ATOM 8250 C C . ILE A 1 1036 ? 41.697 -13.059 -30.769 1.00 76.88 1036 ILE A C 1
ATOM 8252 O O . ILE A 1 1036 ? 41.204 -13.516 -31.797 1.00 76.88 1036 ILE A O 1
ATOM 8256 N N . SER A 1 1037 ? 42.883 -13.461 -30.303 1.00 73.06 1037 SER A N 1
ATOM 8257 C CA . SER A 1 1037 ? 43.700 -14.495 -30.952 1.00 73.06 1037 SER A CA 1
ATOM 8258 C C . SER A 1 1037 ? 43.008 -15.863 -30.940 1.00 73.06 1037 SER A C 1
ATOM 8260 O O . SER A 1 1037 ? 42.911 -16.518 -31.978 1.00 73.06 1037 SER A O 1
ATOM 8262 N N . ASP A 1 1038 ? 42.484 -16.268 -29.782 1.00 76.38 1038 ASP A N 1
ATOM 8263 C CA . ASP A 1 1038 ? 41.809 -17.553 -29.585 1.00 76.38 1038 ASP A CA 1
ATOM 8264 C C . ASP A 1 1038 ? 40.530 -17.636 -30.436 1.00 76.38 1038 ASP A C 1
ATOM 8266 O O . ASP A 1 1038 ? 40.312 -18.605 -31.165 1.00 76.38 1038 ASP A O 1
ATOM 8270 N N . LEU A 1 1039 ? 39.709 -16.579 -30.405 1.00 76.44 1039 LEU A N 1
ATOM 8271 C CA . LEU A 1 1039 ? 38.478 -16.466 -31.187 1.00 76.44 1039 LEU A CA 1
ATOM 8272 C C . LEU A 1 1039 ? 38.760 -16.425 -32.693 1.00 76.44 1039 LEU A C 1
ATOM 8274 O O . LEU A 1 1039 ? 38.035 -17.052 -33.464 1.00 76.44 1039 LEU A O 1
ATOM 8278 N N . TYR A 1 1040 ? 39.816 -15.724 -33.118 1.00 73.69 1040 TYR A N 1
ATOM 8279 C CA . TYR A 1 1040 ? 40.225 -15.707 -34.519 1.00 73.69 1040 TYR A CA 1
ATOM 8280 C C . TYR A 1 1040 ? 40.592 -17.120 -34.994 1.00 73.69 1040 TYR A C 1
ATOM 8282 O O . TYR A 1 1040 ? 40.121 -17.540 -36.050 1.00 73.69 1040 TYR A O 1
ATOM 8290 N N . SER A 1 1041 ? 41.344 -17.897 -34.205 1.00 71.75 1041 SER A N 1
ATOM 8291 C CA . SER A 1 1041 ? 41.621 -19.306 -34.525 1.00 71.75 1041 SER A CA 1
ATOM 8292 C C . SER A 1 1041 ? 40.326 -20.119 -34.653 1.00 71.75 1041 SER A C 1
ATOM 8294 O O . SER A 1 1041 ? 40.094 -20.751 -35.681 1.00 71.75 1041 SER A O 1
ATOM 8296 N N . PHE A 1 1042 ? 39.447 -20.031 -33.650 1.00 71.38 1042 PHE A N 1
ATOM 8297 C CA . PHE A 1 1042 ? 38.224 -20.835 -33.545 1.00 71.38 1042 PHE A CA 1
ATOM 8298 C C . PHE A 1 1042 ? 37.193 -20.565 -34.658 1.00 71.38 1042 PHE A C 1
ATOM 8300 O O . PHE A 1 1042 ? 36.445 -21.457 -35.052 1.00 71.38 1042 PHE A O 1
ATOM 8307 N N . VAL A 1 1043 ? 37.131 -19.334 -35.175 1.00 68.31 1043 VAL A N 1
ATOM 8308 C CA . VAL A 1 1043 ? 36.177 -18.945 -36.230 1.00 68.31 1043 VAL A CA 1
ATOM 8309 C C . VAL A 1 1043 ? 36.673 -19.307 -37.636 1.00 68.31 1043 VAL A C 1
ATOM 8311 O O . VAL A 1 1043 ? 35.851 -19.580 -38.511 1.00 68.31 1043 VAL A O 1
ATOM 8314 N N . ASN A 1 1044 ? 37.989 -19.378 -37.873 1.00 67.88 1044 ASN A N 1
ATOM 8315 C CA . ASN A 1 1044 ? 38.517 -19.778 -39.187 1.00 67.88 1044 ASN A CA 1
ATOM 8316 C C . ASN A 1 1044 ? 38.210 -21.241 -39.542 1.00 67.88 1044 ASN A C 1
ATOM 8318 O O . ASN A 1 1044 ? 38.047 -21.541 -40.718 1.00 67.88 1044 ASN A O 1
ATOM 8322 N N . GLU A 1 1045 ? 38.066 -22.132 -38.556 1.00 61.78 1045 GLU A N 1
ATOM 8323 C CA . GLU A 1 1045 ? 37.658 -23.532 -38.780 1.00 61.78 1045 GLU A CA 1
ATOM 8324 C C . GLU A 1 1045 ? 36.206 -23.673 -39.286 1.00 61.78 1045 GLU A C 1
ATOM 8326 O O . GLU A 1 1045 ? 35.796 -24.751 -39.711 1.00 61.78 1045 GLU A O 1
ATOM 8331 N N . LEU A 1 1046 ? 35.417 -22.592 -39.235 1.00 59.09 1046 LEU A N 1
ATOM 8332 C CA . LEU A 1 1046 ? 33.985 -22.563 -39.559 1.00 59.09 1046 LEU A CA 1
ATOM 8333 C C . LEU A 1 1046 ? 33.641 -21.628 -40.731 1.00 59.09 1046 LEU A C 1
ATOM 8335 O O . LEU A 1 1046 ? 32.474 -21.512 -41.112 1.00 59.09 1046 LEU A O 1
ATOM 8339 N N . LEU A 1 1047 ? 34.639 -20.955 -41.306 1.00 54.84 1047 LEU A N 1
ATOM 8340 C CA . LEU A 1 1047 ? 34.494 -20.167 -42.526 1.00 54.84 1047 LEU A CA 1
ATOM 8341 C C . LEU A 1 1047 ? 34.852 -21.040 -43.742 1.00 54.84 1047 LEU A C 1
ATOM 8343 O O . LEU A 1 1047 ? 35.913 -21.661 -43.734 1.00 54.84 1047 LEU A O 1
ATOM 8347 N N . PRO A 1 1048 ? 34.018 -21.088 -44.800 1.00 49.53 1048 PRO A N 1
ATOM 8348 C CA . PRO A 1 1048 ? 34.415 -21.730 -46.049 1.00 49.53 1048 PRO A CA 1
ATOM 8349 C C . PRO A 1 1048 ? 35.616 -20.991 -46.658 1.00 49.53 1048 PRO A C 1
ATOM 8351 O O . PRO A 1 1048 ? 35.671 -19.758 -46.616 1.00 49.53 1048 PRO A O 1
ATOM 8354 N N . SER A 1 1049 ? 36.558 -21.777 -47.186 1.00 35.84 1049 SER A N 1
ATOM 8355 C CA . SER A 1 1049 ? 37.855 -21.362 -47.745 1.00 35.84 1049 SER A CA 1
ATOM 8356 C C . SER A 1 1049 ? 37.747 -20.538 -49.024 1.00 35.84 1049 SER A C 1
ATOM 8358 O O . SER A 1 1049 ? 37.066 -21.042 -49.947 1.00 35.84 1049 SER A O 1
#